Protein AF-0000000083589206 (afdb_homodimer)

pLDDT: mean 96.32, std 4.51, range [66.06, 98.94]

Radius of gyration: 29.89 Å; Cα contacts (8 Å, |Δi|>4): 1921; chains: 2; bounding box: 47×94×65 Å

Structure (mmCIF, N/CA/C/O backbone):
data_AF-0000000083589206-model_v1
#
loop_
_entity.id
_entity.type
_entity.pdbx_description
1 polymer Carboxypeptidase
#
loop_
_atom_site.group_PDB
_atom_site.id
_atom_site.type_symbol
_atom_site.label_atom_id
_atom_site.label_alt_id
_atom_site.label_comp_id
_atom_site.label_asym_id
_atom_site.label_entity_id
_atom_site.label_seq_id
_atom_site.pdbx_PDB_ins_code
_atom_site.Cartn_x
_atom_site.Cartn_y
_atom_site.Cartn_z
_atom_site.occupancy
_atom_site.B_iso_or_equiv
_atom_site.auth_seq_id
_atom_site.auth_comp_id
_atom_site.auth_asym_id
_atom_site.auth_atom_id
_atom_site.pdbx_PDB_model_num
ATOM 1 N N . MET A 1 1 ? 1.501 33.094 30.766 1 85.12 1 MET A N 1
ATOM 2 C CA . MET A 1 1 ? 2.125 31.797 30.547 1 85.12 1 MET A CA 1
ATOM 3 C C . MET A 1 1 ? 1.795 30.844 31.688 1 85.12 1 MET A C 1
ATOM 5 O O . MET A 1 1 ? 1.247 29.75 31.469 1 85.12 1 MET A O 1
ATOM 9 N N . GLU A 1 2 ? 1.9 31.25 32.875 1 86.69 2 GLU A N 1
ATOM 10 C CA . GLU A 1 2 ? 1.728 30.359 34.031 1 86.69 2 GLU A CA 1
ATOM 11 C C . GLU A 1 2 ? 0.267 29.953 34.188 1 86.69 2 GLU A C 1
ATOM 13 O O . GLU A 1 2 ? -0.025 28.828 34.594 1 86.69 2 GLU A O 1
ATOM 18 N N . ALA A 1 3 ? -0.567 30.75 33.812 1 90.38 3 ALA A N 1
ATOM 19 C CA . ALA A 1 3 ? -1.992 30.453 33.938 1 90.38 3 ALA A CA 1
ATOM 20 C C . ALA A 1 3 ? -2.414 29.375 32.969 1 90.38 3 ALA A C 1
ATOM 22 O O . ALA A 1 3 ? -3.436 28.703 33.156 1 90.38 3 ALA A O 1
ATOM 23 N N . ASP A 1 4 ? -1.66 29.219 31.938 1 96.19 4 ASP A N 1
ATOM 24 C CA . ASP A 1 4 ? -1.999 28.25 30.906 1 96.19 4 ASP A CA 1
ATOM 25 C C . ASP A 1 4 ? -1.308 26.922 31.156 1 96.19 4 ASP A C 1
ATOM 27 O O . ASP A 1 4 ? -1.547 25.953 30.422 1 96.19 4 ASP A O 1
ATOM 31 N N . LYS A 1 5 ? -0.459 26.859 32.125 1 97.69 5 LYS A N 1
ATOM 32 C CA . LYS A 1 5 ? 0.303 25.641 32.375 1 97.69 5 LYS A CA 1
ATOM 33 C C . LYS A 1 5 ? -0.615 24.5 32.781 1 97.69 5 LYS A C 1
ATOM 35 O O . LYS A 1 5 ? -1.537 24.688 33.562 1 97.69 5 LYS A O 1
ATOM 40 N N . ILE A 1 6 ? -0.414 23.391 32.156 1 97.62 6 ILE A N 1
ATOM 41 C CA . ILE A 1 6 ? -1.123 22.172 32.5 1 97.62 6 ILE A CA 1
ATOM 42 C C . ILE A 1 6 ? -0.307 21.359 33.5 1 97.62 6 ILE A C 1
ATOM 44 O O . ILE A 1 6 ? 0.814 20.938 33.219 1 97.62 6 ILE A O 1
ATOM 48 N N . ASP A 1 7 ? -0.81 21.188 34.719 1 94.5 7 ASP A N 1
ATOM 49 C CA . ASP A 1 7 ? -0.1 20.391 35.719 1 94.5 7 ASP A CA 1
ATOM 50 C C . ASP A 1 7 ? 0.032 18.938 35.25 1 94.5 7 ASP A C 1
ATOM 52 O O . ASP A 1 7 ? 1.065 18.297 35.469 1 94.5 7 ASP A O 1
ATOM 56 N N . GLY A 1 8 ? -1.056 18.422 34.656 1 96.12 8 GLY A N 1
ATOM 57 C CA . GLY A 1 8 ? -1.157 17.062 34.156 1 96.12 8 GLY A CA 1
ATOM 58 C C . GLY A 1 8 ? -2.494 16.781 33.469 1 96.12 8 GLY A C 1
ATOM 59 O O . GLY A 1 8 ? -3.545 17.125 34.031 1 96.12 8 GLY A O 1
ATOM 60 N N . LEU A 1 9 ? -2.369 16.188 32.344 1 98.12 9 LEU A N 1
ATOM 61 C CA . LEU A 1 9 ? -3.617 15.758 31.719 1 98.12 9 LEU A CA 1
ATOM 62 C C . LEU A 1 9 ? -4.18 14.523 32.406 1 98.12 9 LEU A C 1
ATOM 64 O O . LEU A 1 9 ? -3.424 13.633 32.812 1 98.12 9 LEU A O 1
ATOM 68 N N . PRO A 1 10 ? -5.5 14.5 32.594 1 98.12 10 PRO A N 1
ATOM 69 C CA . PRO A 1 10 ? -6.082 13.273 33.156 1 98.12 10 PRO A CA 1
ATOM 70 C C . PRO A 1 10 ? -5.672 12.023 32.406 1 98.12 10 PRO A C 1
ATOM 72 O O . PRO A 1 10 ? -5.773 11.984 31.172 1 98.12 10 PRO A O 1
ATOM 75 N N . GLY A 1 11 ? -5.145 11.055 33.156 1 98.19 11 GLY A N 1
ATOM 76 C CA . GLY A 1 11 ? -4.781 9.781 32.562 1 98.19 11 GLY A CA 1
ATOM 77 C C . GLY A 1 11 ? -3.398 9.789 31.922 1 98.19 11 GLY A C 1
ATOM 78 O O . GLY A 1 11 ? -2.982 8.805 31.312 1 98.19 11 GLY A O 1
ATOM 79 N N . GLN A 1 12 ? -2.637 10.875 31.953 1 97.38 12 GLN A N 1
ATOM 80 C CA . GLN A 1 12 ? -1.299 10.906 31.375 1 97.38 12 GLN A CA 1
ATOM 81 C C . GLN A 1 12 ? -0.35 9.977 32.125 1 97.38 12 GLN A C 1
ATOM 83 O O . GLN A 1 12 ? -0.508 9.758 33.312 1 97.38 12 GLN A O 1
ATOM 88 N N . PRO A 1 13 ? 0.578 9.398 31.438 1 96.31 13 PRO A N 1
ATOM 89 C CA . PRO A 1 13 ? 1.531 8.516 32.125 1 96.31 13 PRO A CA 1
ATOM 90 C C . PRO A 1 13 ? 2.436 9.273 33.094 1 96.31 13 PRO A C 1
ATOM 92 O O . PRO A 1 13 ? 2.564 10.5 33 1 96.31 13 PRO A O 1
ATOM 95 N N . ALA A 1 14 ? 3.105 8.516 34 1 94.69 14 ALA A N 1
ATOM 96 C CA . ALA A 1 14 ? 4.062 9.109 34.938 1 94.69 14 ALA A CA 1
ATOM 97 C C . ALA A 1 14 ? 5.371 9.445 34.219 1 94.69 14 ALA A C 1
ATOM 99 O O . ALA A 1 14 ? 5.66 8.922 33.156 1 94.69 14 ALA A O 1
ATOM 100 N N . GLY A 1 15 ? 6.035 10.445 34.688 1 93.19 15 GLY A N 1
ATOM 101 C CA . GLY A 1 15 ? 7.395 10.695 34.25 1 93.19 15 GLY A CA 1
ATOM 102 C C . GLY A 1 15 ? 7.469 11.656 33.062 1 93.19 15 GLY A C 1
ATOM 103 O O . GLY A 1 15 ? 8.43 11.625 32.281 1 93.19 15 GLY A O 1
ATOM 104 N N . VAL A 1 16 ? 6.383 12.414 32.844 1 94.94 16 VAL A N 1
ATOM 105 C CA . VAL A 1 16 ? 6.414 13.43 31.781 1 94.94 16 VAL A CA 1
ATOM 106 C C . VAL A 1 16 ? 7.465 14.484 32.125 1 94.94 16 VAL A C 1
ATOM 108 O O . VAL A 1 16 ? 7.434 15.086 33.188 1 94.94 16 VAL A O 1
ATOM 111 N N . LYS A 1 17 ? 8.508 14.742 31.281 1 92.94 17 LYS A N 1
ATOM 112 C CA . LYS A 1 17 ? 9.688 15.555 31.562 1 92.94 17 LYS A CA 1
ATOM 113 C C . LYS A 1 17 ? 9.633 16.891 30.812 1 92.94 17 LYS A C 1
ATOM 115 O O . LYS A 1 17 ? 10.672 17.484 30.531 1 92.94 17 LYS A O 1
ATOM 120 N N . PHE A 1 18 ? 8.445 17.281 30.359 1 97.69 18 PHE A N 1
ATOM 121 C CA . PHE A 1 18 ? 8.312 18.547 29.656 1 97.69 18 PHE A CA 1
ATOM 122 C C . PHE A 1 18 ? 7.109 19.328 30.172 1 97.69 18 PHE A C 1
ATOM 124 O O . PHE A 1 18 ? 6.176 18.734 30.734 1 97.69 18 PHE A O 1
ATOM 131 N N . ASP A 1 19 ? 7.172 20.609 29.969 1 97.5 19 ASP A N 1
ATOM 132 C CA . ASP A 1 19 ? 6.031 21.453 30.312 1 97.5 19 ASP A CA 1
ATOM 133 C C . ASP A 1 19 ? 5.027 21.516 29.156 1 97.5 19 ASP A C 1
ATOM 135 O O . ASP A 1 19 ? 5.398 21.375 28 1 97.5 19 ASP A O 1
ATOM 139 N N . GLN A 1 20 ? 3.812 21.641 29.531 1 98 20 GLN A N 1
ATOM 140 C CA . GLN A 1 20 ? 2.736 21.797 28.562 1 98 20 GLN A CA 1
ATOM 141 C C . GLN A 1 20 ? 1.784 22.922 28.969 1 98 20 GLN A C 1
ATOM 143 O O . GLN A 1 20 ? 1.621 23.188 30.156 1 98 20 GLN A O 1
ATOM 148 N N . TYR A 1 21 ? 1.26 23.547 28.031 1 98.56 21 TYR A N 1
ATOM 149 C CA . TYR A 1 21 ? 0.36 24.688 28.219 1 98.56 21 TYR A CA 1
ATOM 150 C C . TYR A 1 21 ? -0.846 24.578 27.297 1 98.56 21 TYR A C 1
ATOM 152 O O . TYR A 1 21 ? -0.751 24.031 26.203 1 98.56 21 TYR A O 1
ATOM 160 N N . ALA A 1 22 ? -1.948 25.094 27.734 1 98.62 22 ALA A N 1
ATOM 161 C CA . ALA A 1 22 ? -3.135 25.203 26.891 1 98.62 22 ALA A CA 1
ATOM 162 C C . ALA A 1 22 ? -4.023 26.359 27.344 1 98.62 22 ALA A C 1
ATOM 164 O O . ALA A 1 22 ? -4.027 26.719 28.516 1 98.62 22 ALA A O 1
ATOM 165 N N . GLY A 1 23 ? -4.699 26.859 26.422 1 97.81 23 GLY A N 1
ATOM 166 C CA . GLY A 1 23 ? -5.617 27.938 26.719 1 97.81 23 GLY A CA 1
ATOM 167 C C . GLY A 1 23 ? -6.035 28.719 25.484 1 97.81 23 GLY A C 1
ATOM 168 O O . GLY A 1 23 ? -6.148 28.141 24.391 1 97.81 23 GLY A O 1
ATOM 169 N N . TYR A 1 24 ? -6.398 29.953 25.688 1 98.19 24 TYR A N 1
ATOM 170 C CA . TYR A 1 24 ? -6.945 30.766 24.609 1 98.19 24 TYR A CA 1
ATOM 171 C C . TYR A 1 24 ? -6.09 32 24.359 1 98.19 24 TYR A C 1
ATOM 173 O O . TYR A 1 24 ? -5.539 32.562 25.312 1 98.19 24 TYR A O 1
ATOM 181 N N . VAL A 1 25 ? -5.984 32.375 23.172 1 98.5 25 VAL A N 1
ATOM 182 C CA . VAL A 1 25 ? -5.438 33.656 22.781 1 98.5 25 VAL A CA 1
ATOM 183 C C . VAL A 1 25 ? -6.48 34.438 22 1 98.5 25 VAL A C 1
ATOM 185 O O . VAL A 1 25 ? -6.98 33.969 20.969 1 98.5 25 VAL A O 1
ATOM 188 N N . THR A 1 26 ? -6.797 35.625 22.5 1 98.19 26 THR A N 1
ATOM 189 C CA . THR A 1 26 ? -7.766 36.5 21.828 1 98.19 26 THR A CA 1
ATOM 190 C C . THR A 1 26 ? -7.164 37.094 20.562 1 98.19 26 THR A C 1
ATOM 192 O O . THR A 1 26 ? -6.07 37.688 20.609 1 98.19 26 THR A O 1
ATOM 195 N N . VAL A 1 27 ? -7.918 37 19.469 1 98.44 27 VAL A N 1
ATOM 196 C CA . VAL A 1 27 ? -7.395 37.5 18.203 1 98.44 27 VAL A CA 1
ATOM 197 C C . VAL A 1 27 ? -8.234 38.688 17.734 1 98.44 27 VAL A C 1
ATOM 199 O O . VAL A 1 27 ? -7.805 39.469 16.875 1 98.44 27 VAL A O 1
ATOM 202 N N . ASP A 1 28 ? -9.414 38.812 18.266 1 98.19 28 ASP A N 1
ATOM 203 C CA . ASP A 1 28 ? -10.305 39.938 18.031 1 98.19 28 ASP A CA 1
ATOM 204 C C . ASP A 1 28 ? -11.102 40.281 19.297 1 98.19 28 ASP A C 1
ATOM 206 O O . ASP A 1 28 ? -12.195 39.75 19.5 1 98.19 28 ASP A O 1
ATOM 210 N N . PRO A 1 29 ? -10.57 41.188 20.047 1 97.5 29 PRO A N 1
ATOM 211 C CA . PRO A 1 29 ? -11.25 41.5 21.297 1 97.5 29 PRO A CA 1
ATOM 212 C C . PRO A 1 29 ? -12.664 42.062 21.078 1 97.5 29 PRO A C 1
ATOM 214 O O . PRO A 1 29 ? -13.562 41.812 21.875 1 97.5 29 PRO A O 1
ATOM 217 N N . GLY A 1 30 ? -12.867 42.844 20.094 1 97.69 30 GLY A N 1
ATOM 218 C CA . GLY A 1 30 ? -14.172 43.406 19.828 1 97.69 30 GLY A CA 1
ATOM 219 C C . GLY A 1 30 ? -15.25 42.375 19.609 1 97.69 30 GLY A C 1
ATOM 220 O O . GLY A 1 30 ? -16.391 42.562 20.031 1 97.69 30 GLY A O 1
ATOM 221 N N . HIS A 1 31 ? -14.867 41.312 19 1 97.31 31 HIS A N 1
ATOM 222 C CA . HIS A 1 31 ? -15.828 40.25 18.688 1 97.31 31 HIS A CA 1
ATOM 223 C C . HIS A 1 31 ? -15.711 39.094 19.672 1 97.31 31 HIS A C 1
ATOM 225 O O . HIS A 1 31 ? -16.5 38.125 19.625 1 97.31 31 HIS A O 1
ATOM 231 N N . GLY A 1 32 ? -14.781 39.188 20.594 1 97 32 GLY A N 1
ATOM 232 C CA . GLY A 1 32 ? -14.531 38.094 21.531 1 97 32 GLY A CA 1
ATOM 233 C C . GLY A 1 32 ? -14.07 36.844 20.844 1 97 32 GLY A C 1
ATOM 234 O O . GLY A 1 32 ? -14.477 35.719 21.219 1 97 32 GLY A O 1
ATOM 235 N N . ARG A 1 33 ? -13.383 36.938 19.688 1 97.62 33 ARG A N 1
ATOM 236 C CA . ARG A 1 33 ? -12.844 35.781 18.984 1 97.62 33 ARG A CA 1
ATOM 237 C C . ARG A 1 33 ? -11.523 35.344 19.578 1 97.62 33 ARG A C 1
ATOM 239 O O . ARG A 1 33 ? -10.602 36.125 19.734 1 97.62 33 ARG A O 1
ATOM 246 N N . ALA A 1 34 ? -11.469 34.062 20.016 1 98.19 34 ALA A N 1
ATOM 247 C CA . ALA A 1 34 ? -10.305 33.5 20.688 1 98.19 34 ALA A CA 1
ATOM 248 C C . ALA A 1 34 ? -9.992 32.094 20.172 1 98.19 34 ALA A C 1
ATOM 250 O O . ALA A 1 34 ? -10.898 31.281 19.969 1 98.19 34 ALA A O 1
ATOM 251 N N . LEU A 1 35 ? -8.758 31.891 19.891 1 98.69 35 LEU A N 1
ATOM 252 C CA . LEU A 1 35 ? -8.32 30.578 19.391 1 98.69 35 LEU A CA 1
ATOM 253 C C . LEU A 1 35 ? -7.684 29.766 20.5 1 98.69 35 LEU A C 1
ATOM 255 O O . LEU A 1 35 ? -6.945 30.297 21.328 1 98.69 35 LEU A O 1
ATOM 259 N N . PHE A 1 36 ? -8.062 28.5 20.547 1 98.69 36 PHE A N 1
ATOM 260 C CA . PHE A 1 36 ? -7.508 27.547 21.5 1 98.69 36 PHE A CA 1
ATOM 261 C C . PHE A 1 36 ? -6.203 26.953 20.984 1 98.69 36 PHE A C 1
ATOM 263 O O . PHE A 1 36 ? -6.066 26.688 19.797 1 98.69 36 PHE A O 1
ATOM 270 N N . TYR A 1 37 ? -5.223 26.781 21.875 1 98.81 37 TYR A N 1
ATOM 271 C CA . TYR A 1 37 ? -3.963 26.156 21.5 1 98.81 37 TYR A CA 1
ATOM 272 C C . TYR A 1 37 ? -3.521 25.156 22.562 1 98.81 37 TYR A C 1
ATOM 274 O O . TYR A 1 37 ? -3.947 25.234 23.719 1 98.81 37 TYR A O 1
ATOM 282 N N . TYR A 1 38 ? -2.867 24.141 22.156 1 98.81 38 TYR A N 1
ATOM 283 C CA . TYR A 1 38 ? -2.074 23.25 22.984 1 98.81 38 TYR A CA 1
ATOM 284 C C . TYR A 1 38 ? -0.591 23.359 22.656 1 98.81 38 TYR A C 1
ATOM 286 O O . TYR A 1 38 ? -0.213 23.406 21.484 1 98.81 38 TYR A O 1
ATOM 294 N N . PHE A 1 39 ? 0.222 23.562 23.656 1 98.81 39 PHE A N 1
ATOM 295 C CA . PHE A 1 39 ? 1.657 23.766 23.484 1 98.81 39 PHE A CA 1
ATOM 296 C C . PHE A 1 39 ? 2.441 22.75 24.312 1 98.81 39 PHE A C 1
ATOM 298 O O . PHE A 1 39 ? 2.244 22.641 25.516 1 98.81 39 PHE A O 1
ATOM 305 N N . ALA A 1 40 ? 3.279 21.969 23.609 1 98.75 40 ALA A N 1
ATOM 306 C CA . ALA A 1 40 ? 4.168 21.016 24.266 1 98.75 40 ALA A CA 1
ATOM 307 C C . ALA A 1 40 ? 5.629 21.406 24.062 1 98.75 40 ALA A C 1
ATOM 309 O O . ALA A 1 40 ? 6.109 21.469 22.922 1 98.75 40 ALA A O 1
ATOM 310 N N . GLU A 1 41 ? 6.34 21.625 25.141 1 98.56 41 GLU A N 1
ATOM 311 C CA . GLU A 1 41 ? 7.773 21.906 25.062 1 98.56 41 GLU A CA 1
ATOM 312 C C . GLU A 1 41 ? 8.562 20.625 24.797 1 98.56 41 GLU A C 1
ATOM 314 O O . GLU A 1 41 ? 8.062 19.516 25 1 98.56 41 GLU A O 1
ATOM 319 N N . ALA A 1 42 ? 9.766 20.812 24.281 1 98.62 42 ALA A N 1
ATOM 320 C CA . ALA A 1 42 ? 10.68 19.672 24.156 1 98.62 42 ALA A CA 1
ATOM 321 C C . ALA A 1 42 ? 11.102 19.156 25.531 1 98.62 42 ALA A C 1
ATOM 323 O O . ALA A 1 42 ? 11.297 19.938 26.453 1 98.62 42 ALA A O 1
ATOM 324 N N . PRO A 1 43 ? 11.273 17.844 25.641 1 98 43 PRO A N 1
ATOM 325 C CA . PRO A 1 43 ? 11.68 17.281 26.938 1 98 43 PRO A CA 1
ATOM 326 C C . PRO A 1 43 ? 13.141 17.578 27.266 1 98 43 PRO A C 1
ATOM 328 O O . PRO A 1 43 ? 13.516 17.625 28.438 1 98 43 PRO A O 1
ATOM 331 N N . VAL A 1 44 ? 13.93 17.75 26.25 1 97.38 44 VAL A N 1
ATOM 332 C CA . VAL A 1 44 ? 15.352 17.984 26.453 1 97.38 44 VAL A CA 1
ATOM 333 C C . VAL A 1 44 ? 15.742 19.359 25.891 1 97.38 44 VAL A C 1
ATOM 335 O O . VAL A 1 44 ? 15.609 19.609 24.703 1 97.38 44 VAL A O 1
ATOM 338 N N . GLU A 1 45 ? 16.172 20.266 26.672 1 97.12 45 GLU A N 1
ATOM 339 C CA . GLU A 1 45 ? 16.688 21.594 26.344 1 97.12 45 GLU A CA 1
ATOM 340 C C . GLU A 1 45 ? 15.695 22.375 25.484 1 97.12 45 GLU A C 1
ATOM 342 O O . GLU A 1 45 ? 16.047 22.875 24.406 1 97.12 45 GLU A O 1
ATOM 347 N N . PRO A 1 46 ? 14.477 22.531 26.016 1 97.25 46 PRO A N 1
ATOM 348 C CA . PRO A 1 46 ? 13.461 23.25 25.234 1 97.25 46 PRO A CA 1
ATOM 349 C C . PRO A 1 46 ? 13.898 24.672 24.859 1 97.25 46 PRO A C 1
ATOM 351 O O . PRO A 1 46 ? 13.453 25.219 23.844 1 97.25 46 PRO A O 1
ATOM 354 N N . SER A 1 47 ? 14.828 25.266 25.578 1 97 47 SER A N 1
ATOM 355 C CA . SER A 1 47 ? 15.242 26.641 25.359 1 97 47 SER A CA 1
ATOM 356 C C . SER A 1 47 ? 16.109 26.766 24.109 1 97 47 SER A C 1
ATOM 358 O O . SER A 1 47 ? 16.344 27.875 23.609 1 97 47 SER A O 1
ATOM 360 N N . THR A 1 48 ? 16.594 25.672 23.625 1 96.44 48 THR A N 1
ATOM 361 C CA . THR A 1 48 ? 17.469 25.734 22.453 1 96.44 48 THR A CA 1
ATOM 362 C C . THR A 1 48 ? 16.781 25.125 21.234 1 96.44 48 THR A C 1
ATOM 364 O O . THR A 1 48 ? 17.328 25.156 20.125 1 96.44 48 THR A O 1
ATOM 367 N N . LYS A 1 49 ? 15.617 24.578 21.469 1 98.25 49 LYS A N 1
ATOM 368 C CA . LYS A 1 49 ? 14.906 23.922 20.375 1 98.25 49 LYS A CA 1
ATOM 369 C C . LYS A 1 49 ? 14.031 24.922 19.609 1 98.25 49 LYS A C 1
ATOM 371 O O . LYS A 1 49 ? 13.547 25.891 20.188 1 98.25 49 LYS A O 1
ATOM 376 N N . PRO A 1 50 ? 13.867 24.641 18.328 1 98.69 50 PRO A N 1
ATOM 377 C CA . PRO A 1 50 ? 13 25.547 17.547 1 98.69 50 PRO A CA 1
ATOM 378 C C . PRO A 1 50 ? 11.539 25.484 18 1 98.69 50 PRO A C 1
ATOM 380 O O . PRO A 1 50 ? 11.164 24.609 18.766 1 98.69 50 PRO A O 1
ATOM 383 N N . LEU A 1 51 ? 10.805 26.531 17.594 1 98.88 51 LEU A N 1
ATOM 384 C CA . LEU A 1 51 ? 9.359 26.609 17.766 1 98.88 51 LEU A CA 1
ATOM 385 C C . LEU A 1 51 ? 8.633 26.25 16.484 1 98.88 51 LEU A C 1
ATOM 387 O O . LEU A 1 51 ? 9.008 26.688 15.398 1 98.88 51 LEU A O 1
ATOM 391 N N . VAL A 1 52 ? 7.633 25.391 16.562 1 98.94 52 VAL A N 1
ATOM 392 C CA . VAL A 1 52 ? 6.902 24.922 15.391 1 98.94 52 VAL A CA 1
ATOM 393 C C . VAL A 1 52 ? 5.402 25.094 15.617 1 98.94 52 VAL A C 1
ATOM 395 O O . VAL A 1 52 ? 4.891 24.812 16.703 1 98.94 52 VAL A O 1
ATOM 398 N N . LEU A 1 53 ? 4.715 25.594 14.641 1 98.94 53 LEU A N 1
ATOM 399 C CA . LEU A 1 53 ? 3.256 25.625 14.609 1 98.94 53 LEU A CA 1
ATOM 400 C C . LEU A 1 53 ? 2.717 24.516 13.711 1 98.94 53 LEU A C 1
ATOM 402 O O . LEU A 1 53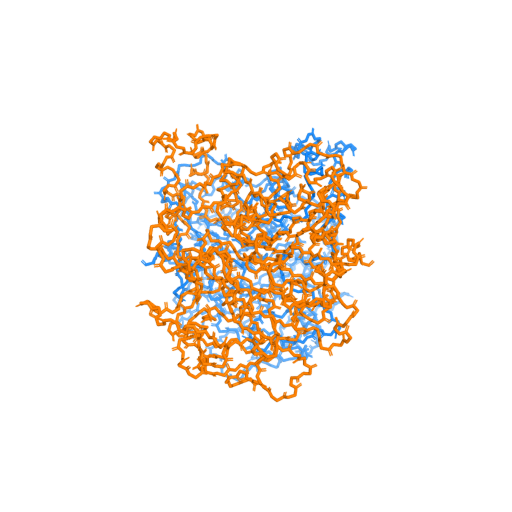 ? 3.166 24.344 12.578 1 98.94 53 LEU A O 1
ATOM 406 N N . TRP A 1 54 ? 1.817 23.75 14.234 1 98.94 54 TRP A N 1
ATOM 407 C CA . TRP A 1 54 ? 1.148 22.703 13.461 1 98.94 54 TRP A CA 1
ATOM 408 C C . TRP A 1 54 ? -0.298 23.094 13.172 1 98.94 54 TRP A C 1
ATOM 410 O O . TRP A 1 54 ? -1.044 23.453 14.078 1 98.94 54 TRP A O 1
ATOM 420 N N . LEU A 1 55 ? -0.704 22.922 11.875 1 98.81 55 LEU A N 1
ATOM 421 C CA . LEU A 1 55 ? -2.064 23.203 11.438 1 98.81 55 LEU A CA 1
ATOM 422 C C . LEU A 1 55 ? -2.635 22.031 10.633 1 98.81 55 LEU A C 1
ATOM 424 O O . LEU A 1 55 ? -2.119 21.703 9.562 1 98.81 55 LEU A O 1
ATOM 428 N N . ASN A 1 56 ? -3.686 21.453 11.133 1 98.12 56 ASN A N 1
ATOM 429 C CA . ASN A 1 56 ? -4.434 20.484 10.336 1 98.12 56 ASN A CA 1
ATOM 430 C C . ASN A 1 56 ? -5.328 21.172 9.312 1 98.12 56 ASN A C 1
ATOM 432 O O . ASN A 1 56 ? -5.676 22.344 9.469 1 98.12 56 ASN A O 1
ATOM 436 N N . GLY A 1 57 ? -5.617 20.391 8.305 1 96.38 57 GLY A N 1
ATOM 437 C CA . GLY A 1 57 ? -6.484 20.922 7.266 1 96.38 57 GLY A CA 1
ATOM 438 C C . GLY A 1 57 ? -7.957 20.734 7.566 1 96.38 57 GLY A C 1
ATOM 439 O O . GLY A 1 57 ? -8.414 21.031 8.672 1 96.38 57 GLY A O 1
ATOM 440 N N . GLY A 1 58 ? -8.609 20.281 6.766 1 92.31 58 GLY A N 1
ATOM 441 C CA . GLY A 1 58 ? -10.055 20.172 6.754 1 92.31 58 GLY A CA 1
ATOM 442 C C . GLY A 1 58 ? -10.688 20.75 5.496 1 92.31 58 GLY A C 1
ATOM 443 O O . GLY A 1 58 ? -10.625 20.125 4.43 1 92.31 58 GLY A O 1
ATOM 444 N N . PRO A 1 59 ? -11.016 21.875 5.383 1 94.44 59 PRO A N 1
ATOM 445 C CA . PRO A 1 59 ? -10.844 22.891 6.422 1 94.44 59 PRO A CA 1
ATOM 446 C C . PRO A 1 59 ? -11.727 22.641 7.641 1 94.44 59 PRO A C 1
ATOM 448 O O . PRO A 1 59 ? -12.742 21.953 7.543 1 94.44 59 PRO A O 1
ATOM 451 N N . GLY A 1 60 ? -11.195 23.141 8.719 1 95.06 60 GLY A N 1
ATOM 452 C CA . GLY A 1 60 ? -12.016 23.172 9.922 1 95.06 60 GLY A CA 1
ATOM 453 C C . GLY A 1 60 ? -11.773 21.969 10.828 1 95.06 60 GLY A C 1
ATOM 454 O O . GLY A 1 60 ? -12.664 21.547 11.562 1 95.06 60 GLY A O 1
ATOM 455 N N . CYS A 1 61 ? -10.547 21.359 10.68 1 97.88 61 CYS A N 1
ATOM 456 C CA . CYS A 1 61 ? -10.258 20.219 11.547 1 97.88 61 CYS A CA 1
ATOM 457 C C . CYS A 1 61 ? -9.258 20.594 12.633 1 97.88 61 CYS A C 1
ATOM 459 O O . CYS A 1 61 ? -8.422 21.469 12.438 1 97.88 61 CYS A O 1
ATOM 461 N N . SER A 1 62 ? -9.312 19.906 13.711 1 98.38 62 SER A N 1
ATOM 462 C CA . SER A 1 62 ? -8.625 20.219 14.953 1 98.38 62 SER A CA 1
ATOM 463 C C . SER A 1 62 ? -7.152 19.828 14.891 1 98.38 62 SER A C 1
ATOM 465 O O . SER A 1 62 ? -6.828 18.656 14.664 1 98.38 62 SER A O 1
ATOM 467 N N . SER A 1 63 ? -6.273 20.75 15.156 1 98.69 63 SER A N 1
ATOM 468 C CA . SER A 1 63 ? -4.852 20.438 15.258 1 98.69 63 SER A CA 1
ATOM 469 C C . SER A 1 63 ? -4.531 19.766 16.594 1 98.69 63 SER A C 1
ATOM 471 O O . SER A 1 63 ? -3.541 19.047 16.703 1 98.69 63 SER A O 1
ATOM 473 N N . PHE A 1 64 ? -5.348 20.031 17.609 1 98.69 64 PHE A N 1
ATOM 474 C CA . PHE A 1 64 ? -5.102 19.391 18.891 1 98.69 64 PHE A CA 1
ATOM 475 C C . PHE A 1 64 ? -5.535 17.938 18.859 1 98.69 64 PHE A C 1
ATOM 477 O O . PHE A 1 64 ? -4.742 17.031 19.172 1 98.69 64 PHE A O 1
ATOM 484 N N . GLY A 1 65 ? -6.754 17.688 18.5 1 98.44 65 GLY A N 1
ATOM 485 C CA . GLY A 1 65 ? -7.234 16.312 18.453 1 98.44 65 GLY A CA 1
ATOM 486 C C . GLY A 1 65 ? -6.535 15.477 17.391 1 98.44 65 GLY A C 1
ATOM 487 O O . GLY A 1 65 ? -5.988 14.414 17.703 1 98.44 65 GLY A O 1
ATOM 488 N N . ASP A 1 66 ? -6.512 15.945 16.156 1 97.94 66 ASP A N 1
ATOM 489 C CA . ASP A 1 66 ? -5.922 15.195 15.055 1 97.94 66 ASP A CA 1
ATOM 490 C C . ASP A 1 66 ? -4.398 15.273 15.086 1 97.94 66 ASP A C 1
ATOM 492 O O . ASP A 1 66 ? -3.713 14.25 15.078 1 97.94 66 ASP A O 1
ATOM 496 N N . GLY A 1 67 ? -3.877 16.438 15.203 1 98.44 67 GLY A N 1
ATOM 497 C CA . GLY A 1 67 ? -2.436 16.625 15.18 1 98.44 67 GLY A CA 1
ATOM 498 C C . GLY A 1 67 ? -1.751 16.141 16.438 1 98.44 67 GLY A C 1
ATOM 499 O O . GLY A 1 67 ? -0.923 15.219 16.375 1 98.44 67 GLY A O 1
ATOM 500 N N . ALA A 1 68 ? -2.162 16.594 17.609 1 98.75 68 ALA A N 1
ATOM 501 C CA . ALA A 1 68 ? -1.468 16.312 18.859 1 98.75 68 ALA A CA 1
ATOM 502 C C . ALA A 1 68 ? -1.81 14.914 19.359 1 98.75 68 ALA A C 1
ATOM 504 O O . ALA A 1 68 ? -0.928 14.18 19.812 1 98.75 68 ALA A O 1
ATOM 505 N N . MET A 1 69 ? -3.055 14.555 19.266 1 98.56 69 MET A N 1
ATOM 506 C CA . MET A 1 69 ? -3.453 13.32 19.953 1 98.56 69 MET A CA 1
ATOM 507 C C . MET A 1 69 ? -3.436 12.141 18.984 1 98.56 69 MET A C 1
ATOM 509 O O . MET A 1 69 ? -3.354 10.984 19.406 1 98.56 69 MET A O 1
ATOM 513 N N . MET A 1 70 ? -3.475 12.422 17.703 1 98.06 70 MET A N 1
ATOM 514 C CA . MET A 1 70 ? -3.549 11.312 16.75 1 98.06 70 MET A CA 1
ATOM 515 C C . MET A 1 70 ? -2.27 11.211 15.93 1 98.06 70 MET A C 1
ATOM 517 O O . MET A 1 70 ? -1.85 10.109 15.555 1 98.06 70 MET A O 1
ATOM 521 N N . GLU A 1 71 ? -1.569 12.258 15.648 1 98.38 71 GLU A N 1
ATOM 522 C CA . GLU A 1 71 ? -0.502 12.242 14.656 1 98.38 71 GLU A CA 1
ATOM 523 C C . GLU A 1 71 ? 0.868 12.391 15.312 1 98.38 71 GLU A C 1
ATOM 525 O O . GLU A 1 71 ? 1.649 11.438 15.344 1 98.38 71 GLU A O 1
ATOM 530 N N . LEU A 1 72 ? 1.227 13.531 15.828 1 98.81 72 LEU A N 1
ATOM 531 C CA . LEU A 1 72 ? 2.65 13.766 16.047 1 98.81 72 LEU A CA 1
ATOM 532 C C . LEU A 1 72 ? 2.902 14.273 17.469 1 98.81 72 LEU A C 1
ATOM 534 O O . LEU A 1 72 ? 4.047 14.531 17.844 1 98.81 72 LEU A O 1
ATOM 538 N N . GLY A 1 73 ? 1.885 14.422 18.312 1 98.62 73 GLY A N 1
ATOM 539 C CA . GLY A 1 73 ? 2.043 14.977 19.641 1 98.62 73 GLY A CA 1
ATOM 540 C C . GLY A 1 73 ? 2.615 13.984 20.641 1 98.62 73 GLY A C 1
ATOM 541 O O . GLY A 1 73 ? 2.959 12.859 20.266 1 98.62 73 GLY A O 1
ATOM 542 N N . PRO A 1 74 ? 2.752 14.391 21.875 1 98.38 74 PRO A N 1
ATOM 543 C CA . PRO A 1 74 ? 3.479 13.602 22.875 1 98.38 74 PRO A CA 1
ATOM 544 C C . PRO A 1 74 ? 2.676 12.406 23.391 1 98.38 74 PRO A C 1
ATOM 546 O O . PRO A 1 74 ? 3.254 11.445 23.906 1 98.38 74 PRO A O 1
ATOM 549 N N . PHE A 1 75 ? 1.301 12.492 23.234 1 98.12 75 PHE A N 1
ATOM 550 C CA . PHE A 1 75 ? 0.472 11.445 23.812 1 98.12 75 PHE A CA 1
ATOM 551 C C . PHE A 1 75 ? -0.49 10.875 22.781 1 98.12 75 PHE A C 1
ATOM 553 O O . PHE A 1 75 ? -0.841 11.555 21.812 1 98.12 75 PHE A O 1
ATOM 560 N N . ARG A 1 76 ? -0.874 9.648 23.031 1 97.75 76 ARG A N 1
ATOM 561 C CA . ARG A 1 76 ? -1.971 8.977 22.344 1 97.75 76 ARG A CA 1
ATOM 562 C C . ARG A 1 76 ? -3.076 8.594 23.328 1 97.75 76 ARG A C 1
ATOM 564 O O . ARG A 1 76 ? -2.811 8.344 24.516 1 97.75 76 ARG A O 1
ATOM 571 N N . VAL A 1 77 ? -4.23 8.539 22.812 1 97.88 77 VAL A N 1
ATOM 572 C CA . VAL A 1 77 ? -5.355 8.156 23.672 1 97.88 77 VAL A CA 1
ATOM 573 C C . VAL A 1 77 ? -5.562 6.648 23.609 1 97.88 77 VAL A C 1
ATOM 575 O O . VAL A 1 77 ? -5.594 6.059 22.531 1 97.88 77 VAL A O 1
ATOM 578 N N . ARG A 1 78 ? -5.68 6.02 24.75 1 96.56 78 ARG A N 1
ATOM 579 C CA . ARG A 1 78 ? -5.926 4.582 24.812 1 96.56 78 ARG A CA 1
ATOM 580 C C . ARG A 1 78 ? -7.355 4.254 24.391 1 96.56 78 ARG A C 1
ATOM 582 O O . ARG A 1 78 ? -8.219 5.133 24.391 1 96.56 78 ARG A O 1
ATOM 589 N N . SER A 1 79 ? -7.598 2.961 24.125 1 95.81 79 SER A N 1
ATOM 590 C CA . SER A 1 79 ? -8.883 2.492 23.609 1 95.81 79 SER A CA 1
ATOM 591 C C . SER A 1 79 ? -9.992 2.693 24.656 1 95.81 79 SER A C 1
ATOM 593 O O . SER A 1 79 ? -11.172 2.656 24.312 1 95.81 79 SER A O 1
ATOM 595 N N . ASP A 1 80 ? -9.664 2.947 25.953 1 96.5 80 ASP A N 1
ATOM 596 C CA . ASP A 1 80 ? -10.672 3.186 26.984 1 96.5 80 ASP A CA 1
ATOM 597 C C . ASP A 1 80 ? -11.242 4.598 26.875 1 96.5 80 ASP A C 1
ATOM 599 O O . ASP A 1 80 ? -12.242 4.922 27.516 1 96.5 80 ASP A O 1
ATOM 603 N N . GLY A 1 81 ? -10.57 5.48 26 1 97.38 81 GLY A N 1
ATOM 604 C CA . GLY A 1 81 ? -11.047 6.84 25.812 1 97.38 81 GLY A CA 1
ATOM 605 C C . GLY A 1 81 ? -10.852 7.727 27.016 1 97.38 81 GLY A C 1
ATOM 606 O O . GLY A 1 81 ? -11.484 8.781 27.141 1 97.38 81 GLY A O 1
ATOM 607 N N . LYS A 1 82 ? -9.961 7.312 27.984 1 98.12 82 LYS A N 1
ATOM 608 C CA . LYS A 1 82 ? -9.859 8.031 29.25 1 98.12 82 LYS A CA 1
ATOM 609 C C . LYS A 1 82 ? -8.398 8.219 29.656 1 98.12 82 LYS A C 1
ATOM 611 O O . LYS A 1 82 ? -8.078 9.117 30.438 1 98.12 82 LYS A O 1
ATOM 616 N N . THR A 1 83 ? -7.547 7.352 29.188 1 98.06 83 THR A N 1
ATOM 617 C CA . THR A 1 83 ? -6.145 7.402 29.578 1 98.06 83 THR A CA 1
ATOM 618 C C . THR A 1 83 ? -5.242 7.609 28.375 1 98.06 83 THR A C 1
ATOM 620 O O . THR A 1 83 ? -5.684 7.453 27.234 1 98.06 83 THR A O 1
ATOM 623 N N . LEU A 1 84 ? -4.027 8.039 28.656 1 98.31 84 LEU A N 1
ATOM 624 C CA . LEU A 1 84 ? -3.055 8.375 27.625 1 98.31 84 LEU A CA 1
ATOM 625 C C . LEU A 1 84 ? -1.814 7.496 27.734 1 98.31 84 LEU A C 1
ATOM 627 O O . LEU A 1 84 ? -1.543 6.934 28.797 1 98.31 84 LEU A O 1
ATOM 631 N N . TYR A 1 85 ? -1.109 7.32 26.734 1 96.38 85 TYR A N 1
ATOM 632 C CA . TYR A 1 85 ? 0.231 6.746 26.734 1 96.38 85 TYR A CA 1
ATOM 633 C C . TYR A 1 85 ? 1.186 7.582 25.891 1 96.38 85 TYR A C 1
ATOM 635 O O . TYR A 1 85 ? 0.752 8.344 25.016 1 96.38 85 TYR A O 1
ATOM 643 N N . GLN A 1 86 ? 2.426 7.457 26.125 1 96.56 86 GLN A N 1
ATOM 644 C CA . GLN A 1 86 ? 3.439 8.289 25.484 1 96.56 86 GLN A CA 1
ATOM 645 C C . GLN A 1 86 ? 3.662 7.859 24.031 1 96.56 86 GLN A C 1
ATOM 647 O O . GLN A 1 86 ? 3.689 6.664 23.734 1 96.56 86 GLN A O 1
ATOM 652 N N . ASN A 1 87 ? 3.762 8.758 23.172 1 97.06 87 ASN A N 1
ATOM 653 C CA . ASN A 1 87 ? 4.23 8.57 21.797 1 97.06 87 ASN A CA 1
ATOM 654 C C . ASN A 1 87 ? 5.75 8.641 21.719 1 97.06 87 ASN A C 1
ATOM 656 O O . ASN A 1 87 ? 6.332 9.727 21.812 1 97.06 87 ASN A O 1
ATOM 660 N N . PRO A 1 88 ? 6.398 7.57 21.531 1 96.12 88 PRO A N 1
ATOM 661 C CA . PRO A 1 88 ? 7.863 7.613 21.516 1 96.12 88 PRO A CA 1
ATOM 662 C C . PRO A 1 88 ? 8.422 8.383 20.328 1 96.12 88 PRO A C 1
ATOM 664 O O . PRO A 1 88 ? 9.586 8.789 20.344 1 96.12 88 PRO A O 1
ATOM 667 N N . HIS A 1 89 ? 7.605 8.617 19.359 1 97.75 89 HIS A N 1
ATOM 668 C CA . HIS A 1 89 ? 8.07 9.305 18.141 1 97.75 89 HIS A CA 1
ATOM 669 C C . HIS A 1 89 ? 7.43 10.68 18.016 1 97.75 89 HIS A C 1
ATOM 671 O O . HIS A 1 89 ? 7.164 11.141 16.906 1 97.75 89 HIS A O 1
ATOM 677 N N . ALA A 1 90 ? 7.141 11.289 19.109 1 98.5 90 ALA A N 1
ATOM 678 C CA . ALA A 1 90 ? 6.551 12.625 19.125 1 98.5 90 ALA A CA 1
ATOM 679 C C . ALA A 1 90 ? 7.504 13.656 18.531 1 98.5 90 ALA A C 1
ATOM 681 O O . ALA A 1 90 ? 8.719 13.586 18.75 1 98.5 90 ALA A O 1
ATOM 682 N N . TRP A 1 91 ? 6.98 14.602 17.812 1 98.88 91 TRP A N 1
ATOM 683 C CA . TRP A 1 91 ? 7.809 15.625 17.172 1 98.88 91 TRP A CA 1
ATOM 684 C C . TRP A 1 91 ? 8.383 16.578 18.219 1 98.88 91 TRP A C 1
ATOM 686 O O . TRP A 1 91 ? 9.422 17.203 18 1 98.88 91 TRP A O 1
ATOM 696 N N . ASN A 1 92 ? 7.75 16.672 19.453 1 98.75 92 ASN A N 1
ATOM 697 C CA . ASN A 1 92 ? 8.297 17.578 20.453 1 98.75 92 ASN A CA 1
ATOM 698 C C . ASN A 1 92 ? 9.602 17.047 21.031 1 98.75 92 ASN A C 1
ATOM 700 O O . ASN A 1 92 ? 10.289 17.75 21.781 1 98.75 92 ASN A O 1
ATOM 704 N N . ASN A 1 93 ? 9.977 15.836 20.625 1 98.38 93 ASN A N 1
ATOM 705 C CA . ASN A 1 93 ? 11.305 15.344 20.969 1 98.38 93 ASN A CA 1
ATOM 706 C C . ASN A 1 93 ? 12.398 16.25 20.391 1 98.38 93 ASN A C 1
ATOM 708 O O . ASN A 1 93 ? 13.508 16.281 20.922 1 98.38 93 ASN A O 1
ATOM 712 N N . VAL A 1 94 ? 12.07 17.047 19.312 1 98.62 94 VAL A N 1
ATOM 713 C CA . VAL A 1 94 ? 13.141 17.781 18.656 1 98.62 94 VAL A CA 1
ATOM 714 C C . VAL A 1 94 ? 12.719 19.234 18.469 1 98.62 94 VAL A C 1
ATOM 716 O O . VAL A 1 94 ? 13.453 20.031 17.875 1 98.62 94 VAL A O 1
ATOM 719 N N . ALA A 1 95 ? 11.555 19.609 18.953 1 98.81 95 ALA A N 1
ATOM 720 C CA . ALA A 1 95 ? 11.047 20.969 18.781 1 98.81 95 ALA A CA 1
ATOM 721 C C . ALA A 1 95 ? 10.023 21.297 19.875 1 98.81 95 ALA A C 1
ATOM 723 O O . ALA A 1 95 ? 9.562 20.406 20.594 1 98.81 95 ALA A O 1
ATOM 724 N N . ASN A 1 96 ? 9.828 22.562 20.188 1 98.88 96 ASN A N 1
ATOM 725 C CA . ASN A 1 96 ? 8.641 23.047 20.891 1 98.88 96 ASN A CA 1
ATOM 726 C C . ASN A 1 96 ? 7.465 23.234 19.938 1 98.88 96 ASN A C 1
ATOM 728 O O . ASN A 1 96 ? 7.586 23.922 18.922 1 98.88 96 ASN A O 1
ATOM 732 N N . ILE A 1 97 ? 6.289 22.672 20.234 1 98.88 97 ILE A N 1
ATOM 733 C CA . ILE A 1 97 ? 5.273 22.609 19.188 1 98.88 97 ILE A CA 1
ATOM 734 C C . ILE A 1 97 ? 3.971 23.219 19.703 1 98.88 97 ILE A C 1
ATOM 736 O O . ILE A 1 97 ? 3.471 22.844 20.75 1 98.88 97 ILE A O 1
ATOM 740 N N . ILE A 1 98 ? 3.42 24.094 18.938 1 98.94 98 ILE A N 1
ATOM 741 C CA . ILE A 1 98 ? 2.094 24.656 19.156 1 98.94 98 ILE A CA 1
ATOM 742 C C . ILE A 1 98 ? 1.088 23.984 18.219 1 98.94 98 ILE A C 1
ATOM 744 O O . ILE A 1 98 ? 1.3 23.922 17.016 1 98.94 98 ILE A O 1
ATOM 748 N N . PHE A 1 99 ? 0.052 23.469 18.781 1 98.94 99 PHE A N 1
ATOM 749 C CA . PHE A 1 99 ? -1.104 23 18.031 1 98.94 99 PHE A CA 1
ATOM 750 C C . PHE A 1 99 ? -2.252 24 18.125 1 98.94 99 PHE A C 1
ATOM 752 O O . PHE A 1 99 ? -2.797 24.234 19.203 1 98.94 99 PHE A O 1
ATOM 759 N N . LEU A 1 100 ? -2.613 24.547 17 1 98.88 100 LEU A N 1
ATOM 760 C CA . LEU A 1 100 ? -3.592 25.625 17 1 98.88 100 LEU A CA 1
ATOM 761 C C . LEU A 1 100 ? -4.91 25.156 16.391 1 98.88 100 LEU A C 1
ATOM 763 O O . LEU A 1 100 ? -4.93 24.625 15.281 1 98.88 100 LEU A O 1
ATOM 767 N N . GLU A 1 101 ? -5.957 25.297 17.125 1 98.25 101 GLU A N 1
ATOM 768 C CA . GLU A 1 101 ? -7.277 25.062 16.547 1 98.25 101 GLU A CA 1
ATOM 769 C C . GLU A 1 101 ? -7.805 26.312 15.844 1 98.25 101 GLU A C 1
ATOM 771 O O . GLU A 1 101 ? -8.328 27.219 16.484 1 98.25 101 GLU A O 1
ATOM 776 N N . SER A 1 102 ? -7.719 26.312 14.617 1 97.06 102 SER A N 1
ATOM 777 C CA . SER A 1 102 ? -8.109 27.438 13.789 1 97.06 102 SER A CA 1
ATOM 778 C C . SER A 1 102 ? -8.961 26.984 12.602 1 97.06 102 SER A C 1
ATOM 780 O O . SER A 1 102 ? -8.812 25.859 12.125 1 97.06 102 SER A O 1
ATOM 782 N N . PRO A 1 103 ? -9.906 27.891 12.156 1 95.94 103 PRO A N 1
ATOM 783 C CA . PRO A 1 103 ? -10.328 29.188 12.68 1 95.94 103 PRO A CA 1
ATOM 784 C C . PRO A 1 103 ? -11.289 29.062 13.859 1 95.94 103 PRO A C 1
ATOM 786 O O . PRO A 1 103 ? -11.406 28 14.453 1 95.94 103 PRO A O 1
ATOM 789 N N . ALA A 1 104 ? -11.836 30.188 14.312 1 96.75 104 ALA A N 1
ATOM 790 C CA . ALA A 1 104 ? -12.891 30.125 15.32 1 96.75 104 ALA A CA 1
ATOM 791 C C . ALA A 1 104 ? -13.992 29.156 14.898 1 96.75 104 ALA A C 1
ATOM 793 O O . ALA A 1 104 ? -14.391 29.125 13.727 1 96.75 104 ALA A O 1
ATOM 794 N N . GLY A 1 105 ? -14.438 28.312 15.836 1 95.56 105 GLY A N 1
ATOM 795 C CA . GLY A 1 105 ? -15.438 27.297 15.555 1 95.56 105 GLY A CA 1
ATOM 796 C C . GLY A 1 105 ? -14.859 25.891 15.445 1 95.56 105 GLY A C 1
ATOM 797 O O . GLY A 1 105 ? -15.602 24.906 15.461 1 95.56 105 GLY A O 1
ATOM 798 N N . VAL A 1 106 ? -13.578 25.797 15.359 1 97.19 106 VAL A N 1
ATOM 799 C CA . VAL A 1 106 ? -12.898 24.5 15.281 1 97.19 106 VAL A CA 1
ATOM 800 C C . VAL A 1 106 ? -12.438 24.078 16.672 1 97.19 106 VAL A C 1
ATOM 802 O O . VAL A 1 106 ? -11.797 24.859 17.391 1 97.19 106 VAL A O 1
ATOM 805 N N . GLY A 1 107 ? -12.75 22.797 17.016 1 97.62 107 GLY A N 1
ATOM 806 C CA . GLY A 1 107 ? -12.398 22.312 18.344 1 97.62 107 GLY A CA 1
ATOM 807 C C . GLY A 1 107 ? -12.961 23.188 19.453 1 97.62 107 GLY A C 1
ATOM 808 O O . GLY A 1 107 ? -14.164 23.438 19.5 1 97.62 107 GLY A O 1
ATOM 809 N N . PHE A 1 108 ? -12.016 23.75 20.281 1 98.31 108 PHE A N 1
ATOM 810 C CA . PHE A 1 108 ? -12.43 24.547 21.438 1 98.31 108 PHE A CA 1
ATOM 811 C C . PHE A 1 108 ? -12.422 26.031 21.109 1 98.31 108 PHE A C 1
ATOM 813 O O . PHE A 1 108 ? -12.852 26.859 21.906 1 98.31 108 PHE A O 1
ATOM 820 N N . SER A 1 109 ? -11.922 26.438 19.938 1 97.94 109 SER A N 1
ATOM 821 C CA . SER A 1 109 ? -11.875 27.828 19.547 1 97.94 109 SER A CA 1
ATOM 822 C C . SER A 1 109 ? -13.281 28.391 19.328 1 97.94 109 SER A C 1
ATOM 824 O O . SER A 1 109 ? -14.195 27.656 18.938 1 97.94 109 SER A O 1
ATOM 826 N N . TYR A 1 110 ? -13.414 29.766 19.547 1 97 110 TYR A N 1
ATOM 827 C CA . TYR A 1 110 ? -14.773 30.297 19.484 1 97 110 TYR A CA 1
ATOM 828 C C . TYR A 1 110 ? -14.766 31.781 19.141 1 97 110 TYR A C 1
ATOM 830 O O . TYR A 1 110 ? -13.711 32.406 19.125 1 97 110 TYR A O 1
ATOM 838 N N . SER A 1 111 ? -15.898 32.281 18.828 1 96.62 111 SER A N 1
ATOM 839 C CA . SER A 1 111 ? -16.234 33.688 18.781 1 96.62 111 SER A CA 1
ATOM 840 C C . SER A 1 111 ? -17.516 34 19.547 1 96.62 111 SER A C 1
ATOM 842 O O . SER A 1 111 ? -18.453 33.188 19.516 1 96.62 111 SER A O 1
ATOM 844 N N . ASN A 1 112 ? -17.5 35.156 20.234 1 96 112 ASN A N 1
ATOM 845 C CA . ASN A 1 112 ? -18.703 35.594 20.906 1 96 112 ASN A CA 1
ATOM 846 C C . ASN A 1 112 ? -19.656 36.312 19.953 1 96 112 ASN A C 1
ATOM 848 O O . ASN A 1 112 ? -20.766 36.688 20.344 1 96 112 ASN A O 1
ATOM 852 N N . THR A 1 113 ? -19.188 36.438 18.766 1 96.31 113 THR A N 1
ATOM 853 C CA . THR A 1 113 ? -19.984 37.031 17.703 1 96.31 113 THR A CA 1
ATOM 854 C C . THR A 1 113 ? -20.328 36 16.625 1 96.31 113 THR A C 1
ATOM 856 O O . THR A 1 113 ? -19.484 35.656 15.797 1 96.31 113 THR A O 1
ATOM 859 N N . THR A 1 114 ? -21.578 35.688 16.531 1 93.31 114 THR A N 1
ATOM 860 C CA . THR A 1 114 ? -22.047 34.562 15.711 1 93.31 114 THR A CA 1
ATOM 861 C C . THR A 1 114 ? -21.766 34.812 14.234 1 93.31 114 THR A C 1
ATOM 863 O O . THR A 1 114 ? -21.484 33.906 13.484 1 93.31 114 THR A O 1
ATOM 866 N N . SER A 1 115 ? -21.797 36.031 13.828 1 94.31 115 SER A N 1
ATOM 867 C CA . SER A 1 115 ? -21.641 36.375 12.422 1 94.31 115 SER A CA 1
ATOM 868 C C . SER A 1 115 ? -20.219 36.094 11.953 1 94.31 115 SER A C 1
ATOM 870 O O . SER A 1 115 ? -19.953 36 10.75 1 94.31 115 SER A O 1
ATOM 872 N N . ASP A 1 116 ? -19.25 35.906 12.914 1 95 116 ASP A N 1
ATOM 873 C CA . ASP A 1 116 ? -17.875 35.594 12.555 1 95 116 ASP A CA 1
ATOM 874 C C . ASP A 1 116 ? -17.797 34.281 11.805 1 95 116 ASP A C 1
ATOM 876 O O . ASP A 1 116 ? -16.953 34.094 10.914 1 95 116 ASP A O 1
ATOM 880 N N . TYR A 1 117 ? -18.672 33.375 12.188 1 94.25 117 TYR A N 1
ATOM 881 C CA . TYR A 1 117 ? -18.609 32.062 11.602 1 94.25 117 TYR A CA 1
ATOM 882 C C . TYR A 1 117 ? -18.984 32.062 10.133 1 94.25 117 TYR A C 1
ATOM 884 O O . TYR A 1 117 ? -18.484 31.281 9.336 1 94.25 117 TYR A O 1
ATOM 892 N N . ASN A 1 118 ? -19.797 33 9.711 1 93.31 118 ASN A N 1
ATOM 893 C CA . ASN A 1 118 ? -20.203 33.125 8.32 1 93.31 118 ASN A CA 1
ATOM 894 C C . ASN A 1 118 ? -19.094 33.719 7.465 1 93.31 118 ASN A C 1
ATOM 896 O O . ASN A 1 118 ? -19.188 33.75 6.234 1 93.31 118 ASN A O 1
ATOM 900 N N . LEU A 1 119 ? -18.047 34.156 8.133 1 92.94 119 LEU A N 1
ATOM 901 C CA . LEU A 1 119 ? -16.922 34.781 7.426 1 92.94 119 LEU A CA 1
ATOM 902 C C . LEU A 1 119 ? -15.711 33.875 7.441 1 92.94 119 LEU A C 1
ATOM 904 O O . LEU A 1 119 ? -14.617 34.281 7.031 1 92.94 119 LEU A O 1
ATOM 908 N N . SER A 1 120 ? -15.969 32.656 7.926 1 95.56 120 SER A N 1
ATOM 909 C CA . SER A 1 120 ? -14.859 31.703 7.977 1 95.56 120 SER A CA 1
ATOM 910 C C . SER A 1 120 ? -14.328 31.391 6.582 1 95.56 120 SER A C 1
ATOM 912 O O . SER A 1 120 ? -15.109 31.109 5.668 1 95.56 120 SER A O 1
ATOM 914 N N . GLY A 1 121 ? -13.062 31.438 6.363 1 97.06 121 GLY A N 1
ATOM 915 C CA . GLY A 1 121 ? -12.344 31.203 5.117 1 97.06 121 GLY A CA 1
ATOM 916 C C . GLY A 1 121 ? -10.844 31.344 5.258 1 97.06 121 GLY A C 1
ATOM 917 O O . GLY A 1 121 ? -10.328 31.5 6.367 1 97.06 121 GLY A O 1
ATOM 918 N N . ASP A 1 122 ? -10.18 31.234 4.168 1 97.88 122 ASP A N 1
ATOM 919 C CA . ASP A 1 122 ? -8.719 31.234 4.168 1 97.88 122 ASP A CA 1
ATOM 920 C C . ASP A 1 122 ? -8.172 32.562 4.652 1 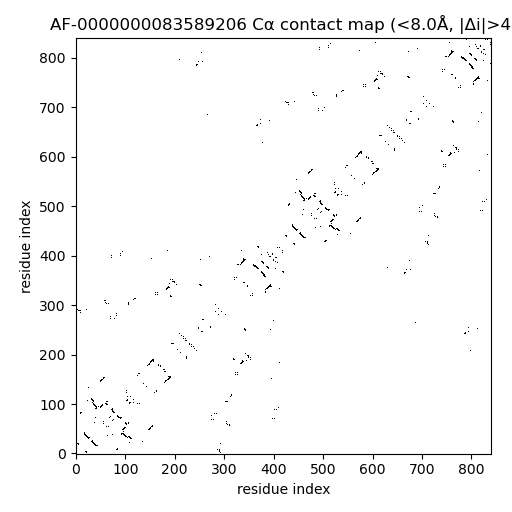97.88 122 ASP A C 1
ATOM 922 O O . ASP A 1 122 ? -7.242 32.625 5.461 1 97.88 122 ASP A O 1
ATOM 926 N N . LYS A 1 123 ? -8.703 33.656 4.148 1 96.81 123 LYS A N 1
ATOM 927 C CA . LYS A 1 123 ? -8.211 34.969 4.508 1 96.81 123 LYS A CA 1
ATOM 928 C C . LYS A 1 123 ? -8.352 35.219 6.004 1 96.81 123 LYS A C 1
ATOM 930 O O . LYS A 1 123 ? -7.395 35.656 6.66 1 96.81 123 LYS A O 1
ATOM 935 N N . ARG A 1 124 ? -9.562 34.969 6.516 1 95.94 124 ARG A N 1
ATOM 936 C CA . ARG A 1 124 ? -9.797 35.156 7.945 1 95.94 124 ARG A CA 1
ATOM 937 C C . ARG A 1 124 ? -8.883 34.25 8.758 1 95.94 124 ARG A C 1
ATOM 939 O O . ARG A 1 124 ? -8.383 34.625 9.812 1 95.94 124 ARG A O 1
ATOM 946 N N . THR A 1 125 ? -8.734 33 8.336 1 98 125 THR A N 1
ATOM 947 C CA . THR A 1 125 ? -7.879 32.062 9.039 1 98 125 THR A CA 1
ATOM 948 C C . THR A 1 125 ? -6.438 32.562 9.086 1 98 125 THR A C 1
ATOM 950 O O . THR A 1 125 ? -5.785 32.5 10.125 1 98 125 THR A O 1
ATOM 953 N N . ALA A 1 126 ? -5.891 33.094 7.984 1 98.19 126 ALA A N 1
ATOM 954 C CA . ALA A 1 126 ? -4.535 33.656 7.938 1 98.19 126 ALA A CA 1
ATOM 955 C C . ALA A 1 126 ? -4.387 34.844 8.875 1 98.19 126 ALA A C 1
ATOM 957 O O . ALA A 1 126 ? -3.404 34.938 9.617 1 98.19 126 ALA A O 1
ATOM 958 N N . GLU A 1 127 ? -5.355 35.719 8.875 1 97.88 127 GLU A N 1
ATOM 959 C CA . GLU A 1 127 ? -5.328 36.906 9.727 1 97.88 127 GLU A CA 1
ATOM 960 C C . GLU A 1 127 ? -5.375 36.531 11.203 1 97.88 127 GLU A C 1
ATOM 962 O O . GLU A 1 127 ? -4.594 37.062 12.008 1 97.88 127 GLU A O 1
ATOM 967 N N . ASP A 1 128 ? -6.277 35.656 11.492 1 98.31 128 ASP A N 1
ATOM 968 C CA . ASP A 1 128 ? -6.434 35.25 12.891 1 98.31 128 ASP A CA 1
ATOM 969 C C . ASP A 1 128 ? -5.207 34.469 13.375 1 98.31 128 ASP A C 1
ATOM 971 O O . ASP A 1 128 ? -4.785 34.625 14.516 1 98.31 128 ASP A O 1
ATOM 975 N N . SER A 1 129 ? -4.664 33.625 12.523 1 98.75 129 SER A N 1
ATOM 976 C CA . SER A 1 129 ? -3.48 32.844 12.906 1 98.75 129 SER A CA 1
ATOM 977 C C . SER A 1 129 ? -2.281 33.781 13.133 1 98.75 129 SER A C 1
ATOM 979 O O . SER A 1 129 ? -1.475 33.531 14.031 1 98.75 129 SER A O 1
ATOM 981 N N . TYR A 1 130 ? -2.123 34.781 12.266 1 98.62 130 TYR A N 1
ATOM 982 C CA . TYR A 1 130 ? -1.059 35.75 12.469 1 98.62 130 TYR A CA 1
ATOM 983 C C . TYR A 1 130 ? -1.245 36.5 13.781 1 98.62 130 TYR A C 1
ATOM 985 O O . TYR A 1 130 ? -0.299 36.656 14.555 1 98.62 130 TYR A O 1
ATOM 993 N N . ALA A 1 131 ? -2.471 36.969 14.055 1 98.38 131 ALA A N 1
ATOM 994 C CA . ALA A 1 131 ? -2.768 37.656 15.312 1 98.38 131 ALA A CA 1
ATOM 995 C C . ALA A 1 131 ? -2.482 36.75 16.516 1 98.38 131 ALA A C 1
ATOM 997 O O . ALA A 1 131 ? -1.961 37.219 17.531 1 98.38 131 ALA A O 1
ATOM 998 N N . PHE A 1 132 ? -2.869 35.531 16.359 1 98.75 132 PHE A N 1
ATOM 999 C CA . PHE A 1 132 ? -2.588 34.562 17.422 1 98.75 132 PHE A CA 1
ATOM 1000 C C . PHE A 1 132 ? -1.095 34.531 17.719 1 98.75 132 PHE A C 1
ATOM 1002 O O . PHE A 1 132 ? -0.689 34.562 18.875 1 98.75 132 PHE A O 1
ATOM 1009 N N . LEU A 1 133 ? -0.262 34.344 16.641 1 98.75 133 LEU A N 1
ATOM 1010 C CA . LEU A 1 133 ? 1.178 34.219 16.828 1 98.75 133 LEU A CA 1
ATOM 1011 C C . LEU A 1 133 ? 1.754 35.438 17.531 1 98.75 133 LEU A C 1
ATOM 1013 O O . LEU A 1 133 ? 2.551 35.312 18.469 1 98.75 133 LEU A O 1
ATOM 1017 N N . ILE A 1 134 ? 1.345 36.656 17.141 1 97.69 134 ILE A N 1
ATOM 1018 C CA . ILE A 1 134 ? 1.845 37.906 17.734 1 97.69 134 ILE A CA 1
ATOM 1019 C C . ILE A 1 134 ? 1.454 37.969 19.203 1 97.69 134 ILE A C 1
ATOM 1021 O O . ILE A 1 134 ? 2.301 38.219 20.062 1 97.69 134 ILE A O 1
ATOM 1025 N N . ASN A 1 135 ? 0.212 37.688 19.469 1 97.94 135 ASN A N 1
ATOM 1026 C CA . ASN A 1 135 ? -0.281 37.781 20.844 1 97.94 135 ASN A CA 1
ATOM 1027 C C . ASN A 1 135 ? 0.308 36.656 21.719 1 97.94 135 ASN A C 1
ATOM 1029 O O . ASN A 1 135 ? 0.569 36.875 22.906 1 97.94 135 ASN A O 1
ATOM 1033 N N . TRP A 1 136 ? 0.443 35.469 21.125 1 98.31 136 TRP A N 1
ATOM 1034 C CA . TRP A 1 136 ? 1.029 34.375 21.875 1 98.31 136 TRP A CA 1
ATOM 1035 C C . TRP A 1 136 ? 2.479 34.656 22.234 1 98.31 136 TRP A C 1
ATOM 1037 O O . TRP A 1 136 ? 2.91 34.406 23.359 1 98.31 136 TRP A O 1
ATOM 1047 N N . LEU A 1 137 ? 3.26 35.25 21.328 1 97.44 137 LEU A N 1
ATOM 1048 C CA . LEU A 1 137 ? 4.66 35.562 21.562 1 97.44 137 LEU A CA 1
ATOM 1049 C C . LEU A 1 137 ? 4.793 36.656 22.625 1 97.44 137 LEU A C 1
ATOM 1051 O O . LEU A 1 137 ? 5.809 36.75 23.312 1 97.44 137 LEU A O 1
ATOM 1055 N N . GLU A 1 138 ? 3.795 37.5 22.703 1 95.38 138 GLU A N 1
ATOM 1056 C CA . GLU A 1 138 ? 3.795 38.469 23.781 1 95.38 138 GLU A CA 1
ATOM 1057 C C . GLU A 1 138 ? 3.654 37.812 25.141 1 95.38 138 GLU A C 1
ATOM 1059 O O . GLU A 1 138 ? 4.246 38.25 26.125 1 95.38 138 GLU A O 1
ATOM 1064 N N . ARG A 1 139 ? 2.902 36.781 25.125 1 95.75 139 ARG A N 1
ATOM 1065 C CA . ARG A 1 139 ? 2.66 36.062 26.359 1 95.75 139 ARG A CA 1
ATOM 1066 C C . ARG A 1 139 ? 3.812 35.125 26.672 1 95.75 139 ARG A C 1
ATOM 1068 O O . ARG A 1 139 ? 4.066 34.812 27.844 1 95.75 139 ARG A O 1
ATOM 1075 N N . PHE A 1 140 ? 4.453 34.625 25.656 1 96.69 140 PHE A N 1
ATOM 1076 C CA . PHE A 1 140 ? 5.609 33.75 25.766 1 96.69 140 PHE A CA 1
ATOM 1077 C C . PHE A 1 140 ? 6.848 34.375 25.156 1 96.69 140 PHE A C 1
ATOM 1079 O O . PHE A 1 140 ? 7.395 33.906 24.172 1 96.69 140 PHE A O 1
ATOM 1086 N N . PRO A 1 141 ? 7.391 35.406 25.766 1 95.44 141 PRO A N 1
ATOM 1087 C CA . PRO A 1 141 ? 8.406 36.25 25.141 1 95.44 141 PRO A CA 1
ATOM 1088 C 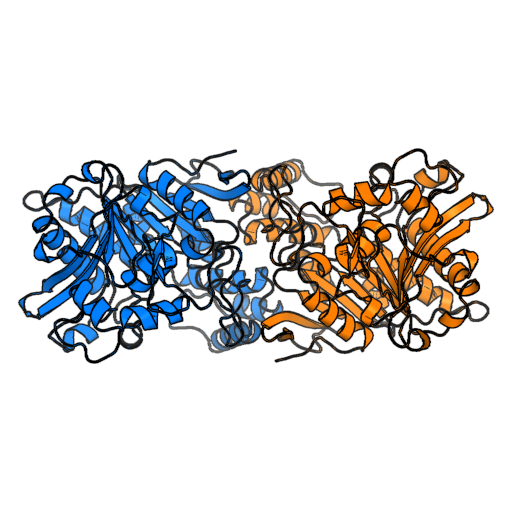C . PRO A 1 141 ? 9.734 35.5 24.922 1 95.44 141 PRO A C 1
ATOM 1090 O O . PRO A 1 141 ? 10.523 35.906 24.062 1 95.44 141 PRO A O 1
ATOM 1093 N N . GLN A 1 142 ? 10.039 34.438 25.688 1 95.44 142 GLN A N 1
ATOM 1094 C CA . GLN A 1 142 ? 11.281 33.688 25.531 1 95.44 142 GLN A CA 1
ATOM 1095 C C . GLN A 1 142 ? 11.359 33.031 24.156 1 95.44 142 GLN A C 1
ATOM 1097 O O . GLN A 1 142 ? 12.43 32.594 23.734 1 95.44 142 GLN A O 1
ATOM 1102 N N . TYR A 1 143 ? 10.266 33 23.406 1 97.12 143 TYR A N 1
ATOM 1103 C CA . TYR A 1 143 ? 10.242 32.344 22.109 1 97.12 143 TYR A CA 1
ATOM 1104 C C . TYR A 1 143 ? 10.32 33.375 20.969 1 97.12 143 TYR A C 1
ATOM 1106 O O . TYR A 1 143 ? 10.352 33 19.797 1 97.12 143 TYR A O 1
ATOM 1114 N N . LYS A 1 144 ? 10.383 34.656 21.203 1 95.56 144 LYS A N 1
ATOM 1115 C CA . LYS A 1 144 ? 10.297 35.719 20.203 1 95.56 144 LYS A CA 1
ATOM 1116 C C . LYS A 1 144 ? 11.445 35.625 19.203 1 95.56 144 LYS A C 1
ATOM 1118 O O . LYS A 1 144 ? 11.266 35.906 18.016 1 95.56 144 LYS A O 1
ATOM 1123 N N . THR A 1 145 ? 12.617 35.156 19.609 1 94.56 145 THR A N 1
ATOM 1124 C CA . THR A 1 145 ? 13.773 35.156 18.719 1 94.56 145 THR A CA 1
ATOM 1125 C C . THR A 1 145 ? 14.086 33.75 18.266 1 94.56 145 THR A C 1
ATOM 1127 O O . THR A 1 145 ? 15.109 33.5 17.609 1 94.56 145 THR A O 1
ATOM 1130 N N . ARG A 1 146 ? 13.25 32.812 18.656 1 97.44 146 ARG A N 1
ATOM 1131 C CA . ARG A 1 146 ? 13.5 31.422 18.328 1 97.44 146 ARG A CA 1
ATOM 1132 C C . ARG A 1 146 ? 13.266 31.172 16.828 1 97.44 146 ARG A C 1
ATOM 1134 O O . ARG A 1 146 ? 12.398 31.797 16.219 1 97.44 146 ARG A O 1
ATOM 1141 N N . ASP A 1 147 ? 14.141 30.25 16.203 1 98.31 147 ASP A N 1
ATOM 1142 C CA . ASP A 1 147 ? 13.781 29.766 14.883 1 98.31 147 ASP A CA 1
ATOM 1143 C C . ASP A 1 147 ? 12.352 29.234 14.859 1 98.31 147 ASP A C 1
ATOM 1145 O O . ASP A 1 147 ? 11.977 28.422 15.711 1 98.31 147 ASP A O 1
ATOM 1149 N N . PHE A 1 148 ? 11.562 29.719 13.922 1 98.81 148 PHE A N 1
ATOM 1150 C CA . PHE A 1 148 ? 10.141 29.391 13.867 1 98.81 148 PHE A CA 1
ATOM 1151 C C . PHE A 1 148 ? 9.812 28.656 12.562 1 98.81 148 PHE A C 1
ATOM 1153 O O . PHE A 1 148 ? 10.312 29.031 11.5 1 98.81 148 PHE A O 1
ATOM 1160 N N . TYR A 1 149 ? 9.07 27.594 12.602 1 98.94 149 TYR A N 1
ATOM 1161 C CA . TYR A 1 149 ? 8.602 26.812 11.461 1 98.94 149 TYR A CA 1
ATOM 1162 C C . TYR A 1 149 ? 7.086 26.641 11.5 1 98.94 149 TYR A C 1
ATOM 1164 O O . TYR A 1 149 ? 6.484 26.641 12.57 1 98.94 149 TYR A O 1
ATOM 1172 N N . ILE A 1 150 ? 6.465 26.562 10.375 1 98.94 150 ILE A N 1
ATOM 1173 C CA . ILE A 1 150 ? 5.055 26.219 10.273 1 98.94 150 ILE A CA 1
ATOM 1174 C C . ILE A 1 150 ? 4.91 24.906 9.5 1 98.94 150 ILE A C 1
ATOM 1176 O O . ILE A 1 150 ? 5.445 24.75 8.398 1 98.94 150 ILE A O 1
ATOM 1180 N N . THR A 1 151 ? 4.254 23.984 10.086 1 98.88 151 THR A N 1
ATOM 1181 C CA . THR A 1 151 ? 3.967 22.703 9.445 1 98.88 151 THR A CA 1
ATOM 1182 C C . THR A 1 151 ? 2.469 22.406 9.469 1 98.88 151 THR A C 1
ATOM 1184 O O . THR A 1 151 ? 1.725 23.016 10.242 1 98.88 151 THR A O 1
ATOM 1187 N N . GLY A 1 152 ? 2.035 21.625 8.609 1 98.75 152 GLY A N 1
ATOM 1188 C CA . GLY A 1 152 ? 0.632 21.266 8.508 1 98.75 152 GLY A CA 1
ATOM 1189 C C . GLY A 1 152 ? 0.382 20.125 7.523 1 98.75 152 GLY A C 1
ATOM 1190 O O . GLY A 1 152 ? 1.324 19.5 7.047 1 98.75 152 GLY A O 1
ATOM 1191 N N . GLU A 1 153 ? -0.842 19.875 7.312 1 98.38 153 GLU A N 1
ATOM 1192 C CA . GLU A 1 153 ? -1.213 18.734 6.484 1 98.38 153 GLU A CA 1
ATOM 1193 C C . GLU A 1 153 ? -2.539 18.984 5.77 1 98.38 153 GLU A C 1
ATOM 1195 O O . GLU A 1 153 ? -3.42 19.656 6.301 1 98.38 153 GLU A O 1
ATOM 1200 N N . SER A 1 154 ? -2.723 18.391 4.539 1 98.38 154 SER A N 1
ATOM 1201 C CA . SER A 1 154 ? -3.998 18.406 3.83 1 98.38 154 SER A CA 1
ATOM 1202 C C . SER A 1 154 ? -4.367 19.812 3.375 1 98.38 154 SER A C 1
ATOM 1204 O O . SER A 1 154 ? -3.568 20.484 2.723 1 98.38 154 SER A O 1
ATOM 1206 N N . TYR A 1 155 ? -5.508 20.312 3.764 1 98.25 155 TYR A N 1
ATOM 1207 C CA . TYR A 1 155 ? -5.945 21.656 3.375 1 98.25 155 TYR A CA 1
ATOM 1208 C C . TYR A 1 155 ? -5.047 22.719 3.988 1 98.25 155 TYR A C 1
ATOM 1210 O O . TYR A 1 155 ? -5.074 23.875 3.568 1 98.25 155 TYR A O 1
ATOM 1218 N N . ALA A 1 156 ? -4.211 22.312 4.957 1 98.5 156 ALA A N 1
ATOM 1219 C CA . ALA A 1 156 ? -3.201 23.25 5.441 1 98.5 156 ALA A CA 1
ATOM 1220 C C . ALA A 1 156 ? -2.273 23.688 4.309 1 98.5 156 ALA A C 1
ATOM 1222 O O . ALA A 1 156 ? -1.521 24.656 4.453 1 98.5 156 ALA A O 1
ATOM 1223 N N . GLY A 1 157 ? -2.389 23.016 3.205 1 98.69 157 GLY A N 1
ATOM 1224 C CA . GLY A 1 157 ? -1.778 23.516 1.986 1 98.69 157 GLY A CA 1
ATOM 1225 C C . GLY A 1 157 ? -2.238 24.922 1.622 1 98.69 157 GLY A C 1
ATOM 1226 O O . GLY A 1 157 ? -1.565 25.625 0.864 1 98.69 157 GLY A O 1
ATOM 1227 N N . HIS A 1 158 ? -3.371 25.297 2.072 1 98.56 158 HIS A N 1
ATOM 1228 C CA . HIS A 1 158 ? -3.84 26.688 1.961 1 98.56 158 HIS A CA 1
ATOM 1229 C C . HIS A 1 158 ? -3.381 27.516 3.152 1 98.56 158 HIS A C 1
ATOM 1231 O O . HIS A 1 158 ? -2.783 28.578 2.977 1 98.56 158 HIS A O 1
ATOM 1237 N N . TYR A 1 159 ? -3.545 27.016 4.359 1 98.62 159 TYR A N 1
ATOM 1238 C CA . TYR A 1 159 ? -3.307 27.734 5.605 1 98.62 159 TYR A CA 1
ATOM 1239 C C . TYR A 1 159 ? -1.845 28.156 5.727 1 98.62 159 TYR A C 1
ATOM 1241 O O . TYR A 1 159 ? -1.538 29.312 5.977 1 98.62 159 TYR A O 1
ATOM 1249 N N . VAL A 1 160 ? -0.974 27.172 5.539 1 98.88 160 VAL A N 1
ATOM 1250 C CA . VAL A 1 160 ? 0.431 27.312 5.906 1 98.88 160 VAL A CA 1
ATOM 1251 C C . VAL A 1 160 ? 1.108 28.312 4.973 1 98.88 160 VAL A C 1
ATOM 1253 O O . VAL A 1 160 ? 1.728 29.281 5.43 1 98.88 160 VAL A O 1
ATOM 1256 N N . PRO A 1 161 ? 0.98 28.188 3.654 1 98.88 161 PRO A N 1
ATOM 1257 C CA . PRO A 1 161 ? 1.621 29.172 2.779 1 98.88 161 PRO A CA 1
ATOM 1258 C C . PRO A 1 161 ? 1.051 30.578 2.957 1 98.88 161 PRO A C 1
ATOM 1260 O O . PRO A 1 161 ? 1.797 31.562 2.918 1 98.88 161 PRO A O 1
ATOM 1263 N N . GLN A 1 162 ? -0.222 30.672 3.145 1 98.81 162 GLN A N 1
ATOM 1264 C CA . GLN A 1 162 ? -0.838 32 3.293 1 98.81 162 GLN A CA 1
ATOM 1265 C C . GLN A 1 162 ? -0.378 32.688 4.582 1 98.81 162 GLN A C 1
ATOM 1267 O O . GLN A 1 162 ? -0.139 33.875 4.598 1 98.81 162 GLN A O 1
ATOM 1272 N N . LEU A 1 163 ? -0.305 31.906 5.656 1 98.88 163 LEU A N 1
ATOM 1273 C CA . LEU A 1 163 ? 0.218 32.438 6.906 1 98.88 163 LEU A CA 1
ATOM 1274 C C . LEU A 1 163 ? 1.683 32.844 6.754 1 98.88 163 LEU A C 1
ATOM 1276 O O . LEU A 1 163 ? 2.1 33.906 7.242 1 98.88 163 LEU A O 1
ATOM 1280 N N . ALA A 1 164 ? 2.477 31.984 6.121 1 98.94 164 ALA A N 1
ATOM 1281 C CA . ALA A 1 164 ? 3.889 32.281 5.887 1 98.94 164 ALA A CA 1
ATOM 1282 C C . ALA A 1 164 ? 4.055 33.562 5.098 1 98.94 164 ALA A C 1
ATOM 1284 O O . ALA A 1 164 ? 4.895 34.406 5.434 1 98.94 164 ALA A O 1
ATOM 1285 N N . GLN A 1 165 ? 3.295 33.719 4.027 1 98.69 165 GLN A N 1
ATOM 1286 C CA . GLN A 1 165 ? 3.322 34.938 3.221 1 98.69 165 GLN A CA 1
ATOM 1287 C C . GLN A 1 165 ? 3.014 36.156 4.07 1 98.69 165 GLN A C 1
ATOM 1289 O O . GLN A 1 165 ? 3.701 37.188 3.967 1 98.69 165 GLN A O 1
ATOM 1294 N N . LYS A 1 166 ? 1.984 36.094 4.895 1 98.25 166 LYS A N 1
ATOM 1295 C CA . LYS A 1 166 ? 1.587 37.219 5.762 1 98.25 166 LYS A CA 1
ATOM 1296 C C . LYS A 1 166 ? 2.703 37.562 6.742 1 98.25 166 LYS A C 1
ATOM 1298 O O . LYS A 1 166 ? 2.982 38.75 6.969 1 98.25 166 LYS A O 1
ATOM 1303 N N . ILE A 1 167 ? 3.318 36.531 7.344 1 98.44 167 ILE A N 1
ATOM 1304 C CA . ILE A 1 167 ? 4.41 36.75 8.289 1 98.44 167 ILE A CA 1
ATOM 1305 C C . ILE A 1 167 ? 5.551 37.5 7.594 1 98.44 167 ILE A C 1
ATOM 1307 O O . ILE A 1 167 ? 6.055 38.5 8.109 1 98.44 167 ILE A O 1
ATOM 1311 N N . LEU A 1 168 ? 5.984 37.031 6.453 1 97.94 168 LEU A N 1
ATOM 1312 C CA . LEU A 1 168 ? 7.105 37.625 5.734 1 97.94 168 LEU A CA 1
ATOM 1313 C C . LEU A 1 168 ? 6.793 39.062 5.344 1 97.94 168 LEU A C 1
ATOM 1315 O O . LEU A 1 168 ? 7.672 39.938 5.387 1 97.94 168 LEU A O 1
ATOM 1319 N N . GLN A 1 169 ? 5.566 39.375 4.941 1 96.81 169 GLN A N 1
ATOM 1320 C CA . GLN A 1 169 ? 5.148 40.719 4.594 1 96.81 169 GLN A CA 1
ATOM 1321 C C . GLN A 1 169 ? 5.188 41.656 5.812 1 96.81 169 GLN A C 1
ATOM 1323 O O . GLN A 1 169 ? 5.652 42.781 5.723 1 96.81 169 GLN A O 1
ATOM 1328 N N . ASN A 1 170 ? 4.703 41.156 6.883 1 96.69 170 ASN A N 1
ATOM 1329 C CA . ASN A 1 170 ? 4.656 41.969 8.102 1 96.69 170 ASN A CA 1
ATOM 1330 C C . ASN A 1 170 ? 6.043 42.125 8.711 1 96.69 170 ASN A C 1
ATOM 1332 O O . ASN A 1 170 ? 6.305 43.125 9.398 1 96.69 170 ASN A O 1
ATOM 1336 N N . ASN A 1 171 ? 6.879 41.156 8.492 1 95.69 171 ASN A N 1
ATOM 1337 C CA . ASN A 1 171 ? 8.242 41.25 9 1 95.69 171 ASN A CA 1
ATOM 1338 C C . ASN A 1 171 ? 9 42.406 8.383 1 95.69 171 ASN A C 1
ATOM 1340 O O . ASN A 1 171 ? 10.039 42.812 8.898 1 95.69 171 ASN A O 1
ATOM 1344 N N . LYS A 1 172 ? 8.547 43 7.309 1 92.81 172 LYS A N 1
ATOM 1345 C CA . LYS A 1 172 ? 9.164 44.156 6.676 1 92.81 172 LYS A CA 1
ATOM 1346 C C . LYS A 1 172 ? 8.93 45.438 7.5 1 92.81 172 LYS A C 1
ATOM 1348 O O . LYS A 1 172 ? 9.656 46.406 7.348 1 92.81 172 LYS A O 1
ATOM 1353 N N . ILE A 1 173 ? 7.91 45.25 8.297 1 88.69 173 ILE A N 1
ATOM 1354 C CA . ILE A 1 173 ? 7.621 46.344 9.227 1 88.69 173 ILE A CA 1
ATOM 1355 C C . ILE A 1 173 ? 8.336 46.094 10.555 1 88.69 173 ILE A C 1
ATOM 1357 O O . ILE A 1 173 ? 7.895 45.281 11.352 1 88.69 173 ILE A O 1
ATOM 1361 N N . THR A 1 174 ? 9.391 46.875 10.875 1 82.19 174 THR A N 1
ATOM 1362 C CA . THR A 1 174 ? 10.336 46.469 11.906 1 82.19 174 THR A CA 1
ATOM 1363 C C . THR A 1 174 ? 9.969 47.094 13.25 1 82.19 174 THR A C 1
ATOM 1365 O O . THR A 1 174 ? 10.594 46.812 14.273 1 82.19 174 THR A O 1
ATOM 1368 N N . ASN A 1 175 ? 8.961 47.844 13.328 1 84.88 175 ASN A N 1
ATOM 1369 C CA . ASN A 1 175 ? 8.586 48.438 14.602 1 84.88 175 ASN A CA 1
ATOM 1370 C C . ASN A 1 175 ? 7.562 47.594 15.344 1 84.88 175 ASN A C 1
ATOM 1372 O O . ASN A 1 175 ? 6.898 48.062 16.266 1 84.88 175 ASN A O 1
ATOM 1376 N N . GLN A 1 176 ? 7.434 46.375 14.898 1 84.19 176 GLN A N 1
ATOM 1377 C CA . GLN A 1 176 ? 6.578 45.375 15.547 1 84.19 176 GLN A CA 1
ATOM 1378 C C . GLN A 1 176 ? 7.316 44.031 15.727 1 84.19 176 GLN A C 1
ATOM 1380 O O . GLN A 1 176 ? 8.477 43.906 15.344 1 84.19 176 GLN A O 1
ATOM 1385 N N . THR A 1 177 ? 6.727 43.156 16.453 1 88.81 177 THR A N 1
ATOM 1386 C CA . THR A 1 177 ? 7.316 41.844 16.656 1 88.81 177 THR A CA 1
ATOM 1387 C C . THR A 1 177 ? 7.625 41.188 15.328 1 88.81 177 THR A C 1
ATOM 1389 O O . THR A 1 177 ? 6.746 41.062 14.469 1 88.81 177 THR A O 1
ATOM 1392 N N . VAL A 1 178 ? 8.883 40.875 15.102 1 93.75 178 VAL A N 1
ATOM 1393 C CA . VAL A 1 178 ? 9.328 40.125 13.922 1 93.75 178 VAL A CA 1
ATOM 1394 C C . VAL A 1 178 ? 9.375 38.625 14.227 1 93.75 178 VAL A C 1
ATOM 1396 O O . VAL A 1 178 ? 9.953 38.219 15.234 1 93.75 178 VAL A O 1
ATOM 1399 N N . ILE A 1 179 ? 8.672 37.875 13.445 1 97.19 179 ILE A N 1
ATOM 1400 C CA . ILE A 1 179 ? 8.68 36.406 13.594 1 97.19 179 ILE A CA 1
ATOM 1401 C C . ILE A 1 179 ? 9.812 35.812 12.758 1 97.19 179 ILE A C 1
ATOM 1403 O O . ILE A 1 179 ? 9.883 36.062 11.547 1 97.19 179 ILE A O 1
ATOM 1407 N N . ASN A 1 180 ? 10.711 35.062 13.367 1 97.31 180 ASN A N 1
ATOM 1408 C CA . ASN A 1 180 ? 11.891 34.469 12.727 1 97.31 180 ASN A CA 1
ATOM 1409 C C . ASN A 1 180 ? 11.547 33.219 11.953 1 97.31 180 ASN A C 1
ATOM 1411 O O . ASN A 1 180 ? 12.078 32.125 12.242 1 97.31 180 ASN A O 1
ATOM 1415 N N . LEU A 1 181 ? 10.695 33.375 10.922 1 98.56 181 LEU A N 1
ATOM 1416 C CA . LEU A 1 181 ? 10.242 32.25 10.109 1 98.56 181 LEU A CA 1
ATOM 1417 C C . LEU A 1 181 ? 11.398 31.656 9.297 1 98.56 181 LEU A C 1
ATOM 1419 O O . LEU A 1 181 ? 12.016 32.375 8.5 1 98.56 181 LEU A O 1
ATOM 1423 N N . ARG A 1 182 ? 11.641 30.312 9.5 1 98.69 182 ARG A N 1
ATOM 1424 C CA . ARG A 1 182 ? 12.773 29.672 8.852 1 98.69 182 ARG A CA 1
ATOM 1425 C C . ARG A 1 182 ? 12.312 28.688 7.781 1 98.69 182 ARG A C 1
ATOM 1427 O O . ARG A 1 182 ? 13.078 28.328 6.883 1 98.69 182 ARG A O 1
ATOM 1434 N N . GLY A 1 183 ? 11.086 28.234 7.863 1 98.81 183 GLY A N 1
ATOM 1435 C CA . GLY A 1 183 ? 10.648 27.266 6.863 1 98.81 183 GLY A CA 1
ATOM 1436 C C . GLY A 1 183 ? 9.219 26.812 7.066 1 98.81 183 GLY A C 1
ATOM 1437 O O . GLY A 1 183 ? 8.625 27.047 8.117 1 98.81 183 GLY A O 1
ATOM 1438 N N . ILE A 1 184 ? 8.625 26.188 6.027 1 98.94 184 ILE A N 1
ATOM 1439 C CA . ILE A 1 184 ? 7.309 25.562 6.07 1 98.94 184 ILE A CA 1
ATOM 1440 C C . ILE A 1 184 ? 7.391 24.141 5.496 1 98.94 184 ILE A C 1
ATOM 1442 O O . ILE A 1 184 ? 8.18 23.891 4.582 1 98.94 184 ILE A O 1
ATOM 1446 N N . ALA A 1 185 ? 6.641 23.203 6.016 1 98.94 185 ALA A N 1
ATOM 1447 C CA . ALA A 1 185 ? 6.512 21.828 5.516 1 98.94 185 ALA A CA 1
ATOM 1448 C C . ALA A 1 185 ? 5.062 21.359 5.586 1 98.94 185 ALA A C 1
ATOM 1450 O O . ALA A 1 185 ? 4.445 21.375 6.652 1 98.94 185 ALA A O 1
ATOM 1451 N N . ILE A 1 186 ? 4.531 20.922 4.477 1 98.88 186 ILE A N 1
ATOM 1452 C CA . ILE A 1 186 ? 3.113 20.578 4.434 1 98.88 186 ILE A CA 1
ATOM 1453 C C . ILE A 1 186 ? 2.943 19.156 3.932 1 98.88 186 ILE A C 1
ATOM 1455 O O . ILE A 1 186 ? 3.434 18.797 2.854 1 98.88 186 ILE A O 1
ATOM 1459 N N . GLY A 1 187 ? 2.256 18.359 4.691 1 98.75 187 GLY A N 1
ATOM 1460 C CA . GLY A 1 187 ? 2.002 16.969 4.352 1 98.75 187 GLY A CA 1
ATOM 1461 C C . GLY A 1 187 ? 0.749 16.781 3.52 1 98.75 187 GLY A C 1
ATOM 1462 O O . GLY A 1 187 ? -0.295 17.359 3.814 1 98.75 187 GLY A O 1
ATOM 1463 N N . ASN A 1 188 ? 0.941 15.906 2.479 1 98.69 188 ASN A N 1
ATOM 1464 C CA . ASN A 1 188 ? -0.193 15.68 1.589 1 98.69 188 ASN A CA 1
ATOM 1465 C C . ASN A 1 188 ? -0.96 16.969 1.32 1 98.69 188 ASN A C 1
ATOM 1467 O O . ASN A 1 188 ? -2.174 17.031 1.523 1 98.69 188 ASN A O 1
ATOM 1471 N N . ALA A 1 189 ? -0.293 17.891 0.799 1 98.75 189 ALA A N 1
ATOM 1472 C CA . ALA A 1 189 ? -0.709 19.281 0.719 1 98.75 189 ALA A CA 1
ATOM 1473 C C . ALA A 1 189 ? -1.715 19.5 -0.409 1 98.75 189 ALA A C 1
ATOM 1475 O O . ALA A 1 189 ? -1.404 19.25 -1.578 1 98.75 189 ALA A O 1
ATOM 1476 N N . TRP A 1 190 ? -2.861 19.875 -0.056 1 98.56 190 TRP A N 1
ATOM 1477 C CA . TRP A 1 190 ? -3.805 20.328 -1.071 1 98.56 190 TRP A CA 1
ATOM 1478 C C . TRP A 1 190 ? -3.506 21.766 -1.484 1 98.56 190 TRP A C 1
ATOM 1480 O O . TRP A 1 190 ? -3.816 22.703 -0.749 1 98.56 190 TRP A O 1
ATOM 1490 N N . ILE A 1 191 ? -2.939 21.984 -2.707 1 98.5 191 ILE A N 1
ATOM 1491 C CA . ILE A 1 191 ? -2.438 23.328 -3.004 1 98.5 191 ILE A CA 1
ATOM 1492 C C . ILE A 1 191 ? -2.986 23.797 -4.348 1 98.5 191 ILE A C 1
ATOM 1494 O O . ILE A 1 191 ? -2.834 24.953 -4.715 1 98.5 191 ILE A O 1
ATOM 1498 N N . ASP A 1 192 ? -3.688 22.875 -5.078 1 97.94 192 ASP A N 1
ATOM 1499 C CA . ASP A 1 192 ? -4.227 23.219 -6.391 1 97.94 192 ASP A CA 1
ATOM 1500 C C . ASP A 1 192 ? -5.379 22.297 -6.773 1 97.94 192 ASP A C 1
ATOM 1502 O O . ASP A 1 192 ? -5.203 21.078 -6.859 1 97.94 192 ASP A O 1
ATOM 1506 N N . ASP A 1 193 ? -6.496 22.875 -7.102 1 96.12 193 ASP A N 1
ATOM 1507 C CA . ASP A 1 193 ? -7.688 22.078 -7.387 1 96.12 193 ASP A CA 1
ATOM 1508 C C . ASP A 1 193 ? -7.512 21.266 -8.664 1 96.12 193 ASP A C 1
ATOM 1510 O O . ASP A 1 193 ? -7.809 20.078 -8.688 1 96.12 193 ASP A O 1
ATOM 1514 N N . GLU A 1 194 ? -7.086 21.906 -9.703 1 96.38 194 GLU A N 1
ATOM 1515 C CA . GLU A 1 194 ? -7.02 21.266 -11.016 1 96.38 194 GLU A CA 1
ATOM 1516 C C . GLU A 1 194 ? -6.113 20.047 -10.984 1 96.38 194 GLU A C 1
ATOM 1518 O O . GLU A 1 194 ? -6.559 18.922 -11.266 1 96.38 194 GLU A O 1
ATOM 1523 N N . THR A 1 195 ? -4.859 20.234 -10.602 1 97.31 195 THR A N 1
ATOM 1524 C CA . THR A 1 195 ? -3.91 19.125 -10.562 1 97.31 195 THR A CA 1
ATOM 1525 C C . THR A 1 195 ? -4.242 18.172 -9.422 1 97.31 195 THR A C 1
ATOM 1527 O O . THR A 1 195 ? -3.99 16.969 -9.523 1 97.31 195 THR A O 1
ATOM 1530 N N . GLY A 1 196 ? -4.797 18.688 -8.328 1 97.56 196 GLY A N 1
ATOM 1531 C CA . GLY A 1 196 ? -5.199 17.875 -7.203 1 97.56 196 GLY A CA 1
ATOM 1532 C C . GLY A 1 196 ? -6.234 16.828 -7.566 1 97.56 196 GLY A C 1
ATOM 1533 O O . GLY A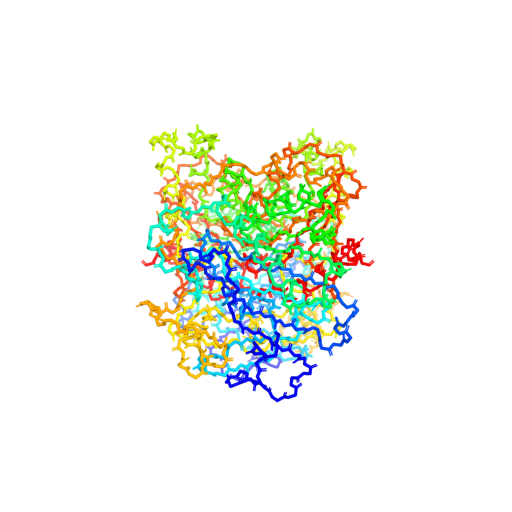 1 196 ? -6.055 15.641 -7.273 1 97.56 196 GLY A O 1
ATOM 1534 N N . TYR A 1 197 ? -7.312 17.297 -8.227 1 97.06 197 TYR A N 1
ATOM 1535 C CA . TYR A 1 197 ? -8.383 16.375 -8.602 1 97.06 197 TYR A CA 1
ATOM 1536 C C . TYR A 1 197 ? -7.926 15.414 -9.688 1 97.06 197 TYR A C 1
ATOM 1538 O O . TYR A 1 197 ? -8.258 14.227 -9.656 1 97.06 197 TYR A O 1
ATOM 1546 N N . LYS A 1 198 ? -7.215 15.938 -10.672 1 97.12 198 LYS A N 1
ATOM 1547 C CA . LYS A 1 198 ? -6.672 15.039 -11.688 1 97.12 198 LYS A CA 1
ATOM 1548 C C . LYS A 1 198 ? -5.828 13.938 -11.055 1 97.12 198 LYS A C 1
ATOM 1550 O O . LYS A 1 198 ? -5.969 12.766 -11.398 1 97.12 198 LYS A O 1
ATOM 1555 N N . GLY A 1 199 ? -4.922 14.375 -10.141 1 97.88 199 GLY A N 1
ATOM 1556 C CA . GLY A 1 199 ? -4.062 13.414 -9.453 1 97.88 199 GLY A CA 1
ATOM 1557 C C . GLY A 1 199 ? -4.836 12.414 -8.625 1 97.88 199 GLY A C 1
ATOM 1558 O O . GLY A 1 199 ? -4.465 11.234 -8.555 1 97.88 199 GLY A O 1
ATOM 1559 N N . LEU A 1 200 ? -5.871 12.875 -7.977 1 98.19 200 LEU A N 1
ATOM 1560 C CA . LEU A 1 200 ? -6.699 12.016 -7.137 1 98.19 200 LEU A CA 1
ATOM 1561 C C . LEU A 1 200 ? -7.305 10.883 -7.953 1 98.19 200 LEU A C 1
ATOM 1563 O O . LEU A 1 200 ? -7.184 9.711 -7.586 1 98.19 200 LEU A O 1
ATOM 1567 N N . TYR A 1 201 ? -7.914 11.164 -9.039 1 98.19 201 TYR A N 1
ATOM 1568 C CA . TYR A 1 201 ? -8.617 10.148 -9.82 1 98.19 201 TYR A CA 1
ATOM 1569 C C . TYR A 1 201 ? -7.625 9.266 -10.57 1 98.19 201 TYR A C 1
ATOM 1571 O O . TYR A 1 201 ? -7.871 8.07 -10.758 1 98.19 201 TYR A O 1
ATOM 1579 N N . ASP A 1 202 ? -6.449 9.812 -11.023 1 97.75 202 ASP A N 1
ATOM 1580 C CA . ASP A 1 202 ? -5.391 8.977 -11.57 1 97.75 202 ASP A CA 1
ATOM 1581 C C . ASP A 1 202 ? -4.891 7.977 -10.531 1 97.75 202 ASP A C 1
ATOM 1583 O O . ASP A 1 202 ? -4.633 6.812 -10.852 1 97.75 202 ASP A O 1
ATOM 1587 N N . PHE A 1 203 ? -4.727 8.477 -9.344 1 98.56 203 PHE A N 1
ATOM 1588 C CA . PHE A 1 203 ? -4.281 7.625 -8.25 1 98.56 203 PHE A CA 1
ATOM 1589 C C . PHE A 1 203 ? -5.25 6.465 -8.039 1 98.56 203 PHE A C 1
ATOM 1591 O O . PHE A 1 203 ? -4.828 5.316 -7.887 1 98.56 203 PHE A O 1
ATOM 1598 N N . LEU A 1 204 ? -6.543 6.746 -7.996 1 98.62 204 LEU A N 1
ATOM 1599 C CA . LEU A 1 204 ? -7.535 5.691 -7.812 1 98.62 204 LEU A CA 1
ATOM 1600 C C . LEU A 1 204 ? -7.387 4.609 -8.883 1 98.62 204 LEU A C 1
ATOM 1602 O O . LEU A 1 204 ? -7.441 3.418 -8.57 1 98.62 204 LEU A O 1
ATOM 1606 N N . TRP A 1 205 ? -7.172 5.023 -10.07 1 98.5 205 TRP A N 1
ATOM 1607 C CA . TRP A 1 205 ? -7.051 4.074 -11.18 1 98.5 205 TRP A CA 1
ATOM 1608 C C . TRP A 1 205 ? -5.754 3.283 -11.078 1 98.5 205 TRP A C 1
ATOM 1610 O O . TRP A 1 205 ? -5.758 2.057 -11.188 1 98.5 205 TRP A O 1
ATOM 1620 N N . THR A 1 206 ? -4.633 3.959 -10.789 1 97.75 206 THR A N 1
ATOM 1621 C CA . THR A 1 206 ? -3.322 3.312 -10.805 1 97.75 206 THR A CA 1
ATOM 1622 C C . THR A 1 206 ? -3.158 2.396 -9.594 1 97.75 206 THR A C 1
ATOM 1624 O O . THR A 1 206 ? -2.275 1.536 -9.578 1 97.75 206 THR A O 1
ATOM 1627 N N . HIS A 1 207 ? -3.971 2.564 -8.602 1 98.44 207 HIS A N 1
ATOM 1628 C CA . HIS A 1 207 ? -3.92 1.707 -7.418 1 98.44 207 HIS A CA 1
ATOM 1629 C C . HIS A 1 207 ? -5.051 0.683 -7.434 1 98.44 207 HIS A C 1
ATOM 1631 O O . HIS A 1 207 ? -5.418 0.146 -6.387 1 98.44 207 HIS A O 1
ATOM 1637 N N . ALA A 1 208 ? -5.66 0.504 -8.57 1 98.44 208 ALA A N 1
ATOM 1638 C CA . ALA A 1 208 ? -6.605 -0.567 -8.859 1 98.44 208 ALA A CA 1
ATOM 1639 C C . ALA A 1 208 ? -7.922 -0.354 -8.109 1 98.44 208 ALA A C 1
ATOM 1641 O O . ALA A 1 208 ? -8.625 -1.314 -7.797 1 98.44 208 ALA A O 1
ATOM 1642 N N . LEU A 1 209 ? -8.281 0.906 -7.801 1 98.75 209 LEU A N 1
ATOM 1643 C CA . LEU A 1 209 ? -9.508 1.167 -7.051 1 98.75 209 LEU A CA 1
ATOM 1644 C C . LEU A 1 209 ? -10.664 1.481 -7.992 1 98.75 209 LEU A C 1
ATOM 1646 O O . LEU A 1 209 ? -11.828 1.467 -7.582 1 98.75 209 LEU A O 1
ATOM 1650 N N . THR A 1 210 ? -10.367 1.762 -9.25 1 98.31 210 THR A N 1
ATOM 1651 C CA . THR A 1 210 ? -11.406 2.055 -10.234 1 98.31 210 THR A CA 1
ATOM 1652 C C . THR A 1 210 ? -11.078 1.391 -11.57 1 98.31 210 THR A C 1
ATOM 1654 O O . THR A 1 210 ? -10 0.822 -11.742 1 98.31 210 THR A O 1
ATOM 1657 N N . SER A 1 211 ? -12.023 1.346 -12.484 1 98.12 211 SER A N 1
ATOM 1658 C CA . SER A 1 211 ? -11.891 0.586 -13.719 1 98.12 211 SER A CA 1
ATOM 1659 C C . SER A 1 211 ? -11.203 1.413 -14.805 1 98.12 211 SER A C 1
ATOM 1661 O O . SER A 1 211 ? -11.078 2.633 -14.68 1 98.12 211 SER A O 1
ATOM 1663 N N . ASP A 1 212 ? -10.75 0.725 -15.836 1 97.94 212 ASP A N 1
ATOM 1664 C CA . ASP A 1 212 ? -10.219 1.382 -17.031 1 97.94 212 ASP A CA 1
ATOM 1665 C C . ASP A 1 212 ? -11.281 2.248 -17.688 1 97.94 212 ASP A C 1
ATOM 1667 O O . ASP A 1 212 ? -10.992 3.352 -18.156 1 97.94 212 ASP A O 1
ATOM 1671 N N . GLU A 1 213 ? -12.523 1.755 -17.734 1 97.5 213 GLU A N 1
ATOM 1672 C CA . GLU A 1 213 ? -13.625 2.449 -18.391 1 97.5 213 GLU A CA 1
ATOM 1673 C C . GLU A 1 213 ? -13.93 3.781 -17.703 1 97.5 213 GLU A C 1
ATOM 1675 O O . GLU A 1 213 ? -14.125 4.797 -18.375 1 97.5 213 GLU A O 1
ATOM 1680 N N . ILE A 1 214 ? -13.984 3.748 -16.391 1 98.19 214 ILE A N 1
ATOM 1681 C CA . ILE A 1 214 ? -14.266 4.957 -15.625 1 98.19 214 ILE A CA 1
ATOM 1682 C C . ILE A 1 214 ? -13.125 5.953 -15.797 1 98.19 214 ILE A C 1
ATOM 1684 O O . ILE A 1 214 ? -13.352 7.148 -16 1 98.19 214 ILE A O 1
ATOM 1688 N N . HIS A 1 215 ? -11.883 5.465 -15.688 1 98.06 215 HIS A N 1
ATOM 1689 C CA . HIS A 1 215 ? -10.719 6.32 -15.875 1 98.06 215 HIS A CA 1
ATOM 1690 C C . HIS A 1 215 ? -10.742 6.996 -17.234 1 98.06 215 HIS A C 1
ATOM 1692 O O . HIS A 1 215 ? -10.461 8.195 -17.344 1 98.06 215 HIS A O 1
ATOM 1698 N N . GLU A 1 216 ? -11.023 6.234 -18.281 1 97.56 216 GLU A N 1
ATOM 1699 C CA . GLU A 1 216 ? -11.117 6.781 -19.641 1 97.56 216 GLU A CA 1
ATOM 1700 C C . GLU A 1 216 ? -12.234 7.824 -19.719 1 97.56 216 GLU A C 1
ATOM 1702 O O . GLU A 1 216 ? -12.062 8.867 -20.359 1 97.56 216 GLU A O 1
ATOM 1707 N N . GLY A 1 217 ? -13.375 7.5 -19.156 1 97.81 217 GLY A N 1
ATOM 1708 C CA . GLY A 1 217 ? -14.469 8.453 -19.109 1 97.81 217 GLY A CA 1
ATOM 1709 C C . GLY A 1 217 ? -14.086 9.773 -18.453 1 97.81 217 GLY A C 1
ATOM 1710 O O . GLY A 1 217 ? -14.43 10.844 -18.953 1 97.81 217 GLY A O 1
ATOM 1711 N N . ILE A 1 218 ? -13.383 9.734 -17.359 1 97.88 218 ILE A N 1
ATOM 1712 C CA . ILE A 1 218 ? -12.922 10.938 -16.672 1 97.88 218 ILE A CA 1
ATOM 1713 C C . ILE A 1 218 ? -11.938 11.703 -17.562 1 97.88 218 ILE A C 1
ATOM 1715 O O . ILE A 1 218 ? -12.055 12.914 -17.719 1 97.88 218 ILE A O 1
ATOM 1719 N N . SER A 1 219 ? -10.984 10.984 -18.156 1 96.19 219 SER A N 1
ATOM 1720 C CA . SER A 1 219 ? -9.953 11.594 -19 1 96.19 219 SER A CA 1
ATOM 1721 C C . SER A 1 219 ? -10.57 12.32 -20.188 1 96.19 219 SER A C 1
ATOM 1723 O O . SER A 1 219 ? -10.078 13.367 -20.609 1 96.19 219 SER A O 1
ATOM 1725 N N . LEU A 1 220 ? -11.609 11.82 -20.734 1 96.44 220 LEU A N 1
ATOM 1726 C CA . LEU A 1 220 ? -12.219 12.359 -21.938 1 96.44 220 LEU A CA 1
ATOM 1727 C C . LEU A 1 220 ? -13.172 13.508 -21.609 1 96.44 220 LEU A C 1
ATOM 1729 O O . LEU A 1 220 ? -13.398 14.391 -22.438 1 96.44 220 LEU A O 1
ATOM 1733 N N . ASN A 1 221 ? -13.703 13.477 -20.391 1 96.25 221 ASN A N 1
ATOM 1734 C CA . ASN A 1 221 ? -14.828 14.367 -20.156 1 96.25 221 ASN A CA 1
ATOM 1735 C C . ASN A 1 221 ? -14.508 15.391 -19.062 1 96.25 221 ASN A C 1
ATOM 1737 O O . ASN A 1 221 ? -15.258 16.359 -18.875 1 96.25 221 ASN A O 1
ATOM 1741 N N . CYS A 1 222 ? -13.383 15.195 -18.344 1 94.69 222 CYS A N 1
ATOM 1742 C CA . CYS A 1 222 ? -13.109 16.062 -17.203 1 94.69 222 CYS A CA 1
ATOM 1743 C C . CYS A 1 222 ? -11.789 16.797 -17.391 1 94.69 222 CYS A C 1
ATOM 1745 O O . CYS A 1 222 ? -10.781 16.203 -17.766 1 94.69 222 CYS A O 1
ATOM 1747 N N . ASN A 1 223 ? -11.617 18.109 -17.25 1 87.12 223 ASN A N 1
ATOM 1748 C CA . ASN A 1 223 ? -10.398 18.906 -17.328 1 87.12 223 ASN A CA 1
ATOM 1749 C C . ASN A 1 223 ? -10.078 19.578 -15.992 1 87.12 223 ASN A C 1
ATOM 1751 O O . ASN A 1 223 ? -8.953 20.031 -15.773 1 87.12 223 ASN A O 1
ATOM 1755 N N . PHE A 1 224 ? -10.945 19.672 -15.078 1 85.56 224 PHE A N 1
ATOM 1756 C CA . PHE A 1 224 ? -10.867 20.141 -13.703 1 85.56 224 PHE A CA 1
ATOM 1757 C C . PHE A 1 224 ? -10.414 21.594 -13.648 1 85.56 224 PHE A C 1
ATOM 1759 O O . PHE A 1 224 ? -9.992 22.078 -12.594 1 85.56 224 PHE A O 1
ATOM 1766 N N . SER A 1 225 ? -10.188 22.344 -14.781 1 82.06 225 SER A N 1
ATOM 1767 C CA . SER A 1 225 ? -9.773 23.75 -14.836 1 82.06 225 SER A CA 1
ATOM 1768 C C . SER A 1 225 ? -10.773 24.641 -14.102 1 82.06 225 SER A C 1
ATOM 1770 O O . SER A 1 225 ? -10.406 25.703 -13.609 1 82.06 225 SER A O 1
ATOM 1772 N N . SER A 1 226 ? -11.992 24.281 -14.133 1 73.31 226 SER A N 1
ATOM 1773 C CA . SER A 1 226 ? -13.016 24.953 -13.344 1 73.31 226 SER A CA 1
ATOM 1774 C C . SER A 1 226 ? -13.969 23.953 -12.703 1 73.31 226 SER A C 1
ATOM 1776 O O . SER A 1 226 ? -14.742 23.281 -13.398 1 73.31 226 SER A O 1
ATOM 1778 N N . VAL A 1 227 ? -13.766 23.812 -11.523 1 66.06 227 VAL A N 1
ATOM 1779 C CA . VAL A 1 227 ? -14.555 22.812 -10.805 1 66.06 227 VAL A CA 1
ATOM 1780 C C . VAL A 1 227 ? -16.016 23.234 -10.773 1 66.06 227 VAL A C 1
ATOM 1782 O O . VAL A 1 227 ? -16.906 22.391 -10.641 1 66.06 227 VAL A O 1
ATOM 1785 N N . THR A 1 228 ? -16.234 24.469 -10.992 1 67.94 228 THR A N 1
ATOM 1786 C CA . THR A 1 228 ? -17.609 24.969 -10.961 1 67.94 228 THR A CA 1
ATOM 1787 C C . THR A 1 228 ? -18.297 24.703 -12.289 1 67.94 228 THR A C 1
ATOM 1789 O O . THR A 1 228 ? -19.531 24.844 -12.391 1 67.94 228 THR A O 1
ATOM 1792 N N . SER A 1 229 ? -17.562 24.219 -13.133 1 75.56 229 SER A N 1
ATOM 1793 C CA . SER A 1 229 ? -18.188 24.094 -14.453 1 75.56 229 SER A CA 1
ATOM 1794 C C . SER A 1 229 ? -17.953 22.719 -15.055 1 75.56 229 SER A C 1
ATOM 1796 O O . SER A 1 229 ? -17.719 22.594 -16.25 1 75.56 229 SER A O 1
ATOM 1798 N N . LEU A 1 230 ? -18.125 21.812 -14.195 1 84.88 230 LEU A N 1
ATOM 1799 C CA . LEU A 1 230 ? -17.969 20.469 -14.727 1 84.88 230 LEU A CA 1
ATOM 1800 C C . LEU A 1 230 ? -19.188 20.062 -15.562 1 84.88 230 LEU A C 1
ATOM 1802 O O . LEU A 1 230 ? -20.312 20.391 -15.211 1 84.88 230 LEU A O 1
ATOM 1806 N N . SER A 1 231 ? -18.984 19.391 -16.656 1 91.94 231 SER A N 1
ATOM 1807 C CA . SER A 1 231 ? -20.062 18.859 -17.484 1 91.94 231 SER A CA 1
ATOM 1808 C C . SER A 1 231 ? -20.828 17.75 -16.766 1 91.94 231 SER A C 1
ATOM 1810 O O . SER A 1 231 ? -20.328 17.172 -15.812 1 91.94 231 SER A O 1
ATOM 1812 N N . GLU A 1 232 ? -22 17.547 -17.203 1 94.25 232 GLU A N 1
ATOM 1813 C CA . GLU A 1 232 ? -22.812 16.453 -16.656 1 94.25 232 GLU A CA 1
ATOM 1814 C C . GLU A 1 232 ? -22.109 15.109 -16.828 1 94.25 232 GLU A C 1
ATOM 1816 O O . GLU A 1 232 ? -22.172 14.258 -15.938 1 94.25 232 GLU A O 1
ATOM 1821 N N . ALA A 1 233 ? -21.531 14.945 -17.969 1 96.06 233 ALA A N 1
ATOM 1822 C CA . ALA A 1 233 ? -20.797 13.711 -18.234 1 96.06 233 ALA A CA 1
ATOM 1823 C C . ALA A 1 233 ? -19.641 13.539 -17.234 1 96.06 233 ALA A C 1
ATOM 1825 O O . ALA A 1 233 ? -19.422 12.445 -16.719 1 96.06 233 ALA A O 1
ATOM 1826 N N . CYS A 1 234 ? -18.938 14.586 -17.047 1 96.25 234 CYS A N 1
ATOM 1827 C CA . CYS A 1 234 ? -17.844 14.547 -16.094 1 96.25 234 CYS A CA 1
ATOM 1828 C C . CYS A 1 234 ? -18.344 14.18 -14.695 1 96.25 234 CYS A C 1
ATOM 1830 O O . CYS A 1 234 ? -17.812 13.273 -14.055 1 96.25 234 CYS A O 1
ATOM 1832 N N . ILE A 1 235 ? -19.328 14.836 -14.234 1 95.88 235 ILE A N 1
ATOM 1833 C CA . ILE A 1 235 ? -19.906 14.602 -12.906 1 95.88 235 ILE A CA 1
ATOM 1834 C C . ILE A 1 235 ? -20.328 13.141 -12.781 1 95.88 235 ILE A C 1
ATOM 1836 O O . ILE A 1 235 ? -20.109 12.516 -11.734 1 95.88 235 ILE A O 1
ATOM 1840 N N . SER A 1 236 ? -20.891 12.617 -13.812 1 97.31 236 SER A N 1
ATOM 1841 C CA . SER A 1 236 ? -21.344 11.227 -13.812 1 97.31 236 SER A CA 1
ATOM 1842 C C . SER A 1 236 ? -20.172 10.273 -13.625 1 97.31 236 SER A C 1
ATOM 1844 O O . SER A 1 236 ? -20.25 9.336 -12.82 1 97.31 236 SER A O 1
ATOM 1846 N N . TYR A 1 237 ? -19.062 10.438 -14.344 1 97.56 237 TYR A N 1
ATOM 1847 C CA . TYR A 1 237 ? -17.906 9.555 -14.234 1 97.56 237 TYR A CA 1
ATOM 1848 C C . TYR A 1 237 ? -17.234 9.703 -12.883 1 97.56 237 TYR A C 1
ATOM 1850 O O . TYR A 1 237 ? -16.734 8.727 -12.32 1 97.56 237 TYR A O 1
ATOM 1858 N N . LEU A 1 238 ? -17.172 10.938 -12.391 1 97.19 238 LEU A N 1
ATOM 1859 C CA . LEU A 1 238 ? -16.609 11.141 -11.062 1 97.19 238 LEU A CA 1
ATOM 1860 C C . LEU A 1 238 ? -17.406 10.398 -10.008 1 97.19 238 LEU A C 1
ATOM 1862 O O . LEU A 1 238 ? -16.844 9.781 -9.102 1 97.19 238 LEU A O 1
ATOM 1866 N N . SER A 1 239 ? -18.703 10.445 -10.125 1 97.25 239 SER A N 1
ATOM 1867 C CA . SER A 1 239 ? -19.562 9.719 -9.203 1 97.25 239 SER A CA 1
ATOM 1868 C C . SER A 1 239 ? -19.359 8.211 -9.32 1 97.25 239 SER A C 1
ATOM 1870 O O . SER A 1 239 ? -19.359 7.5 -8.312 1 97.25 239 SER A O 1
ATOM 1872 N N . GLN A 1 240 ? -19.25 7.707 -10.508 1 97.69 240 GLN A N 1
ATOM 1873 C CA . GLN A 1 240 ? -18.984 6.289 -10.734 1 97.69 240 GLN A CA 1
ATOM 1874 C C . GLN A 1 240 ? -17.672 5.863 -10.102 1 97.69 240 GLN A C 1
ATOM 1876 O O . GLN A 1 240 ? -17.562 4.762 -9.562 1 97.69 240 GLN A O 1
ATOM 1881 N N . ALA A 1 241 ? -16.688 6.711 -10.227 1 97.88 241 ALA A N 1
ATOM 1882 C CA . ALA A 1 241 ? -15.375 6.41 -9.641 1 97.88 241 ALA A CA 1
ATOM 1883 C C . ALA A 1 241 ? -15.484 6.223 -8.125 1 97.88 241 ALA A C 1
ATOM 1885 O O . ALA A 1 241 ? -14.961 5.25 -7.578 1 97.88 241 ALA A O 1
ATOM 1886 N N . ILE A 1 242 ? -16.156 7.113 -7.48 1 96.06 242 ILE A N 1
ATOM 1887 C CA . ILE A 1 242 ? -16.297 7.066 -6.031 1 96.06 242 ILE A CA 1
ATOM 1888 C C . ILE A 1 242 ? -17.078 5.812 -5.629 1 96.06 242 ILE A C 1
ATOM 1890 O O . ILE A 1 242 ? -16.719 5.129 -4.668 1 96.06 242 ILE A O 1
ATOM 1894 N N . ARG A 1 243 ? -18.094 5.469 -6.352 1 96.12 243 ARG A N 1
ATOM 1895 C CA . ARG A 1 243 ? -18.875 4.273 -6.062 1 96.12 243 ARG A CA 1
ATOM 1896 C C . ARG A 1 243 ? -18.047 3.01 -6.262 1 96.12 243 ARG A C 1
ATOM 1898 O O . ARG A 1 243 ? -18.172 2.051 -5.496 1 96.12 243 ARG A O 1
ATOM 1905 N N . SER A 1 244 ? -17.203 3.027 -7.246 1 96.94 244 SER A N 1
ATOM 1906 C CA . SER A 1 244 ? -16.422 1.847 -7.602 1 96.94 244 SER A CA 1
ATOM 1907 C C . SER A 1 244 ? -15.383 1.539 -6.535 1 96.94 244 SER A C 1
ATOM 1909 O O . SER A 1 244 ? -14.945 0.393 -6.395 1 96.94 244 SER A O 1
ATOM 1911 N N . VAL A 1 245 ? -14.914 2.523 -5.828 1 97.88 245 VAL A N 1
ATOM 1912 C CA . VAL A 1 245 ? -13.906 2.346 -4.789 1 97.88 245 VAL A CA 1
ATOM 1913 C C . VAL A 1 245 ? -14.469 1.471 -3.668 1 97.88 245 VAL A C 1
ATOM 1915 O O . VAL A 1 245 ? -13.742 0.653 -3.092 1 97.88 245 VAL A O 1
ATOM 1918 N N . GLY A 1 246 ? -15.719 1.556 -3.4 1 97.62 246 GLY A N 1
ATOM 1919 C CA . GLY A 1 246 ? -16.328 0.805 -2.312 1 97.62 246 GLY A CA 1
ATOM 1920 C C . GLY A 1 246 ? -16.031 1.391 -0.945 1 97.62 246 GLY A C 1
ATOM 1921 O O . GLY A 1 246 ? -15.766 2.588 -0.821 1 97.62 246 GLY A O 1
ATOM 1922 N N . ILE A 1 247 ? -16.156 0.609 0.106 1 96.69 247 ILE A N 1
ATOM 1923 C CA . ILE A 1 247 ? -16.031 1.079 1.48 1 96.69 247 ILE A CA 1
ATOM 1924 C C . ILE A 1 247 ? -14.594 0.862 1.962 1 96.69 247 ILE A C 1
ATOM 1926 O O . ILE A 1 247 ? -14.281 -0.175 2.551 1 96.69 247 ILE A O 1
ATOM 1930 N N . ILE A 1 248 ? -13.797 1.805 1.709 1 97.31 248 ILE A N 1
ATOM 1931 C CA . ILE A 1 248 ? -12.43 1.779 2.223 1 97.31 248 ILE A CA 1
ATOM 1932 C C . ILE A 1 248 ? -12.133 3.082 2.961 1 97.31 248 ILE A C 1
ATOM 1934 O O . ILE A 1 248 ? -12.883 4.055 2.844 1 97.31 248 ILE A O 1
ATOM 1938 N N . TYR A 1 249 ? -11.18 3.07 3.779 1 96.25 249 TYR A N 1
ATOM 1939 C CA . TYR A 1 249 ? -10.688 4.281 4.434 1 96.25 249 TYR A CA 1
ATOM 1940 C C . TYR A 1 249 ? -9.789 5.082 3.502 1 96.25 249 TYR A C 1
ATOM 1942 O O . TYR A 1 249 ? -8.609 4.766 3.344 1 96.25 249 TYR A O 1
ATOM 1950 N N . ILE A 1 250 ? -10.273 6.145 2.922 1 97.31 250 ILE A N 1
ATOM 1951 C CA . ILE A 1 250 ? -9.633 6.848 1.813 1 97.31 250 ILE A CA 1
ATOM 1952 C C . ILE A 1 250 ? -8.32 7.469 2.283 1 97.31 250 ILE A C 1
ATOM 1954 O O . ILE A 1 250 ? -7.418 7.711 1.479 1 97.31 250 ILE A O 1
ATOM 1958 N N . TYR A 1 251 ? -8.164 7.711 3.598 1 97.56 251 TYR A N 1
ATOM 1959 C CA . TYR A 1 251 ? -6.984 8.375 4.141 1 97.56 251 TYR A CA 1
ATOM 1960 C C . TYR A 1 251 ? -5.816 7.406 4.262 1 97.56 251 TYR A C 1
ATOM 1962 O O . TYR A 1 251 ? -4.699 7.809 4.594 1 97.56 251 TYR A O 1
ATOM 1970 N N . ASN A 1 252 ? -6.008 6.176 4.023 1 98.25 252 ASN A N 1
ATOM 1971 C CA . ASN A 1 252 ? -5.066 5.082 3.811 1 98.25 252 ASN A CA 1
ATOM 1972 C C . ASN A 1 252 ? -5.73 3.893 3.125 1 98.25 252 ASN A C 1
ATOM 1974 O O . ASN A 1 252 ? -6.387 3.08 3.781 1 98.25 252 ASN A O 1
ATOM 1978 N N . ILE A 1 253 ? -5.504 3.672 1.918 1 98.5 253 ILE A N 1
ATOM 1979 C CA . ILE A 1 253 ? -6.352 2.828 1.082 1 98.5 253 ILE A CA 1
ATOM 1980 C C . ILE A 1 253 ? -6.113 1.358 1.424 1 98.5 253 ILE A C 1
ATOM 1982 O O . ILE A 1 253 ? -6.875 0.486 1.002 1 98.5 253 ILE A O 1
ATOM 1986 N N . TYR A 1 254 ? -5.113 1.038 2.234 1 97.69 254 TYR A N 1
ATOM 1987 C CA . TYR A 1 254 ? -4.824 -0.352 2.568 1 97.69 254 TYR A CA 1
ATOM 1988 C C . TYR A 1 254 ? -5.09 -0.625 4.043 1 97.69 254 TYR A C 1
ATOM 1990 O O . TYR A 1 254 ? -4.938 -1.756 4.512 1 97.69 254 TYR A O 1
ATOM 1998 N N . PHE A 1 255 ? -5.449 0.41 4.77 1 95.62 255 PHE A N 1
ATOM 1999 C CA . PHE A 1 255 ? -5.645 0.321 6.211 1 95.62 255 PHE A CA 1
ATOM 2000 C C . PHE A 1 255 ? -7.016 -0.259 6.535 1 95.62 255 PHE A C 1
ATOM 2002 O O . PHE A 1 255 ? -7.973 -0.063 5.781 1 95.62 255 PHE A O 1
ATOM 2009 N N . PRO A 1 256 ? -7.168 -1.029 7.629 1 94 256 PRO A N 1
ATOM 2010 C CA . PRO A 1 256 ? -8.477 -1.572 8.008 1 94 256 PRO A CA 1
ATOM 2011 C C . PRO A 1 256 ? -9.445 -0.497 8.492 1 94 256 PRO A C 1
ATOM 2013 O O . PRO A 1 256 ? -9.016 0.548 8.984 1 94 256 PRO A O 1
ATOM 2016 N N . LEU A 1 257 ? -10.742 -0.79 8.398 1 95.94 257 LEU A N 1
ATOM 2017 C CA . LEU A 1 257 ? -11.781 0.077 8.93 1 95.94 257 LEU A CA 1
ATOM 2018 C C . LEU A 1 257 ? -11.938 -0.114 10.438 1 95.94 257 LEU A C 1
ATOM 2020 O O . LEU A 1 257 ? -11.578 -1.167 10.969 1 95.94 257 LEU A O 1
ATOM 2024 N N . CYS A 1 258 ? -12.312 0.922 11.148 1 94.62 258 CYS A N 1
ATOM 2025 C CA . CYS A 1 258 ? -12.773 0.762 12.523 1 94.62 258 CYS A CA 1
ATOM 2026 C C . CYS A 1 258 ? -14.141 0.089 12.562 1 94.62 258 CYS A C 1
ATOM 2028 O O . CYS A 1 258 ? -15.117 0.618 12.023 1 94.62 258 CYS A O 1
ATOM 2030 N N . THR A 1 259 ? -14.195 -1.071 13.078 1 90.12 259 THR A N 1
ATOM 2031 C CA . THR A 1 259 ? -15.445 -1.796 13.227 1 90.12 259 THR A CA 1
ATOM 2032 C C . THR A 1 259 ? -15.695 -2.152 14.695 1 90.12 259 THR A C 1
ATOM 2034 O O . THR A 1 259 ? -14.828 -1.936 15.539 1 90.12 259 THR A O 1
ATOM 2037 N N . THR A 1 260 ? -16.859 -2.699 14.977 1 82.5 260 THR A N 1
ATOM 2038 C CA . THR A 1 260 ? -17.203 -3.1 16.344 1 82.5 260 THR A CA 1
ATOM 2039 C C . THR A 1 260 ? -16.312 -4.242 16.812 1 82.5 260 THR A C 1
ATOM 2041 O O . THR A 1 260 ? -16.109 -4.422 18.016 1 82.5 260 THR A O 1
ATOM 2044 N N . SER A 1 261 ? -15.758 -4.945 15.891 1 77.31 261 SER A N 1
ATOM 2045 C CA . SER A 1 261 ? -14.93 -6.102 16.219 1 77.31 261 SER A CA 1
ATOM 2046 C C . SER A 1 261 ? -13.445 -5.738 16.234 1 77.31 261 SER A C 1
ATOM 2048 O O . SER A 1 261 ? -12.602 -6.574 16.562 1 77.31 261 SER A O 1
ATOM 2050 N N . SER A 1 262 ? -13.258 -4.434 16.047 1 85.5 262 SER A N 1
ATOM 2051 C CA . SER A 1 262 ? -11.859 -4.008 16.031 1 85.5 262 SER A CA 1
ATOM 2052 C C . SER A 1 262 ? -11.25 -4.016 17.422 1 85.5 262 SER A C 1
ATOM 2054 O O . SER A 1 262 ? -11.914 -3.639 18.391 1 85.5 262 SER A O 1
ATOM 2056 N N . SER A 1 263 ? -10.023 -4.555 17.438 1 84.81 263 SER A N 1
ATOM 2057 C CA . SER A 1 263 ? -9.219 -4.484 18.656 1 84.81 263 SER A CA 1
ATOM 2058 C C . SER A 1 263 ? -7.941 -3.686 18.422 1 84.81 263 SER A C 1
ATOM 2060 O O . SER A 1 263 ? -7.434 -3.629 17.297 1 84.81 263 SER A O 1
ATOM 2062 N N . PRO A 1 264 ? -7.5 -3.025 19.531 1 87.19 264 PRO A N 1
ATOM 2063 C CA . PRO A 1 264 ? -6.219 -2.336 19.359 1 87.19 264 PRO A CA 1
ATOM 2064 C C . PRO A 1 264 ? -5.125 -3.252 18.812 1 87.19 264 PRO A C 1
ATOM 2066 O O . PRO A 1 264 ? -5.059 -4.426 19.188 1 87.19 264 PRO A O 1
ATOM 2069 N N . PRO A 1 265 ? -4.344 -2.688 17.984 1 83.88 265 PRO A N 1
ATOM 2070 C CA . PRO A 1 265 ? -3.254 -3.514 17.469 1 83.88 265 PRO A CA 1
ATOM 2071 C C . PRO A 1 265 ? -2.295 -3.984 18.562 1 83.88 265 PRO A C 1
ATOM 2073 O O . PRO A 1 265 ? -2.014 -3.24 19.5 1 83.88 265 PRO A O 1
ATOM 2076 N N . THR A 1 266 ? -1.814 -5.152 18.406 1 76.94 266 THR A N 1
ATOM 2077 C CA . THR A 1 266 ? -0.926 -5.738 19.406 1 76.94 266 THR A CA 1
ATOM 2078 C C . THR A 1 266 ? 0.524 -5.352 19.125 1 76.94 266 THR A C 1
ATOM 2080 O O . THR A 1 266 ? 1.378 -5.457 20.016 1 76.94 266 THR A O 1
ATOM 2083 N N . ASP A 1 267 ? 0.762 -4.867 17.922 1 71.38 267 ASP A N 1
ATOM 2084 C CA . ASP A 1 267 ? 2.141 -4.582 17.547 1 71.38 267 ASP A CA 1
ATOM 2085 C C . ASP A 1 267 ? 2.479 -3.109 17.766 1 71.38 267 ASP A C 1
ATOM 2087 O O . ASP A 1 267 ? 3.549 -2.646 17.359 1 71.38 267 ASP A O 1
ATOM 2091 N N . GLY A 1 268 ? 1.533 -2.344 18.359 1 77.88 268 GLY A N 1
ATOM 2092 C CA . GLY A 1 268 ? 1.802 -0.942 18.641 1 77.88 268 GLY A CA 1
ATOM 2093 C C . GLY A 1 268 ? 1.535 -0.04 17.453 1 77.88 268 GLY A C 1
ATOM 2094 O O . GLY A 1 268 ? 1.841 1.154 17.484 1 77.88 268 GLY A O 1
ATOM 2095 N N . GLY A 1 269 ? 1.004 -0.608 16.375 1 85.44 269 GLY A N 1
ATOM 2096 C CA . GLY A 1 269 ? 0.653 0.191 15.211 1 85.44 269 GLY A CA 1
ATOM 2097 C C . GLY A 1 269 ? -0.523 1.117 15.461 1 85.44 269 GLY A C 1
ATOM 2098 O O . GLY A 1 269 ? -1.107 1.113 16.547 1 85.44 269 GLY A O 1
ATOM 2099 N N . PHE A 1 270 ? -0.821 1.924 14.461 1 92.5 270 PHE A N 1
ATOM 2100 C CA . PHE A 1 270 ? -1.909 2.891 14.555 1 92.5 270 PHE A CA 1
ATOM 2101 C C . PHE A 1 270 ? -3.254 2.182 14.664 1 92.5 270 PHE A C 1
ATOM 2103 O O . PHE A 1 270 ? -3.518 1.227 13.93 1 92.5 270 PHE A O 1
ATOM 2110 N N . ASP A 1 271 ? -4.027 2.586 15.617 1 94.38 271 ASP A N 1
ATOM 2111 C CA . ASP A 1 271 ? -5.359 2.029 15.82 1 94.38 271 ASP A CA 1
ATOM 2112 C C . ASP A 1 271 ? -6.383 2.713 14.922 1 94.38 271 ASP A C 1
ATOM 2114 O O . ASP A 1 271 ? -6.57 3.93 14.992 1 94.38 271 ASP A O 1
ATOM 2118 N N . PRO A 1 272 ? -7.07 1.95 14.102 1 93.62 272 PRO A N 1
ATOM 2119 C CA . PRO A 1 272 ? -8.047 2.566 13.203 1 93.62 272 PRO A CA 1
ATOM 2120 C C . PRO A 1 272 ? -9.195 3.238 13.953 1 93.62 272 PRO A C 1
ATOM 2122 O O . PRO A 1 272 ? -9.922 4.051 13.383 1 93.62 272 PRO A O 1
ATOM 2125 N N . CYS A 1 273 ? -9.414 2.99 15.211 1 96.62 273 CYS A N 1
ATOM 2126 C CA . CYS A 1 273 ? -10.516 3.561 15.977 1 96.62 273 CYS A CA 1
ATOM 2127 C C . CYS A 1 273 ? -10.047 4.746 16.812 1 96.62 273 CYS A C 1
ATOM 2129 O O . CYS A 1 273 ? -10.789 5.266 17.641 1 96.62 273 CYS A O 1
ATOM 2131 N N . SER A 1 274 ? -8.852 5.227 16.609 1 96.88 274 SER A N 1
ATOM 2132 C CA . SER A 1 274 ? -8.227 6.27 17.406 1 96.88 274 SER A CA 1
ATOM 2133 C C . SER A 1 274 ? -9.102 7.516 17.469 1 96.88 274 SER A C 1
ATOM 2135 O O . SER A 1 274 ? -9.195 8.156 18.516 1 96.88 274 SER A O 1
ATOM 2137 N N . GLU A 1 275 ? -9.703 7.879 16.406 1 96.38 275 GLU A N 1
ATOM 2138 C CA . GLU A 1 275 ? -10.531 9.078 16.375 1 96.38 275 GLU A CA 1
ATOM 2139 C C . GLU A 1 275 ? -11.68 8.992 17.375 1 96.38 275 GLU A C 1
ATOM 2141 O O . GLU A 1 275 ? -12.055 9.992 17.984 1 96.38 275 GLU A O 1
ATOM 2146 N N . ASN A 1 276 ? -12.258 7.785 17.531 1 97.19 276 ASN A N 1
ATOM 2147 C CA . ASN A 1 276 ? -13.328 7.574 18.5 1 97.19 276 ASN A CA 1
ATOM 2148 C C . ASN A 1 276 ? -12.844 7.777 19.938 1 97.19 276 ASN A C 1
ATOM 2150 O O . ASN A 1 276 ? -13.547 8.352 20.766 1 97.19 276 ASN A O 1
ATOM 2154 N N . TYR A 1 277 ? -11.664 7.297 20.203 1 97.69 277 TYR A N 1
ATOM 2155 C CA . TYR A 1 277 ? -11.102 7.418 21.531 1 97.69 277 TYR A CA 1
ATOM 2156 C C . TYR A 1 277 ? -10.797 8.875 21.875 1 97.69 277 TYR A C 1
ATOM 2158 O O . TYR A 1 277 ? -11.031 9.32 23 1 97.69 277 TYR A O 1
ATOM 2166 N N . ILE A 1 278 ? -10.297 9.57 20.875 1 98.56 278 ILE A N 1
ATOM 2167 C CA . ILE A 1 278 ? -9.969 10.977 21.062 1 98.56 278 ILE A CA 1
ATOM 2168 C C . ILE A 1 278 ? -11.242 11.781 21.328 1 98.56 278 ILE A C 1
ATOM 2170 O O . ILE A 1 278 ? -11.266 12.641 22.203 1 98.56 278 ILE A O 1
ATOM 2174 N N . TYR A 1 279 ? -12.273 11.477 20.547 1 98.56 279 TYR A N 1
ATOM 2175 C CA . TYR A 1 279 ? -13.562 12.133 20.766 1 98.56 279 TYR A CA 1
ATOM 2176 C C . TYR A 1 279 ? -14.047 11.938 22.188 1 98.56 279 TYR A C 1
ATOM 2178 O O . TYR A 1 279 ? -14.477 12.898 22.844 1 98.56 279 TYR A O 1
ATOM 2186 N N . SER A 1 280 ? -13.977 10.727 22.672 1 98.62 280 SER A N 1
ATOM 2187 C CA . SER A 1 280 ? -14.391 10.438 24.031 1 98.62 280 SER A CA 1
ATOM 2188 C C . SER A 1 280 ? -13.547 11.195 25.047 1 98.62 280 SER A C 1
ATOM 2190 O O . SER A 1 280 ? -14.078 11.828 25.969 1 98.62 280 SER A O 1
ATOM 2192 N N . TYR A 1 281 ? -12.273 11.164 24.859 1 98.75 281 TYR A N 1
ATOM 2193 C CA . TYR A 1 281 ? -11.328 11.75 25.812 1 98.75 281 TYR A CA 1
ATOM 2194 C C . TYR A 1 281 ? -11.508 13.258 25.906 1 98.75 281 TYR A C 1
ATOM 2196 O O . TYR A 1 281 ? -11.562 13.82 27 1 98.75 281 TYR A O 1
ATOM 2204 N N . LEU A 1 282 ? -11.602 13.938 24.797 1 98.75 282 LEU A N 1
ATOM 2205 C CA . LEU A 1 282 ? -11.609 15.398 24.766 1 98.75 282 LEU A CA 1
ATOM 2206 C C . LEU A 1 282 ? -12.977 15.938 25.172 1 98.75 282 LEU A C 1
ATOM 2208 O O . LEU A 1 282 ? -13.133 17.141 25.406 1 98.75 282 LEU A O 1
ATOM 2212 N N . ASN A 1 283 ? -13.953 15.055 25.344 1 98.56 283 ASN A N 1
ATOM 2213 C CA . ASN A 1 283 ? -15.266 15.508 25.812 1 98.56 283 ASN A CA 1
ATOM 2214 C C . ASN A 1 283 ? -15.484 15.195 27.281 1 98.56 283 ASN A C 1
ATOM 2216 O O . ASN A 1 283 ? -16.562 15.43 27.812 1 98.56 283 ASN A O 1
ATOM 2220 N N . LEU A 1 284 ? -14.5 14.664 27.938 1 98.31 284 LEU A N 1
ATOM 2221 C CA . LEU A 1 284 ? -14.555 14.5 29.391 1 98.31 284 LEU A CA 1
ATOM 2222 C C . LEU A 1 284 ? -14.414 15.852 30.094 1 98.31 284 LEU A C 1
ATOM 2224 O O . LEU A 1 284 ? -13.484 16.609 29.812 1 98.31 284 LEU A O 1
ATOM 2228 N N . PRO A 1 285 ? -15.227 16.125 31.109 1 97.31 285 PRO A N 1
ATOM 2229 C CA . PRO A 1 285 ? -15.18 17.422 31.781 1 97.31 285 PRO A CA 1
ATOM 2230 C C . PRO A 1 285 ? -13.844 17.672 32.5 1 97.31 285 PRO A C 1
ATOM 2232 O O . PRO A 1 285 ? -13.328 18.781 32.469 1 97.31 285 PRO A O 1
ATOM 2235 N N . GLN A 1 286 ? -13.281 16.656 33.094 1 97.94 286 GLN A N 1
ATOM 2236 C CA . GLN A 1 286 ? -12.023 16.828 33.812 1 97.94 286 GLN A CA 1
ATOM 2237 C C . GLN A 1 286 ? -10.875 17.125 32.875 1 97.94 286 GLN A C 1
ATOM 2239 O O . GLN A 1 286 ? -9.914 17.797 33.25 1 97.94 286 GLN A O 1
ATOM 2244 N N . VAL A 1 287 ? -10.93 16.547 31.656 1 98.56 287 VAL A N 1
ATOM 2245 C CA . VAL A 1 287 ? -9.914 16.828 30.641 1 98.56 287 VAL A CA 1
ATOM 2246 C C . VAL A 1 287 ? -10.031 18.281 30.172 1 98.56 287 VAL A C 1
ATOM 2248 O O . VAL A 1 287 ? -9.023 18.984 30.109 1 98.56 287 VAL A O 1
ATOM 2251 N N . GLN A 1 288 ? -11.227 18.75 29.891 1 98.44 288 GLN A N 1
ATOM 2252 C CA . GLN A 1 288 ? -11.445 20.125 29.453 1 98.44 288 GLN A CA 1
ATOM 2253 C C . GLN A 1 288 ? -11.023 21.125 30.531 1 98.44 288 GLN A C 1
ATOM 2255 O O . GLN A 1 288 ? -10.461 22.172 30.234 1 98.44 288 GLN A O 1
ATOM 2260 N N . LYS A 1 289 ? -11.258 20.781 31.75 1 97.69 289 LYS A N 1
ATOM 2261 C CA . LYS A 1 289 ? -10.82 21.625 32.875 1 97.69 289 LYS A CA 1
ATOM 2262 C C . LYS A 1 289 ? -9.297 21.719 32.906 1 97.69 289 LYS A C 1
ATOM 2264 O O . LYS A 1 289 ? -8.734 22.812 33.062 1 97.69 289 LYS A O 1
ATOM 2269 N N . ALA A 1 290 ? -8.641 20.562 32.781 1 98 290 ALA A N 1
ATOM 2270 C CA . ALA A 1 290 ? -7.18 20.531 32.812 1 98 290 ALA A CA 1
ATOM 2271 C C . ALA A 1 290 ? -6.582 21.328 31.672 1 98 290 ALA A C 1
ATOM 2273 O O . ALA A 1 290 ? -5.512 21.922 31.812 1 98 290 ALA A O 1
ATOM 2274 N N . LEU A 1 291 ? -7.281 21.391 30.562 1 98.5 291 LEU A N 1
ATOM 2275 C CA . LEU A 1 291 ? -6.82 22.047 29.344 1 98.5 291 LEU A CA 1
ATOM 2276 C C . LEU A 1 291 ? -7.191 23.531 29.344 1 98.5 291 LEU A C 1
ATOM 2278 O O . LEU A 1 291 ? -6.816 24.281 28.438 1 98.5 291 LEU A O 1
ATOM 2282 N N . HIS A 1 292 ? -7.883 23.969 30.359 1 97.88 292 HIS A N 1
ATOM 2283 C CA . HIS A 1 292 ? -8.453 25.312 30.375 1 97.88 292 HIS A CA 1
ATOM 2284 C C . HIS A 1 292 ? -9.32 25.547 29.141 1 97.88 292 HIS A C 1
ATOM 2286 O O . HIS A 1 292 ? -9.289 26.625 28.547 1 97.88 292 HIS A O 1
ATOM 2292 N N . ALA A 1 293 ? -9.992 24.531 28.734 1 97.56 293 ALA A N 1
ATOM 2293 C CA . ALA A 1 293 ? -10.805 24.562 27.516 1 97.56 293 ALA A CA 1
ATOM 2294 C C . ALA A 1 293 ? -12.289 24.688 27.859 1 97.56 293 ALA A C 1
ATOM 2296 O O . ALA A 1 293 ? -12.703 24.375 28.969 1 97.56 293 ALA A O 1
ATOM 2297 N N . ASN A 1 294 ? -13.016 25.141 26.875 1 96.19 294 ASN A N 1
ATOM 2298 C CA . ASN A 1 294 ? -14.469 25.219 26.969 1 96.19 294 ASN A CA 1
ATOM 2299 C C . ASN A 1 294 ? -14.914 26.062 28.141 1 96.19 294 ASN A C 1
ATOM 2301 O O . ASN A 1 294 ? -15.844 25.703 28.875 1 96.19 294 ASN A O 1
ATOM 2305 N N . VAL A 1 295 ? -14.266 27.094 28.312 1 89.88 295 VAL A N 1
ATOM 2306 C CA . VAL A 1 295 ? -14.492 27.953 29.469 1 89.88 295 VAL A CA 1
ATOM 2307 C C . VAL A 1 295 ? -15.75 28.797 29.25 1 89.88 295 VAL A C 1
ATOM 2309 O O . VAL A 1 295 ? -16.328 29.328 30.203 1 89.88 295 VAL A O 1
ATOM 2312 N N . THR A 1 296 ? -16.172 28.906 28.047 1 88.56 296 THR A N 1
ATOM 2313 C CA . THR A 1 296 ? -17.344 29.734 27.75 1 88.56 296 THR A CA 1
ATOM 2314 C C . THR A 1 296 ? -18.594 28.859 27.609 1 88.56 296 THR A C 1
ATOM 2316 O O . THR A 1 296 ? -19.688 29.375 27.391 1 88.56 296 THR A O 1
ATOM 2319 N N . GLY A 1 297 ? -18.422 27.562 27.688 1 90.25 297 GLY A N 1
ATOM 2320 C CA . GLY A 1 297 ? -19.562 26.672 27.516 1 90.25 297 GLY A CA 1
ATOM 2321 C C . GLY A 1 297 ? -20 26.547 26.062 1 90.25 297 GLY A C 1
ATOM 2322 O O . GLY A 1 297 ? -21.109 26.969 25.703 1 90.25 297 GLY A O 1
ATOM 2323 N N . LEU A 1 298 ? -19.266 25.922 25.266 1 91.12 298 LEU A N 1
ATOM 2324 C CA . LEU A 1 298 ? -19.562 25.734 23.859 1 91.12 298 LEU A CA 1
ATOM 2325 C C . LEU A 1 298 ? -20.844 24.906 23.672 1 91.12 298 LEU A C 1
ATOM 2327 O O . LEU A 1 298 ? -21.094 23.984 24.438 1 91.12 298 LEU A O 1
ATOM 2331 N N . PRO A 1 299 ? -21.609 25.219 22.672 1 87 299 PRO A N 1
ATOM 2332 C CA . PRO A 1 299 ? -22.922 24.578 22.484 1 87 299 PRO A CA 1
ATOM 2333 C C . PRO A 1 299 ? -22.797 23.125 22.016 1 87 299 PRO A C 1
ATOM 2335 O O . PRO A 1 299 ? -23.719 22.344 22.203 1 87 299 PRO A O 1
ATOM 2338 N N . ASN A 1 300 ? -21.797 22.812 21.312 1 91.56 300 ASN A N 1
ATOM 2339 C CA . ASN A 1 300 ? -21.609 21.453 20.797 1 91.56 300 ASN A CA 1
ATOM 2340 C C . ASN A 1 300 ? -20.391 20.781 21.422 1 91.56 300 ASN A C 1
ATOM 2342 O O . ASN A 1 300 ? -19.438 21.469 21.828 1 91.56 300 ASN A O 1
ATOM 2346 N N . PRO A 1 301 ? -20.484 19.438 21.5 1 96.25 301 PRO A N 1
ATOM 2347 C CA . PRO A 1 301 ? -19.281 18.734 21.953 1 96.25 301 PRO A CA 1
ATOM 2348 C C . PRO A 1 301 ? -18.078 18.938 21.016 1 96.25 301 PRO A C 1
ATOM 2350 O O . PRO A 1 301 ? -18.266 19.312 19.859 1 96.25 301 PRO A O 1
ATOM 2353 N N . TRP A 1 302 ? -16.953 18.766 21.609 1 97.5 302 TRP A N 1
ATOM 2354 C CA . TRP A 1 302 ? -15.766 18.781 20.766 1 97.5 302 TRP A CA 1
ATOM 2355 C C . TRP A 1 302 ? -15.859 17.75 19.672 1 97.5 302 TRP A C 1
ATOM 2357 O O . TRP A 1 302 ? -16.344 16.625 19.891 1 97.5 302 TRP A O 1
ATOM 2367 N N . ASP A 1 303 ? -15.391 18.031 18.5 1 97.19 303 ASP A N 1
ATOM 2368 C CA . ASP A 1 303 ? -15.305 17.109 17.375 1 97.19 303 ASP A CA 1
ATOM 2369 C C . ASP A 1 303 ? -14.023 17.359 16.562 1 97.19 303 ASP A C 1
ATOM 2371 O O . ASP A 1 303 ? -13.445 18.438 16.625 1 97.19 303 ASP A O 1
ATOM 2375 N N . SER A 1 304 ? -13.586 16.266 15.93 1 96.88 304 SER A N 1
ATOM 2376 C CA . SER A 1 304 ? -12.344 16.312 15.156 1 96.88 304 SER A CA 1
ATOM 2377 C C . SER A 1 304 ? -12.406 17.359 14.062 1 96.88 304 SER A C 1
ATOM 2379 O O . SER A 1 304 ? -11.445 18.109 13.867 1 96.88 304 SER A O 1
ATOM 2381 N N . CYS A 1 305 ? -13.5 17.391 13.328 1 97.06 305 CYS A N 1
ATOM 2382 C CA . CYS A 1 305 ? -13.758 18.406 12.297 1 97.06 305 CYS A CA 1
ATOM 2383 C C . CYS A 1 305 ? -15.125 19.047 12.492 1 97.06 305 CYS A C 1
ATOM 2385 O O . CYS A 1 305 ? -16.094 18.359 12.828 1 97.06 305 CYS A O 1
ATOM 2387 N N . SER A 1 306 ? -15.156 20.328 12.312 1 95.94 306 SER A N 1
ATOM 2388 C CA . SER A 1 306 ? -16.422 21.047 12.406 1 95.94 306 SER A CA 1
ATOM 2389 C C . SER A 1 306 ? -17.188 21 11.094 1 95.94 306 SER A C 1
ATOM 2391 O O . SER A 1 306 ? -16.859 21.703 10.141 1 95.94 306 SER A O 1
ATOM 2393 N N . VAL A 1 307 ? -18.219 20.297 11.109 1 92.5 307 VAL A N 1
ATOM 2394 C CA . VAL A 1 307 ? -19.062 20.172 9.93 1 92.5 307 VAL A CA 1
ATOM 2395 C C . VAL A 1 307 ? -19.641 21.547 9.562 1 92.5 307 VAL A C 1
ATOM 2397 O O . VAL A 1 307 ? -19.719 21.891 8.383 1 92.5 307 VAL A O 1
ATOM 2400 N N . GLU A 1 308 ? -19.969 22.266 10.547 1 91.25 308 GLU A N 1
ATOM 2401 C CA . GLU A 1 308 ? -20.547 23.594 10.344 1 91.25 308 GLU A CA 1
ATOM 2402 C C . GLU A 1 308 ? -19.578 24.531 9.641 1 91.25 308 GLU A C 1
ATOM 2404 O O . GLU A 1 308 ? -19.922 25.188 8.664 1 91.25 308 GLU A O 1
ATOM 2409 N N . ILE A 1 309 ? -18.391 24.578 10.195 1 93.19 309 ILE A N 1
ATOM 2410 C CA . ILE A 1 309 ? -17.375 25.438 9.617 1 93.19 309 ILE A CA 1
ATOM 2411 C C . ILE A 1 309 ? -17.078 25 8.188 1 93.19 309 ILE A C 1
ATOM 2413 O O . ILE A 1 309 ? -16.922 25.844 7.293 1 93.19 309 ILE A O 1
ATOM 2417 N N . ASN A 1 310 ? -17 23.719 7.98 1 92.56 310 ASN A N 1
ATOM 2418 C CA . ASN A 1 310 ? -16.734 23.188 6.645 1 92.56 310 ASN A CA 1
ATOM 2419 C C . ASN A 1 310 ? -17.828 23.578 5.656 1 92.56 310 ASN A C 1
ATOM 2421 O O . ASN A 1 310 ? -17.531 23.969 4.523 1 92.56 310 ASN A O 1
ATOM 2425 N N . ASN A 1 311 ? -19.047 23.562 6.059 1 92.25 311 ASN A N 1
ATOM 2426 C CA . ASN A 1 311 ? -20.188 23.828 5.199 1 92.25 311 ASN A CA 1
ATOM 2427 C C . ASN A 1 311 ? -20.281 25.297 4.812 1 92.25 311 ASN A C 1
ATOM 2429 O O . ASN A 1 311 ? -20.781 25.641 3.736 1 92.25 311 ASN A O 1
ATOM 2433 N N . ILE A 1 312 ? -19.812 26.141 5.629 1 92.25 312 ILE A N 1
ATOM 2434 C CA . ILE A 1 312 ? -20.016 27.562 5.379 1 92.25 312 ILE A CA 1
ATOM 2435 C C . ILE A 1 312 ? -18.703 28.219 4.953 1 92.25 312 ILE A C 1
ATOM 2437 O O . ILE A 1 312 ? -18.547 29.438 5.055 1 92.25 312 ILE A O 1
ATOM 2441 N N . TRP A 1 313 ? -17.797 27.484 4.555 1 94.38 313 TRP A N 1
ATOM 2442 C CA . TRP A 1 313 ? -16.5 27.984 4.16 1 94.38 313 TRP A CA 1
ATOM 2443 C C . TRP A 1 313 ? -16.609 28.938 2.977 1 94.38 313 TRP A C 1
ATOM 2445 O O . TRP A 1 313 ? -17.109 28.562 1.913 1 94.38 313 TRP A O 1
ATOM 2455 N N . LYS A 1 314 ? -16.234 30.219 3.064 1 89.12 314 LYS A N 1
ATOM 2456 C CA . LYS A 1 314 ? -16.547 31.266 2.088 1 89.12 314 LYS A CA 1
ATOM 2457 C C . LYS A 1 314 ? -15.383 31.469 1.111 1 89.12 314 LYS A C 1
ATOM 2459 O O . LYS A 1 314 ? -15.602 31.766 -0.063 1 89.12 314 LYS A O 1
ATOM 2464 N N . ASP A 1 315 ? -14.211 31.594 1.525 1 90.88 315 ASP A N 1
ATOM 2465 C CA . ASP A 1 315 ? -13.086 31.875 0.644 1 90.88 315 ASP A CA 1
ATOM 2466 C C . ASP A 1 315 ? -12.062 30.734 0.676 1 90.88 315 ASP A C 1
ATOM 2468 O O . ASP A 1 315 ? -11.547 30.391 1.741 1 90.88 315 ASP A O 1
ATOM 2472 N N . SER A 1 316 ? -11.938 30.234 -0.459 1 92.81 316 SER A N 1
ATOM 2473 C CA . SER A 1 316 ? -10.953 29.203 -0.74 1 92.81 316 SER A CA 1
ATOM 2474 C C . SER A 1 316 ? -10.445 29.297 -2.174 1 92.81 316 SER A C 1
ATOM 2476 O O . SER A 1 316 ? -11.086 28.797 -3.102 1 92.81 316 SER A O 1
ATOM 2478 N N . PRO A 1 317 ? -9.289 30 -2.297 1 94.94 317 PRO A N 1
ATOM 2479 C CA . PRO A 1 317 ? -8.758 30.047 -3.662 1 94.94 317 PRO A CA 1
ATOM 2480 C C . PRO A 1 317 ? -8.555 28.656 -4.262 1 94.94 317 PRO A C 1
ATOM 2482 O O . PRO A 1 317 ? -8.164 27.719 -3.557 1 94.94 317 PRO A O 1
ATOM 2485 N N . THR A 1 318 ? -8.789 28.547 -5.551 1 95.12 318 THR A N 1
ATOM 2486 C CA . THR A 1 318 ? -8.68 27.25 -6.223 1 95.12 318 THR A CA 1
ATOM 2487 C C . THR A 1 318 ? -7.215 26.828 -6.332 1 95.12 318 THR A C 1
ATOM 2489 O O . THR A 1 318 ? -6.922 25.656 -6.609 1 95.12 318 THR A O 1
ATOM 2492 N N . THR A 1 319 ? -6.316 27.828 -6.188 1 97.31 319 THR A N 1
ATOM 2493 C CA . THR A 1 319 ? -4.898 27.5 -6.301 1 97.31 319 THR A CA 1
ATOM 2494 C C . THR A 1 319 ? -4.07 28.344 -5.34 1 97.31 319 THR A C 1
ATOM 2496 O O . THR A 1 319 ? -4.359 29.531 -5.137 1 97.31 319 THR A O 1
ATOM 2499 N N . ILE A 1 320 ? -3.133 27.734 -4.715 1 98.25 320 ILE A N 1
ATOM 2500 C CA . ILE A 1 320 ? -2.182 28.406 -3.838 1 98.25 320 ILE A CA 1
ATOM 2501 C C . ILE A 1 320 ? -0.801 28.422 -4.488 1 98.25 320 ILE A C 1
ATOM 2503 O O . ILE A 1 320 ? 0.18 28.844 -3.871 1 98.25 320 ILE A O 1
ATOM 2507 N N . LEU A 1 321 ? -0.67 27.969 -5.73 1 98.56 321 LEU A N 1
ATOM 2508 C CA . LEU A 1 321 ? 0.6 27.812 -6.43 1 98.56 321 LEU A CA 1
ATOM 2509 C C . LEU A 1 321 ? 1.342 29.141 -6.512 1 98.56 321 LEU A C 1
ATOM 2511 O O . LEU A 1 321 ? 2.551 29.203 -6.273 1 98.56 321 LEU A O 1
ATOM 2515 N N . PRO A 1 322 ? 0.645 30.281 -6.797 1 98.56 322 PRO A N 1
ATOM 2516 C CA . PRO A 1 322 ? 1.38 31.547 -6.859 1 98.56 322 PRO A CA 1
ATOM 2517 C C . PRO A 1 322 ? 2.012 31.938 -5.523 1 98.56 322 PRO A C 1
ATOM 2519 O O . PRO A 1 322 ? 3.121 32.469 -5.492 1 98.56 322 PRO A O 1
ATOM 2522 N N . VAL A 1 323 ? 1.313 31.672 -4.434 1 98.75 323 VAL A N 1
ATOM 2523 C CA . VAL A 1 323 ? 1.844 31.969 -3.107 1 98.75 323 VAL A CA 1
ATOM 2524 C C . VAL A 1 323 ? 3.072 31.109 -2.832 1 98.75 323 VAL A C 1
ATOM 2526 O O . VAL A 1 323 ? 4.09 31.609 -2.346 1 98.75 323 VAL A O 1
ATOM 2529 N N . ILE A 1 324 ? 3.008 29.828 -3.148 1 98.88 324 ILE A N 1
ATOM 2530 C CA . ILE A 1 324 ? 4.129 28.922 -2.93 1 98.88 324 ILE A CA 1
ATOM 2531 C C . ILE A 1 324 ? 5.312 29.344 -3.795 1 98.88 324 ILE A C 1
ATOM 2533 O O . ILE A 1 324 ? 6.461 29.312 -3.342 1 98.88 324 ILE A O 1
ATOM 2537 N N . GLN A 1 325 ? 5.043 29.719 -5.004 1 98.56 325 GLN A N 1
ATOM 2538 C CA . GLN A 1 325 ? 6.109 30.172 -5.883 1 98.56 325 GLN A CA 1
ATOM 2539 C C . GLN A 1 325 ? 6.836 31.375 -5.289 1 98.56 325 GLN A C 1
ATOM 2541 O O . GLN A 1 325 ? 8.062 31.484 -5.391 1 98.56 325 GLN A O 1
ATOM 2546 N N . GLU A 1 326 ? 6.074 32.312 -4.723 1 98.56 326 GLU A N 1
ATOM 2547 C CA . GLU A 1 326 ? 6.668 33.469 -4.031 1 98.56 326 GLU A CA 1
ATOM 2548 C C . GLU A 1 326 ? 7.551 33 -2.871 1 98.56 326 GLU A C 1
ATOM 2550 O O . GLU A 1 326 ? 8.656 33.5 -2.691 1 98.56 326 GLU A O 1
ATOM 2555 N N . LEU A 1 327 ? 7.082 32.031 -2.113 1 98.81 327 LEU A N 1
ATOM 2556 C CA . LEU A 1 327 ? 7.82 31.531 -0.962 1 98.81 327 LEU A CA 1
ATOM 2557 C C . LEU A 1 327 ? 9.086 30.812 -1.404 1 98.81 327 LEU A C 1
ATOM 2559 O O . LEU A 1 327 ? 10.109 30.859 -0.713 1 98.81 327 LEU A O 1
ATOM 2563 N N . MET A 1 328 ? 9.023 30.125 -2.572 1 98.44 328 MET A N 1
ATOM 2564 C CA . MET A 1 328 ? 10.172 29.422 -3.125 1 98.44 328 MET A CA 1
ATOM 2565 C C . MET A 1 328 ? 11.328 30.391 -3.395 1 98.44 328 MET A C 1
ATOM 2567 O O . MET A 1 328 ? 12.484 29.984 -3.43 1 98.44 328 MET A O 1
ATOM 2571 N N . LYS A 1 329 ? 11.023 31.641 -3.621 1 97.75 329 LYS A N 1
ATOM 2572 C CA . LYS A 1 329 ? 12.023 32.656 -3.951 1 97.75 329 LYS A CA 1
ATOM 2573 C C . LYS A 1 329 ? 12.461 33.406 -2.707 1 97.75 329 LYS A C 1
ATOM 2575 O O . LYS A 1 329 ? 13.312 34.312 -2.785 1 97.75 329 LYS A O 1
ATOM 2580 N N . SER A 1 330 ? 11.852 33.062 -1.633 1 96.62 330 SER A N 1
ATOM 2581 C CA . SER A 1 330 ? 12.219 33.719 -0.373 1 96.62 330 SER A CA 1
ATOM 2582 C C . SER A 1 330 ? 13.375 32.969 0.306 1 96.62 330 SER A C 1
ATOM 2584 O O . SER A 1 330 ? 13.961 32.062 -0.275 1 96.62 330 SER A O 1
ATOM 2586 N N . ASN A 1 331 ? 13.867 33.344 1.481 1 94.06 331 ASN A N 1
ATOM 2587 C CA . ASN A 1 331 ? 15.008 32.781 2.184 1 94.06 331 ASN A CA 1
ATOM 2588 C C . ASN A 1 331 ? 14.57 31.719 3.186 1 94.06 331 ASN A C 1
ATOM 2590 O O . ASN A 1 331 ? 15.328 31.344 4.082 1 94.06 331 ASN A O 1
ATOM 2594 N N . ILE A 1 332 ? 13.312 31.219 3.025 1 98.19 332 ILE A N 1
ATOM 2595 C CA . ILE A 1 332 ? 12.883 30.188 3.953 1 98.19 332 ILE A CA 1
ATOM 2596 C C . ILE A 1 332 ? 12.867 28.828 3.238 1 98.19 332 ILE A C 1
ATOM 2598 O O . ILE A 1 332 ? 12.781 28.781 2.01 1 98.19 332 ILE A O 1
ATOM 2602 N N . SER A 1 333 ? 12.961 27.75 4.016 1 98.62 333 SER A N 1
ATOM 2603 C CA . SER A 1 333 ? 12.852 26.406 3.484 1 98.62 333 SER A CA 1
ATOM 2604 C C . SER A 1 333 ? 11.398 26.031 3.199 1 98.62 333 SER A C 1
ATOM 2606 O O . SER A 1 333 ? 10.516 26.281 4.027 1 98.62 333 SER A O 1
ATOM 2608 N N . VAL A 1 334 ? 11.094 25.5 2.012 1 98.88 334 VAL A N 1
ATOM 2609 C CA . VAL A 1 334 ? 9.75 25.078 1.636 1 98.88 334 VAL A CA 1
ATOM 2610 C C . VAL A 1 334 ? 9.742 23.594 1.321 1 98.88 334 VAL A C 1
ATOM 2612 O O . VAL A 1 334 ? 10.406 23.141 0.384 1 98.88 334 VAL A O 1
ATOM 2615 N N . TRP A 1 335 ? 8.977 22.781 2.098 1 98.94 335 TRP A N 1
ATOM 2616 C CA . TRP A 1 335 ? 8.859 21.344 1.888 1 98.94 335 TRP A CA 1
ATOM 2617 C C . TRP A 1 335 ? 7.41 20.938 1.646 1 98.94 335 TRP A C 1
ATOM 2619 O O . TRP A 1 335 ? 6.5 21.469 2.287 1 98.94 335 TRP A O 1
ATOM 2629 N N . ILE A 1 336 ? 7.246 20.094 0.728 1 98.94 336 ILE A N 1
ATOM 2630 C CA . ILE A 1 336 ? 6.023 19.312 0.607 1 98.94 336 ILE A CA 1
ATOM 2631 C C . ILE A 1 336 ? 6.332 17.844 0.824 1 98.94 336 ILE A C 1
ATOM 2633 O O . ILE A 1 336 ? 7.297 17.312 0.263 1 98.94 336 ILE A O 1
ATOM 2637 N N . PHE A 1 337 ? 5.641 17.188 1.703 1 98.94 337 PHE A N 1
ATOM 2638 C CA . PHE A 1 337 ? 5.832 15.75 1.872 1 98.94 337 PHE A CA 1
ATOM 2639 C C . PHE A 1 337 ? 4.512 15.008 1.701 1 98.94 337 PHE A C 1
ATOM 2641 O O . PHE A 1 337 ? 3.439 15.609 1.76 1 98.94 337 PHE A O 1
ATOM 2648 N N . SER A 1 338 ? 4.57 13.766 1.349 1 98.88 338 SER A N 1
ATOM 2649 C CA . SER A 1 338 ? 3.363 13.023 1.009 1 98.88 338 SER A CA 1
ATOM 2650 C C . SER A 1 338 ? 3.496 11.547 1.392 1 98.88 338 SER A C 1
ATOM 2652 O O . SER A 1 338 ? 4.488 10.898 1.052 1 98.88 338 SER A O 1
ATOM 2654 N N . GLY A 1 339 ? 2.488 11.086 2.195 1 98.88 339 GLY A N 1
ATOM 2655 C CA . GLY A 1 339 ? 2.336 9.641 2.266 1 98.88 339 GLY A CA 1
ATOM 2656 C C . GLY A 1 339 ? 1.901 9.023 0.95 1 98.88 339 GLY A C 1
ATOM 2657 O O . GLY A 1 339 ? 1.059 9.586 0.244 1 98.88 339 GLY A O 1
ATOM 2658 N N . ASP A 1 340 ? 2.383 7.863 0.632 1 98.81 340 ASP A N 1
ATOM 2659 C CA . ASP A 1 340 ? 2.25 7.383 -0.739 1 98.81 340 ASP A CA 1
ATOM 2660 C C . ASP A 1 340 ? 1.046 6.453 -0.88 1 98.81 340 ASP A C 1
ATOM 2662 O O . ASP A 1 340 ? 0.751 5.973 -1.976 1 98.81 340 ASP A O 1
ATOM 2666 N N . VAL A 1 341 ? 0.276 6.227 0.207 1 98.75 341 VAL A N 1
ATOM 2667 C CA . VAL A 1 341 ? -0.924 5.41 0.07 1 98.75 341 VAL A CA 1
ATOM 2668 C C . VAL A 1 341 ? -2.145 6.199 0.536 1 98.75 341 VAL A C 1
ATOM 2670 O O . VAL A 1 341 ? -3.154 5.617 0.939 1 98.75 341 VAL A O 1
ATOM 2673 N N . ASP A 1 342 ? -2.027 7.512 0.572 1 98.75 342 ASP A N 1
ATOM 2674 C CA . ASP A 1 342 ? -3.135 8.438 0.79 1 98.75 342 ASP A CA 1
ATOM 2675 C C . ASP A 1 342 ? -4.004 8.555 -0.459 1 98.75 342 ASP A C 1
ATOM 2677 O O . ASP A 1 342 ? -3.535 9.008 -1.508 1 98.75 342 ASP A O 1
ATOM 2681 N N . GLY A 1 343 ? -5.277 8.273 -0.323 1 98.5 343 GLY A N 1
ATOM 2682 C CA . GLY A 1 343 ? -6.172 8.383 -1.466 1 98.5 343 GLY A CA 1
ATOM 2683 C C . GLY A 1 343 ? -6.934 9.695 -1.506 1 98.5 343 GLY A C 1
ATOM 2684 O O . GLY A 1 343 ? -7.656 9.969 -2.465 1 98.5 343 GLY A O 1
ATOM 2685 N N . ARG A 1 344 ? -6.801 10.508 -0.519 1 98.25 344 ARG A N 1
ATOM 2686 C CA . ARG A 1 344 ? -7.523 11.773 -0.442 1 98.25 344 ARG A CA 1
ATOM 2687 C C . ARG A 1 344 ? -6.742 12.891 -1.12 1 98.25 344 ARG A C 1
ATOM 2689 O O . ARG A 1 344 ? -7.293 13.641 -1.929 1 98.25 344 ARG A O 1
ATOM 2696 N N . VAL A 1 345 ? -5.523 13.102 -0.732 1 98.69 345 VAL A N 1
ATOM 2697 C CA . VAL A 1 345 ? -4.543 13.953 -1.392 1 98.69 345 VAL A CA 1
ATOM 2698 C C . VAL A 1 345 ? -3.295 13.141 -1.731 1 98.69 345 VAL A C 1
ATOM 2700 O O . VAL A 1 345 ? -2.268 13.258 -1.06 1 98.69 345 VAL A O 1
ATOM 2703 N N . PRO A 1 346 ? -3.4 12.398 -2.787 1 98.75 346 PRO A N 1
ATOM 2704 C CA . PRO A 1 346 ? -2.371 11.398 -3.066 1 98.75 346 PRO A CA 1
ATOM 2705 C C . PRO A 1 346 ? -1.052 12.023 -3.521 1 98.75 346 PRO A C 1
ATOM 2707 O O . PRO A 1 346 ? -1.009 13.203 -3.863 1 98.75 346 PRO A O 1
ATOM 2710 N N . VAL A 1 347 ? -0.042 11.227 -3.445 1 98.69 347 VAL A N 1
ATOM 2711 C CA . VAL A 1 347 ? 1.294 11.633 -3.875 1 98.69 347 VAL A CA 1
ATOM 2712 C C . VAL A 1 347 ? 1.249 12.102 -5.328 1 98.69 347 VAL A C 1
ATOM 2714 O O . VAL A 1 347 ? 1.979 13.023 -5.711 1 98.69 347 VAL A O 1
ATOM 2717 N N . THR A 1 348 ? 0.346 11.555 -6.16 1 98.44 348 THR A N 1
ATOM 2718 C CA . THR A 1 348 ? 0.193 11.945 -7.555 1 98.44 348 THR A CA 1
ATOM 2719 C C . THR A 1 348 ? -0.3 13.391 -7.66 1 98.44 348 THR A C 1
ATOM 2721 O O . THR A 1 348 ? 0.129 14.133 -8.547 1 98.44 348 THR A O 1
ATOM 2724 N N . SER A 1 349 ? -1.216 13.789 -6.789 1 98.38 349 SER A N 1
ATOM 2725 C CA . SER A 1 349 ? -1.673 15.172 -6.75 1 98.38 349 SER A CA 1
ATOM 2726 C C . SER A 1 349 ? -0.525 16.125 -6.434 1 98.38 349 SER A C 1
ATOM 2728 O O . SER A 1 349 ? -0.375 17.156 -7.082 1 98.38 349 SER A O 1
ATOM 2730 N N . SER A 1 350 ? 0.257 15.781 -5.434 1 98.56 350 SER A N 1
ATOM 2731 C CA . SER A 1 350 ? 1.406 16.594 -5.059 1 98.56 350 SER A CA 1
ATOM 2732 C C . SER A 1 350 ? 2.391 16.734 -6.219 1 98.56 350 SER A C 1
ATOM 2734 O O . SER A 1 350 ? 2.854 17.828 -6.52 1 98.56 350 SER A O 1
ATOM 2736 N N . ARG A 1 351 ? 2.658 15.633 -6.863 1 98.44 351 ARG A N 1
ATOM 2737 C CA . ARG A 1 351 ? 3.613 15.633 -7.965 1 98.44 351 ARG A CA 1
ATOM 2738 C C . ARG A 1 351 ? 3.119 16.5 -9.117 1 98.44 351 ARG A C 1
ATOM 2740 O O . ARG A 1 351 ? 3.893 17.266 -9.703 1 98.44 351 ARG A O 1
ATOM 2747 N N . TYR A 1 352 ? 1.824 16.312 -9.445 1 98.06 352 TYR A N 1
ATOM 2748 C CA . TYR A 1 352 ? 1.266 17.109 -10.531 1 98.06 352 TYR A CA 1
ATOM 2749 C C . TYR A 1 352 ? 1.338 18.594 -10.211 1 98.06 352 TYR A C 1
ATOM 2751 O O . TYR A 1 352 ? 1.684 19.406 -11.078 1 98.06 352 TYR A O 1
ATOM 2759 N N . SER A 1 353 ? 1.04 18.969 -8.984 1 98.44 353 SER A N 1
ATOM 2760 C CA . SER A 1 353 ? 1.085 20.359 -8.57 1 98.44 353 SER A CA 1
ATOM 2761 C C . SER A 1 353 ? 2.508 20.906 -8.625 1 98.44 353 SER A C 1
ATOM 2763 O O . SER A 1 353 ? 2.74 22 -9.156 1 98.44 353 SER A O 1
ATOM 2765 N N . ILE A 1 354 ? 3.438 20.203 -8.086 1 98.56 354 ILE A N 1
ATOM 2766 C CA . ILE A 1 354 ? 4.828 20.625 -8.008 1 98.56 354 ILE A CA 1
ATOM 2767 C C . ILE A 1 354 ? 5.398 20.797 -9.414 1 98.56 354 ILE A C 1
ATOM 2769 O O . ILE A 1 354 ? 6.176 21.719 -9.672 1 98.56 354 ILE A O 1
ATOM 2773 N N . SER A 1 355 ? 4.98 19.906 -10.305 1 97.81 355 SER A N 1
ATOM 2774 C CA . SER A 1 355 ? 5.5 19.922 -11.672 1 97.81 355 SER A CA 1
ATOM 2775 C C . SER A 1 355 ? 5.152 21.234 -12.375 1 97.81 355 SER A C 1
ATOM 2777 O O . SER A 1 355 ? 5.836 21.641 -13.32 1 97.81 355 SER A O 1
ATOM 2779 N N . THR A 1 356 ? 4.105 21.891 -11.961 1 97.62 356 THR A N 1
ATOM 2780 C CA . THR A 1 356 ? 3.672 23.125 -12.617 1 97.62 356 THR A CA 1
ATOM 2781 C C . THR A 1 356 ? 4.68 24.234 -12.391 1 97.62 356 THR A C 1
ATOM 2783 O O . THR A 1 356 ? 4.707 25.219 -13.141 1 97.62 356 THR A O 1
ATOM 2786 N N . PHE A 1 357 ? 5.465 24.125 -11.336 1 98.12 357 PHE A N 1
ATOM 2787 C CA . PHE A 1 357 ? 6.449 25.156 -11.047 1 98.12 357 PHE A CA 1
ATOM 2788 C C . PHE A 1 357 ? 7.574 25.141 -12.078 1 98.12 357 PHE A C 1
ATOM 2790 O O . PHE A 1 357 ? 8.305 26.125 -12.219 1 98.12 357 PHE A O 1
ATOM 2797 N N . ASN A 1 358 ? 7.746 24.031 -12.805 1 97.38 358 ASN A N 1
ATOM 2798 C CA . ASN A 1 358 ? 8.812 23.859 -13.789 1 97.38 358 ASN A CA 1
ATOM 2799 C C . ASN A 1 358 ? 10.164 24.266 -13.211 1 97.38 358 ASN A C 1
ATOM 2801 O O . ASN A 1 358 ? 10.945 24.953 -13.867 1 97.38 358 ASN A O 1
ATOM 2805 N N . ALA A 1 359 ? 10.328 23.953 -11.953 1 97.94 359 ALA A N 1
ATOM 2806 C CA . ALA A 1 359 ? 11.578 24.297 -11.273 1 97.94 359 ALA A CA 1
ATOM 2807 C C . ALA A 1 359 ? 12.68 23.297 -11.625 1 97.94 359 ALA A C 1
ATOM 2809 O O . ALA A 1 359 ? 12.414 22.109 -11.828 1 97.94 359 ALA A O 1
ATOM 2810 N N . SER A 1 360 ? 13.906 23.75 -11.664 1 97.75 360 SER A N 1
ATOM 2811 C CA . SER A 1 360 ? 15.039 22.875 -11.961 1 97.75 360 SER A CA 1
ATOM 2812 C C . SER A 1 360 ? 15.359 21.969 -10.781 1 97.75 360 SER A C 1
ATOM 2814 O O . SER A 1 360 ? 15.258 22.375 -9.625 1 97.75 360 SER A O 1
ATOM 2816 N N . VAL A 1 361 ? 15.797 20.766 -11.094 1 98.19 361 VAL A N 1
ATOM 2817 C CA . VAL A 1 361 ? 16.188 19.812 -10.07 1 98.19 361 VAL A CA 1
ATOM 2818 C C . VAL A 1 361 ? 17.578 20.156 -9.531 1 98.19 361 VAL A C 1
ATOM 2820 O O . VAL A 1 361 ? 18.516 20.328 -10.305 1 98.19 361 VAL A O 1
ATOM 2823 N N . LYS A 1 362 ? 17.688 20.344 -8.297 1 98.12 362 LYS A N 1
ATOM 2824 C CA . LYS A 1 362 ? 18.969 20.578 -7.633 1 98.12 362 LYS A CA 1
ATOM 2825 C C . LYS A 1 362 ? 19.578 19.281 -7.113 1 98.12 362 LYS A C 1
ATOM 2827 O O . LYS A 1 362 ? 20.75 19 -7.336 1 98.12 362 LYS A O 1
ATOM 2832 N N . THR A 1 363 ? 18.859 18.516 -6.332 1 98.31 363 THR A N 1
ATOM 2833 C CA . THR A 1 363 ? 19.219 17.188 -5.879 1 98.31 363 THR A CA 1
ATOM 2834 C C . THR A 1 363 ? 18.266 16.141 -6.48 1 98.31 363 THR A C 1
ATOM 2836 O O . THR A 1 363 ? 17.062 16.156 -6.219 1 98.31 363 THR A O 1
ATOM 2839 N N . PRO A 1 364 ? 18.812 15.258 -7.316 1 97.94 364 PRO A N 1
ATOM 2840 C CA . PRO A 1 364 ? 17.938 14.281 -7.977 1 97.94 364 PRO A CA 1
ATOM 2841 C C . PRO A 1 364 ? 17.266 13.336 -6.984 1 97.94 364 PRO A C 1
ATOM 2843 O O . PRO A 1 364 ? 17.781 13.109 -5.887 1 97.94 364 PRO A O 1
ATOM 2846 N N . TRP A 1 365 ? 16.203 12.82 -7.441 1 98.44 365 TRP A N 1
ATOM 2847 C CA . TRP A 1 365 ? 15.383 11.859 -6.723 1 98.44 365 TRP A CA 1
ATOM 2848 C C . TRP A 1 365 ? 16.234 10.719 -6.168 1 98.44 365 TRP A C 1
ATOM 2850 O O . TRP A 1 365 ? 17.062 10.148 -6.883 1 98.44 365 TRP A O 1
ATOM 2860 N N . TYR A 1 366 ? 16.078 10.391 -4.855 1 98.25 366 TYR A N 1
ATOM 2861 C CA . TYR A 1 366 ? 16.797 9.273 -4.25 1 98.25 366 TYR A CA 1
ATOM 2862 C C . TYR A 1 366 ? 16.016 8.68 -3.086 1 98.25 366 TYR A C 1
ATOM 2864 O O . TYR A 1 366 ? 15.18 9.359 -2.479 1 98.25 366 TYR A O 1
ATOM 2872 N N . PRO A 1 367 ? 16.234 7.402 -2.771 1 98.56 367 PRO A N 1
ATOM 2873 C CA . PRO A 1 367 ? 15.633 6.812 -1.569 1 98.56 367 PRO A CA 1
ATOM 2874 C C . PRO A 1 367 ? 16.328 7.258 -0.286 1 98.56 367 PRO A C 1
ATOM 2876 O O . PRO A 1 367 ? 17.562 7.281 -0.224 1 98.56 367 PRO A O 1
ATOM 2879 N N . TRP A 1 368 ? 15.586 7.695 0.655 1 98.75 368 TRP A N 1
ATOM 2880 C CA . TRP A 1 368 ? 16.172 7.949 1.97 1 98.75 368 TRP A CA 1
ATOM 2881 C C . TRP A 1 368 ? 15.859 6.805 2.932 1 98.75 368 TRP A C 1
ATOM 2883 O O . TRP A 1 368 ? 14.93 6.031 2.709 1 98.75 368 TRP A O 1
ATOM 2893 N N . TYR A 1 369 ? 16.703 6.594 3.957 1 97.69 369 TYR A N 1
ATOM 2894 C CA . TYR A 1 369 ? 16.672 5.387 4.773 1 97.69 369 TYR A CA 1
ATOM 2895 C C . TYR A 1 369 ? 16.547 5.73 6.254 1 97.69 369 TYR A C 1
ATOM 2897 O O . TYR A 1 369 ? 17.047 6.762 6.699 1 97.69 369 TYR A O 1
ATOM 2905 N N . THR A 1 370 ? 15.867 5.012 6.918 1 95.56 370 THR A N 1
ATOM 2906 C CA . THR A 1 370 ? 15.758 5 8.375 1 95.56 370 THR A CA 1
ATOM 2907 C C . THR A 1 370 ? 15.492 3.586 8.883 1 95.56 370 THR A C 1
ATOM 2909 O O . THR A 1 370 ? 14.766 2.818 8.25 1 95.56 370 THR A O 1
ATOM 2912 N N . GLN A 1 371 ? 16.188 3.172 9.953 1 90.56 371 GLN A N 1
ATOM 2913 C CA . GLN A 1 371 ? 16.031 1.849 10.547 1 90.56 371 GLN A CA 1
ATOM 2914 C C . GLN A 1 371 ? 16.234 0.75 9.508 1 90.56 371 GLN A C 1
ATOM 2916 O O . GLN A 1 371 ? 15.438 -0.187 9.422 1 90.56 371 GLN A O 1
ATOM 2921 N N . GLU A 1 372 ? 17.109 0.949 8.562 1 90.75 372 GLU A N 1
ATOM 2922 C CA . GLU A 1 372 ? 17.609 -0.016 7.594 1 90.75 372 GLU A CA 1
ATOM 2923 C C . GLU A 1 372 ? 16.578 -0.296 6.5 1 90.75 372 GLU A C 1
ATOM 2925 O O . GLU A 1 372 ? 16.688 -1.297 5.789 1 90.75 372 GLU A O 1
ATOM 2930 N N . GLU A 1 373 ? 15.664 0.528 6.406 1 95.62 373 GLU A N 1
ATOM 2931 C CA . GLU A 1 373 ? 14.656 0.408 5.355 1 95.62 373 GLU A CA 1
ATOM 2932 C C . GLU A 1 373 ? 14.492 1.721 4.598 1 95.62 373 GLU A C 1
ATOM 2934 O O . GLU A 1 373 ? 14.82 2.789 5.113 1 95.62 373 GLU A O 1
ATOM 2939 N N . VAL A 1 374 ? 14.023 1.63 3.396 1 98 374 VAL A N 1
ATOM 2940 C CA . VAL A 1 374 ? 13.648 2.838 2.672 1 98 374 VAL A CA 1
ATOM 2941 C C . VAL A 1 374 ? 12.492 3.531 3.389 1 98 374 VAL A C 1
ATOM 2943 O O . VAL A 1 374 ? 11.414 2.951 3.549 1 98 374 VAL A O 1
ATOM 2946 N N . GLY A 1 375 ? 12.719 4.695 3.898 1 98.5 375 GLY A N 1
ATOM 2947 C CA . GLY A 1 375 ? 11.672 5.484 4.523 1 98.5 375 GLY A CA 1
ATOM 2948 C C . GLY A 1 375 ? 10.758 6.164 3.521 1 98.5 375 GLY A C 1
ATOM 2949 O O . GLY A 1 375 ? 9.594 6.441 3.824 1 98.5 375 GLY A O 1
ATOM 2950 N N . GLY A 1 376 ? 11.258 6.43 2.385 1 98.75 376 GLY A N 1
ATOM 2951 C CA . GLY A 1 376 ? 10.625 7.105 1.264 1 98.75 376 GLY A CA 1
ATOM 2952 C C . GLY A 1 376 ? 11.617 7.652 0.256 1 98.75 376 GLY A C 1
ATOM 2953 O O . GLY A 1 376 ? 12.664 7.043 0.01 1 98.75 376 GLY A O 1
ATOM 2954 N N . TYR A 1 377 ? 11.234 8.703 -0.371 1 98.88 377 TYR A N 1
ATOM 2955 C CA . TYR A 1 377 ? 12.078 9.289 -1.404 1 98.88 377 TYR A CA 1
ATOM 2956 C C . TYR A 1 377 ? 12.102 10.805 -1.294 1 98.88 377 TYR A C 1
ATOM 2958 O O . TYR A 1 377 ? 11.195 11.406 -0.708 1 98.88 377 TYR A O 1
ATOM 2966 N N . ALA A 1 378 ? 13.148 11.398 -1.824 1 98.81 378 ALA A N 1
ATOM 2967 C CA . ALA A 1 378 ? 13.305 12.844 -1.75 1 98.81 378 ALA A CA 1
ATOM 2968 C C . ALA A 1 378 ? 13.844 13.406 -3.064 1 98.81 378 ALA A C 1
ATOM 2970 O O . ALA A 1 378 ? 14.609 12.742 -3.766 1 98.81 378 ALA A O 1
ATOM 2971 N N . VAL A 1 379 ? 13.414 14.516 -3.438 1 98.75 379 VAL A N 1
ATOM 2972 C CA . VAL A 1 379 ? 13.938 15.32 -4.539 1 98.75 379 VAL A CA 1
ATOM 2973 C C . VAL A 1 379 ? 13.938 16.797 -4.152 1 98.75 379 VAL A C 1
ATOM 2975 O O . VAL A 1 379 ? 13.031 17.266 -3.467 1 98.75 379 VAL A O 1
ATOM 2978 N N . GLU A 1 380 ? 14.977 17.5 -4.457 1 98.69 380 GLU A N 1
ATOM 2979 C CA . GLU A 1 380 ? 15.062 18.938 -4.215 1 98.69 380 GLU A CA 1
ATOM 2980 C C . GLU A 1 380 ? 15.078 19.719 -5.523 1 98.69 380 GLU A C 1
ATOM 2982 O O . GLU A 1 380 ? 15.922 19.484 -6.387 1 98.69 380 GLU A O 1
ATOM 2987 N N . TYR A 1 381 ? 14.117 20.531 -5.66 1 98.38 381 TYR A N 1
ATOM 2988 C CA . TYR A 1 381 ? 14.07 21.516 -6.734 1 98.38 381 TYR A CA 1
ATOM 2989 C C . TYR A 1 381 ? 14.594 22.859 -6.266 1 98.38 381 TYR A C 1
ATOM 2991 O O . TYR A 1 381 ? 14.844 23.047 -5.074 1 98.38 381 TYR A O 1
ATOM 2999 N N . GLN A 1 382 ? 14.844 23.75 -7.227 1 98.19 382 GLN A N 1
ATOM 3000 C CA . GLN A 1 382 ? 15.148 25.125 -6.828 1 98.19 382 GLN A CA 1
ATOM 3001 C C . GLN A 1 382 ? 14.016 25.719 -6.004 1 98.19 382 GLN A C 1
ATOM 3003 O O . GLN A 1 382 ? 12.914 25.922 -6.516 1 98.19 382 GLN A O 1
ATOM 3008 N N . GLY A 1 383 ? 14.219 25.891 -4.691 1 98.06 383 GLY A N 1
ATOM 3009 C CA . GLY A 1 383 ? 13.289 26.594 -3.822 1 98.06 383 GLY A CA 1
ATOM 3010 C C . GLY A 1 383 ? 12.305 25.672 -3.123 1 98.06 383 GLY A C 1
ATOM 3011 O O . GLY A 1 383 ? 11.516 26.125 -2.291 1 98.06 383 GLY A O 1
ATOM 3012 N N . LEU A 1 384 ? 12.305 24.344 -3.469 1 98.69 384 LEU A N 1
ATOM 3013 C CA . LEU A 1 384 ? 11.305 23.438 -2.896 1 98.69 384 LEU A CA 1
ATOM 3014 C C . LEU A 1 384 ? 11.844 22.016 -2.811 1 98.69 384 LEU A C 1
ATOM 3016 O O . LEU A 1 384 ? 12.484 21.531 -3.746 1 98.69 384 LEU A O 1
ATOM 3020 N N . ALA A 1 385 ? 11.641 21.391 -1.705 1 98.88 385 ALA A N 1
ATOM 3021 C CA . ALA A 1 385 ? 11.938 19.969 -1.571 1 98.88 385 ALA A CA 1
ATOM 3022 C C . ALA A 1 385 ? 10.648 19.156 -1.512 1 98.88 385 ALA A C 1
ATOM 3024 O O . ALA A 1 385 ? 9.664 19.578 -0.895 1 98.88 385 ALA A O 1
ATOM 3025 N N . PHE A 1 386 ? 10.625 18.062 -2.186 1 98.88 386 PHE A N 1
ATOM 3026 C CA . PHE A 1 386 ? 9.531 17.094 -2.137 1 98.88 386 PHE A CA 1
ATOM 3027 C C . PHE A 1 386 ? 10 15.781 -1.528 1 98.88 386 PHE A C 1
ATOM 3029 O O . PHE A 1 386 ? 10.984 15.195 -1.979 1 98.88 386 PHE A O 1
ATOM 3036 N N . VAL A 1 387 ? 9.336 15.32 -0.469 1 98.94 387 VAL A N 1
ATOM 3037 C CA . VAL A 1 387 ? 9.719 14.109 0.253 1 98.94 387 VAL A CA 1
ATOM 3038 C C . VAL A 1 387 ? 8.516 13.188 0.402 1 98.94 387 VAL A C 1
ATOM 3040 O O . VAL A 1 387 ? 7.441 13.625 0.829 1 98.94 387 VAL A O 1
ATOM 3043 N N . THR A 1 388 ? 8.641 11.961 -0.004 1 98.94 388 THR A N 1
ATOM 3044 C CA . THR A 1 388 ? 7.566 11 0.199 1 98.94 388 THR A CA 1
ATOM 3045 C C . THR A 1 388 ? 7.863 10.102 1.397 1 98.94 388 THR A C 1
ATOM 3047 O O . THR A 1 388 ? 9.016 9.977 1.816 1 98.94 388 THR A O 1
ATOM 3050 N N . VAL A 1 389 ? 6.879 9.641 1.991 1 98.88 389 VAL A N 1
ATOM 3051 C CA . VAL A 1 389 ? 6.992 8.664 3.07 1 98.88 389 VAL A CA 1
ATOM 3052 C C . VAL A 1 389 ? 6.32 7.355 2.656 1 98.88 389 VAL A C 1
ATOM 3054 O O . VAL A 1 389 ? 5.125 7.332 2.359 1 98.88 389 VAL A O 1
ATOM 3057 N N . ARG A 1 390 ? 7.078 6.281 2.631 1 98.62 390 ARG A N 1
ATOM 3058 C CA . ARG A 1 390 ? 6.645 4.977 2.145 1 98.62 390 ARG A CA 1
ATOM 3059 C C . ARG A 1 390 ? 5.66 4.332 3.113 1 98.62 390 ARG A C 1
ATOM 3061 O O . ARG A 1 390 ? 5.895 4.305 4.324 1 98.62 390 ARG A O 1
ATOM 3068 N N . ASP A 1 391 ? 4.52 3.822 2.512 1 98.06 391 ASP A N 1
ATOM 3069 C CA . ASP A 1 391 ? 3.482 3.082 3.229 1 98.06 391 ASP A CA 1
ATOM 3070 C C . ASP A 1 391 ? 2.781 3.973 4.254 1 98.06 391 ASP A C 1
ATOM 3072 O O . ASP A 1 391 ? 2.432 3.518 5.344 1 98.06 391 ASP A O 1
ATOM 3076 N N . ALA A 1 392 ? 2.66 5.234 3.953 1 98.62 392 ALA A N 1
ATOM 3077 C CA . ALA A 1 392 ? 1.969 6.168 4.836 1 98.62 392 ALA A CA 1
ATOM 3078 C C . ALA A 1 392 ? 0.714 6.727 4.168 1 98.62 392 ALA A C 1
ATOM 3080 O O . ALA A 1 392 ? 0.735 7.078 2.986 1 98.62 392 ALA A O 1
ATOM 3081 N N . GLY A 1 393 ? -0.385 6.762 4.895 1 98.38 393 GLY A N 1
ATOM 3082 C CA . GLY A 1 393 ? -1.602 7.414 4.441 1 98.38 393 GLY A CA 1
ATOM 3083 C C . GLY A 1 393 ? -1.583 8.914 4.645 1 98.38 393 GLY A C 1
ATOM 3084 O O . GLY A 1 393 ? -0.521 9.539 4.605 1 98.38 393 GLY A O 1
ATOM 3085 N N . HIS A 1 394 ? -2.74 9.484 4.754 1 98.31 394 HIS A N 1
ATOM 3086 C CA . HIS A 1 394 ? -2.971 10.922 4.836 1 98.31 394 HIS A CA 1
ATOM 3087 C C . HIS A 1 394 ? -2.314 11.516 6.078 1 98.31 394 HIS A C 1
ATOM 3089 O O . HIS A 1 394 ? -1.727 12.594 6.02 1 98.31 394 HIS A O 1
ATOM 3095 N N . PHE A 1 395 ? -2.473 10.805 7.207 1 98.38 395 PHE A N 1
ATOM 3096 C CA . PHE A 1 395 ? -1.885 11.219 8.477 1 98.38 395 PHE A CA 1
ATOM 3097 C C . PHE A 1 395 ? -0.53 10.555 8.688 1 98.38 395 PHE A C 1
ATOM 3099 O O . PHE A 1 395 ? -0.393 9.672 9.531 1 98.38 395 PHE A O 1
ATOM 3106 N N . VAL A 1 396 ? 0.48 11.07 8.016 1 98.75 396 VAL A N 1
ATOM 3107 C CA . VAL A 1 396 ? 1.784 10.445 7.848 1 98.75 396 VAL A CA 1
ATOM 3108 C C . VAL A 1 396 ? 2.355 10.07 9.219 1 98.75 396 VAL A C 1
ATOM 3110 O O . VAL A 1 396 ? 2.758 8.922 9.43 1 98.75 396 VAL A O 1
ATOM 3113 N N . PRO A 1 397 ? 2.312 10.977 10.25 1 98.62 397 PRO A N 1
ATOM 3114 C CA . PRO A 1 397 ? 2.943 10.625 11.523 1 98.62 397 PRO A CA 1
ATOM 3115 C C . PRO A 1 397 ? 2.193 9.516 12.266 1 98.62 397 PRO A C 1
ATOM 3117 O O . PRO A 1 397 ? 2.744 8.898 13.18 1 98.62 397 PRO A O 1
ATOM 3120 N N . SER A 1 398 ? 0.879 9.336 11.922 1 97.88 398 SER A N 1
ATOM 3121 C CA . SER A 1 398 ? 0.122 8.258 12.547 1 97.88 398 SER A CA 1
ATOM 3122 C C . SER A 1 398 ? 0.531 6.895 11.984 1 97.88 398 SER A C 1
ATOM 3124 O O . SER A 1 398 ? 0.762 5.949 12.742 1 97.88 398 SER A O 1
ATOM 3126 N N . TYR A 1 399 ? 0.737 6.816 10.703 1 97.44 399 TYR A N 1
ATOM 3127 C CA . TYR A 1 399 ? 0.94 5.539 10.039 1 97.44 399 TYR A CA 1
ATOM 3128 C C . TYR A 1 399 ? 2.41 5.137 10.062 1 97.44 399 TYR A C 1
ATOM 3130 O O . TYR A 1 399 ? 2.734 3.945 10.055 1 97.44 399 TYR A O 1
ATOM 3138 N N . GLN A 1 400 ? 3.271 6.16 9.984 1 97.75 400 GLN A N 1
ATOM 3139 C CA . GLN A 1 400 ? 4.715 5.934 9.992 1 97.75 400 GLN A CA 1
ATOM 3140 C C . GLN A 1 400 ? 5.422 6.918 10.922 1 97.75 400 GLN A C 1
ATOM 3142 O O . GLN A 1 400 ? 6.164 7.789 10.461 1 97.75 400 GLN A O 1
ATOM 3147 N N . PRO A 1 401 ? 5.254 6.703 12.242 1 97.94 401 PRO A N 1
ATOM 3148 C CA . PRO A 1 401 ? 5.727 7.699 13.211 1 97.94 401 PRO A CA 1
ATOM 3149 C C . PRO A 1 401 ? 7.242 7.883 13.172 1 97.94 401 PRO A C 1
ATOM 3151 O O . PRO A 1 401 ? 7.734 9.016 13.188 1 97.94 401 PRO A O 1
ATOM 3154 N N . ALA A 1 402 ? 8.016 6.754 13.117 1 97.56 402 ALA A N 1
ATOM 3155 C CA . ALA A 1 402 ? 9.477 6.855 13.102 1 97.56 402 ALA A CA 1
ATOM 3156 C C . ALA A 1 402 ? 9.969 7.551 11.836 1 97.56 402 ALA A C 1
ATOM 3158 O O . ALA A 1 402 ? 10.859 8.398 11.891 1 97.56 402 ALA A O 1
ATOM 3159 N N . ARG A 1 403 ? 9.445 7.188 10.711 1 98.38 403 ARG A N 1
ATOM 3160 C CA . ARG A 1 403 ? 9.812 7.805 9.438 1 98.38 403 ARG A CA 1
ATOM 3161 C C . ARG A 1 403 ? 9.453 9.289 9.43 1 98.38 403 ARG A C 1
ATOM 3163 O O . ARG A 1 403 ? 10.227 10.117 8.938 1 98.38 403 ARG A O 1
ATOM 3170 N N . ALA A 1 404 ? 8.266 9.586 9.953 1 98.75 404 ALA A N 1
ATOM 3171 C CA . ALA A 1 404 ? 7.809 10.977 10.008 1 98.75 404 ALA A CA 1
ATOM 3172 C C . ALA A 1 404 ? 8.742 11.828 10.859 1 98.75 404 ALA A C 1
ATOM 3174 O O . ALA A 1 404 ? 9.055 12.961 10.508 1 98.75 404 ALA A O 1
ATOM 3175 N N . LEU A 1 405 ? 9.188 11.281 11.977 1 98.81 405 LEU A N 1
ATOM 3176 C CA . LEU A 1 405 ? 10.102 12.016 12.844 1 98.81 405 LEU A CA 1
ATOM 3177 C C . LEU A 1 405 ? 11.445 12.234 12.156 1 98.81 405 LEU A C 1
ATOM 3179 O O . LEU A 1 405 ? 12.062 13.297 12.312 1 98.81 405 LEU A O 1
ATOM 3183 N N . THR A 1 406 ? 11.922 11.227 11.406 1 98.69 406 THR A N 1
ATOM 3184 C CA . THR A 1 406 ? 13.164 11.367 10.648 1 98.69 406 THR A CA 1
ATOM 3185 C C . THR A 1 406 ? 13.039 12.484 9.617 1 98.69 406 THR A C 1
ATOM 3187 O O . THR A 1 406 ? 13.938 13.32 9.484 1 98.69 406 THR A O 1
ATOM 3190 N N . LEU A 1 407 ? 11.961 12.477 8.867 1 98.81 407 LEU A N 1
ATOM 3191 C CA . LEU A 1 407 ? 11.672 13.516 7.883 1 98.81 407 LEU A CA 1
ATOM 3192 C C . LEU A 1 407 ? 11.641 14.891 8.547 1 98.81 407 LEU A C 1
ATOM 3194 O O . LEU A 1 407 ? 12.312 15.82 8.086 1 98.81 407 LEU A O 1
ATOM 3198 N N . PHE A 1 408 ? 10.93 15.031 9.648 1 98.88 408 PHE A N 1
ATOM 3199 C CA . PHE A 1 408 ? 10.758 16.297 10.336 1 98.88 408 PHE A CA 1
ATOM 3200 C C . PHE A 1 408 ? 12.094 16.797 10.891 1 98.88 408 PHE A C 1
ATOM 3202 O O . PHE A 1 408 ? 12.422 17.984 10.773 1 98.88 408 PHE A O 1
ATOM 3209 N N . SER A 1 409 ? 12.82 15.867 11.531 1 98.81 409 SER A N 1
ATOM 3210 C CA . SER A 1 409 ? 14.125 16.219 12.07 1 98.81 409 SER A CA 1
ATOM 3211 C C . SER A 1 409 ? 15.055 16.75 10.984 1 98.81 409 SER A C 1
ATOM 3213 O O . SER A 1 409 ? 15.789 17.719 11.203 1 98.81 409 SER A O 1
ATOM 3215 N N . SER A 1 410 ? 15.023 16.109 9.844 1 98.75 410 SER A N 1
ATOM 3216 C CA . SER A 1 410 ? 15.828 16.562 8.711 1 98.75 410 SER A CA 1
ATOM 3217 C C . SER A 1 410 ? 15.406 17.969 8.273 1 98.75 410 SER A C 1
ATOM 3219 O O . SER A 1 410 ? 16.25 18.812 8.008 1 98.75 410 SER A O 1
ATOM 3221 N N . PHE A 1 411 ? 14.148 18.219 8.25 1 98.81 411 PHE A N 1
ATOM 3222 C CA . PHE A 1 411 ? 13.594 19.5 7.844 1 98.81 411 PHE A CA 1
ATOM 3223 C C . PHE A 1 411 ? 14.094 20.625 8.758 1 98.81 411 PHE A C 1
ATOM 3225 O O . PHE A 1 411 ? 14.594 21.641 8.281 1 98.81 411 PHE A O 1
ATOM 3232 N N . ILE A 1 412 ? 13.938 20.438 10.086 1 98.31 412 ILE A N 1
ATOM 3233 C CA . ILE A 1 412 ? 14.273 21.484 11.031 1 98.31 412 ILE A CA 1
ATOM 3234 C C . ILE A 1 412 ? 15.789 21.703 11.055 1 98.31 412 ILE A C 1
ATOM 3236 O O . ILE A 1 412 ? 16.266 22.781 11.383 1 98.31 412 ILE A O 1
ATOM 3240 N N . LYS A 1 413 ? 16.578 20.656 10.656 1 97.5 413 LYS A N 1
ATOM 3241 C CA . LYS A 1 413 ? 18.031 20.766 10.594 1 97.5 413 LYS A CA 1
ATOM 3242 C C . LYS A 1 413 ? 18.484 21.391 9.273 1 97.5 413 LYS A C 1
ATOM 3244 O O . LYS A 1 413 ? 19.656 21.719 9.109 1 97.5 413 LYS A O 1
ATOM 3249 N N . GLY A 1 414 ? 17.547 21.516 8.375 1 96.75 414 GLY A N 1
ATOM 3250 C CA . GLY A 1 414 ? 17.875 22.109 7.082 1 96.75 414 GLY A CA 1
ATOM 3251 C C . GLY A 1 414 ? 18.625 21.172 6.168 1 96.75 414 GLY A C 1
ATOM 3252 O O . GLY A 1 414 ? 19.438 21.594 5.355 1 96.75 414 GLY A O 1
ATOM 3253 N N . LYS A 1 415 ? 18.406 19.859 6.395 1 97.12 415 LYS A N 1
ATOM 3254 C CA . LYS A 1 415 ? 19.016 18.812 5.582 1 97.12 415 LYS A CA 1
ATOM 3255 C C . LYS A 1 415 ? 17.969 17.844 5.043 1 97.12 415 LYS A C 1
ATOM 3257 O O . LYS A 1 415 ? 17.016 17.516 5.742 1 97.12 415 LYS A O 1
ATOM 3262 N N . LEU A 1 416 ? 18.172 17.422 3.752 1 98.25 416 LEU A N 1
ATOM 3263 C CA . LEU A 1 416 ? 17.297 16.391 3.223 1 98.25 416 LEU A CA 1
ATOM 3264 C C . LEU A 1 416 ? 17.422 15.102 4.027 1 98.25 416 LEU A C 1
ATOM 3266 O O . LEU A 1 416 ? 18.438 14.891 4.703 1 98.25 416 LEU A O 1
ATOM 3270 N N . PRO A 1 417 ? 16.438 14.266 3.979 1 98.5 417 PRO A N 1
ATOM 3271 C CA . PRO A 1 417 ? 16.5 13.023 4.758 1 98.5 417 PRO A CA 1
ATOM 3272 C C . PRO A 1 417 ? 17.703 12.156 4.391 1 98.5 417 PRO A C 1
ATOM 3274 O O . PRO A 1 417 ? 18.219 12.258 3.273 1 98.5 417 PRO A O 1
ATOM 3277 N N . PRO A 1 418 ? 18.109 11.305 5.262 1 97.81 418 PRO A N 1
ATOM 3278 C CA . PRO A 1 418 ? 19.391 10.602 5.109 1 97.81 418 PRO A CA 1
ATOM 3279 C C . PRO A 1 418 ? 19.375 9.57 3.982 1 97.81 418 PRO A C 1
ATOM 3281 O O . PRO A 1 418 ? 18.375 8.883 3.793 1 97.81 418 PRO A O 1
ATOM 3284 N N . ARG A 1 419 ? 20.469 9.508 3.258 1 95.38 419 ARG A N 1
ATOM 3285 C CA . ARG A 1 419 ? 20.719 8.461 2.268 1 95.38 419 ARG A CA 1
ATOM 3286 C C . ARG A 1 419 ? 21.234 7.191 2.93 1 95.38 419 ARG A C 1
ATOM 3288 O O . ARG A 1 419 ? 21.5 7.176 4.133 1 95.38 419 ARG A O 1
ATOM 3295 N N . ASN A 1 420 ? 21.266 6.043 2.18 1 84.5 420 ASN A N 1
ATOM 3296 C CA . ASN A 1 420 ? 21.781 4.785 2.721 1 84.5 420 ASN A CA 1
ATOM 3297 C C . ASN A 1 420 ? 23.234 4.91 3.15 1 84.5 420 ASN A C 1
ATOM 3299 O O . ASN A 1 420 ? 24.016 5.621 2.518 1 84.5 420 ASN A O 1
ATOM 3303 N N . MET B 1 1 ? 0.278 -45.156 -6.094 1 84.75 1 MET B N 1
ATOM 3304 C CA . MET B 1 1 ? -0.298 -44.156 -5.172 1 84.75 1 MET B CA 1
ATOM 3305 C C . MET B 1 1 ? 0.17 -44.438 -3.744 1 84.75 1 MET B C 1
ATOM 3307 O O . MET B 1 1 ? 0.737 -43.531 -3.102 1 84.75 1 MET B O 1
ATOM 3311 N N . GLU B 1 2 ? 0.118 -45.625 -3.285 1 86.56 2 GLU B N 1
ATOM 3312 C CA . GLU B 1 2 ? 0.424 -45.938 -1.889 1 86.56 2 GLU B CA 1
ATOM 3313 C C . GLU B 1 2 ? 1.909 -45.75 -1.596 1 86.56 2 GLU B C 1
ATOM 3315 O O . GLU B 1 2 ? 2.283 -45.344 -0.493 1 86.56 2 GLU B O 1
ATOM 3320 N N . ALA B 1 3 ? 2.689 -45.938 -2.523 1 90.62 3 ALA B N 1
ATOM 3321 C CA . ALA B 1 3 ? 4.129 -45.781 -2.34 1 90.62 3 ALA B CA 1
ATOM 3322 C C . ALA B 1 3 ? 4.516 -44.312 -2.164 1 90.62 3 ALA B C 1
ATOM 3324 O O . ALA B 1 3 ? 5.578 -44 -1.622 1 90.62 3 ALA B O 1
ATOM 3325 N N . ASP B 1 4 ? 3.686 -43.469 -2.631 1 96.12 4 ASP B N 1
ATOM 3326 C CA . ASP B 1 4 ? 3.975 -42.031 -2.576 1 96.12 4 ASP B CA 1
ATOM 3327 C C . ASP B 1 4 ? 3.361 -41.406 -1.332 1 96.12 4 ASP B C 1
ATOM 3329 O O . ASP B 1 4 ? 3.58 -40.219 -1.063 1 96.12 4 ASP B O 1
ATOM 3333 N N . LYS B 1 5 ? 2.607 -42.125 -0.611 1 97.69 5 LYS B N 1
ATOM 3334 C CA . LYS B 1 5 ? 1.922 -41.594 0.551 1 97.69 5 LYS B CA 1
ATOM 3335 C C . LYS B 1 5 ? 2.92 -41.125 1.613 1 97.69 5 LYS B C 1
ATOM 3337 O O . LYS B 1 5 ? 3.9 -41.812 1.889 1 97.69 5 LYS B O 1
ATOM 3342 N N . ILE B 1 6 ? 2.705 -39.969 2.105 1 97.62 6 ILE B N 1
ATOM 3343 C CA . ILE B 1 6 ? 3.492 -39.406 3.201 1 97.62 6 ILE B CA 1
ATOM 3344 C C . ILE B 1 6 ? 2.803 -39.719 4.531 1 97.62 6 ILE B C 1
ATOM 3346 O O . ILE B 1 6 ? 1.682 -39.25 4.773 1 97.62 6 ILE B O 1
ATOM 3350 N N . ASP B 1 7 ? 3.41 -40.5 5.379 1 94.5 7 ASP B N 1
ATOM 3351 C CA . ASP B 1 7 ? 2.824 -40.812 6.684 1 94.5 7 ASP B CA 1
ATOM 3352 C C . ASP B 1 7 ? 2.719 -39.531 7.531 1 94.5 7 ASP B C 1
ATOM 3354 O O . ASP B 1 7 ? 1.736 -39.344 8.258 1 94.5 7 ASP B O 1
ATOM 3358 N N . GLY B 1 8 ? 3.766 -38.719 7.465 1 96.12 8 GLY B N 1
ATOM 3359 C CA . GLY B 1 8 ? 3.879 -37.438 8.172 1 96.12 8 GLY B CA 1
ATOM 3360 C C . GLY B 1 8 ? 5.164 -36.688 7.855 1 96.12 8 GLY B C 1
ATOM 3361 O O . GLY B 1 8 ? 6.242 -37.281 7.824 1 96.12 8 GLY B O 1
ATOM 3362 N N . LEU B 1 9 ? 4.973 -35.438 7.613 1 98.12 9 LEU B N 1
ATOM 3363 C CA . LEU B 1 9 ? 6.18 -34.656 7.438 1 98.12 9 LEU B CA 1
ATOM 3364 C C . LEU B 1 9 ? 6.848 -34.375 8.781 1 98.12 9 LEU B C 1
ATOM 3366 O O . LEU B 1 9 ? 6.164 -34.125 9.781 1 98.12 9 LEU B O 1
ATOM 3370 N N . PRO B 1 10 ? 8.172 -34.438 8.812 1 98.12 10 PRO B N 1
ATOM 3371 C CA . PRO B 1 10 ? 8.844 -34.062 10.055 1 98.12 10 PRO B CA 1
ATOM 3372 C C . PRO B 1 10 ? 8.422 -32.688 10.57 1 98.12 10 PRO B C 1
ATOM 3374 O O . PRO B 1 10 ? 8.414 -31.703 9.812 1 98.12 10 PRO B O 1
ATOM 3377 N N . GLY B 1 11 ? 7.992 -32.656 11.828 1 98.19 11 GLY B N 1
ATOM 3378 C CA . GLY B 1 11 ? 7.629 -31.406 12.461 1 98.19 11 GLY B CA 1
ATOM 3379 C C . GLY B 1 11 ? 6.199 -31 12.172 1 98.19 11 GLY B C 1
ATOM 3380 O O . GLY B 1 11 ? 5.766 -29.922 12.586 1 98.19 11 GLY B O 1
ATOM 3381 N N . GLN B 1 12 ? 5.406 -31.734 11.414 1 97.38 12 GLN B N 1
ATOM 3382 C CA . GLN B 1 12 ? 4.023 -31.375 11.133 1 97.38 12 GLN B CA 1
ATOM 3383 C C . GLN B 1 12 ? 3.178 -31.391 12.406 1 97.38 12 GLN B C 1
ATOM 3385 O O . GLN B 1 12 ? 3.443 -32.188 13.32 1 97.38 12 GLN B O 1
ATOM 3390 N N . PRO B 1 13 ? 2.23 -30.516 12.5 1 96.31 13 PRO B N 1
ATOM 3391 C CA . PRO B 1 13 ? 1.372 -30.531 13.688 1 96.31 13 PRO B CA 1
ATOM 3392 C C . PRO B 1 13 ? 0.525 -31.797 13.789 1 96.31 13 PRO B C 1
ATOM 3394 O O . PRO B 1 13 ? 0.335 -32.5 12.797 1 96.31 13 PRO B O 1
ATOM 3397 N N . ALA B 1 14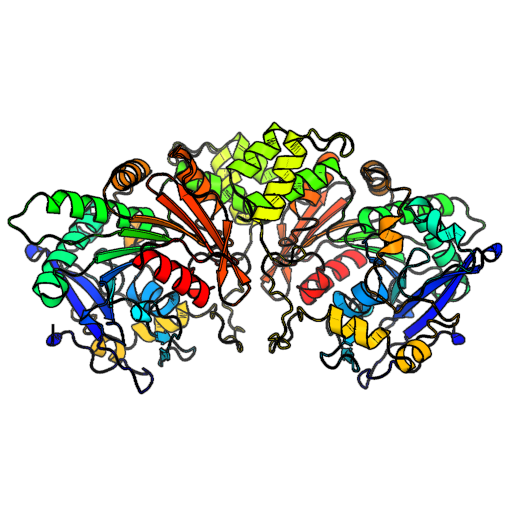 ? -0.032 -32.031 15 1 94.62 14 ALA B N 1
ATOM 3398 C CA . ALA B 1 14 ? -0.923 -33.188 15.219 1 94.62 14 ALA B CA 1
ATOM 3399 C C . ALA B 1 14 ? -2.305 -32.906 14.625 1 94.62 14 ALA B C 1
ATOM 3401 O O . ALA B 1 14 ? -2.666 -31.75 14.375 1 94.62 14 ALA B O 1
ATOM 3402 N N . GLY B 1 15 ? -2.963 -33.938 14.211 1 93.19 15 GLY B N 1
ATOM 3403 C CA . GLY B 1 15 ? -4.367 -33.812 13.852 1 93.19 15 GLY B CA 1
ATOM 3404 C C . GLY B 1 15 ? -4.586 -33.5 12.383 1 93.19 15 GLY B C 1
ATOM 3405 O O . GLY B 1 15 ? -5.602 -32.938 12 1 93.19 15 GLY B O 1
ATOM 3406 N N . VAL B 1 16 ? -3.562 -33.781 11.547 1 94.88 16 VAL B N 1
ATOM 3407 C CA . VAL B 1 16 ? -3.727 -33.594 10.109 1 94.88 16 VAL B CA 1
ATOM 3408 C C . VAL B 1 16 ? -4.793 -34.562 9.594 1 94.88 16 VAL B C 1
ATOM 3410 O O . VAL B 1 16 ? -4.695 -35.781 9.797 1 94.88 16 VAL B O 1
ATOM 3413 N N . LYS B 1 17 ? -5.914 -34.125 8.969 1 93.12 17 LYS B N 1
ATOM 3414 C CA . LYS B 1 17 ? -7.102 -34.906 8.625 1 93.12 17 LYS B CA 1
ATOM 3415 C C . LYS B 1 17 ? -7.168 -35.156 7.125 1 93.12 17 LYS B C 1
ATOM 3417 O O . LYS B 1 17 ? -8.25 -35.344 6.566 1 93.12 17 LYS B O 1
ATOM 3422 N N . PHE B 1 18 ? -6.039 -35.031 6.43 1 97.69 18 PHE B N 1
ATOM 3423 C CA . PHE B 1 18 ? -6.016 -35.312 4.996 1 97.69 18 PHE B CA 1
ATOM 3424 C C . PHE B 1 18 ? -4.805 -36.156 4.621 1 97.69 18 PHE B C 1
ATOM 3426 O O . PHE B 1 18 ? -3.805 -36.156 5.348 1 97.69 18 PHE B O 1
ATOM 3433 N N . ASP B 1 19 ? -4.93 -36.812 3.512 1 97.5 19 ASP B N 1
ATOM 3434 C CA . ASP B 1 19 ? -3.801 -37.562 2.982 1 97.5 19 ASP B CA 1
ATOM 3435 C C . ASP B 1 19 ? -2.898 -36.688 2.123 1 97.5 19 ASP B C 1
ATOM 3437 O O . ASP B 1 19 ? -3.363 -35.719 1.52 1 97.5 19 ASP B O 1
ATOM 3441 N N . GLN B 1 20 ? -1.662 -37 2.152 1 98 20 GLN B N 1
ATOM 3442 C CA . GLN B 1 20 ? -0.681 -36.312 1.32 1 98 20 GLN B CA 1
ATOM 3443 C C . GLN B 1 20 ? 0.255 -37.281 0.638 1 98 20 GLN B C 1
ATOM 3445 O O . GLN B 1 20 ? 0.509 -38.375 1.167 1 98 20 GLN B O 1
ATOM 3450 N N . TYR B 1 21 ? 0.669 -36.938 -0.496 1 98.56 21 TYR B N 1
ATOM 3451 C CA . TYR B 1 21 ? 1.534 -37.781 -1.322 1 98.56 21 TYR B CA 1
ATOM 3452 C C . TYR B 1 21 ? 2.662 -36.969 -1.936 1 98.56 21 TYR B C 1
ATOM 3454 O O . TYR B 1 21 ? 2.498 -35.75 -2.189 1 98.56 21 TYR B O 1
ATOM 3462 N N . ALA B 1 22 ? 3.775 -37.562 -2.139 1 98.62 22 ALA B N 1
ATOM 3463 C CA . ALA B 1 22 ? 4.883 -36.938 -2.859 1 98.62 22 ALA B CA 1
ATOM 3464 C C . ALA B 1 22 ? 5.758 -38 -3.535 1 98.62 22 ALA B C 1
ATOM 3466 O O . ALA B 1 22 ? 5.859 -39.125 -3.061 1 98.62 22 ALA B O 1
ATOM 3467 N N . GLY B 1 23 ? 6.328 -37.594 -4.559 1 97.81 23 GLY B N 1
ATOM 3468 C CA . GLY B 1 23 ? 7.223 -38.469 -5.293 1 97.81 23 GLY B CA 1
ATOM 3469 C C . GLY B 1 23 ? 7.5 -38 -6.707 1 97.81 23 GLY B C 1
ATOM 3470 O O . GLY B 1 23 ? 7.547 -36.781 -6.961 1 97.81 23 GLY B O 1
ATOM 3471 N N . TYR B 1 24 ? 7.828 -38.938 -7.555 1 98.19 24 TYR B N 1
ATOM 3472 C CA . TYR B 1 24 ? 8.25 -38.594 -8.914 1 98.19 24 TYR B CA 1
ATOM 3473 C C . TYR B 1 24 ? 7.324 -39.219 -9.945 1 98.19 24 TYR B C 1
ATOM 3475 O O . TYR B 1 24 ? 6.828 -40.344 -9.742 1 98.19 24 TYR B O 1
ATOM 3483 N N . VAL B 1 25 ? 7.098 -38.531 -10.977 1 98.5 25 VAL B N 1
ATOM 3484 C CA . VAL B 1 25 ? 6.469 -39.094 -12.172 1 98.5 25 VAL B CA 1
ATOM 3485 C C . VAL B 1 25 ? 7.41 -38.938 -13.367 1 98.5 25 VAL B C 1
ATOM 3487 O O . VAL B 1 25 ? 7.84 -37.812 -13.688 1 98.5 25 VAL B O 1
ATOM 3490 N N . THR B 1 26 ? 7.719 -40.062 -13.984 1 98.19 26 THR B N 1
ATOM 3491 C CA . THR B 1 26 ? 8.594 -40.062 -15.156 1 98.19 26 THR B CA 1
ATOM 3492 C C . THR B 1 26 ? 7.863 -39.5 -16.375 1 98.19 26 THR B C 1
ATOM 3494 O O . THR B 1 26 ? 6.758 -39.938 -16.703 1 98.19 26 THR B O 1
ATOM 3497 N N . VAL B 1 27 ? 8.523 -38.562 -17.047 1 98.44 27 VAL B N 1
ATOM 3498 C CA . VAL B 1 27 ? 7.875 -37.938 -18.188 1 98.44 27 VAL B CA 1
ATOM 3499 C C . VAL B 1 27 ? 8.625 -38.281 -19.469 1 98.44 27 VAL B C 1
ATOM 3501 O O . VAL B 1 27 ? 8.086 -38.125 -20.578 1 98.44 27 VAL B O 1
ATOM 3504 N N . ASP B 1 28 ? 9.844 -38.719 -19.344 1 98.19 28 ASP B N 1
ATOM 3505 C CA . ASP B 1 28 ? 10.656 -39.25 -20.438 1 98.19 28 ASP B CA 1
ATOM 3506 C C . ASP B 1 28 ? 11.547 -40.406 -19.969 1 98.19 28 ASP B C 1
ATOM 3508 O O . ASP B 1 28 ? 12.672 -40.188 -19.531 1 98.19 28 ASP B O 1
ATOM 3512 N N . PRO B 1 29 ? 11.031 -41.562 -20.125 1 97.5 29 PRO B N 1
ATOM 3513 C CA . PRO B 1 29 ? 11.805 -42.719 -19.656 1 97.5 29 PRO B CA 1
ATOM 3514 C C . PRO B 1 29 ? 13.164 -42.844 -20.328 1 97.5 29 PRO B C 1
ATOM 3516 O O . PRO B 1 29 ? 14.141 -43.25 -19.703 1 97.5 29 PRO B O 1
ATOM 3519 N N . GLY B 1 30 ? 13.258 -42.562 -21.562 1 97.69 30 GLY B N 1
ATOM 3520 C CA . GLY B 1 30 ? 14.508 -42.656 -22.297 1 97.69 30 GLY B CA 1
ATOM 3521 C C . GLY B 1 30 ? 15.609 -41.812 -21.719 1 97.69 30 GLY B C 1
ATOM 3522 O O . GLY B 1 30 ? 16.781 -42.188 -21.703 1 97.69 30 GLY B O 1
ATOM 3523 N N . HIS B 1 31 ? 15.219 -40.656 -21.25 1 97.31 31 HIS B N 1
ATOM 3524 C CA . HIS B 1 31 ? 16.188 -39.719 -20.719 1 97.31 31 HIS B CA 1
ATOM 3525 C C . HIS B 1 31 ? 16.203 -39.75 -19.188 1 97.31 31 HIS B C 1
ATOM 3527 O O . HIS B 1 31 ? 17.016 -39.062 -18.562 1 97.31 31 HIS B O 1
ATOM 3533 N N . GLY B 1 32 ? 15.352 -40.562 -18.609 1 96.88 32 GLY B N 1
ATOM 3534 C CA . GLY B 1 32 ? 15.227 -40.594 -17.156 1 96.88 32 GLY B CA 1
ATOM 3535 C C . GLY B 1 32 ? 14.758 -39.281 -16.578 1 96.88 32 GLY B C 1
ATOM 3536 O O . GLY B 1 32 ? 15.242 -38.844 -15.523 1 96.88 32 GLY B O 1
ATOM 3537 N N . ARG B 1 33 ? 13.984 -38.5 -17.328 1 97.56 33 ARG B N 1
ATOM 3538 C CA . ARG B 1 33 ? 13.438 -37.219 -16.844 1 97.56 33 ARG B CA 1
ATOM 3539 C C . ARG B 1 33 ? 12.188 -37.438 -16.016 1 97.56 33 ARG B C 1
ATOM 3541 O O . ARG B 1 33 ? 11.242 -38.125 -16.453 1 97.56 33 ARG B O 1
ATOM 3548 N N . ALA B 1 34 ? 12.227 -36.969 -14.734 1 98.19 34 ALA B N 1
ATOM 3549 C CA . ALA B 1 34 ? 11.148 -37.188 -13.781 1 98.19 34 ALA B CA 1
ATOM 3550 C C . ALA B 1 34 ? 10.844 -35.906 -13 1 98.19 34 ALA B C 1
ATOM 3552 O O . ALA B 1 34 ? 11.766 -35.188 -12.578 1 98.19 34 ALA B O 1
ATOM 3553 N N . LEU B 1 35 ? 9.602 -35.594 -12.914 1 98.69 35 LEU B N 1
ATOM 3554 C CA . LEU B 1 35 ? 9.18 -34.406 -12.195 1 98.69 35 LEU B CA 1
ATOM 3555 C C . LEU B 1 35 ? 8.672 -34.75 -10.797 1 98.69 35 LEU B C 1
ATOM 3557 O O . LEU B 1 35 ? 7.984 -35.75 -10.625 1 98.69 35 LEU B O 1
ATOM 3561 N N . PHE B 1 36 ? 9.109 -33.969 -9.836 1 98.69 36 PHE B N 1
ATOM 3562 C CA . PHE B 1 36 ? 8.68 -34.125 -8.453 1 98.69 36 PHE B CA 1
ATOM 3563 C C . PHE B 1 36 ? 7.359 -33.406 -8.211 1 98.69 36 PHE B C 1
ATOM 3565 O O . PHE B 1 36 ? 7.133 -32.312 -8.742 1 98.69 36 PHE B O 1
ATOM 3572 N N . TYR B 1 37 ? 6.461 -34.031 -7.434 1 98.81 37 TYR B N 1
ATOM 3573 C CA . TYR B 1 37 ? 5.203 -33.375 -7.07 1 98.81 37 TYR B CA 1
ATOM 3574 C C . TYR B 1 37 ? 4.895 -33.594 -5.594 1 98.81 37 TYR B C 1
ATOM 3576 O O . TYR B 1 37 ? 5.41 -34.5 -4.965 1 98.81 37 TYR B O 1
ATOM 3584 N N . TYR B 1 38 ? 4.254 -32.656 -5.02 1 98.81 38 TYR B N 1
ATOM 3585 C CA . TYR B 1 38 ? 3.57 -32.75 -3.734 1 98.81 38 TYR B CA 1
ATOM 3586 C C . TYR B 1 38 ? 2.062 -32.625 -3.906 1 98.81 38 TYR B C 1
ATOM 3588 O O . TYR B 1 38 ? 1.584 -31.766 -4.641 1 98.81 38 TYR B O 1
ATOM 3596 N N . PHE B 1 39 ? 1.325 -33.562 -3.352 1 98.81 39 PHE B N 1
ATOM 3597 C CA . PHE B 1 39 ? -0.126 -33.625 -3.486 1 98.81 39 PHE B CA 1
ATOM 3598 C C . PHE B 1 39 ? -0.796 -33.625 -2.119 1 98.81 39 PHE B C 1
ATOM 3600 O O . PHE B 1 39 ? -0.494 -34.5 -1.284 1 98.81 39 PHE B O 1
ATOM 3607 N N . ALA B 1 40 ? -1.66 -32.625 -1.906 1 98.69 40 ALA B N 1
ATOM 3608 C CA . ALA B 1 40 ? -2.445 -32.562 -0.677 1 98.69 40 ALA B CA 1
ATOM 3609 C C . ALA B 1 40 ? -3.936 -32.719 -0.97 1 98.69 40 ALA B C 1
ATOM 3611 O O . ALA B 1 40 ? -4.516 -31.906 -1.698 1 98.69 40 ALA B O 1
ATOM 3612 N N . GLU B 1 41 ? -4.559 -33.719 -0.395 1 98.56 41 GLU B N 1
ATOM 3613 C CA . GLU B 1 41 ? -6 -33.875 -0.527 1 98.56 41 GLU B CA 1
ATOM 3614 C C . GLU B 1 41 ? -6.758 -32.906 0.349 1 98.56 41 GLU B C 1
ATOM 3616 O O . GLU B 1 41 ? -6.191 -32.344 1.289 1 98.56 41 GLU B O 1
ATOM 3621 N N . ALA B 1 42 ? -8.008 -32.656 -0.011 1 98.62 42 ALA B N 1
ATOM 3622 C CA . ALA B 1 42 ? -8.883 -31.875 0.862 1 98.62 42 ALA B CA 1
ATOM 3623 C C . ALA B 1 42 ? -9.164 -32.625 2.162 1 98.62 42 ALA B C 1
ATOM 3625 O O . ALA B 1 42 ? -9.305 -33.844 2.164 1 98.62 42 ALA B O 1
ATOM 3626 N N . PRO B 1 43 ? -9.266 -31.875 3.266 1 98 43 PRO B N 1
ATOM 3627 C CA . PRO B 1 43 ? -9.547 -32.531 4.543 1 98 43 PRO B CA 1
ATOM 3628 C C . PRO B 1 43 ? -10.984 -33.031 4.652 1 98 43 PRO B C 1
ATOM 3630 O O . PRO B 1 43 ? -11.258 -34 5.387 1 98 43 PRO B O 1
ATOM 3633 N N . VAL B 1 44 ? -11.852 -32.375 3.953 1 97.38 44 VAL B N 1
ATOM 3634 C CA . VAL B 1 44 ? -13.266 -32.75 4.027 1 97.38 44 VAL B CA 1
ATOM 3635 C C . VAL B 1 44 ? -13.75 -33.219 2.652 1 97.38 44 VAL B C 1
ATOM 3637 O O . VAL B 1 44 ? -13.727 -32.438 1.691 1 97.38 44 VAL B O 1
ATOM 3640 N N . GLU B 1 45 ? -14.148 -34.406 2.477 1 97.06 45 GLU B N 1
ATOM 3641 C CA . GLU B 1 45 ? -14.758 -35 1.293 1 97.06 45 GLU B CA 1
ATOM 3642 C C . GLU B 1 45 ? -13.875 -34.812 0.064 1 97.06 45 GLU B C 1
ATOM 3644 O O . GLU B 1 45 ? -14.328 -34.312 -0.964 1 97.06 45 GLU B O 1
ATOM 3649 N N . PRO B 1 46 ? -12.625 -35.281 0.169 1 97.31 46 PRO B N 1
ATOM 3650 C CA . PRO B 1 46 ? -11.711 -35.125 -0.962 1 97.31 46 PRO B CA 1
ATOM 3651 C C . PRO B 1 46 ? -12.242 -35.75 -2.25 1 97.31 46 PRO B C 1
ATOM 3653 O O . PRO B 1 46 ? -11.898 -35.281 -3.346 1 97.31 46 PRO B O 1
ATOM 3656 N N . SER B 1 47 ? -13.133 -36.688 -2.172 1 97 47 SER B N 1
ATOM 3657 C CA . SER B 1 47 ? -13.617 -37.438 -3.338 1 97 47 SER B CA 1
ATOM 3658 C C . SER B 1 47 ? -14.594 -36.562 -4.148 1 97 47 SER B C 1
ATOM 3660 O O . SER B 1 47 ? -14.898 -36.906 -5.301 1 97 47 SER B O 1
ATOM 3662 N N . THR B 1 48 ? -15.062 -35.531 -3.586 1 96.44 48 THR B N 1
ATOM 3663 C CA . THR B 1 48 ? -16.031 -34.688 -4.301 1 96.44 48 THR B CA 1
ATOM 3664 C C . THR B 1 48 ? -15.422 -33.344 -4.664 1 96.44 48 THR B C 1
ATOM 3666 O O . THR B 1 48 ? -16.062 -32.531 -5.336 1 96.44 48 THR B O 1
ATOM 3669 N N . LYS B 1 49 ? -14.242 -33.125 -4.191 1 98.25 49 LYS B N 1
ATOM 3670 C CA . LYS B 1 49 ? -13.594 -31.828 -4.441 1 98.25 49 LYS B CA 1
ATOM 3671 C C . LYS B 1 49 ? -12.828 -31.844 -5.762 1 98.25 49 LYS B C 1
ATOM 3673 O O . LYS B 1 49 ? -12.336 -32.906 -6.188 1 98.25 49 LYS B O 1
ATOM 3678 N N . PRO B 1 50 ? -12.75 -30.688 -6.375 1 98.69 50 PRO B N 1
ATOM 3679 C CA . PRO B 1 50 ? -12 -30.625 -7.629 1 98.69 50 PRO B CA 1
ATOM 3680 C C . PRO B 1 50 ? -10.5 -30.875 -7.43 1 98.69 50 PRO B C 1
ATOM 3682 O O . PRO B 1 50 ? -10.023 -30.891 -6.293 1 98.69 50 PRO B O 1
ATOM 3685 N N . LEU B 1 51 ? -9.852 -31.188 -8.555 1 98.88 51 LEU B N 1
ATOM 3686 C CA . LEU B 1 51 ? -8.398 -31.328 -8.625 1 98.88 51 LEU B CA 1
ATOM 3687 C C . LEU B 1 51 ? -7.77 -30.078 -9.219 1 98.88 51 LEU B C 1
ATOM 3689 O O . LEU B 1 51 ? -8.258 -29.531 -10.211 1 98.88 51 LEU B O 1
ATOM 3693 N N . VAL B 1 52 ? -6.73 -29.562 -8.594 1 98.94 52 VAL B N 1
ATOM 3694 C CA . VAL B 1 52 ? -6.086 -28.328 -9.039 1 98.94 52 VAL B CA 1
ATOM 3695 C C . VAL B 1 52 ? -4.578 -28.547 -9.156 1 98.94 52 VAL B C 1
ATOM 3697 O O . VAL B 1 52 ? -3.967 -29.188 -8.297 1 98.94 52 VAL B O 1
ATOM 3700 N N . LEU B 1 53 ? -3.996 -28.094 -10.234 1 98.94 53 LEU B N 1
ATOM 3701 C CA . LEU B 1 53 ? -2.549 -28.031 -10.398 1 98.94 53 LEU B CA 1
ATOM 3702 C C . LEU B 1 53 ? -2.043 -26.609 -10.156 1 98.94 53 LEU B C 1
ATOM 3704 O O . LEU B 1 53 ? -2.578 -25.656 -10.711 1 98.94 53 LEU B O 1
ATOM 3708 N N . TRP B 1 54 ? -1.077 -26.484 -9.305 1 98.94 54 TRP B N 1
ATOM 3709 C CA . TRP B 1 54 ? -0.435 -25.203 -9.055 1 98.94 54 TRP B CA 1
ATOM 3710 C C . TRP B 1 54 ? 0.964 -25.156 -9.664 1 98.94 54 TRP B C 1
ATOM 3712 O O . TRP B 1 54 ? 1.771 -26.062 -9.438 1 98.94 54 TRP B O 1
ATOM 3722 N N . LEU B 1 55 ? 1.266 -24.047 -10.383 1 98.81 55 LEU B N 1
ATOM 3723 C CA . LEU B 1 55 ? 2.572 -23.828 -10.992 1 98.81 55 LEU B CA 1
ATOM 3724 C C . LEU B 1 55 ? 3.115 -22.453 -10.648 1 98.81 55 LEU B C 1
ATOM 3726 O O . LEU B 1 55 ? 2.52 -21.438 -11.016 1 98.81 55 LEU B O 1
ATOM 3730 N N . ASN B 1 56 ? 4.227 -22.422 -9.984 1 98.19 56 ASN B N 1
ATOM 3731 C CA . ASN B 1 56 ? 4.938 -21.156 -9.797 1 98.19 56 ASN B CA 1
ATOM 3732 C C . ASN B 1 56 ? 5.715 -20.766 -11.055 1 98.19 56 ASN B C 1
ATOM 3734 O O . ASN B 1 56 ? 6.039 -21.609 -11.883 1 98.19 56 ASN B O 1
ATOM 3738 N N . GLY B 1 57 ? 5.945 -19.469 -11.109 1 96.31 57 GLY B N 1
ATOM 3739 C CA . GLY B 1 57 ? 6.699 -18.984 -12.25 1 96.31 57 GLY B CA 1
ATOM 3740 C C . GLY B 1 57 ? 8.203 -19.031 -12.047 1 96.31 57 GLY B C 1
ATOM 3741 O O . GLY B 1 57 ? 8.734 -20.062 -11.625 1 96.31 57 GLY B O 1
ATOM 3742 N N . GLY B 1 58 ? 8.797 -18.094 -12.25 1 92.25 58 GLY B N 1
ATOM 3743 C CA . GLY B 1 58 ? 10.242 -17.969 -12.297 1 92.25 58 GLY B CA 1
ATOM 3744 C C . GLY B 1 58 ? 10.742 -17.328 -13.578 1 92.25 58 GLY B C 1
ATOM 3745 O O . GLY B 1 58 ? 10.609 -16.109 -13.773 1 92.25 58 GLY B O 1
ATOM 3746 N N . PRO B 1 59 ? 11.023 -17.969 -14.562 1 94.44 59 PRO B N 1
ATOM 3747 C CA . PRO B 1 59 ? 10.906 -19.422 -14.672 1 94.44 59 PRO B CA 1
ATOM 3748 C C . PRO B 1 59 ? 11.898 -20.156 -13.781 1 94.44 59 PRO B C 1
ATOM 3750 O O . PRO B 1 59 ? 12.93 -19.609 -13.406 1 94.44 59 PRO B O 1
ATOM 3753 N N . GLY B 1 60 ? 11.438 -21.344 -13.445 1 95.06 60 GLY B N 1
ATOM 3754 C CA . GLY B 1 60 ? 12.352 -22.25 -12.773 1 95.06 60 GLY B CA 1
ATOM 3755 C C . GLY B 1 60 ? 12.227 -22.203 -11.266 1 95.06 60 GLY B C 1
ATOM 3756 O O . GLY B 1 60 ? 13.195 -22.484 -10.555 1 95.06 60 GLY B O 1
ATOM 3757 N N . CYS B 1 61 ? 11.023 -21.734 -10.789 1 97.88 61 CYS B N 1
ATOM 3758 C CA . CYS B 1 61 ? 10.859 -21.688 -9.336 1 97.88 61 CYS B CA 1
ATOM 3759 C C . CYS B 1 61 ? 9.938 -22.797 -8.852 1 97.88 61 CYS B C 1
ATOM 3761 O O . CYS B 1 61 ? 9.055 -23.25 -9.586 1 97.88 61 CYS B O 1
ATOM 3763 N N . SER B 1 62 ? 10.109 -23.172 -7.633 1 98.38 62 SER B N 1
ATOM 3764 C CA . SER B 1 62 ? 9.516 -24.375 -7.035 1 98.38 62 SER B CA 1
ATOM 3765 C C . SER B 1 62 ? 8.062 -24.125 -6.645 1 98.38 62 SER B C 1
ATOM 3767 O O . SER B 1 62 ? 7.766 -23.219 -5.859 1 98.38 62 SER B O 1
ATOM 3769 N N . SER B 1 63 ? 7.176 -24.969 -7.125 1 98.69 63 SER B N 1
ATOM 3770 C CA . SER B 1 63 ? 5.781 -24.906 -6.699 1 98.69 63 SER B CA 1
ATOM 3771 C C . SER B 1 63 ? 5.605 -25.516 -5.309 1 98.69 63 SER B C 1
ATOM 3773 O O . SER B 1 63 ? 4.656 -25.172 -4.598 1 98.69 63 SER B O 1
ATOM 3775 N N . PHE B 1 64 ? 6.492 -26.438 -4.938 1 98.69 64 PHE B N 1
ATOM 3776 C CA . PHE B 1 64 ? 6.387 -27.031 -3.609 1 98.69 64 PHE B CA 1
ATOM 3777 C C . PHE B 1 64 ? 6.871 -26.062 -2.541 1 98.69 64 PHE B C 1
ATOM 3779 O O . PHE B 1 64 ? 6.145 -25.75 -1.593 1 98.69 64 PHE B O 1
ATOM 3786 N N . GLY B 1 65 ? 8.062 -25.578 -2.695 1 98.44 65 GLY B N 1
ATOM 3787 C CA . GLY B 1 65 ? 8.594 -24.641 -1.708 1 98.44 65 GLY B CA 1
ATOM 3788 C C . GLY B 1 65 ? 7.84 -23.328 -1.671 1 98.44 65 GLY B C 1
ATOM 3789 O O . GLY B 1 65 ? 7.363 -22.906 -0.615 1 98.44 65 GLY B O 1
ATOM 3790 N N . ASP B 1 66 ? 7.707 -22.672 -2.818 1 98 66 ASP B N 1
ATOM 3791 C CA . ASP B 1 66 ? 7.055 -21.359 -2.889 1 98 66 ASP B CA 1
ATOM 3792 C C . ASP B 1 66 ? 5.539 -21.5 -2.797 1 98 66 ASP B C 1
ATOM 3794 O O . ASP B 1 66 ? 4.902 -20.859 -1.958 1 98 66 ASP B O 1
ATOM 3798 N N . GLY B 1 67 ? 4.977 -22.359 -3.559 1 98.5 67 GLY B N 1
ATOM 3799 C CA . GLY B 1 67 ? 3.533 -22.516 -3.592 1 98.5 67 GLY B CA 1
ATOM 3800 C C . GLY B 1 67 ? 2.98 -23.203 -2.354 1 98.5 67 GLY B C 1
ATOM 3801 O O . GLY B 1 67 ? 2.193 -22.609 -1.613 1 98.5 67 GLY B O 1
ATOM 3802 N N . ALA B 1 68 ? 3.471 -24.375 -2.012 1 98.81 68 ALA B N 1
ATOM 3803 C CA . ALA B 1 68 ? 2.9 -25.188 -0.939 1 98.81 68 ALA B CA 1
ATOM 3804 C C . ALA B 1 68 ? 3.342 -24.672 0.429 1 98.81 68 ALA B C 1
ATOM 3806 O O . ALA B 1 68 ? 2.535 -24.594 1.356 1 98.81 68 ALA B O 1
ATOM 3807 N N . MET B 1 69 ? 4.586 -24.312 0.535 1 98.56 69 MET B N 1
ATOM 3808 C CA . MET B 1 69 ? 5.094 -24.031 1.875 1 98.56 69 MET B CA 1
ATOM 3809 C C . MET B 1 69 ? 5.039 -22.547 2.178 1 98.56 69 MET B C 1
ATOM 3811 O O . MET B 1 69 ? 5.055 -22.141 3.342 1 98.56 69 MET B O 1
ATOM 3815 N N . MET B 1 70 ? 4.953 -21.734 1.141 1 98.12 70 MET B N 1
ATOM 3816 C CA . MET B 1 70 ? 4.996 -20.297 1.387 1 98.12 70 MET B CA 1
ATOM 3817 C C . MET B 1 70 ? 3.658 -19.641 1.048 1 98.12 70 MET B C 1
ATOM 3819 O O . MET B 1 70 ? 3.258 -18.672 1.687 1 98.12 70 MET B O 1
ATOM 3823 N N . GLU B 1 71 ? 2.893 -20.125 0.134 1 98.38 71 GLU B N 1
ATOM 3824 C CA . GLU B 1 71 ? 1.742 -19.406 -0.396 1 98.38 71 GLU B CA 1
ATOM 3825 C C . GLU B 1 71 ? 0.432 -20.062 0.027 1 98.38 71 GLU B C 1
ATOM 3827 O O . GLU B 1 71 ? -0.296 -19.516 0.865 1 98.38 71 GLU B O 1
ATOM 3832 N N . LEU B 1 72 ? 0.066 -21.188 -0.498 1 98.81 72 LEU B N 1
ATOM 3833 C CA . LEU B 1 72 ? -1.34 -21.562 -0.412 1 98.81 72 LEU B CA 1
ATOM 3834 C C . LEU B 1 72 ? -1.488 -22.984 0.114 1 98.81 72 LEU B C 1
ATOM 3836 O O . LEU B 1 72 ? -2.605 -23.5 0.255 1 98.81 72 LEU B O 1
ATOM 3840 N N . GLY B 1 73 ? -0.41 -23.688 0.437 1 98.69 73 GLY B N 1
ATOM 3841 C CA . GLY B 1 73 ? -0.474 -25.078 0.871 1 98.69 73 GLY B CA 1
ATOM 3842 C C . GLY B 1 73 ? -0.917 -25.234 2.312 1 98.69 73 GLY B C 1
ATOM 3843 O O . GLY B 1 73 ? -1.241 -24.25 2.979 1 98.69 73 GLY B O 1
ATOM 3844 N N . PRO B 1 74 ? -0.963 -26.438 2.801 1 98.44 74 PRO B N 1
ATOM 3845 C CA . PRO B 1 74 ? -1.568 -26.75 4.102 1 98.44 74 PRO B CA 1
ATOM 3846 C C . PRO B 1 74 ? -0.675 -26.344 5.273 1 98.44 74 PRO B C 1
ATOM 3848 O O . PRO B 1 74 ? -1.164 -26.141 6.391 1 98.44 74 PRO B O 1
ATOM 3851 N N . PHE B 1 75 ? 0.676 -26.219 4.996 1 98.19 75 PHE B N 1
ATOM 3852 C CA . PHE B 1 75 ? 1.596 -25.984 6.102 1 98.19 75 PHE B CA 1
ATOM 3853 C C . PHE B 1 75 ? 2.49 -24.781 5.801 1 98.19 75 PHE B C 1
ATOM 3855 O O . PHE B 1 75 ? 2.729 -24.453 4.637 1 98.19 75 PHE B O 1
ATOM 3862 N N . ARG B 1 76 ? 2.943 -24.188 6.871 1 97.81 76 ARG B N 1
ATOM 3863 C CA . ARG B 1 76 ? 4.004 -23.172 6.859 1 97.81 76 ARG B CA 1
ATOM 3864 C C . ARG B 1 76 ? 5.203 -23.641 7.68 1 97.81 76 ARG B C 1
ATOM 3866 O O . ARG B 1 76 ? 5.051 -24.391 8.648 1 97.81 76 ARG B O 1
ATOM 3873 N N . VAL B 1 77 ? 6.316 -23.172 7.301 1 98 77 VAL B N 1
ATOM 3874 C CA . VAL B 1 77 ? 7.527 -23.531 8.031 1 98 77 VAL B CA 1
ATOM 3875 C C . VAL B 1 77 ? 7.785 -22.516 9.141 1 98 77 VAL B C 1
ATOM 3877 O O . VAL B 1 77 ? 7.746 -21.312 8.906 1 98 77 VAL B O 1
ATOM 3880 N N . ARG B 1 78 ? 8.023 -23 10.336 1 96.62 78 ARG B N 1
ATOM 3881 C CA . ARG B 1 78 ? 8.328 -22.125 11.461 1 96.62 78 ARG B CA 1
ATOM 3882 C C . ARG B 1 78 ? 9.734 -21.531 11.328 1 96.62 78 ARG B C 1
ATOM 3884 O O . ARG B 1 78 ? 10.562 -22.047 10.57 1 96.62 78 ARG B O 1
ATOM 3891 N N . SER B 1 79 ? 10 -20.484 12.125 1 95.94 79 SER B N 1
ATOM 3892 C CA . SER B 1 79 ? 11.258 -19.75 12.062 1 95.94 79 SER B CA 1
ATOM 3893 C C . SER B 1 79 ? 12.438 -20.641 12.461 1 95.94 79 SER B C 1
ATOM 3895 O O . SER B 1 79 ? 13.594 -20.312 12.18 1 95.94 79 SER B O 1
ATOM 3897 N N . ASP B 1 80 ? 12.211 -21.812 13.125 1 96.56 80 ASP B N 1
ATOM 3898 C CA . ASP B 1 80 ? 13.297 -22.719 13.5 1 96.56 80 ASP B CA 1
ATOM 3899 C C . ASP B 1 80 ? 13.789 -23.5 12.297 1 96.56 80 ASP B C 1
ATOM 3901 O O . ASP B 1 80 ? 14.828 -24.172 12.367 1 96.56 80 ASP B O 1
ATOM 3905 N N . GLY B 1 81 ? 13.016 -23.422 11.125 1 97.44 81 GLY B N 1
ATOM 3906 C CA . GLY B 1 81 ? 13.414 -24.125 9.914 1 97.44 81 GLY B CA 1
ATOM 3907 C C . GLY B 1 81 ? 13.289 -25.625 10.016 1 97.44 81 GLY B C 1
ATOM 3908 O O . GLY B 1 81 ? 13.883 -26.359 9.219 1 97.44 81 GLY B O 1
ATOM 3909 N N . LYS B 1 82 ? 12.508 -26.141 11.023 1 98.12 82 LYS B N 1
ATOM 3910 C CA . LYS B 1 82 ? 12.484 -27.578 11.289 1 98.12 82 LYS B CA 1
ATOM 3911 C C . LYS B 1 82 ? 11.062 -28.078 11.516 1 98.12 82 LYS B C 1
ATOM 3913 O O . LYS B 1 82 ? 10.773 -29.266 11.367 1 98.12 82 LYS B O 1
ATOM 3918 N N . THR B 1 83 ? 10.211 -27.172 11.953 1 98.06 83 THR B N 1
ATOM 3919 C CA . THR B 1 83 ? 8.844 -27.578 12.281 1 98.06 83 THR B CA 1
ATOM 3920 C C . THR B 1 83 ? 7.836 -26.812 11.438 1 98.06 83 THR B C 1
ATOM 3922 O O . THR B 1 83 ? 8.188 -25.812 10.797 1 98.06 83 THR B O 1
ATOM 3925 N N . LEU B 1 84 ? 6.633 -27.344 11.391 1 98.31 84 LEU B N 1
ATOM 3926 C CA . LEU B 1 84 ? 5.562 -26.797 10.57 1 98.31 84 LEU B CA 1
ATOM 3927 C C . LEU B 1 84 ? 4.371 -26.375 11.422 1 98.31 84 LEU B C 1
ATOM 3929 O O . LEU B 1 84 ? 4.219 -26.859 12.555 1 98.31 84 LEU B O 1
ATOM 3933 N N . TYR B 1 85 ? 3.59 -25.531 10.977 1 96.44 85 TYR B N 1
ATOM 3934 C CA . TYR B 1 85 ? 2.279 -25.219 11.539 1 96.44 85 TYR B CA 1
ATOM 3935 C C . TYR B 1 85 ? 1.222 -25.141 10.445 1 96.44 85 TYR B C 1
ATOM 3937 O O . TYR B 1 85 ? 1.548 -24.938 9.266 1 96.44 85 TYR B O 1
ATOM 3945 N N . GLN B 1 86 ? 0.013 -25.297 10.805 1 96.62 86 GLN B N 1
ATOM 3946 C CA . GLN B 1 86 ? -1.087 -25.359 9.844 1 96.62 86 GLN B CA 1
ATOM 3947 C C . GLN B 1 86 ? -1.415 -23.984 9.281 1 96.62 86 GLN B C 1
ATOM 3949 O O . GLN B 1 86 ? -1.42 -23 10.008 1 96.62 86 GLN B O 1
ATOM 3954 N N . ASN B 1 87 ? -1.623 -23.906 8.031 1 97.12 87 ASN B N 1
ATOM 3955 C CA . ASN B 1 87 ? -2.199 -22.75 7.359 1 97.12 87 ASN B CA 1
ATOM 3956 C C . ASN B 1 87 ? -3.725 -22.797 7.379 1 97.12 87 ASN B C 1
ATOM 3958 O O . ASN B 1 87 ? -4.336 -23.578 6.652 1 97.12 87 ASN B O 1
ATOM 3962 N N . PRO B 1 88 ? -4.34 -21.984 8.148 1 96.25 88 PRO B N 1
ATOM 3963 C CA . PRO B 1 88 ? -5.801 -22.062 8.234 1 96.25 88 PRO B CA 1
ATOM 3964 C C . PRO B 1 88 ? -6.492 -21.656 6.938 1 96.25 88 PRO B C 1
ATOM 3966 O O . PRO B 1 88 ? -7.664 -21.984 6.73 1 96.25 88 PRO B O 1
ATOM 3969 N N . HIS B 1 89 ? -5.766 -21.031 6.07 1 97.81 89 HIS B N 1
ATOM 3970 C CA . HIS B 1 89 ? -6.359 -20.547 4.824 1 97.81 89 HIS B CA 1
ATOM 3971 C C . HIS B 1 89 ? -5.793 -21.297 3.623 1 97.81 89 HIS B C 1
ATOM 3973 O O . HIS B 1 89 ? -5.648 -20.734 2.541 1 97.81 89 HIS B O 1
ATOM 3979 N N . ALA B 1 90 ? -5.434 -22.516 3.82 1 98.56 90 ALA B N 1
ATOM 3980 C CA . ALA B 1 90 ? -4.902 -23.359 2.75 1 98.56 90 ALA B CA 1
ATOM 3981 C C . ALA B 1 90 ? -5.949 -23.594 1.665 1 98.56 90 ALA B C 1
ATOM 3983 O O . ALA B 1 90 ? -7.133 -23.766 1.963 1 98.56 90 ALA B O 1
ATOM 3984 N N . TRP B 1 91 ? -5.527 -23.625 0.43 1 98.88 91 TRP B N 1
ATOM 3985 C CA . TRP B 1 91 ? -6.445 -23.812 -0.685 1 98.88 91 TRP B CA 1
ATOM 3986 C C . TRP B 1 91 ? -6.969 -25.25 -0.71 1 98.88 91 TRP B C 1
ATOM 3988 O O . TRP B 1 91 ? -8.055 -25.516 -1.232 1 98.88 91 TRP B O 1
ATOM 3998 N N . ASN B 1 92 ? -6.242 -26.234 -0.057 1 98.75 92 ASN B N 1
ATOM 3999 C CA . ASN B 1 92 ? -6.734 -27.609 -0.06 1 98.75 92 ASN B CA 1
ATOM 4000 C C . ASN B 1 92 ? -7.965 -27.766 0.831 1 98.75 92 ASN B C 1
ATOM 4002 O O . ASN B 1 92 ? -8.609 -28.812 0.822 1 98.75 92 ASN B O 1
ATOM 4006 N N . ASN B 1 93 ? -8.312 -26.688 1.524 1 98.38 93 ASN B N 1
ATOM 4007 C CA . ASN B 1 93 ? -9.586 -26.703 2.234 1 98.38 93 ASN B CA 1
ATOM 4008 C C . ASN B 1 93 ? -10.766 -26.875 1.275 1 98.38 93 ASN B C 1
ATOM 4010 O O . ASN B 1 93 ? -11.828 -27.344 1.673 1 98.38 93 ASN B O 1
ATOM 4014 N N . VAL B 1 94 ? -10.57 -26.531 -0.043 1 98.62 94 VAL B N 1
ATOM 4015 C CA . VAL B 1 94 ? -11.727 -26.547 -0.937 1 98.62 94 VAL B CA 1
ATOM 4016 C C . VAL B 1 94 ? -11.383 -27.297 -2.219 1 98.62 94 VAL B C 1
ATOM 4018 O O . VAL B 1 94 ? -12.195 -27.375 -3.139 1 98.62 94 VAL B O 1
ATOM 4021 N N . ALA B 1 95 ? -10.195 -27.859 -2.303 1 98.81 95 ALA B N 1
ATOM 4022 C CA . ALA B 1 95 ? -9.758 -28.594 -3.492 1 98.81 95 ALA B CA 1
ATOM 4023 C C . ALA B 1 95 ? -8.664 -29.594 -3.152 1 98.81 95 ALA B C 1
ATOM 4025 O O . ALA B 1 95 ? -8.109 -29.562 -2.051 1 98.81 95 ALA B O 1
ATOM 4026 N N . ASN B 1 96 ? -8.492 -30.625 -3.945 1 98.88 96 ASN B N 1
ATOM 4027 C CA . ASN B 1 96 ? -7.273 -31.422 -3.969 1 98.88 96 ASN B CA 1
ATOM 4028 C C . ASN B 1 96 ? -6.188 -30.781 -4.82 1 98.88 96 ASN B C 1
ATOM 4030 O O . ASN B 1 96 ? -6.422 -30.438 -5.984 1 98.88 96 ASN B O 1
ATOM 4034 N N . ILE B 1 97 ? -4.969 -30.609 -4.297 1 98.88 97 ILE B N 1
ATOM 4035 C CA . ILE B 1 97 ? -4.047 -29.719 -5 1 98.88 97 ILE B CA 1
ATOM 4036 C C . ILE B 1 97 ? -2.732 -30.453 -5.266 1 98.88 97 ILE B C 1
ATOM 4038 O O . ILE B 1 97 ? -2.127 -31 -4.348 1 98.88 97 ILE B O 1
ATOM 4042 N N . ILE B 1 98 ? -2.281 -30.391 -6.465 1 98.94 98 ILE B N 1
ATOM 4043 C CA . ILE B 1 98 ? -0.967 -30.859 -6.883 1 98.94 98 ILE B CA 1
ATOM 4044 C C . ILE B 1 98 ? -0.017 -29.688 -7.035 1 98.94 98 ILE B C 1
ATOM 4046 O O . ILE B 1 98 ? -0.329 -28.719 -7.734 1 98.94 98 ILE B O 1
ATOM 4050 N N . PHE B 1 99 ? 1.078 -29.75 -6.371 1 98.94 99 PHE B N 1
ATOM 4051 C CA . PHE B 1 99 ? 2.184 -28.812 -6.582 1 98.94 99 PHE B CA 1
ATOM 4052 C C . PHE B 1 99 ? 3.293 -29.484 -7.395 1 98.94 99 PHE B C 1
ATOM 4054 O O . PHE B 1 99 ? 3.914 -30.438 -6.945 1 98.94 99 PHE B O 1
ATOM 4061 N N . LEU B 1 100 ? 3.539 -28.938 -8.555 1 98.88 100 LEU B N 1
ATOM 4062 C CA . LEU B 1 100 ? 4.469 -29.594 -9.469 1 98.88 100 LEU B CA 1
ATOM 4063 C C . LEU B 1 100 ? 5.746 -28.766 -9.617 1 98.88 100 LEU B C 1
ATOM 4065 O O . LEU B 1 100 ? 5.695 -27.578 -9.922 1 98.88 100 LEU B O 1
ATOM 4069 N N . GLU B 1 101 ? 6.844 -29.391 -9.344 1 98.25 101 GLU B N 1
ATOM 4070 C CA . GLU B 1 101 ? 8.117 -28.734 -9.641 1 98.25 101 GLU B CA 1
ATOM 4071 C C . GLU B 1 101 ? 8.531 -28.969 -11.086 1 98.25 101 GLU B C 1
ATOM 4073 O O . GLU B 1 101 ? 9.078 -30.031 -11.422 1 98.25 101 GLU B O 1
ATOM 4078 N N . SER B 1 102 ? 8.328 -28.031 -11.859 1 97.06 102 SER B N 1
ATOM 4079 C CA . SER B 1 102 ? 8.609 -28.094 -13.289 1 97.06 102 SER B CA 1
ATOM 4080 C C . SER B 1 102 ? 9.367 -26.859 -13.766 1 97.06 102 SER B C 1
ATOM 4082 O O . SER B 1 102 ? 9.227 -25.781 -13.188 1 97.06 102 SER B O 1
ATOM 4084 N N . PRO B 1 103 ? 10.242 -27.062 -14.828 1 95.88 103 PRO B N 1
ATOM 4085 C CA . PRO B 1 103 ? 10.656 -28.281 -15.539 1 95.88 103 PRO B CA 1
ATOM 4086 C C . PRO B 1 103 ? 11.711 -29.062 -14.773 1 95.88 103 PRO B C 1
ATOM 4088 O O . PRO B 1 103 ? 11.922 -28.844 -13.586 1 95.88 103 PRO B O 1
ATOM 4091 N N . ALA B 1 104 ? 12.258 -30.109 -15.398 1 96.69 104 ALA B N 1
ATOM 4092 C CA . ALA B 1 104 ? 13.398 -30.797 -14.805 1 96.69 104 ALA B CA 1
ATOM 4093 C C . ALA B 1 104 ? 14.5 -29.812 -14.422 1 96.69 104 ALA B C 1
ATOM 4095 O O . ALA B 1 104 ? 14.789 -28.875 -15.172 1 96.69 104 ALA B O 1
ATOM 4096 N N . GLY B 1 105 ? 15.055 -29.984 -13.219 1 95.5 105 GLY B N 1
ATOM 4097 C CA . GLY B 1 105 ? 16.062 -29.078 -12.703 1 95.5 105 GLY B CA 1
ATOM 4098 C C . GLY B 1 105 ? 15.539 -28.125 -11.648 1 95.5 105 GLY B C 1
ATOM 4099 O O . GLY B 1 105 ? 16.312 -27.469 -10.945 1 95.5 105 GLY B O 1
ATOM 4100 N N . VAL B 1 106 ? 14.258 -28.031 -11.508 1 97.19 106 VAL B N 1
ATOM 4101 C CA . VAL B 1 106 ? 13.625 -27.188 -10.508 1 97.19 106 VAL B CA 1
ATOM 4102 C C . VAL B 1 106 ? 13.305 -28 -9.258 1 97.19 106 VAL B C 1
ATOM 4104 O O . VAL B 1 106 ? 12.695 -29.062 -9.352 1 97.19 106 VAL B O 1
ATOM 4107 N N . GLY B 1 107 ? 13.703 -27.438 -8.086 1 97.56 107 GLY B N 1
ATOM 4108 C CA . GLY B 1 107 ? 13.492 -28.172 -6.848 1 97.56 107 GLY B CA 1
ATOM 4109 C C . GLY B 1 107 ? 14.109 -29.547 -6.855 1 97.56 107 GLY B C 1
ATOM 4110 O O . GLY B 1 107 ? 15.305 -29.703 -7.125 1 97.56 107 GLY B O 1
ATOM 4111 N N . PHE B 1 108 ? 13.211 -30.594 -6.684 1 98.25 108 PHE B N 1
ATOM 4112 C CA . PHE B 1 108 ? 13.695 -31.969 -6.605 1 98.25 108 PHE B CA 1
ATOM 4113 C C . PHE B 1 108 ? 13.594 -32.656 -7.961 1 98.25 108 PHE B C 1
ATOM 4115 O O . PHE B 1 108 ? 14.055 -33.781 -8.125 1 98.25 108 PHE B O 1
ATOM 4122 N N . SER B 1 109 ? 12.977 -32.031 -8.961 1 97.94 109 SER B N 1
ATOM 4123 C CA . SER B 1 109 ? 12.844 -32.625 -10.281 1 97.94 109 SER B CA 1
ATOM 4124 C C . SER B 1 109 ? 14.203 -32.75 -10.969 1 97.94 109 SER B C 1
ATOM 4126 O O . SER B 1 109 ? 15.102 -31.969 -10.734 1 97.94 109 SER B O 1
ATOM 4128 N N . TYR B 1 110 ? 14.297 -33.781 -11.898 1 96.94 110 TYR B N 1
ATOM 4129 C CA . TYR B 1 110 ? 15.625 -34.031 -12.469 1 96.94 110 TYR B CA 1
ATOM 4130 C C . TYR B 1 110 ? 15.523 -34.719 -13.82 1 96.94 110 TYR B C 1
ATOM 4132 O O . TYR B 1 110 ? 14.438 -35.156 -14.227 1 96.94 110 TYR B O 1
ATOM 4140 N N . SER B 1 111 ? 16.609 -34.75 -14.5 1 96.62 111 SER B N 1
ATOM 4141 C CA . SER B 1 111 ? 16.875 -35.594 -15.656 1 96.62 111 SER B CA 1
ATOM 4142 C C . SER B 1 111 ? 18.203 -36.312 -15.516 1 96.62 111 SER B C 1
ATOM 4144 O O . SER B 1 111 ? 19.172 -35.75 -15.008 1 96.62 111 SER B O 1
ATOM 4146 N N . ASN B 1 112 ? 18.203 -37.594 -15.969 1 95.88 112 ASN B N 1
ATOM 4147 C CA . ASN B 1 112 ? 19.453 -38.344 -15.984 1 95.88 112 ASN B CA 1
ATOM 4148 C C . ASN B 1 112 ? 20.281 -38 -17.219 1 95.88 112 ASN B C 1
ATOM 4150 O O . ASN B 1 112 ? 21.391 -38.531 -17.375 1 95.88 112 ASN B O 1
ATOM 4154 N N . THR B 1 113 ? 19.703 -37.219 -18.031 1 96.25 113 THR B N 1
ATOM 4155 C CA . THR B 1 113 ? 20.375 -36.75 -19.234 1 96.25 113 THR B CA 1
ATOM 4156 C C . THR B 1 113 ? 20.656 -35.25 -19.156 1 96.25 113 THR B C 1
ATOM 4158 O O . THR B 1 113 ? 19.766 -34.438 -19.344 1 96.25 113 THR B O 1
ATOM 4161 N N . THR B 1 114 ? 21.906 -34.938 -19.094 1 93.31 114 THR B N 1
ATOM 4162 C CA . THR B 1 114 ? 22.359 -33.562 -18.797 1 93.31 114 THR B CA 1
ATOM 4163 C C . THR B 1 114 ? 21.922 -32.594 -19.906 1 93.31 114 THR B C 1
ATOM 4165 O O . THR B 1 114 ? 21.609 -31.438 -19.641 1 93.31 114 THR B O 1
ATOM 4168 N N . SER B 1 115 ? 21.875 -33.062 -21.094 1 94.25 115 SER B N 1
ATOM 4169 C CA . SER B 1 115 ? 21.578 -32.188 -22.234 1 94.25 115 SER B CA 1
ATOM 4170 C C . SER B 1 115 ? 20.125 -31.719 -22.188 1 94.25 115 SER B C 1
ATOM 4172 O O . SER B 1 115 ? 19.766 -30.75 -22.859 1 94.25 115 SER B O 1
ATOM 4174 N N . ASP B 1 116 ? 19.266 -32.375 -21.359 1 94.94 116 ASP B N 1
ATOM 4175 C CA . ASP B 1 116 ? 17.875 -31.969 -21.219 1 94.94 116 ASP B CA 1
ATOM 4176 C C . ASP B 1 116 ? 17.781 -30.547 -20.672 1 94.94 116 ASP B C 1
ATOM 4178 O O . ASP B 1 116 ? 16.875 -29.781 -21.031 1 94.94 116 ASP B O 1
ATOM 4182 N N . TYR B 1 117 ? 18.719 -30.234 -19.812 1 94.25 117 TYR B N 1
ATOM 4183 C CA . TYR B 1 117 ? 18.672 -28.938 -19.141 1 94.25 117 TYR B CA 1
ATOM 4184 C C . TYR B 1 117 ? 18.922 -27.812 -20.141 1 94.25 117 TYR B C 1
ATOM 4186 O O . TYR B 1 117 ? 18.391 -26.703 -19.984 1 94.25 117 TYR B O 1
ATOM 4194 N N . ASN B 1 118 ? 19.641 -28.047 -21.188 1 93.31 118 ASN B N 1
ATOM 4195 C CA . ASN B 1 118 ? 19.922 -27.047 -22.203 1 93.31 118 ASN B CA 1
ATOM 4196 C C . ASN B 1 118 ? 18.719 -26.797 -23.109 1 93.31 118 ASN B C 1
ATOM 4198 O O . ASN B 1 118 ? 18.703 -25.859 -23.891 1 93.31 118 ASN B O 1
ATOM 4202 N N . LEU B 1 119 ? 17.703 -27.641 -22.938 1 93.06 119 LEU B N 1
ATOM 4203 C CA . LEU B 1 119 ? 16.5 -27.531 -23.75 1 93.06 119 LEU B CA 1
ATOM 4204 C C . LEU B 1 119 ? 15.336 -27 -22.922 1 93.06 119 LEU B C 1
ATOM 4206 O O . LEU B 1 119 ? 14.203 -26.969 -23.391 1 93.06 119 LEU B O 1
ATOM 4210 N N . SER B 1 120 ? 15.703 -26.578 -21.703 1 95.62 120 SER B N 1
ATOM 4211 C CA . SER B 1 120 ? 14.648 -26.047 -20.828 1 95.62 120 SER B CA 1
ATOM 4212 C C . SER B 1 120 ? 14.016 -24.797 -21.422 1 95.62 120 SER B C 1
ATOM 4214 O O . SER B 1 120 ? 14.727 -23.891 -21.875 1 95.62 120 SER B O 1
ATOM 4216 N N . GLY B 1 121 ? 12.734 -24.703 -21.484 1 97 121 GLY B N 1
ATOM 4217 C CA . GLY B 1 121 ? 11.922 -23.625 -22.031 1 97 121 GLY B CA 1
ATOM 4218 C C . GLY B 1 121 ? 10.43 -23.875 -21.922 1 97 121 GLY B C 1
ATOM 4219 O O . GLY B 1 121 ? 10.008 -24.859 -21.297 1 97 121 GLY B O 1
ATOM 4220 N N . ASP B 1 122 ? 9.688 -23.016 -22.469 1 97.88 122 ASP B N 1
ATOM 4221 C CA . ASP B 1 122 ? 8.234 -23.078 -22.344 1 97.88 122 ASP B CA 1
ATOM 4222 C C . ASP B 1 122 ? 7.676 -24.328 -23.016 1 97.88 122 ASP B C 1
ATOM 4224 O O . ASP B 1 122 ? 6.816 -25 -22.453 1 97.88 122 ASP B O 1
ATOM 4228 N N . LYS B 1 123 ? 8.109 -24.594 -24.219 1 96.81 123 LYS B N 1
ATOM 4229 C CA . LYS B 1 123 ? 7.602 -25.734 -24.969 1 96.81 123 LYS B CA 1
ATOM 4230 C C . LYS B 1 123 ? 7.859 -27.031 -24.234 1 96.81 123 LYS B C 1
ATOM 4232 O O . LYS B 1 123 ? 6.945 -27.844 -24.062 1 96.81 123 LYS B O 1
ATOM 4237 N N . ARG B 1 124 ? 9.109 -27.219 -23.812 1 95.88 124 ARG B N 1
ATOM 4238 C CA . ARG B 1 124 ? 9.461 -28.422 -23.062 1 95.88 124 ARG B CA 1
ATOM 4239 C C . ARG B 1 124 ? 8.656 -28.516 -21.766 1 95.88 124 ARG B C 1
ATOM 4241 O O . ARG B 1 124 ? 8.227 -29.594 -21.375 1 95.88 124 ARG B O 1
ATOM 4248 N N . THR B 1 125 ? 8.531 -27.406 -21.078 1 98 125 THR B N 1
ATOM 4249 C CA . THR B 1 125 ? 7.773 -27.375 -19.828 1 98 125 THR B CA 1
ATOM 4250 C C . THR B 1 125 ? 6.324 -27.797 -20.062 1 98 125 THR B C 1
ATOM 4252 O O . THR B 1 125 ? 5.766 -28.578 -19.297 1 98 125 THR B O 1
ATOM 4255 N N . ALA B 1 126 ? 5.672 -27.312 -21.125 1 98.25 126 ALA B N 1
ATOM 4256 C CA . ALA B 1 126 ? 4.297 -27.672 -21.453 1 98.25 126 ALA B CA 1
ATOM 4257 C C . ALA B 1 126 ? 4.184 -29.172 -21.766 1 98.25 126 ALA B C 1
ATOM 4259 O O . ALA B 1 126 ? 3.266 -29.844 -21.297 1 98.25 126 ALA B O 1
ATOM 4260 N N . GLU B 1 127 ? 5.109 -29.688 -22.531 1 97.88 127 GLU B N 1
ATOM 4261 C CA . GLU B 1 127 ? 5.109 -31.094 -22.922 1 97.88 127 GLU B CA 1
ATOM 4262 C C . GLU B 1 127 ? 5.297 -32 -21.703 1 97.88 127 GLU B C 1
ATOM 4264 O O . GLU B 1 127 ? 4.566 -32.969 -21.531 1 97.88 127 GLU B O 1
ATOM 4269 N N . ASP B 1 128 ? 6.258 -31.625 -20.906 1 98.31 128 ASP B N 1
ATOM 4270 C CA . ASP B 1 128 ? 6.551 -32.438 -19.734 1 98.31 128 ASP B CA 1
ATOM 4271 C C . ASP B 1 128 ? 5.402 -32.344 -18.719 1 98.31 128 ASP B C 1
ATOM 4273 O O . ASP B 1 128 ? 5.074 -33.344 -18.078 1 98.31 128 ASP B O 1
ATOM 4277 N N . SER B 1 129 ? 4.824 -31.188 -18.547 1 98.75 129 SER B N 1
ATOM 4278 C CA . SER B 1 129 ? 3.709 -31.047 -17.625 1 98.75 129 SER B CA 1
ATOM 4279 C C . SER B 1 129 ? 2.498 -31.844 -18.094 1 98.75 129 SER B C 1
ATOM 4281 O O . SER B 1 129 ? 1.782 -32.438 -17.266 1 98.75 129 SER B O 1
ATOM 4283 N N . TYR B 1 130 ? 2.229 -31.828 -19.391 1 98.62 130 TYR B N 1
ATOM 4284 C CA . TYR B 1 130 ? 1.146 -32.656 -19.922 1 98.62 130 TYR B CA 1
ATOM 4285 C C . TYR B 1 130 ? 1.415 -34.125 -19.688 1 98.62 130 TYR B C 1
ATOM 4287 O O . TYR B 1 130 ? 0.533 -34.844 -19.234 1 98.62 130 TYR B O 1
ATOM 4295 N N . ALA B 1 131 ? 2.637 -34.594 -19.969 1 98.38 131 ALA B N 1
ATOM 4296 C CA . ALA B 1 131 ? 3.012 -35.969 -19.734 1 98.38 131 ALA B CA 1
ATOM 4297 C C . ALA B 1 131 ? 2.867 -36.344 -18.266 1 98.38 131 ALA B C 1
ATOM 4299 O O . ALA B 1 131 ? 2.416 -37.438 -17.938 1 98.38 131 ALA B O 1
ATOM 4300 N N . PHE B 1 132 ? 3.285 -35.438 -17.453 1 98.75 132 PHE B N 1
ATOM 4301 C CA . PHE B 1 132 ? 3.135 -35.656 -16.031 1 98.75 132 PHE B CA 1
ATOM 4302 C C . PHE B 1 132 ? 1.678 -35.906 -15.664 1 98.75 132 PHE B C 1
ATOM 4304 O O . PHE B 1 132 ? 1.371 -36.844 -14.938 1 98.75 132 PHE B O 1
ATOM 4311 N N . LEU B 1 133 ? 0.772 -35 -16.141 1 98.75 133 LEU B N 1
ATOM 4312 C CA . LEU B 1 133 ? -0.64 -35.125 -15.789 1 98.75 133 LEU B CA 1
ATOM 4313 C C . LEU B 1 133 ? -1.204 -36.469 -16.25 1 98.75 133 LEU B C 1
ATOM 4315 O O . LEU B 1 133 ? -1.909 -37.125 -15.492 1 98.75 133 LEU B O 1
ATOM 4319 N N . ILE B 1 134 ? -0.891 -36.906 -17.453 1 97.69 134 ILE B N 1
ATOM 4320 C CA . ILE B 1 134 ? -1.388 -38.188 -18 1 97.69 134 ILE B CA 1
ATOM 4321 C C . ILE B 1 134 ? -0.875 -39.344 -17.156 1 97.69 134 ILE B C 1
ATOM 4323 O O . ILE B 1 134 ? -1.652 -40.188 -16.734 1 97.69 134 ILE B O 1
ATOM 4327 N N . ASN B 1 135 ? 0.396 -39.312 -16.875 1 98 135 ASN B N 1
ATOM 4328 C CA . ASN B 1 135 ? 1.002 -40.406 -16.125 1 98 135 ASN B CA 1
ATOM 4329 C C . ASN B 1 135 ? 0.536 -40.406 -14.672 1 98 135 ASN B C 1
ATOM 4331 O O . ASN B 1 135 ? 0.369 -41.469 -14.062 1 98 135 ASN B O 1
ATOM 4335 N N . TRP B 1 136 ? 0.406 -39.188 -14.125 1 98.31 136 TRP B N 1
ATOM 4336 C CA . TRP B 1 136 ? -0.067 -39.094 -12.75 1 98.31 136 TRP B CA 1
ATOM 4337 C C . TRP B 1 136 ? -1.489 -39.625 -12.617 1 98.31 136 TRP B C 1
ATOM 4339 O O . TRP B 1 136 ? -1.811 -40.312 -11.656 1 98.31 136 TRP B O 1
ATOM 4349 N N . LEU B 1 137 ? -2.377 -39.312 -13.562 1 97.44 137 LEU B N 1
ATOM 4350 C CA . LEU B 1 137 ? -3.764 -39.75 -13.547 1 97.44 137 LEU B CA 1
ATOM 4351 C C . LEU B 1 137 ? -3.848 -41.281 -13.703 1 97.44 137 LEU B C 1
ATOM 4353 O O . LEU B 1 137 ? -4.801 -41.906 -13.242 1 97.44 137 LEU B O 1
ATOM 4357 N N . GLU B 1 138 ? -2.875 -41.844 -14.367 1 95.38 138 GLU B N 1
ATOM 4358 C CA . GLU B 1 138 ? -2.82 -43.312 -14.445 1 95.38 138 GLU B CA 1
ATOM 4359 C C . GLU B 1 138 ? -2.537 -43.906 -13.07 1 95.38 138 GLU B C 1
ATOM 4361 O O . GLU B 1 138 ? -3.059 -44.969 -12.742 1 95.38 138 GLU B O 1
ATOM 4366 N N . ARG B 1 139 ? -1.751 -43.219 -12.375 1 95.81 139 ARG B N 1
ATOM 4367 C CA . ARG B 1 139 ? -1.375 -43.688 -11.055 1 95.81 139 ARG B CA 1
ATOM 4368 C C . ARG B 1 139 ? -2.457 -43.375 -10.023 1 95.81 139 ARG B C 1
ATOM 4370 O O . ARG B 1 139 ? -2.6 -44.094 -9.023 1 95.81 139 ARG B O 1
ATOM 4377 N N . PHE B 1 140 ? -3.172 -42.281 -10.234 1 96.69 140 PHE B N 1
ATOM 4378 C CA . PHE B 1 140 ? -4.277 -41.875 -9.383 1 96.69 140 PHE B CA 1
ATOM 4379 C C . PHE B 1 140 ? -5.59 -41.875 -10.164 1 96.69 140 PHE B C 1
ATOM 4381 O O . PHE B 1 140 ? -6.199 -40.812 -10.359 1 96.69 140 PHE B O 1
ATOM 4388 N N . PRO B 1 141 ? -6.121 -43 -10.508 1 95.44 141 PRO B N 1
ATOM 4389 C CA . PRO B 1 141 ? -7.223 -43.094 -11.469 1 95.44 141 PRO B CA 1
ATOM 4390 C C . PRO B 1 141 ? -8.523 -42.531 -10.93 1 95.44 141 PRO B C 1
ATOM 4392 O O . PRO B 1 141 ? -9.406 -42.156 -11.703 1 95.44 141 PRO B O 1
ATOM 4395 N N . GLN B 1 142 ? -8.727 -42.438 -9.609 1 95.38 142 GLN B N 1
ATOM 4396 C CA . GLN B 1 142 ? -9.945 -41.875 -9.023 1 95.38 142 GLN B CA 1
ATOM 4397 C C . GLN B 1 142 ? -10.117 -40.406 -9.383 1 95.38 142 GLN B C 1
ATOM 4399 O O . GLN B 1 142 ? -11.195 -39.844 -9.203 1 95.38 142 GLN B O 1
ATOM 4404 N N . TYR B 1 143 ? -9.086 -39.781 -9.922 1 97.19 143 TYR B N 1
ATOM 4405 C CA . TYR B 1 143 ? -9.148 -38.344 -10.242 1 97.19 143 TYR B CA 1
ATOM 4406 C C . TYR B 1 143 ? -9.359 -38.125 -11.734 1 97.19 143 TYR B C 1
ATOM 4408 O O . TYR B 1 143 ? -9.477 -37 -12.195 1 97.19 143 TYR B O 1
ATOM 4416 N N . LYS B 1 144 ? -9.461 -39.125 -12.57 1 95.56 144 LYS B N 1
ATOM 4417 C CA . LYS B 1 144 ? -9.516 -39.031 -14.023 1 95.56 144 LYS B CA 1
ATOM 4418 C C . LYS B 1 144 ? -10.734 -38.25 -14.484 1 95.56 144 LYS B C 1
ATOM 4420 O O . LYS B 1 144 ? -10.672 -37.531 -15.484 1 95.56 144 LYS B O 1
ATOM 4425 N N . THR B 1 145 ? -11.836 -38.344 -13.781 1 94.62 145 THR B N 1
ATOM 4426 C CA . THR B 1 145 ? -13.062 -37.688 -14.234 1 94.62 145 THR B CA 1
ATOM 4427 C C . THR B 1 145 ? -13.359 -36.438 -13.406 1 94.62 145 THR B C 1
ATOM 4429 O O . THR B 1 145 ? -14.422 -35.844 -13.547 1 94.62 145 THR B O 1
ATOM 4432 N N . ARG B 1 146 ? -12.461 -36.125 -12.523 1 97.44 146 ARG B N 1
ATOM 4433 C CA . ARG B 1 146 ? -12.672 -34.969 -11.641 1 97.44 146 ARG B CA 1
ATOM 4434 C C . ARG B 1 146 ? -12.555 -33.656 -12.398 1 97.44 146 ARG B C 1
ATOM 4436 O O . ARG B 1 146 ? -11.766 -33.562 -13.344 1 97.44 146 ARG B O 1
ATOM 4443 N N . ASP B 1 147 ? -13.445 -32.625 -12.008 1 98.31 147 ASP B N 1
ATOM 4444 C CA . ASP B 1 147 ? -13.18 -31.281 -12.5 1 98.31 147 ASP B CA 1
ATOM 4445 C C . ASP B 1 147 ? -11.734 -30.875 -12.227 1 98.31 147 ASP B C 1
ATOM 4447 O O . ASP B 1 147 ? -11.25 -31.016 -11.102 1 98.31 147 ASP B O 1
ATOM 4451 N N . PHE B 1 148 ? -11.047 -30.438 -13.273 1 98.81 148 PHE B N 1
ATOM 4452 C CA . PHE B 1 148 ? -9.625 -30.125 -13.172 1 98.81 148 PHE B CA 1
ATOM 4453 C C . PHE B 1 148 ? -9.383 -28.641 -13.461 1 98.81 148 PHE B C 1
ATOM 4455 O O . PHE B 1 148 ? -9.984 -28.078 -14.375 1 98.81 148 PHE B O 1
ATOM 4462 N N . TYR B 1 149 ? -8.594 -27.969 -12.672 1 98.94 149 TYR B N 1
ATOM 4463 C CA . TYR B 1 149 ? -8.195 -26.562 -12.844 1 98.94 149 TYR B CA 1
ATOM 4464 C C . TYR B 1 149 ? -6.676 -26.422 -12.812 1 98.94 149 TYR B C 1
ATOM 4466 O O . TYR B 1 149 ? -5.984 -27.234 -12.188 1 98.94 149 TYR B O 1
ATOM 4474 N N . ILE B 1 150 ? -6.152 -25.484 -13.516 1 98.94 150 ILE B N 1
ATOM 4475 C CA . ILE B 1 150 ? -4.742 -25.125 -13.43 1 98.94 150 ILE B CA 1
ATOM 4476 C C . ILE B 1 150 ? -4.605 -23.688 -12.922 1 98.94 150 ILE B C 1
ATOM 4478 O O . ILE B 1 150 ? -5.23 -22.781 -13.461 1 98.94 150 ILE B O 1
ATOM 4482 N N . THR B 1 151 ? -3.863 -23.531 -11.898 1 98.88 151 THR B N 1
ATOM 4483 C CA . THR B 1 151 ? -3.58 -22.219 -11.344 1 98.88 151 THR B CA 1
ATOM 4484 C C . THR B 1 151 ? -2.076 -21.984 -11.234 1 98.88 151 THR B C 1
ATOM 4486 O O . THR B 1 151 ? -1.293 -22.938 -11.281 1 98.88 151 THR B O 1
ATOM 4489 N N . GLY B 1 152 ? -1.68 -20.812 -11.219 1 98.75 152 GLY B N 1
ATOM 4490 C CA . GLY B 1 152 ? -0.276 -20.438 -11.125 1 98.75 152 GLY B CA 1
ATOM 4491 C C . GLY B 1 152 ? -0.063 -18.953 -10.891 1 98.75 152 GLY B C 1
ATOM 4492 O O . GLY B 1 152 ? -1.016 -18.219 -10.617 1 98.75 152 GLY B O 1
ATOM 4493 N N . GLU B 1 153 ? 1.146 -18.578 -10.922 1 98.38 153 GLU B N 1
ATOM 4494 C CA . GLU B 1 153 ? 1.49 -17.203 -10.602 1 98.38 153 GLU B CA 1
ATOM 4495 C C . GLU B 1 153 ? 2.742 -16.75 -11.352 1 98.38 153 GLU B C 1
ATOM 4497 O O . GLU B 1 153 ? 3.635 -17.562 -11.617 1 98.38 153 GLU B O 1
ATOM 4502 N N . SER B 1 154 ? 2.846 -15.43 -11.695 1 98.38 154 SER B N 1
ATOM 4503 C CA . SER B 1 154 ? 4.055 -14.836 -12.258 1 98.38 154 SER B CA 1
ATOM 4504 C C . SER B 1 154 ? 4.32 -15.367 -13.664 1 98.38 154 SER B C 1
ATOM 4506 O O . SER B 1 154 ? 3.439 -15.32 -14.523 1 98.38 154 SER B O 1
ATOM 4508 N N . TYR B 1 155 ? 5.461 -15.938 -13.906 1 98.25 155 TYR B N 1
ATOM 4509 C CA . TYR B 1 155 ? 5.805 -16.469 -15.219 1 98.25 155 TYR B CA 1
ATOM 4510 C C . TYR B 1 155 ? 4.922 -17.656 -15.57 1 98.25 155 TYR B C 1
ATOM 4512 O O . TYR B 1 155 ? 4.867 -18.078 -16.734 1 98.25 155 TYR B O 1
ATOM 4520 N N . ALA B 1 156 ? 4.199 -18.188 -14.578 1 98.56 156 ALA B N 1
ATOM 4521 C CA . ALA B 1 156 ? 3.193 -19.203 -14.906 1 98.56 156 ALA B CA 1
ATOM 4522 C C . ALA B 1 156 ? 2.158 -18.641 -15.883 1 98.56 156 ALA B C 1
ATOM 4524 O O . ALA B 1 156 ? 1.386 -19.391 -16.469 1 98.56 156 ALA B O 1
ATOM 4525 N N . GLY B 1 157 ? 2.199 -17.359 -16.078 1 98.69 157 GLY B N 1
ATOM 4526 C CA . GLY B 1 157 ? 1.467 -16.766 -17.188 1 98.69 157 GLY B CA 1
ATOM 4527 C C . GLY B 1 157 ? 1.841 -17.344 -18.531 1 98.69 157 GLY B C 1
ATOM 4528 O O . GLY B 1 157 ? 1.081 -17.234 -19.5 1 98.69 157 GLY B O 1
ATOM 4529 N N . HIS B 1 158 ? 3.004 -17.891 -18.641 1 98.56 158 HIS B N 1
ATOM 4530 C CA . HIS B 1 158 ? 3.408 -18.656 -19.812 1 98.56 158 HIS B CA 1
ATOM 4531 C C . HIS B 1 158 ? 3.023 -20.125 -19.656 1 98.56 158 HIS B C 1
ATOM 4533 O O . HIS B 1 158 ? 2.396 -20.703 -20.562 1 98.56 158 HIS B O 1
ATOM 4539 N N . TYR B 1 159 ? 3.285 -20.734 -18.516 1 98.62 159 TYR B N 1
ATOM 4540 C CA . TYR B 1 159 ? 3.127 -22.156 -18.281 1 98.62 159 TYR B CA 1
ATOM 4541 C C . TYR B 1 159 ? 1.666 -22.578 -18.391 1 98.62 159 TYR B C 1
ATOM 4543 O O . TYR B 1 159 ? 1.337 -23.516 -19.125 1 98.62 159 TYR B O 1
ATOM 4551 N N . VAL B 1 160 ? 0.822 -21.859 -17.688 1 98.88 160 VAL B N 1
ATOM 4552 C CA . VAL B 1 160 ? -0.55 -22.281 -17.453 1 98.88 160 VAL B CA 1
ATOM 4553 C C . VAL B 1 160 ? -1.346 -22.234 -18.75 1 98.88 160 VAL B C 1
ATOM 4555 O O . VAL B 1 160 ? -1.963 -23.219 -19.156 1 98.88 160 VAL B O 1
ATOM 4558 N N . PRO B 1 161 ? -1.325 -21.125 -19.5 1 98.88 161 PRO B N 1
ATOM 4559 C CA . PRO B 1 161 ? -2.082 -21.109 -20.75 1 98.88 161 PRO B CA 1
ATOM 4560 C C . PRO B 1 161 ? -1.561 -22.109 -21.766 1 98.88 161 PRO B C 1
ATOM 4562 O O . PRO B 1 161 ? -2.348 -22.734 -22.484 1 98.88 161 PRO B O 1
ATOM 4565 N N . GLN B 1 162 ? -0.277 -22.266 -21.844 1 98.81 162 GLN B N 1
ATOM 4566 C CA . GLN B 1 162 ? 0.29 -23.188 -22.812 1 98.81 162 GLN B CA 1
ATOM 4567 C C . GLN B 1 162 ? -0.079 -24.641 -22.484 1 98.81 162 GLN B C 1
ATOM 4569 O O . GLN B 1 162 ? -0.364 -25.438 -23.391 1 98.81 162 GLN B O 1
ATOM 4574 N N . LEU B 1 163 ? -0.028 -24.969 -21.203 1 98.88 163 LEU B N 1
ATOM 4575 C CA . LEU B 1 163 ? -0.463 -26.297 -20.781 1 98.88 163 LEU B CA 1
ATOM 4576 C C . LEU B 1 163 ? -1.95 -26.5 -21.062 1 98.88 163 LEU B C 1
ATOM 4578 O O . LEU B 1 163 ? -2.365 -27.562 -21.531 1 98.88 163 LEU B O 1
ATOM 4582 N N . ALA B 1 164 ? -2.762 -25.5 -20.734 1 98.94 164 ALA B N 1
ATOM 4583 C CA . ALA B 1 164 ? -4.199 -25.562 -20.984 1 98.94 164 ALA B CA 1
ATOM 4584 C C . ALA B 1 164 ? -4.484 -25.781 -22.469 1 98.94 164 ALA B C 1
ATOM 4586 O O . ALA B 1 164 ? -5.324 -26.609 -22.828 1 98.94 164 ALA B O 1
ATOM 4587 N N . GLN B 1 165 ? -3.824 -25.016 -23.312 1 98.69 165 GLN B N 1
ATOM 4588 C CA . GLN B 1 165 ? -3.971 -25.172 -24.75 1 98.69 165 GLN B CA 1
ATOM 4589 C C . GLN B 1 165 ? -3.643 -26.594 -25.188 1 98.69 165 GLN B C 1
ATOM 4591 O O . GLN B 1 165 ? -4.375 -27.188 -25.984 1 98.69 165 GLN B O 1
ATOM 4596 N N . LYS B 1 166 ? -2.547 -27.156 -24.719 1 98.25 166 LYS B N 1
ATOM 4597 C CA . LYS B 1 166 ? -2.125 -28.516 -25.062 1 98.25 166 LYS B CA 1
ATOM 4598 C C . LYS B 1 166 ? -3.168 -29.531 -24.625 1 98.25 166 LYS B C 1
ATOM 4600 O O . LYS B 1 166 ? -3.475 -30.469 -25.359 1 98.25 166 LYS B O 1
ATOM 4605 N N . ILE B 1 167 ? -3.686 -29.375 -23.406 1 98.44 167 ILE B N 1
ATOM 4606 C CA . ILE B 1 167 ? -4.699 -30.297 -22.875 1 98.44 167 ILE B CA 1
ATOM 4607 C C . ILE B 1 167 ? -5.926 -30.266 -23.797 1 98.44 167 ILE B C 1
ATOM 4609 O O . ILE B 1 167 ? -6.422 -31.328 -24.188 1 98.44 167 ILE B O 1
ATOM 4613 N N . LEU B 1 168 ? -6.434 -29.125 -24.109 1 97.94 168 LEU B N 1
ATOM 4614 C CA . LEU B 1 168 ? -7.637 -28.984 -24.922 1 97.94 168 LEU B CA 1
ATOM 4615 C C . LEU B 1 168 ? -7.422 -29.594 -26.312 1 97.94 168 LEU B C 1
ATOM 4617 O O . LEU B 1 168 ? -8.328 -30.203 -26.875 1 97.94 168 LEU B O 1
ATOM 4621 N N . GLN B 1 169 ? -6.242 -29.422 -26.891 1 96.75 169 GLN B N 1
ATOM 4622 C CA . GLN B 1 169 ? -5.914 -30 -28.188 1 96.75 169 GLN B CA 1
ATOM 4623 C C . GLN B 1 169 ? -5.883 -31.516 -28.125 1 96.75 169 GLN B C 1
ATOM 4625 O O . GLN B 1 169 ? -6.402 -32.188 -29.016 1 96.75 169 GLN B O 1
ATOM 4630 N N . ASN B 1 170 ? -5.301 -32 -27.125 1 96.75 170 ASN B N 1
ATOM 4631 C CA . ASN B 1 170 ? -5.18 -33.469 -26.984 1 96.75 170 ASN B CA 1
ATOM 4632 C C . ASN B 1 170 ? -6.516 -34.094 -26.609 1 96.75 170 ASN B C 1
ATOM 4634 O O . ASN B 1 170 ? -6.758 -35.281 -26.906 1 96.75 170 ASN B O 1
ATOM 4638 N N . ASN B 1 171 ? -7.324 -33.344 -25.922 1 95.69 171 ASN B N 1
ATOM 4639 C CA . ASN B 1 171 ? -8.641 -33.844 -25.547 1 95.69 171 ASN B CA 1
ATOM 4640 C C . ASN B 1 171 ? -9.5 -34.125 -26.766 1 95.69 171 ASN B C 1
ATOM 4642 O O . ASN B 1 171 ? -10.508 -34.844 -26.672 1 95.69 171 ASN B O 1
ATOM 4646 N N . LYS B 1 172 ? -9.164 -33.688 -27.938 1 92.88 172 LYS B N 1
ATOM 4647 C CA . LYS B 1 172 ? -9.883 -33.938 -29.188 1 92.88 172 LYS B CA 1
ATOM 4648 C C . LYS B 1 172 ? -9.633 -35.375 -29.656 1 92.88 172 LYS B C 1
ATOM 4650 O O . LYS B 1 172 ? -10.398 -35.906 -30.453 1 92.88 172 LYS B O 1
ATOM 4655 N N . ILE B 1 173 ? -8.547 -35.844 -29.125 1 88.88 173 ILE B N 1
ATOM 4656 C CA . ILE B 1 173 ? -8.227 -37.25 -29.406 1 88.88 173 ILE B CA 1
ATOM 4657 C C . ILE B 1 173 ? -8.812 -38.125 -28.312 1 88.88 173 ILE B C 1
ATOM 4659 O O . ILE B 1 173 ? -8.266 -38.219 -27.203 1 88.88 173 ILE B O 1
ATOM 4663 N N . THR B 1 174 ? -9.875 -38.906 -28.594 1 82.12 174 THR B N 1
ATOM 4664 C CA . THR B 1 174 ? -10.711 -39.5 -27.562 1 82.12 174 THR B CA 1
ATOM 4665 C C . THR B 1 174 ? -10.258 -40.906 -27.234 1 82.12 174 THR B C 1
ATOM 4667 O O . THR B 1 174 ? -10.773 -41.531 -26.297 1 82.12 174 THR B O 1
ATOM 4670 N N . ASN B 1 175 ? -9.273 -41.406 -27.844 1 85.25 175 ASN B N 1
ATOM 4671 C CA . ASN B 1 175 ? -8.82 -42.75 -27.531 1 85.25 175 ASN B CA 1
ATOM 4672 C C . ASN B 1 175 ? -7.703 -42.75 -26.5 1 85.25 175 ASN B C 1
ATOM 4674 O O . ASN B 1 175 ? -6.988 -43.719 -26.344 1 85.25 175 ASN B O 1
ATOM 4678 N N . GLN B 1 176 ? -7.559 -41.594 -25.828 1 84.44 176 GLN B N 1
ATOM 4679 C CA . GLN B 1 176 ? -6.613 -41.438 -24.734 1 84.44 176 GLN B CA 1
ATOM 4680 C C . GLN B 1 176 ? -7.27 -40.781 -23.531 1 84.44 176 GLN B C 1
ATOM 4682 O O . GLN B 1 176 ? -8.453 -40.438 -23.578 1 84.44 176 GLN B O 1
ATOM 4687 N N . THR B 1 177 ? -6.578 -40.75 -22.469 1 88.88 177 THR B N 1
ATOM 4688 C CA . THR B 1 177 ? -7.094 -40.094 -21.266 1 88.88 177 THR B CA 1
ATOM 4689 C C . THR B 1 177 ? -7.484 -38.656 -21.562 1 88.88 177 THR B C 1
ATOM 4691 O O . THR B 1 177 ? -6.68 -37.875 -22.094 1 88.88 177 THR B O 1
ATOM 4694 N N . VAL B 1 178 ? -8.742 -38.312 -21.328 1 93.81 178 VAL B N 1
ATOM 4695 C CA . VAL B 1 178 ? -9.25 -36.969 -21.484 1 93.81 178 VAL B CA 1
ATOM 4696 C C . VAL B 1 178 ? -9.211 -36.25 -20.125 1 93.81 178 VAL B C 1
ATOM 4698 O O . VAL B 1 178 ? -9.672 -36.781 -19.125 1 93.81 178 VAL B O 1
ATOM 4701 N N . ILE B 1 179 ? -8.555 -35.125 -20.094 1 97.19 179 ILE B N 1
ATOM 4702 C CA . ILE B 1 179 ? -8.492 -34.344 -18.891 1 97.19 179 ILE B CA 1
ATOM 4703 C C . ILE B 1 179 ? -9.664 -33.344 -18.859 1 97.19 179 ILE B C 1
ATOM 4705 O O . ILE B 1 179 ? -9.844 -32.562 -19.781 1 97.19 179 ILE B O 1
ATOM 4709 N N . ASN B 1 180 ? -10.469 -33.375 -17.797 1 97.31 180 ASN B N 1
ATOM 4710 C CA . ASN B 1 180 ? -11.672 -32.562 -17.672 1 97.31 180 ASN B CA 1
ATOM 4711 C C . ASN B 1 180 ? -11.344 -31.125 -17.219 1 97.31 180 ASN B C 1
ATOM 4713 O O . ASN B 1 180 ? -11.805 -30.688 -16.156 1 97.31 180 ASN B O 1
ATOM 4717 N N . LEU B 1 181 ? -10.594 -30.406 -18.062 1 98.56 181 LEU B N 1
ATOM 4718 C CA . LEU B 1 181 ? -10.164 -29.047 -17.734 1 98.56 181 LEU B CA 1
ATOM 4719 C C . LEU B 1 181 ? -11.359 -28.094 -17.703 1 98.56 181 LEU B C 1
ATOM 4721 O O . LEU B 1 181 ? -12.07 -27.953 -18.703 1 98.56 181 LEU B O 1
ATOM 4725 N N . ARG B 1 182 ? -11.531 -27.406 -16.516 1 98.69 182 ARG B N 1
ATOM 4726 C CA . ARG B 1 182 ? -12.688 -26.547 -16.328 1 98.69 182 ARG B CA 1
ATOM 4727 C C . ARG B 1 182 ? -12.281 -25.078 -16.281 1 98.69 182 ARG B C 1
ATOM 4729 O O . ARG B 1 182 ? -13.102 -24.188 -16.516 1 98.69 182 ARG B O 1
ATOM 4736 N N . GLY B 1 183 ? -11.031 -24.797 -16 1 98.81 183 GLY B N 1
ATOM 4737 C CA . GLY B 1 183 ? -10.641 -23.406 -15.93 1 98.81 183 GLY B CA 1
ATOM 4738 C C . GLY B 1 183 ? -9.18 -23.203 -15.562 1 98.81 183 GLY B C 1
ATOM 4739 O O . GLY B 1 183 ? -8.508 -24.141 -15.125 1 98.81 183 GLY B O 1
ATOM 4740 N N . ILE B 1 184 ? -8.648 -21.984 -15.789 1 98.94 184 ILE B N 1
ATOM 4741 C CA . ILE B 1 184 ? -7.312 -21.562 -15.391 1 98.94 184 ILE B CA 1
ATOM 4742 C C . ILE B 1 184 ? -7.383 -20.219 -14.656 1 98.94 184 ILE B C 1
ATOM 4744 O O . ILE B 1 184 ? -8.234 -19.391 -14.969 1 98.94 184 ILE B O 1
ATOM 4748 N N . ALA B 1 185 ? -6.551 -20 -13.664 1 98.94 185 ALA B N 1
ATOM 4749 C CA . ALA B 1 185 ? -6.406 -18.734 -12.938 1 98.94 185 ALA B CA 1
ATOM 4750 C C . ALA B 1 185 ? -4.938 -18.422 -12.656 1 98.94 185 ALA B C 1
ATOM 4752 O O . ALA B 1 185 ? -4.234 -19.234 -12.047 1 98.94 185 ALA B O 1
ATOM 4753 N N . ILE B 1 186 ? -4.488 -17.266 -13.07 1 98.88 186 ILE B N 1
ATOM 4754 C CA . ILE B 1 186 ? -3.066 -16.969 -12.945 1 98.88 186 ILE B CA 1
ATOM 4755 C C . ILE B 1 186 ? -2.881 -15.656 -12.18 1 98.88 186 ILE B C 1
ATOM 4757 O O . ILE B 1 186 ? -3.445 -14.625 -12.555 1 98.88 186 ILE B O 1
ATOM 4761 N N . GLY B 1 187 ? -2.102 -15.711 -11.148 1 98.75 187 GLY B N 1
ATOM 4762 C CA . GLY B 1 187 ? -1.821 -14.555 -10.32 1 98.75 187 GLY B CA 1
ATOM 4763 C C . GLY B 1 187 ? -0.639 -13.742 -10.805 1 98.75 187 GLY B C 1
ATOM 4764 O O . GLY B 1 187 ? 0.401 -14.297 -11.164 1 98.75 187 GLY B O 1
ATOM 4765 N N . ASN B 1 188 ? -0.89 -12.391 -10.766 1 98.69 188 ASN B N 1
ATOM 4766 C CA . ASN B 1 188 ? 0.169 -11.516 -11.258 1 98.69 188 ASN B CA 1
ATOM 4767 C C . ASN B 1 188 ? 0.865 -12.102 -12.484 1 98.69 188 ASN B C 1
ATOM 4769 O O . ASN B 1 188 ? 2.09 -12.242 -12.5 1 98.69 188 ASN B O 1
ATOM 4773 N N . ALA B 1 189 ? 0.125 -12.32 -13.469 1 98.75 189 ALA B N 1
ATOM 4774 C CA . ALA B 1 189 ? 0.477 -13.141 -14.625 1 98.75 189 ALA B CA 1
ATOM 4775 C C . ALA B 1 189 ? 1.37 -12.367 -15.594 1 98.75 189 ALA B C 1
ATOM 4777 O O . ALA B 1 189 ? 0.968 -11.328 -16.125 1 98.75 189 ALA B O 1
ATOM 4778 N N . TRP B 1 190 ? 2.531 -12.828 -15.766 1 98.56 190 TRP B N 1
ATOM 4779 C CA . TRP B 1 190 ? 3.363 -12.297 -16.844 1 98.56 190 TRP B CA 1
ATOM 4780 C C . TRP B 1 190 ? 2.971 -12.906 -18.188 1 98.56 190 TRP B C 1
ATOM 4782 O O . TRP B 1 190 ? 3.314 -14.055 -18.469 1 98.56 190 TRP B O 1
ATOM 4792 N N . ILE B 1 191 ? 2.289 -12.125 -19.062 1 98.5 191 ILE B N 1
ATOM 4793 C CA . ILE B 1 191 ? 1.707 -12.766 -20.234 1 98.5 191 ILE B CA 1
ATOM 4794 C C . ILE B 1 191 ? 2.115 -12.008 -21.5 1 98.5 191 ILE B C 1
ATOM 4796 O O . ILE B 1 191 ? 1.884 -12.469 -22.609 1 98.5 191 ILE B O 1
ATOM 4800 N N . ASP B 1 192 ? 2.787 -10.828 -21.312 1 97.94 192 ASP B N 1
ATOM 4801 C CA . ASP B 1 192 ? 3.193 -10.016 -22.469 1 97.94 192 ASP B CA 1
ATOM 4802 C C . ASP B 1 192 ? 4.344 -9.086 -22.094 1 97.94 192 ASP B C 1
ATOM 4804 O O . ASP B 1 192 ? 4.211 -8.25 -21.203 1 97.94 192 ASP B O 1
ATOM 4808 N N . ASP B 1 193 ? 5.41 -9.164 -22.844 1 96.12 193 ASP B N 1
ATOM 4809 C CA . ASP B 1 193 ? 6.602 -8.391 -22.516 1 96.12 193 ASP B CA 1
ATOM 4810 C C . ASP B 1 193 ? 6.348 -6.895 -22.688 1 96.12 193 ASP B C 1
ATOM 4812 O O . ASP B 1 193 ? 6.691 -6.098 -21.797 1 96.12 193 ASP B O 1
ATOM 4816 N N . GLU B 1 194 ? 5.793 -6.52 -23.797 1 96.38 194 GLU B N 1
ATOM 4817 C CA . GLU B 1 194 ? 5.637 -5.109 -24.125 1 96.38 194 GLU B CA 1
ATOM 4818 C C . GLU B 1 194 ? 4.793 -4.383 -23.078 1 96.38 194 GLU B C 1
ATOM 4820 O O . GLU B 1 194 ? 5.258 -3.438 -22.453 1 96.38 194 GLU B O 1
ATOM 4825 N N . THR B 1 195 ? 3.57 -4.859 -22.859 1 97.25 195 THR B N 1
ATOM 4826 C CA . THR B 1 195 ? 2.676 -4.223 -21.906 1 97.25 195 THR B CA 1
ATOM 4827 C C . THR B 1 195 ? 3.145 -4.477 -20.484 1 97.25 195 THR B C 1
ATOM 4829 O O . THR B 1 195 ? 2.938 -3.643 -19.594 1 97.25 195 THR B O 1
ATOM 4832 N N . GLY B 1 196 ? 3.773 -5.625 -20.234 1 97.56 196 GLY B N 1
ATOM 4833 C CA . GLY B 1 196 ? 4.309 -5.953 -18.922 1 97.56 196 GLY B CA 1
ATOM 4834 C C . GLY B 1 196 ? 5.348 -4.961 -18.438 1 97.56 196 GLY B C 1
ATOM 4835 O O . GLY B 1 196 ? 5.246 -4.434 -17.328 1 97.56 196 GLY B O 1
ATOM 4836 N N . TYR B 1 197 ? 6.348 -4.711 -19.328 1 97.06 197 TYR B N 1
ATOM 4837 C CA . TYR B 1 197 ? 7.422 -3.799 -18.953 1 97.06 197 TYR B CA 1
ATOM 4838 C C . TYR B 1 197 ? 6.914 -2.365 -18.859 1 97.06 197 TYR B C 1
ATOM 4840 O O . TYR B 1 197 ? 7.297 -1.618 -17.953 1 97.06 197 TYR B O 1
ATOM 4848 N N . LYS B 1 198 ? 6.094 -1.968 -19.812 1 97.12 198 LYS B N 1
ATOM 4849 C CA . LYS B 1 198 ? 5.508 -0.635 -19.719 1 97.12 198 LYS B CA 1
ATOM 4850 C C . LYS B 1 198 ? 4.766 -0.454 -18.406 1 97.12 198 LYS B C 1
ATOM 4852 O O . LYS B 1 198 ? 4.926 0.567 -17.734 1 97.12 198 LYS B O 1
ATOM 4857 N N . GLY B 1 199 ? 3.924 -1.47 -18.078 1 97.88 199 GLY B N 1
ATOM 4858 C CA . GLY B 1 199 ? 3.17 -1.419 -16.828 1 97.88 199 GLY B CA 1
ATOM 4859 C C . GLY B 1 199 ? 4.055 -1.391 -15.602 1 97.88 199 GLY B C 1
ATOM 4860 O O . GLY B 1 199 ? 3.738 -0.71 -14.617 1 97.88 199 GLY B O 1
ATOM 4861 N N . LEU B 1 200 ? 5.125 -2.148 -15.641 1 98.19 200 LEU B N 1
ATOM 4862 C CA . LEU B 1 200 ? 6.055 -2.215 -14.523 1 98.19 200 LEU B CA 1
ATOM 4863 C C . LEU B 1 200 ? 6.637 -0.838 -14.219 1 98.19 200 LEU B C 1
ATOM 4865 O O . LEU B 1 200 ? 6.598 -0.381 -13.07 1 98.19 200 LEU B O 1
ATOM 4869 N N . TYR B 1 201 ? 7.133 -0.155 -15.18 1 98.19 201 TYR B N 1
ATOM 4870 C CA . TYR B 1 201 ? 7.805 1.118 -14.945 1 98.19 201 TYR B CA 1
ATOM 4871 C C . TYR B 1 201 ? 6.797 2.223 -14.656 1 98.19 201 TYR B C 1
ATOM 4873 O O . TYR B 1 201 ? 7.074 3.139 -13.875 1 98.19 201 TYR B O 1
ATOM 4881 N N . ASP B 1 202 ? 5.562 2.18 -15.266 1 97.75 202 ASP B N 1
ATOM 4882 C CA . ASP B 1 202 ? 4.496 3.094 -14.875 1 97.75 202 ASP B CA 1
ATOM 4883 C C . ASP B 1 202 ? 4.129 2.906 -13.398 1 97.75 202 ASP B C 1
ATOM 4885 O O . ASP B 1 202 ? 3.895 3.883 -12.688 1 97.75 202 ASP B O 1
ATOM 4889 N N . PHE B 1 203 ? 4.047 1.671 -13.023 1 98.56 203 PHE B N 1
ATOM 4890 C CA . PHE B 1 203 ? 3.738 1.352 -11.633 1 98.56 203 PHE B CA 1
ATOM 4891 C C . PHE B 1 203 ? 4.766 1.97 -10.695 1 98.56 203 PHE B C 1
ATOM 4893 O O . PHE B 1 203 ? 4.406 2.566 -9.68 1 98.56 203 PHE B O 1
ATOM 4900 N N . LEU B 1 204 ? 6.055 1.813 -10.992 1 98.62 204 LEU B N 1
ATOM 4901 C CA . LEU B 1 204 ? 7.098 2.385 -10.148 1 98.62 204 LEU B CA 1
ATOM 4902 C C . LEU B 1 204 ? 6.898 3.887 -9.977 1 98.62 204 LEU B C 1
ATOM 4904 O O . LEU B 1 204 ? 7.035 4.414 -8.875 1 98.62 204 LEU B O 1
ATOM 4908 N N . TRP B 1 205 ? 6.555 4.535 -11.031 1 98.5 205 TRP B N 1
ATOM 4909 C CA . TRP B 1 205 ? 6.379 5.984 -10.992 1 98.5 205 TRP B CA 1
ATOM 4910 C C . TRP B 1 205 ? 5.125 6.355 -10.211 1 98.5 205 TRP B C 1
ATOM 4912 O O . TRP B 1 205 ? 5.168 7.227 -9.336 1 98.5 205 TRP B O 1
ATOM 4922 N N . THR B 1 206 ? 4.012 5.656 -10.453 1 97.75 206 THR B N 1
ATOM 4923 C CA . THR B 1 206 ? 2.734 6.023 -9.852 1 97.75 206 THR B CA 1
ATOM 4924 C C . THR B 1 206 ? 2.713 5.668 -8.367 1 97.75 206 THR B C 1
ATOM 4926 O O . THR B 1 206 ? 1.875 6.172 -7.617 1 97.75 206 THR B O 1
ATOM 4929 N N . HIS B 1 207 ? 3.6 4.824 -7.93 1 98.5 207 HIS B N 1
ATOM 4930 C CA . HIS B 1 207 ? 3.689 4.461 -6.523 1 98.5 207 HIS B CA 1
ATOM 4931 C C . HIS B 1 207 ? 4.855 5.168 -5.84 1 98.5 207 HIS B C 1
ATOM 4933 O O . HIS B 1 207 ? 5.332 4.723 -4.797 1 98.5 207 HIS B O 1
ATOM 4939 N N . ALA B 1 208 ? 5.375 6.18 -6.473 1 98.38 208 ALA B N 1
ATOM 4940 C CA . ALA B 1 208 ? 6.34 7.125 -5.914 1 98.38 208 ALA B CA 1
ATOM 4941 C C . ALA B 1 208 ? 7.703 6.469 -5.719 1 98.38 208 ALA B C 1
ATOM 4943 O O . ALA B 1 208 ? 8.469 6.871 -4.844 1 98.38 208 ALA B O 1
ATOM 4944 N N . LEU B 1 209 ? 8.039 5.441 -6.527 1 98.75 209 LEU B N 1
ATOM 4945 C CA . LEU B 1 209 ? 9.305 4.746 -6.359 1 98.75 209 LEU B CA 1
ATOM 4946 C C . LEU B 1 209 ? 10.367 5.316 -7.297 1 98.75 209 LEU B C 1
ATOM 4948 O O . LEU B 1 209 ? 11.562 5.051 -7.129 1 98.75 209 LEU B O 1
ATOM 4952 N N . THR B 1 210 ? 9.953 6.102 -8.281 1 98.31 210 THR B N 1
ATOM 4953 C CA . THR B 1 210 ? 10.883 6.719 -9.211 1 98.31 210 THR B CA 1
ATOM 4954 C C . THR B 1 210 ? 10.469 8.156 -9.516 1 98.31 210 THR B C 1
ATOM 4956 O O . THR B 1 210 ? 9.406 8.602 -9.094 1 98.31 210 THR B O 1
ATOM 4959 N N . SER B 1 211 ? 11.328 8.922 -10.133 1 98.19 211 SER B N 1
ATOM 4960 C CA . SER B 1 211 ? 11.117 10.352 -10.32 1 98.19 211 SER B CA 1
ATOM 4961 C C . SER B 1 211 ? 10.312 10.633 -11.586 1 98.19 211 SER B C 1
ATOM 4963 O O . SER B 1 211 ? 10.148 9.758 -12.43 1 98.19 211 SER B O 1
ATOM 4965 N N . ASP B 1 212 ? 9.781 11.836 -11.656 1 98 212 ASP B N 1
ATOM 4966 C CA . ASP B 1 212 ? 9.133 12.312 -12.875 1 98 212 ASP B CA 1
ATOM 4967 C C . ASP B 1 212 ? 10.102 12.32 -14.055 1 98 212 ASP B C 1
ATOM 4969 O O . ASP B 1 212 ? 9.727 11.961 -15.172 1 98 212 ASP B O 1
ATOM 4973 N N . GLU B 1 213 ? 11.352 12.727 -13.805 1 97.5 213 GLU B N 1
ATOM 4974 C CA . GLU B 1 213 ? 12.367 12.836 -14.852 1 97.5 213 GLU B CA 1
ATOM 4975 C C . GLU B 1 213 ? 12.672 11.477 -15.469 1 97.5 213 GLU B C 1
ATOM 4977 O O . GLU B 1 213 ? 12.773 11.352 -16.688 1 97.5 213 GLU B O 1
ATOM 4982 N N . ILE B 1 214 ? 12.852 10.477 -14.609 1 98.19 214 ILE B N 1
ATOM 4983 C CA . ILE B 1 214 ? 13.148 9.133 -15.078 1 98.19 214 ILE B CA 1
ATOM 4984 C C . ILE B 1 214 ? 11.953 8.586 -15.859 1 98.19 214 ILE B C 1
ATOM 4986 O O . ILE B 1 214 ? 12.125 7.992 -16.938 1 98.19 214 ILE B O 1
ATOM 4990 N N . HIS B 1 215 ? 10.758 8.758 -15.32 1 98.06 215 HIS B N 1
ATOM 4991 C CA . HIS B 1 215 ? 9.547 8.305 -15.992 1 98.06 215 HIS B CA 1
ATOM 4992 C C . HIS B 1 215 ? 9.422 8.93 -17.375 1 98.06 215 HIS B C 1
ATOM 4994 O O . HIS B 1 215 ? 9.094 8.242 -18.344 1 98.06 215 HIS B O 1
ATOM 5000 N N . GLU B 1 216 ? 9.641 10.242 -17.469 1 97.56 216 GLU B N 1
ATOM 5001 C CA . GLU B 1 216 ? 9.609 10.938 -18.766 1 97.56 216 GLU B CA 1
ATOM 5002 C C . GLU B 1 216 ? 10.664 10.383 -19.719 1 97.56 216 GLU B C 1
ATOM 5004 O O . GLU B 1 216 ? 10.398 10.211 -20.906 1 97.56 216 GLU B O 1
ATOM 5009 N N . GLY B 1 217 ? 11.859 10.195 -19.203 1 97.81 217 GLY B N 1
ATOM 5010 C CA . GLY B 1 217 ? 12.922 9.594 -20 1 97.81 217 GLY B CA 1
ATOM 5011 C C . GLY B 1 217 ? 12.547 8.242 -20.562 1 97.81 217 GLY B C 1
ATOM 5012 O O . GLY B 1 217 ? 12.805 7.965 -21.734 1 97.81 217 GLY B O 1
ATOM 5013 N N . ILE B 1 218 ? 11.938 7.391 -19.797 1 97.81 218 ILE B N 1
ATOM 5014 C CA . ILE B 1 218 ? 11.492 6.074 -20.25 1 97.81 218 ILE B CA 1
ATOM 5015 C C . ILE B 1 218 ? 10.406 6.234 -21.312 1 97.81 218 ILE B C 1
ATOM 5017 O O . ILE B 1 218 ? 10.461 5.594 -22.359 1 97.81 218 ILE B O 1
ATOM 5021 N N . SER B 1 219 ? 9.43 7.117 -21.047 1 96.12 219 SER B N 1
ATOM 5022 C CA . SER B 1 219 ? 8.32 7.34 -21.969 1 96.12 219 SER B CA 1
ATOM 5023 C C . SER B 1 219 ? 8.805 7.812 -23.328 1 96.12 219 SER B C 1
ATOM 5025 O O . SER B 1 219 ? 8.234 7.449 -24.359 1 96.12 219 SER B O 1
ATOM 5027 N N . LEU B 1 220 ? 9.812 8.602 -23.375 1 96.38 220 LEU B N 1
ATOM 5028 C CA . LEU B 1 220 ? 10.297 9.211 -24.609 1 96.38 220 LEU B CA 1
ATOM 5029 C C . LEU B 1 220 ? 11.227 8.266 -25.359 1 96.38 220 LEU B C 1
ATOM 5031 O O . LEU B 1 220 ? 11.344 8.344 -26.578 1 96.38 220 LEU B O 1
ATOM 5035 N N . ASN B 1 221 ? 11.875 7.375 -24.609 1 96.25 221 ASN B N 1
ATOM 5036 C CA . ASN B 1 221 ? 12.984 6.668 -25.234 1 96.25 221 ASN B CA 1
ATOM 5037 C C . ASN B 1 221 ? 12.727 5.164 -25.312 1 96.25 221 ASN B C 1
ATOM 5039 O O . ASN B 1 221 ? 13.445 4.438 -26 1 96.25 221 ASN B O 1
ATOM 5043 N N . CYS B 1 222 ? 11.789 4.672 -24.625 1 94.56 222 CYS B N 1
ATOM 5044 C CA . CYS B 1 222 ? 11.586 3.227 -24.547 1 94.56 222 CYS B CA 1
ATOM 5045 C C . CYS B 1 222 ? 10.258 2.828 -25.188 1 94.56 222 CYS B C 1
ATOM 5047 O O . CYS B 1 222 ? 9.227 3.441 -24.906 1 94.56 222 CYS B O 1
ATOM 5049 N N . ASN B 1 223 ? 10.414 1.963 -26.156 1 88.38 223 ASN B N 1
ATOM 5050 C CA . ASN B 1 223 ? 9.289 1.258 -26.766 1 88.38 223 ASN B CA 1
ATOM 5051 C C . ASN B 1 223 ? 9.391 -0.249 -26.547 1 88.38 223 ASN B C 1
ATOM 5053 O O . ASN B 1 223 ? 10.32 -0.893 -27.031 1 88.38 223 ASN B O 1
ATOM 5057 N N . PHE B 1 224 ? 8.891 -0.845 -25.75 1 85.94 224 PHE B N 1
ATOM 5058 C CA . PHE B 1 224 ? 8.984 -2.213 -25.266 1 85.94 224 PHE B CA 1
ATOM 5059 C C . PHE B 1 224 ? 8.5 -3.203 -26.312 1 85.94 224 PHE B C 1
ATOM 5061 O O . PHE B 1 224 ? 8.188 -4.352 -26 1 85.94 224 PHE B O 1
ATOM 5068 N N . SER B 1 225 ? 8.305 -2.807 -27.578 1 82.06 225 SER B N 1
ATOM 5069 C CA . SER B 1 225 ? 7.844 -3.686 -28.641 1 82.06 225 SER B CA 1
ATOM 5070 C C . SER B 1 225 ? 8.891 -4.75 -28.969 1 82.06 225 SER B C 1
ATOM 5072 O O . SER B 1 225 ? 8.547 -5.832 -29.453 1 82.06 225 SER B O 1
ATOM 5074 N N . SER B 1 226 ? 10.125 -4.406 -28.844 1 73.62 226 SER B N 1
ATOM 5075 C CA . SER B 1 226 ? 11.203 -5.383 -28.969 1 73.62 226 SER B CA 1
ATOM 5076 C C . SER B 1 226 ? 12.242 -5.195 -27.859 1 73.62 226 SER B C 1
ATOM 5078 O O . SER B 1 226 ? 12.977 -4.207 -27.859 1 73.62 226 SER B O 1
ATOM 5080 N N . VAL B 1 227 ? 12.188 -6.012 -26.984 1 66.38 227 VAL B N 1
ATOM 5081 C CA . VAL B 1 227 ? 13.07 -5.898 -25.828 1 66.38 227 VAL B CA 1
ATOM 5082 C C . VAL B 1 227 ? 14.516 -6.152 -26.25 1 66.38 227 VAL B C 1
ATOM 5084 O O . VAL B 1 227 ? 15.453 -5.688 -25.609 1 66.38 227 VAL B O 1
ATOM 5087 N N . THR B 1 228 ? 14.656 -6.762 -27.344 1 67.69 228 THR B N 1
ATOM 5088 C CA . THR B 1 228 ? 16 -7.066 -27.812 1 67.69 228 THR B CA 1
ATOM 5089 C C . THR B 1 228 ? 16.609 -5.863 -28.531 1 67.69 228 THR B C 1
ATOM 5091 O O . THR B 1 228 ? 17.812 -5.832 -28.781 1 67.69 228 THR B O 1
ATOM 5094 N N . SER B 1 229 ? 15.828 -4.914 -28.641 1 75.38 229 SER B N 1
ATOM 5095 C CA . SER B 1 229 ? 16.359 -3.809 -29.438 1 75.38 229 SER B CA 1
ATOM 5096 C C . SER B 1 229 ? 16.141 -2.473 -28.734 1 75.38 229 SER B C 1
ATOM 5098 O O . SER B 1 229 ? 15.812 -1.473 -29.375 1 75.38 229 SER B O 1
ATOM 5100 N N . LEU B 1 230 ? 16.438 -2.555 -27.5 1 85 230 LEU B N 1
ATOM 5101 C CA . LEU B 1 230 ? 16.297 -1.292 -26.797 1 85 230 LEU B CA 1
ATOM 5102 C C . LEU B 1 230 ? 17.438 -0.348 -27.109 1 85 230 LEU B C 1
ATOM 5104 O O . LEU B 1 230 ? 18.594 -0.782 -27.234 1 85 230 LEU B O 1
ATOM 5108 N N . SER B 1 231 ? 17.188 0.922 -27.25 1 91.81 231 SER B N 1
ATOM 5109 C CA . SER B 1 231 ? 18.219 1.935 -27.469 1 91.81 231 SER B CA 1
ATOM 5110 C C . SER B 1 231 ? 19.078 2.123 -26.234 1 91.81 231 SER B C 1
ATOM 5112 O O . SER B 1 231 ? 18.688 1.735 -25.125 1 91.81 231 SER B O 1
ATOM 5114 N N . GLU B 1 232 ? 20.219 2.639 -26.438 1 94.12 232 GLU B N 1
ATOM 5115 C CA . GLU B 1 232 ? 21.109 2.939 -25.312 1 94.12 232 GLU B CA 1
ATOM 5116 C C . GLU B 1 232 ? 20.453 3.9 -24.328 1 94.12 232 GLU B C 1
ATOM 5118 O O . GLU B 1 232 ? 20.625 3.764 -23.109 1 94.12 232 GLU B O 1
ATOM 5123 N N . ALA B 1 233 ? 19.781 4.863 -24.875 1 96 233 ALA B N 1
ATOM 5124 C CA . ALA B 1 233 ? 19.078 5.82 -24.016 1 96 233 ALA B CA 1
ATOM 5125 C C . ALA B 1 233 ? 18.031 5.121 -23.172 1 96 233 ALA B C 1
ATOM 5127 O O . ALA B 1 233 ? 17.891 5.402 -21.969 1 96 233 ALA B O 1
ATOM 5128 N N . CYS B 1 234 ? 17.297 4.285 -23.797 1 96.25 234 CYS B N 1
ATOM 5129 C CA . CYS B 1 234 ? 16.281 3.527 -23.062 1 96.25 234 CYS B CA 1
ATOM 5130 C C . CYS B 1 234 ? 16.922 2.705 -21.953 1 96.25 234 CYS B C 1
ATOM 5132 O O . CYS B 1 234 ? 16.484 2.764 -20.797 1 96.25 234 CYS B O 1
ATOM 5134 N N . ILE B 1 235 ? 17.922 1.964 -22.25 1 95.81 235 ILE B N 1
ATOM 5135 C CA . ILE B 1 235 ? 18.609 1.114 -21.281 1 95.81 235 ILE B CA 1
ATOM 5136 C C . ILE B 1 235 ? 19.094 1.96 -20.109 1 95.81 235 ILE B C 1
ATOM 5138 O O . ILE B 1 235 ? 19 1.544 -18.953 1 95.81 235 ILE B O 1
ATOM 5142 N N . SER B 1 236 ? 19.609 3.115 -20.406 1 97.25 236 SER B N 1
ATOM 5143 C CA . SER B 1 236 ? 20.109 4.016 -19.375 1 97.25 236 SER B CA 1
ATOM 5144 C C . SER B 1 236 ? 19 4.434 -18.406 1 97.25 236 SER B C 1
ATOM 5146 O O . SER B 1 236 ? 19.172 4.41 -17.188 1 97.25 236 SER B O 1
ATOM 5148 N N . TYR B 1 237 ? 17.812 4.832 -18.906 1 97.56 237 TYR B N 1
ATOM 5149 C CA . TYR B 1 237 ? 16.719 5.27 -18.062 1 97.56 237 TYR B CA 1
ATOM 5150 C C . TYR B 1 237 ? 16.141 4.102 -17.266 1 97.56 237 TYR B C 1
ATOM 5152 O O . TYR B 1 237 ? 15.727 4.273 -16.125 1 97.56 237 TYR B O 1
ATOM 5160 N N . LEU B 1 238 ? 16.078 2.943 -17.906 1 97.12 238 LEU B N 1
ATOM 5161 C CA . LEU B 1 238 ? 15.617 1.767 -17.188 1 97.12 238 LEU B CA 1
ATOM 5162 C C . LEU B 1 238 ? 16.531 1.457 -16 1 97.12 238 LEU B C 1
ATOM 5164 O O . LEU B 1 238 ? 16.062 1.125 -14.914 1 97.12 238 LEU B O 1
ATOM 5168 N N . SER B 1 239 ? 17.812 1.574 -16.219 1 97.25 239 SER B N 1
ATOM 5169 C CA . SER B 1 239 ? 18.781 1.361 -15.156 1 97.25 239 SER B CA 1
ATOM 5170 C C . SER B 1 239 ? 18.625 2.4 -14.047 1 97.25 239 SER B C 1
ATOM 5172 O O . SER B 1 239 ? 18.75 2.074 -12.867 1 97.25 239 SER B O 1
ATOM 5174 N N . GLN B 1 240 ? 18.422 3.631 -14.406 1 97.75 240 GLN B N 1
ATOM 5175 C CA . GLN B 1 240 ? 18.203 4.695 -13.43 1 97.75 240 GLN B CA 1
ATOM 5176 C C . GLN B 1 240 ? 16.969 4.43 -12.594 1 97.75 240 GLN B C 1
ATOM 5178 O O . GLN B 1 240 ? 16.938 4.711 -11.391 1 97.75 240 GLN B O 1
ATOM 5183 N N . ALA B 1 241 ? 15.938 3.947 -13.242 1 97.88 241 ALA B N 1
ATOM 5184 C CA . ALA B 1 241 ? 14.695 3.635 -12.531 1 97.88 241 ALA B CA 1
ATOM 5185 C C . ALA B 1 241 ? 14.938 2.596 -11.438 1 97.88 241 ALA B C 1
ATOM 5187 O O . ALA B 1 241 ? 14.508 2.773 -10.297 1 97.88 241 ALA B O 1
ATOM 5188 N N . ILE B 1 242 ? 15.625 1.556 -11.773 1 96 242 ILE B N 1
ATOM 5189 C CA . ILE B 1 242 ? 15.898 0.474 -10.828 1 96 242 ILE B CA 1
ATOM 5190 C C . ILE B 1 242 ? 16.75 0.994 -9.68 1 96 242 ILE B C 1
ATOM 5192 O O . ILE B 1 242 ? 16.5 0.673 -8.516 1 96 242 ILE B O 1
ATOM 5196 N N . ARG B 1 243 ? 17.719 1.803 -9.953 1 96.06 243 ARG B N 1
ATOM 5197 C CA . ARG B 1 243 ? 18.578 2.373 -8.922 1 96.06 243 ARG B CA 1
ATOM 5198 C C . ARG B 1 243 ? 17.781 3.301 -8.008 1 96.06 243 ARG B C 1
ATOM 5200 O O . ARG B 1 243 ? 18.016 3.332 -6.793 1 96.06 243 ARG B O 1
ATOM 5207 N N . SER B 1 244 ? 16.859 4.016 -8.578 1 96.94 244 SER B N 1
ATOM 5208 C CA . SER B 1 244 ? 16.094 5.012 -7.824 1 96.94 244 SER B CA 1
ATOM 5209 C C . SER B 1 244 ? 15.156 4.344 -6.824 1 96.94 244 SER B C 1
ATOM 5211 O O . SER B 1 244 ? 14.789 4.953 -5.816 1 96.94 244 SER B O 1
ATOM 5213 N N . VAL B 1 245 ? 14.719 3.154 -7.078 1 97.88 245 VAL B N 1
ATOM 5214 C CA . VAL B 1 245 ? 13.812 2.426 -6.195 1 97.88 245 VAL B CA 1
ATOM 5215 C C . VAL B 1 245 ? 14.5 2.15 -4.863 1 97.88 245 VAL B C 1
ATOM 5217 O O . VAL B 1 245 ? 13.859 2.195 -3.807 1 97.88 245 VAL B O 1
ATOM 5220 N N . GLY B 1 246 ? 15.766 1.946 -4.859 1 97.62 246 GLY B N 1
ATOM 5221 C CA . GLY B 1 246 ? 16.5 1.615 -3.645 1 97.62 246 GLY B CA 1
ATOM 5222 C C . GLY B 1 246 ? 16.297 0.177 -3.205 1 97.62 246 GLY B C 1
ATOM 5223 O O . GLY B 1 246 ? 16 -0.694 -4.027 1 97.62 246 GLY B O 1
ATOM 5224 N N . ILE B 1 247 ? 16.547 -0.135 -1.95 1 96.62 247 ILE B N 1
ATOM 5225 C CA . ILE B 1 247 ? 16.516 -1.498 -1.431 1 96.62 247 ILE B CA 1
ATOM 5226 C C . ILE B 1 247 ? 15.148 -1.797 -0.837 1 96.62 247 ILE B C 1
ATOM 5228 O O . ILE B 1 247 ? 14.922 -1.603 0.36 1 96.62 247 ILE B O 1
ATOM 5232 N N . ILE B 1 248 ? 14.297 -2.238 -1.653 1 97.31 248 ILE B N 1
ATOM 5233 C CA . ILE B 1 248 ? 12.984 -2.682 -1.189 1 97.31 248 ILE B CA 1
ATOM 5234 C C . ILE B 1 248 ? 12.703 -4.09 -1.705 1 97.31 248 ILE B C 1
ATOM 5236 O O . ILE B 1 248 ? 13.406 -4.586 -2.588 1 97.31 248 ILE B O 1
ATOM 5240 N N . TYR B 1 249 ? 11.82 -4.754 -1.092 1 96.31 249 TYR B N 1
ATOM 5241 C CA . TYR B 1 249 ? 11.352 -6.047 -1.577 1 96.31 249 TYR B CA 1
ATOM 5242 C C . TYR B 1 249 ? 10.336 -5.871 -2.707 1 96.31 249 TYR B C 1
ATOM 5244 O O . TYR B 1 249 ? 9.164 -5.59 -2.459 1 96.31 249 TYR B O 1
ATOM 5252 N N . ILE B 1 250 ? 10.719 -6.086 -3.939 1 97.38 250 ILE B N 1
ATOM 5253 C CA . ILE B 1 250 ? 9.961 -5.699 -5.125 1 97.38 250 ILE B CA 1
ATOM 5254 C C . ILE B 1 250 ? 8.672 -6.508 -5.199 1 97.38 250 ILE B C 1
ATOM 5256 O O . ILE B 1 250 ? 7.695 -6.074 -5.816 1 97.38 250 ILE B O 1
ATOM 5260 N N . TYR B 1 251 ? 8.609 -7.68 -4.535 1 97.69 251 TYR B N 1
ATOM 5261 C CA . TYR B 1 251 ? 7.453 -8.57 -4.609 1 97.69 251 TYR B CA 1
ATOM 5262 C C . TYR B 1 251 ? 6.34 -8.086 -3.686 1 97.69 251 TYR B C 1
ATOM 5264 O O . TYR B 1 251 ? 5.234 -8.641 -3.697 1 97.69 251 TYR B O 1
ATOM 5272 N N . ASN B 1 252 ? 6.562 -7.121 -2.9 1 98.31 252 ASN B N 1
ATOM 5273 C CA . ASN B 1 252 ? 5.652 -6.289 -2.119 1 98.31 252 ASN B CA 1
ATOM 5274 C C . ASN B 1 252 ? 6.309 -4.98 -1.694 1 98.31 252 ASN B C 1
ATOM 5276 O O . ASN B 1 252 ? 7.066 -4.945 -0.722 1 98.31 252 ASN B O 1
ATOM 5280 N N . ILE B 1 253 ? 5.98 -3.924 -2.26 1 98.56 253 ILE B N 1
ATOM 5281 C CA . ILE B 1 253 ? 6.785 -2.709 -2.209 1 98.56 253 ILE B CA 1
ATOM 5282 C C . ILE B 1 253 ? 6.637 -2.049 -0.839 1 98.56 253 ILE B C 1
ATOM 5284 O O . ILE B 1 253 ? 7.398 -1.139 -0.497 1 98.56 253 ILE B O 1
ATOM 5288 N N . TYR B 1 254 ? 5.723 -2.512 0.001 1 97.75 254 TYR B N 1
ATOM 5289 C CA . TYR B 1 254 ? 5.516 -1.896 1.308 1 97.75 254 TYR B CA 1
ATOM 5290 C C . TYR B 1 254 ? 5.918 -2.848 2.428 1 97.75 254 TYR B C 1
ATOM 5292 O O . TYR B 1 254 ? 5.848 -2.492 3.607 1 97.75 254 TYR B O 1
ATOM 5300 N N . PHE B 1 255 ? 6.301 -4.055 2.061 1 95.88 255 PHE B N 1
ATOM 5301 C CA . PHE B 1 255 ? 6.625 -5.105 3.02 1 95.88 255 PHE B CA 1
ATOM 5302 C C . PHE B 1 255 ? 8.039 -4.934 3.557 1 95.88 255 PHE B C 1
ATOM 5304 O O . PHE B 1 255 ? 8.922 -4.445 2.848 1 95.88 255 PHE B O 1
ATOM 5311 N N . PRO B 1 256 ? 8.32 -5.266 4.824 1 94.19 256 PRO B N 1
ATOM 5312 C CA . PRO B 1 256 ? 9.672 -5.156 5.367 1 94.19 256 PRO B CA 1
ATOM 5313 C C . PRO B 1 256 ? 10.633 -6.176 4.762 1 94.19 256 PRO B C 1
ATOM 5315 O O . PRO B 1 256 ? 10.203 -7.234 4.301 1 94.19 256 PRO B O 1
ATOM 5318 N N . LEU B 1 257 ? 11.922 -5.859 4.824 1 96 257 LEU B N 1
ATOM 5319 C CA . LEU B 1 257 ? 12.977 -6.777 4.398 1 96 257 LEU B CA 1
ATOM 5320 C C . LEU B 1 257 ? 13.266 -7.812 5.484 1 96 257 LEU B C 1
ATOM 5322 O O . LEU B 1 257 ? 13.008 -7.566 6.664 1 96 257 LEU B O 1
ATOM 5326 N N . CYS B 1 258 ? 13.656 -9.008 5.098 1 94.75 258 CYS B N 1
ATOM 5327 C CA . CYS B 1 258 ? 14.242 -9.945 6.047 1 94.75 258 CYS B CA 1
ATOM 5328 C C . CYS B 1 258 ? 15.633 -9.492 6.469 1 94.75 258 CYS B C 1
ATOM 5330 O O . CYS B 1 258 ? 16.531 -9.375 5.637 1 94.75 258 CYS B O 1
ATOM 5332 N N . THR B 1 259 ? 15.781 -9.156 7.688 1 90.25 259 THR B N 1
ATOM 5333 C CA . THR B 1 259 ? 17.078 -8.766 8.234 1 90.25 259 THR B CA 1
ATOM 5334 C C . THR B 1 259 ? 17.469 -9.672 9.406 1 90.25 259 THR B C 1
ATOM 5336 O O . THR B 1 259 ? 16.672 -10.5 9.844 1 90.25 259 THR B O 1
ATOM 5339 N N . THR B 1 260 ? 18.688 -9.508 9.883 1 82.81 260 THR B N 1
ATOM 5340 C CA . THR B 1 260 ? 19.156 -10.297 11.016 1 82.81 260 THR B CA 1
ATOM 5341 C C . THR B 1 260 ? 18.359 -9.977 12.273 1 82.81 260 THR B C 1
ATOM 5343 O O . THR B 1 260 ? 18.266 -10.805 13.18 1 82.81 260 THR B O 1
ATOM 5346 N N . SER B 1 261 ? 17.766 -8.844 12.289 1 78 261 SER B N 1
ATOM 5347 C CA . SER B 1 261 ? 17.016 -8.398 13.469 1 78 261 SER B CA 1
ATOM 5348 C C . SER B 1 261 ? 15.539 -8.703 13.328 1 78 261 SER B C 1
ATOM 5350 O O . SER B 1 261 ? 14.758 -8.461 14.258 1 78 261 SER B O 1
ATOM 5352 N N . SER B 1 262 ? 15.281 -9.391 12.219 1 85.88 262 SER B N 1
ATOM 5353 C CA . SER B 1 262 ? 13.867 -9.68 11.992 1 85.88 262 SER B CA 1
ATOM 5354 C C . SER B 1 262 ? 13.375 -10.781 12.93 1 85.88 262 SER B C 1
ATOM 5356 O O . SER B 1 262 ? 14.094 -11.75 13.188 1 85.88 262 SER B O 1
ATOM 5358 N N . SER B 1 263 ? 12.172 -10.5 13.484 1 84.69 263 SER B N 1
ATOM 5359 C CA . SER B 1 263 ? 11.461 -11.516 14.258 1 84.69 263 SER B CA 1
ATOM 5360 C C . SER B 1 263 ? 10.141 -11.891 13.602 1 84.69 263 SER B C 1
ATOM 5362 O O . SER B 1 263 ? 9.539 -11.078 12.891 1 84.69 263 SER B O 1
ATOM 5364 N N . PRO B 1 264 ? 9.766 -13.18 13.812 1 87.75 264 PRO B N 1
ATOM 5365 C CA . PRO B 1 264 ? 8.445 -13.531 13.289 1 87.75 264 PRO B CA 1
ATOM 5366 C C . PRO B 1 264 ? 7.352 -12.578 13.758 1 87.75 264 PRO B C 1
ATOM 5368 O O . PRO B 1 264 ? 7.367 -12.125 14.906 1 87.75 264 PRO B O 1
ATOM 5371 N N . PRO B 1 265 ? 6.477 -12.312 12.852 1 84.5 265 PRO B N 1
ATOM 5372 C CA . PRO B 1 265 ? 5.383 -11.422 13.258 1 84.5 265 PRO B CA 1
ATOM 5373 C C . PRO B 1 265 ? 4.543 -12.016 14.391 1 84.5 265 PRO B C 1
ATOM 5375 O O . PRO B 1 265 ? 4.309 -13.227 14.422 1 84.5 265 PRO B O 1
ATOM 5378 N N . THR B 1 266 ? 4.102 -11.195 15.258 1 77 266 THR B N 1
ATOM 5379 C CA . THR B 1 266 ? 3.332 -11.641 16.406 1 77 266 THR B CA 1
ATOM 5380 C C . THR B 1 266 ? 1.849 -11.742 16.078 1 77 266 THR B C 1
ATOM 5382 O O . THR B 1 266 ? 1.085 -12.398 16.781 1 77 266 THR B O 1
ATOM 5385 N N . ASP B 1 267 ? 1.468 -11.133 14.961 1 72.06 267 ASP B N 1
ATOM 5386 C CA . ASP B 1 267 ? 0.05 -11.086 14.617 1 72.06 267 ASP B CA 1
ATOM 5387 C C . ASP B 1 267 ? -0.317 -12.203 13.641 1 72.06 267 ASP B C 1
ATOM 5389 O O . ASP B 1 267 ? -1.438 -12.242 13.125 1 72.06 267 ASP B O 1
ATOM 5393 N N . GLY B 1 268 ? 0.648 -13.102 13.344 1 78.12 268 GLY B N 1
ATOM 5394 C CA . GLY B 1 268 ? 0.359 -14.211 12.445 1 78.12 268 GLY B CA 1
ATOM 5395 C C . GLY B 1 268 ? 0.479 -13.836 10.984 1 78.12 268 GLY B C 1
ATOM 5396 O O . GLY B 1 268 ? 0.126 -14.625 10.102 1 78.12 268 GLY B O 1
ATOM 5397 N N . GLY B 1 269 ? 0.925 -12.625 10.703 1 86.31 269 GLY B N 1
ATOM 5398 C CA . GLY B 1 269 ? 1.134 -12.203 9.328 1 86.31 269 GLY B CA 1
ATOM 5399 C C . GLY B 1 269 ? 2.281 -12.93 8.648 1 86.31 269 GLY B C 1
ATOM 5400 O O . GLY B 1 269 ? 2.961 -13.75 9.273 1 86.31 269 GLY B O 1
ATOM 5401 N N . PHE B 1 270 ? 2.465 -12.633 7.379 1 93.12 270 PHE B N 1
ATOM 5402 C CA . PHE B 1 270 ? 3.51 -13.273 6.586 1 93.12 270 PHE B CA 1
ATOM 5403 C C . PHE B 1 270 ? 4.891 -12.867 7.082 1 93.12 270 PHE B C 1
ATOM 5405 O O . PHE B 1 270 ? 5.148 -11.688 7.328 1 93.12 270 PHE B O 1
ATOM 5412 N N . ASP B 1 271 ? 5.711 -13.828 7.309 1 95 271 ASP B N 1
ATOM 5413 C CA . ASP B 1 271 ? 7.082 -13.594 7.762 1 95 271 ASP B CA 1
ATOM 5414 C C . ASP B 1 271 ? 8 -13.289 6.586 1 95 271 ASP B C 1
ATOM 5416 O O . ASP B 1 271 ? 8.148 -14.102 5.676 1 95 271 ASP B O 1
ATOM 5420 N N . PRO B 1 272 ? 8.656 -12.141 6.609 1 94.25 272 PRO B N 1
ATOM 5421 C CA . PRO B 1 272 ? 9.539 -11.797 5.488 1 94.25 272 PRO B CA 1
ATOM 5422 C C . PRO B 1 272 ? 10.719 -12.758 5.352 1 94.25 272 PRO B C 1
ATOM 5424 O O . PRO B 1 272 ? 11.367 -12.797 4.301 1 94.25 272 PRO B O 1
ATOM 5427 N N . CYS B 1 273 ? 11.039 -13.562 6.316 1 96.81 273 CYS B N 1
ATOM 5428 C CA . CYS B 1 273 ? 12.172 -14.477 6.273 1 96.81 273 CYS B CA 1
ATOM 5429 C C . CYS B 1 273 ? 11.727 -15.891 5.93 1 96.81 273 CYS B C 1
ATOM 5431 O O . CYS B 1 273 ? 12.516 -16.828 6.008 1 96.81 273 CYS B O 1
ATOM 5433 N N . SER B 1 274 ? 10.5 -16.094 5.516 1 97.06 274 SER B N 1
ATOM 5434 C CA . SER B 1 274 ? 9.906 -17.391 5.273 1 97.06 274 SER B CA 1
ATOM 5435 C C . SER B 1 274 ? 10.742 -18.203 4.285 1 97.06 274 SER B C 1
ATOM 5437 O O . SER B 1 274 ? 10.906 -19.422 4.449 1 97.06 274 SER B O 1
ATOM 5439 N N . GLU B 1 275 ? 11.234 -17.594 3.271 1 96.56 275 GLU B N 1
ATOM 5440 C CA . GLU B 1 275 ? 12.008 -18.297 2.258 1 96.56 275 GLU B CA 1
ATOM 5441 C C . GLU B 1 275 ? 13.234 -18.969 2.871 1 96.56 275 GLU B C 1
ATOM 5443 O O . GLU B 1 275 ? 13.633 -20.062 2.451 1 96.56 275 GLU B O 1
ATOM 5448 N N . ASN B 1 276 ? 13.875 -18.297 3.855 1 97.25 276 ASN B N 1
ATOM 5449 C CA . ASN B 1 276 ? 15.031 -18.859 4.539 1 97.25 276 ASN B CA 1
ATOM 5450 C C . ASN B 1 276 ? 14.656 -20.109 5.328 1 97.25 276 ASN B C 1
ATOM 5452 O O . ASN B 1 276 ? 15.414 -21.094 5.348 1 97.25 276 ASN B O 1
ATOM 5456 N N . TYR B 1 277 ? 13.531 -20.062 5.965 1 97.81 277 TYR B N 1
ATOM 5457 C CA . TYR B 1 277 ? 13.078 -21.203 6.762 1 97.81 277 TYR B CA 1
ATOM 5458 C C . TYR B 1 277 ? 12.742 -22.391 5.875 1 97.81 277 TYR B C 1
ATOM 5460 O O . TYR B 1 277 ? 13.055 -23.531 6.219 1 97.81 277 TYR B O 1
ATOM 5468 N N . ILE B 1 278 ? 12.133 -22.094 4.766 1 98.62 278 ILE B N 1
ATOM 5469 C CA . ILE B 1 278 ? 11.766 -23.141 3.82 1 98.62 278 ILE B CA 1
ATOM 5470 C C . ILE B 1 278 ? 13.023 -23.797 3.262 1 98.62 278 ILE B C 1
ATOM 5472 O O . ILE B 1 278 ? 13.094 -25.031 3.152 1 98.62 278 ILE B O 1
ATOM 5476 N N . TYR B 1 279 ? 14 -22.969 2.918 1 98.56 279 TYR B N 1
ATOM 5477 C CA . TYR B 1 279 ? 15.273 -23.5 2.436 1 98.56 279 TYR B CA 1
ATOM 5478 C C . TYR B 1 279 ? 15.883 -24.453 3.445 1 98.56 279 TYR B C 1
ATOM 5480 O O . TYR B 1 279 ? 16.328 -25.547 3.08 1 98.56 279 TYR B O 1
ATOM 5488 N N . SER B 1 280 ? 15.906 -24.047 4.684 1 98.62 280 SER B N 1
ATOM 5489 C CA . SER B 1 280 ? 16.453 -24.906 5.738 1 98.62 280 SER B CA 1
ATOM 5490 C C . SER B 1 280 ? 15.664 -26.203 5.867 1 98.62 280 SER B C 1
ATOM 5492 O O . SER B 1 280 ? 16.25 -27.281 5.914 1 98.62 280 SER B O 1
ATOM 5494 N N . TYR B 1 281 ? 14.383 -26.078 5.871 1 98.75 281 TYR B N 1
ATOM 5495 C CA . TYR B 1 281 ? 13.508 -27.219 6.102 1 98.75 281 TYR B CA 1
ATOM 5496 C C . TYR B 1 281 ? 13.633 -28.25 4.98 1 98.75 281 TYR B C 1
ATOM 5498 O O . TYR B 1 281 ? 13.758 -29.453 5.234 1 98.75 281 TYR B O 1
ATOM 5506 N N . LEU B 1 282 ? 13.594 -27.828 3.748 1 98.75 282 LEU B N 1
ATOM 5507 C CA . LEU B 1 282 ? 13.547 -28.734 2.607 1 98.75 282 LEU B CA 1
ATOM 5508 C C . LEU B 1 282 ? 14.914 -29.344 2.332 1 98.75 282 LEU B C 1
ATOM 5510 O O . LEU B 1 282 ? 15.039 -30.266 1.528 1 98.75 282 LEU B O 1
ATOM 5514 N N . ASN B 1 283 ? 15.938 -28.875 3.045 1 98.56 283 ASN B N 1
ATOM 5515 C CA . ASN B 1 283 ? 17.266 -29.453 2.871 1 98.56 283 ASN B CA 1
ATOM 5516 C C . ASN B 1 283 ? 17.625 -30.391 4.031 1 98.56 283 ASN B C 1
ATOM 5518 O O . ASN B 1 283 ? 18.734 -30.906 4.09 1 98.56 283 ASN B O 1
ATOM 5522 N N . LEU B 1 284 ? 16.719 -30.594 4.941 1 98.31 284 LEU B N 1
ATOM 5523 C CA . LEU B 1 284 ? 16.906 -31.609 5.977 1 98.31 284 LEU B CA 1
ATOM 5524 C C . LEU B 1 284 ? 16.766 -33 5.395 1 98.31 284 LEU B C 1
ATOM 5526 O O . LEU B 1 284 ? 15.789 -33.312 4.715 1 98.31 284 LEU B O 1
ATOM 5530 N N . PRO B 1 285 ? 17.656 -33.938 5.75 1 97.31 285 PRO B N 1
ATOM 5531 C CA . PRO B 1 285 ? 17.609 -35.281 5.188 1 97.31 285 PRO B CA 1
ATOM 5532 C C . PRO B 1 285 ? 16.328 -36.031 5.559 1 97.31 285 PRO B C 1
ATOM 5534 O O . PRO B 1 285 ? 15.766 -36.75 4.73 1 97.31 285 PRO B O 1
ATOM 5537 N N . GLN B 1 286 ? 15.867 -35.875 6.777 1 97.94 286 GLN B N 1
ATOM 5538 C CA . GLN B 1 286 ? 14.672 -36.594 7.215 1 97.94 286 GLN B CA 1
ATOM 5539 C C . GLN B 1 286 ? 13.43 -36.094 6.484 1 97.94 286 GLN B C 1
ATOM 5541 O O . GLN B 1 286 ? 12.477 -36.844 6.277 1 97.94 286 GLN B O 1
ATOM 5546 N N . VAL B 1 287 ? 13.414 -34.781 6.145 1 98.56 287 VAL B N 1
ATOM 5547 C CA . VAL B 1 287 ? 12.305 -34.219 5.379 1 98.56 287 VAL B CA 1
ATOM 5548 C C . VAL B 1 287 ? 12.312 -34.812 3.963 1 98.56 287 VAL B C 1
ATOM 5550 O O . VAL B 1 287 ? 11.281 -35.25 3.455 1 98.56 287 VAL B O 1
ATOM 5553 N N . GLN B 1 288 ? 13.453 -34.844 3.299 1 98.44 288 GLN B N 1
ATOM 5554 C CA . GLN B 1 288 ? 13.57 -35.375 1.945 1 98.44 288 GLN B CA 1
ATOM 5555 C C . GLN B 1 288 ? 13.203 -36.844 1.902 1 98.44 288 GLN B C 1
ATOM 5557 O O . GLN B 1 288 ? 12.578 -37.312 0.946 1 98.44 288 GLN B O 1
ATOM 5562 N N . LYS B 1 289 ? 13.562 -37.562 2.928 1 97.69 289 LYS B N 1
ATOM 5563 C CA . LYS B 1 289 ? 13.18 -38.969 3.014 1 97.69 289 LYS B CA 1
ATOM 5564 C C . LYS B 1 289 ? 11.664 -39.125 3.105 1 97.69 289 LYS B C 1
ATOM 5566 O O . LYS B 1 289 ? 11.078 -39.938 2.404 1 97.69 289 LYS B O 1
ATOM 5571 N N . ALA B 1 290 ? 11.055 -38.312 3.969 1 98 290 ALA B N 1
ATOM 5572 C CA . ALA B 1 290 ? 9.609 -38.375 4.148 1 98 290 ALA B CA 1
ATOM 5573 C C . ALA B 1 290 ? 8.883 -38.031 2.855 1 98 290 ALA B C 1
ATOM 5575 O O . ALA B 1 290 ? 7.801 -38.562 2.578 1 98 290 ALA B O 1
ATOM 5576 N N . LEU B 1 291 ? 9.477 -37.188 2.031 1 98.5 291 LEU B N 1
ATOM 5577 C CA . LEU B 1 291 ? 8.891 -36.688 0.795 1 98.5 291 LEU B CA 1
ATOM 5578 C C . LEU B 1 291 ? 9.195 -37.625 -0.37 1 98.5 291 LEU B C 1
ATOM 5580 O O . LEU B 1 291 ? 8.719 -37.406 -1.486 1 98.5 291 LEU B O 1
ATOM 5584 N N . HIS B 1 292 ? 9.953 -38.656 -0.122 1 97.94 292 HIS B N 1
ATOM 5585 C CA . HIS B 1 292 ? 10.461 -39.5 -1.198 1 97.94 292 HIS B CA 1
ATOM 5586 C C . HIS B 1 292 ? 11.211 -38.656 -2.238 1 97.94 292 HIS B C 1
ATOM 5588 O O . HIS B 1 292 ? 11.086 -38.906 -3.439 1 97.94 292 HIS B O 1
ATOM 5594 N N . ALA B 1 293 ? 11.883 -37.688 -1.771 1 97.56 293 ALA B N 1
ATOM 5595 C CA . ALA B 1 293 ? 12.586 -36.75 -2.643 1 97.56 293 ALA B CA 1
ATOM 5596 C C . ALA B 1 293 ? 14.086 -37 -2.648 1 97.56 293 ALA B C 1
ATOM 5598 O O . ALA B 1 293 ? 14.609 -37.656 -1.744 1 97.56 293 ALA B O 1
ATOM 5599 N N . ASN B 1 294 ? 14.711 -36.5 -3.682 1 96.06 294 ASN B N 1
ATOM 5600 C CA . ASN B 1 294 ? 16.172 -36.562 -3.812 1 96.06 294 ASN B CA 1
ATOM 5601 C C . ASN B 1 294 ? 16.672 -38 -3.762 1 96.06 294 ASN B C 1
ATOM 5603 O O . ASN B 1 294 ? 17.688 -38.281 -3.104 1 96.06 294 ASN B O 1
ATOM 5607 N N . VAL B 1 295 ? 16 -38.812 -4.406 1 89.56 295 VAL B N 1
ATOM 5608 C CA . VAL B 1 295 ? 16.281 -40.25 -4.355 1 89.56 295 VAL B CA 1
ATOM 5609 C C . VAL B 1 295 ? 17.484 -40.562 -5.246 1 89.56 295 VAL B C 1
ATOM 5611 O O . VAL B 1 295 ? 18.125 -41.625 -5.094 1 89.56 295 VAL B O 1
ATOM 5614 N N . THR B 1 296 ? 17.812 -39.688 -6.117 1 88.12 296 THR B N 1
ATOM 5615 C CA . THR B 1 296 ? 18.922 -39.938 -7.039 1 88.12 296 THR B CA 1
ATOM 5616 C C . THR B 1 296 ? 20.188 -39.219 -6.566 1 88.12 296 THR B C 1
ATOM 5618 O O . THR B 1 296 ? 21.234 -39.344 -7.199 1 88.12 296 THR B O 1
ATOM 5621 N N . GLY B 1 297 ? 20.062 -38.469 -5.512 1 90.12 297 GLY B N 1
ATOM 5622 C CA . GLY B 1 297 ? 21.219 -37.719 -5.035 1 90.12 297 GLY B CA 1
ATOM 5623 C C . GLY B 1 297 ? 21.547 -36.531 -5.891 1 90.12 297 GLY B C 1
ATOM 5624 O O . GLY B 1 297 ? 22.594 -36.469 -6.527 1 90.12 297 GLY B O 1
ATOM 5625 N N . LEU B 1 298 ? 20.766 -35.531 -5.848 1 91.06 298 LEU B N 1
ATOM 5626 C CA . LEU B 1 298 ? 20.953 -34.312 -6.617 1 91.06 298 LEU B CA 1
ATOM 5627 C C . LEU B 1 298 ? 22.234 -33.594 -6.207 1 91.06 298 LEU B C 1
ATOM 5629 O O . LEU B 1 298 ? 22.594 -33.562 -5.027 1 91.06 298 LEU B O 1
ATOM 5633 N N . PRO B 1 299 ? 22.906 -33 -7.137 1 87 299 PRO B N 1
ATOM 5634 C CA . PRO B 1 299 ? 24.219 -32.375 -6.875 1 87 299 PRO B CA 1
ATOM 5635 C C . PRO B 1 299 ? 24.125 -31.109 -6.047 1 87 299 PRO B C 1
ATOM 5637 O O . PRO B 1 299 ? 25.094 -30.703 -5.402 1 87 299 PRO B O 1
ATOM 5640 N N . ASN B 1 300 ? 23.078 -30.406 -6.156 1 91.62 300 ASN B N 1
ATOM 5641 C CA . ASN B 1 300 ? 22.891 -29.141 -5.438 1 91.62 300 ASN B CA 1
ATOM 5642 C C . ASN B 1 300 ? 21.766 -29.25 -4.41 1 91.62 300 ASN B C 1
ATOM 5644 O O . ASN B 1 300 ? 20.828 -30.031 -4.586 1 91.62 300 ASN B O 1
ATOM 5648 N N . PRO B 1 301 ? 21.922 -28.438 -3.322 1 96.25 301 PRO B N 1
ATOM 5649 C CA . PRO B 1 301 ? 20.781 -28.391 -2.391 1 96.25 301 PRO B CA 1
ATOM 5650 C C . PRO B 1 301 ? 19.516 -27.859 -3.039 1 96.25 301 PRO B C 1
ATOM 5652 O O . PRO B 1 301 ? 19.578 -27.188 -4.074 1 96.25 301 PRO B O 1
ATOM 5655 N N . TRP B 1 302 ? 18.438 -28.25 -2.439 1 97.5 302 TRP B N 1
ATOM 5656 C CA . TRP B 1 302 ? 17.188 -27.656 -2.879 1 97.5 302 TRP B CA 1
ATOM 5657 C C . TRP B 1 302 ? 17.234 -26.141 -2.783 1 97.5 302 TRP B C 1
ATOM 5659 O O . TRP B 1 302 ? 17.766 -25.578 -1.826 1 97.5 302 TRP B O 1
ATOM 5669 N N . ASP B 1 303 ? 16.656 -25.453 -3.707 1 97.19 303 ASP B N 1
ATOM 5670 C CA . ASP B 1 303 ? 16.516 -24 -3.711 1 97.19 303 ASP B CA 1
ATOM 5671 C C . ASP B 1 303 ? 15.156 -23.578 -4.285 1 97.19 303 ASP B C 1
ATOM 5673 O O . ASP B 1 303 ? 14.547 -24.344 -5.043 1 97.19 303 ASP B O 1
ATOM 5677 N N . SER B 1 304 ? 14.711 -22.422 -3.816 1 96.94 304 SER B N 1
ATOM 5678 C CA . SER B 1 304 ? 13.414 -21.906 -4.223 1 96.94 304 SER B CA 1
ATOM 5679 C C . SER B 1 304 ? 13.336 -21.734 -5.738 1 96.94 304 SER B C 1
ATOM 5681 O O . SER B 1 304 ? 12.336 -22.094 -6.359 1 96.94 304 SER B O 1
ATOM 5683 N N . CYS B 1 305 ? 14.359 -21.141 -6.309 1 97.06 305 CYS B N 1
ATOM 5684 C CA . CYS B 1 305 ? 14.477 -20.969 -7.754 1 97.06 305 CYS B CA 1
ATOM 5685 C C . CYS B 1 305 ? 15.828 -21.469 -8.25 1 97.06 305 CYS B C 1
ATOM 5687 O O . CYS B 1 305 ? 16.859 -21.234 -7.602 1 97.06 305 CYS B O 1
ATOM 5689 N N . SER B 1 306 ? 15.797 -22.156 -9.359 1 95.94 306 SER B N 1
ATOM 5690 C CA . SER B 1 306 ? 17.031 -22.641 -9.961 1 95.94 306 SER B CA 1
ATOM 5691 C C . SER B 1 306 ? 17.688 -21.562 -10.82 1 95.94 306 SER B C 1
ATOM 5693 O O . SER B 1 306 ? 17.25 -21.281 -11.93 1 95.94 306 SER B O 1
ATOM 5695 N N . VAL B 1 307 ? 18.734 -21.094 -10.344 1 92.62 307 VAL B N 1
ATOM 5696 C CA . VAL B 1 307 ? 19.484 -20.078 -11.07 1 92.62 307 VAL B CA 1
ATOM 5697 C C . VAL B 1 307 ? 19.953 -20.641 -12.406 1 92.62 307 VAL B C 1
ATOM 5699 O O . VAL B 1 307 ? 19.922 -19.953 -13.43 1 92.62 307 VAL B O 1
ATOM 5702 N N . GLU B 1 308 ? 20.359 -21.844 -12.383 1 91.38 308 GLU B N 1
ATOM 5703 C CA . GLU B 1 308 ? 20.859 -22.5 -13.586 1 91.38 308 GLU B CA 1
ATOM 5704 C C . GLU B 1 308 ? 19.781 -22.594 -14.664 1 91.38 308 GLU B C 1
ATOM 5706 O O . GLU B 1 308 ? 20.031 -22.25 -15.82 1 91.38 308 GLU B O 1
ATOM 5711 N N . ILE B 1 309 ? 18.656 -23.094 -14.242 1 93.25 309 ILE B N 1
ATOM 5712 C CA . ILE B 1 309 ? 17.562 -23.25 -15.188 1 93.25 309 ILE B CA 1
ATOM 5713 C C . ILE B 1 309 ? 17.156 -21.875 -15.727 1 93.25 309 ILE B C 1
ATOM 5715 O O . ILE B 1 309 ? 16.891 -21.719 -16.922 1 93.25 309 ILE B O 1
ATOM 5719 N N . ASN B 1 310 ? 17.125 -20.891 -14.859 1 92.69 310 ASN B N 1
ATOM 5720 C CA . ASN B 1 310 ? 16.766 -19.547 -15.273 1 92.69 310 ASN B CA 1
ATOM 5721 C C . ASN B 1 310 ? 17.75 -18.984 -16.297 1 92.69 310 ASN B C 1
ATOM 5723 O O . ASN B 1 310 ? 17.344 -18.375 -17.281 1 92.69 310 ASN B O 1
ATOM 5727 N N . ASN B 1 311 ? 19 -19.234 -16.125 1 92.31 311 ASN B N 1
ATOM 5728 C CA . ASN B 1 311 ? 20.062 -18.703 -16.969 1 92.31 311 ASN B CA 1
ATOM 5729 C C . ASN B 1 311 ? 20.047 -19.328 -18.359 1 92.31 311 ASN B C 1
ATOM 5731 O O . ASN B 1 311 ? 20.438 -18.672 -19.344 1 92.31 311 ASN B O 1
ATOM 5735 N N . ILE B 1 312 ? 19.609 -20.516 -18.469 1 92.38 312 ILE B N 1
ATOM 5736 C CA . ILE B 1 312 ? 19.734 -21.203 -19.75 1 92.38 312 ILE B CA 1
ATOM 5737 C C . ILE B 1 312 ? 18.359 -21.344 -20.391 1 92.38 312 ILE B C 1
ATOM 5739 O O . ILE B 1 312 ? 18.156 -22.188 -21.266 1 92.38 312 ILE B O 1
ATOM 5743 N N . TRP B 1 313 ? 17.469 -20.594 -20.016 1 94.56 313 TRP B N 1
ATOM 5744 C CA . TRP B 1 313 ? 16.109 -20.672 -20.516 1 94.56 313 TRP B CA 1
ATOM 5745 C C . TRP B 1 313 ? 16.078 -20.359 -22.016 1 94.56 313 TRP B C 1
ATOM 5747 O O . TRP B 1 313 ? 16.484 -19.266 -22.438 1 94.56 313 TRP B O 1
ATOM 5757 N N . LYS B 1 314 ? 15.664 -21.234 -22.938 1 89 314 LYS B N 1
ATOM 5758 C CA . LYS B 1 314 ? 15.828 -21.109 -24.375 1 89 314 LYS B CA 1
ATOM 5759 C C . LYS B 1 314 ? 14.562 -20.562 -25.031 1 89 314 LYS B C 1
ATOM 5761 O O . LYS B 1 314 ? 14.625 -19.812 -26.016 1 89 314 LYS B O 1
ATOM 5766 N N . ASP B 1 315 ? 13.43 -21.031 -24.797 1 90.81 315 ASP B N 1
ATOM 5767 C CA . ASP B 1 315 ? 12.195 -20.625 -25.453 1 90.81 315 ASP B CA 1
ATOM 5768 C C . ASP B 1 315 ? 11.242 -19.953 -24.469 1 90.81 315 ASP B C 1
ATOM 5770 O O . ASP B 1 315 ? 10.82 -20.578 -23.484 1 90.81 315 ASP B O 1
ATOM 5774 N N . SER B 1 316 ? 11.062 -18.75 -24.797 1 92.75 316 SER B N 1
ATOM 5775 C CA . SER B 1 316 ? 10.117 -17.891 -24.078 1 92.75 316 SER B CA 1
ATOM 5776 C C . SER B 1 316 ? 9.477 -16.875 -25.016 1 92.75 316 SER B C 1
ATOM 5778 O O . SER B 1 316 ? 10.047 -15.812 -25.266 1 92.75 316 SER B O 1
ATOM 5780 N N . PRO B 1 317 ? 8.305 -17.266 -25.547 1 94.94 317 PRO B N 1
ATOM 5781 C CA . PRO B 1 317 ? 7.652 -16.281 -26.391 1 94.94 317 PRO B CA 1
ATOM 5782 C C . PRO B 1 317 ? 7.457 -14.938 -25.688 1 94.94 317 PRO B C 1
ATOM 5784 O O . PRO B 1 317 ? 7.168 -14.898 -24.484 1 94.94 317 PRO B O 1
ATOM 5787 N N . THR B 1 318 ? 7.582 -13.859 -26.438 1 95.06 318 THR B N 1
ATOM 5788 C CA . THR B 1 318 ? 7.465 -12.531 -25.859 1 95.06 318 THR B CA 1
ATOM 5789 C C . THR B 1 318 ? 6.02 -12.234 -25.469 1 95.06 318 THR B C 1
ATOM 5791 O O . THR B 1 318 ? 5.75 -11.289 -24.719 1 95.06 318 THR B O 1
ATOM 5794 N N . THR B 1 319 ? 5.094 -13.016 -26.062 1 97.31 319 THR B N 1
ATOM 5795 C CA . THR B 1 319 ? 3.688 -12.781 -25.766 1 97.31 319 THR B CA 1
ATOM 5796 C C . THR B 1 319 ? 2.91 -14.094 -25.734 1 97.31 319 THR B C 1
ATOM 5798 O O . THR B 1 319 ? 3.166 -14.992 -26.531 1 97.31 319 THR B O 1
ATOM 5801 N N . ILE B 1 320 ? 2.061 -14.219 -24.781 1 98.25 320 ILE B N 1
ATOM 5802 C CA . ILE B 1 320 ? 1.159 -15.359 -24.656 1 98.25 320 ILE B CA 1
ATOM 5803 C C . ILE B 1 320 ? -0.271 -14.93 -24.969 1 98.25 320 ILE B C 1
ATOM 5805 O O . ILE B 1 320 ? -1.212 -15.711 -24.812 1 98.25 320 ILE B O 1
ATOM 5809 N N . LEU B 1 321 ? -0.482 -13.695 -25.391 1 98.56 321 LEU B N 1
ATOM 5810 C CA . LEU B 1 321 ? -1.801 -13.109 -25.609 1 98.56 321 LEU B CA 1
ATOM 5811 C C . LEU B 1 321 ? -2.6 -13.914 -26.625 1 98.56 321 LEU B C 1
ATOM 5813 O O . LEU B 1 321 ? -3.785 -14.188 -26.406 1 98.56 321 LEU B O 1
ATOM 5817 N N . PRO B 1 322 ? -1.979 -14.383 -27.734 1 98.56 322 PRO B N 1
ATOM 5818 C CA . PRO B 1 322 ? -2.766 -15.172 -28.688 1 98.56 322 PRO B CA 1
ATOM 5819 C C . PRO B 1 322 ? -3.297 -16.469 -28.078 1 98.56 322 PRO B C 1
ATOM 5821 O O . PRO B 1 322 ? -4.422 -16.875 -28.391 1 98.56 322 PRO B O 1
ATOM 5824 N N . VAL B 1 323 ? -2.498 -17.125 -27.25 1 98.75 323 VAL B N 1
ATOM 5825 C CA . VAL B 1 323 ? -2.926 -18.359 -26.609 1 98.75 323 VAL B CA 1
ATOM 5826 C C . VAL B 1 323 ? -4.09 -18.062 -25.656 1 98.75 323 VAL B C 1
ATOM 5828 O O . VAL B 1 323 ? -5.086 -18.797 -25.641 1 98.75 323 VAL B O 1
ATOM 5831 N N . ILE B 1 324 ? -4.004 -17 -24.875 1 98.88 324 ILE B N 1
ATOM 5832 C CA . ILE B 1 324 ? -5.062 -16.641 -23.938 1 98.88 324 ILE B CA 1
ATOM 5833 C C . ILE B 1 324 ? -6.336 -16.281 -24.719 1 98.88 324 ILE B C 1
ATOM 5835 O O . ILE B 1 324 ? -7.438 -16.672 -24.312 1 98.88 324 ILE B O 1
ATOM 5839 N N . GLN B 1 325 ? -6.18 -15.594 -25.797 1 98.5 325 GLN B N 1
ATOM 5840 C CA . GLN B 1 325 ? -7.336 -15.25 -26.625 1 98.5 325 GLN B CA 1
ATOM 5841 C C . GLN B 1 325 ? -8.055 -16.516 -27.109 1 98.5 325 GLN B C 1
ATOM 5843 O O . GLN B 1 325 ? -9.289 -16.547 -27.141 1 98.5 325 GLN B O 1
ATOM 5848 N N . GLU B 1 326 ? -7.293 -17.5 -27.531 1 98.56 326 GLU B N 1
ATOM 5849 C CA . GLU B 1 326 ? -7.871 -18.781 -27.922 1 98.56 326 GLU B CA 1
ATOM 5850 C C . GLU B 1 326 ? -8.625 -19.422 -26.75 1 98.56 326 GLU B C 1
ATOM 5852 O O . GLU B 1 326 ? -9.734 -19.938 -26.938 1 98.56 326 GLU B O 1
ATOM 5857 N N . LEU B 1 327 ? -8.055 -19.375 -25.578 1 98.81 327 LEU B N 1
ATOM 5858 C CA . LEU B 1 327 ? -8.672 -19.969 -24.406 1 98.81 327 LEU B CA 1
ATOM 5859 C C . LEU B 1 327 ? -9.945 -19.219 -24.016 1 98.81 327 LEU B C 1
ATOM 5861 O O . LEU B 1 327 ? -10.898 -19.828 -23.531 1 98.81 327 LEU B O 1
ATOM 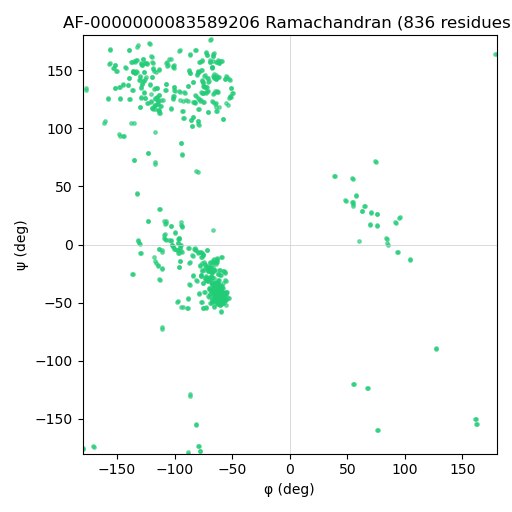5865 N N . MET B 1 328 ? -9.945 -17.891 -24.234 1 98.44 328 MET B N 1
ATOM 5866 C CA . MET B 1 328 ? -11.109 -17.062 -23.938 1 98.44 328 MET B CA 1
ATOM 5867 C C . MET B 1 328 ? -12.32 -17.516 -24.75 1 98.44 328 MET B C 1
ATOM 5869 O O . MET B 1 328 ? -13.461 -17.281 -24.359 1 98.44 328 MET B O 1
ATOM 5873 N N . LYS B 1 329 ? -12.086 -18.125 -25.875 1 97.75 329 LYS B N 1
ATOM 5874 C CA . LYS B 1 329 ? -13.148 -18.562 -26.781 1 97.75 329 LYS B CA 1
ATOM 5875 C C . LYS B 1 329 ? -13.5 -20.016 -26.547 1 97.75 329 LYS B C 1
ATOM 5877 O O . LYS B 1 329 ? -14.383 -20.562 -27.219 1 97.75 329 LYS B O 1
ATOM 5882 N N . SER B 1 330 ? -12.805 -20.594 -25.656 1 96.5 330 SER B N 1
ATOM 5883 C CA . SER B 1 330 ? -13.078 -21.984 -25.312 1 96.5 330 SER B CA 1
ATOM 5884 C C . SER B 1 330 ? -14.133 -22.094 -24.219 1 96.5 330 SER B C 1
ATOM 5886 O O . SER B 1 330 ? -14.727 -21.094 -23.828 1 96.5 330 SER B O 1
ATOM 5888 N N . ASN B 1 331 ? -14.547 -23.266 -23.734 1 94 331 ASN B N 1
ATOM 5889 C CA . ASN B 1 331 ? -15.602 -23.484 -22.75 1 94 331 ASN B CA 1
ATOM 5890 C C . ASN B 1 331 ? -15.031 -23.578 -21.344 1 94 331 ASN B C 1
ATOM 5892 O O . ASN B 1 331 ? -15.672 -24.125 -20.438 1 94 331 ASN B O 1
ATOM 5896 N N . ILE B 1 332 ? -13.789 -23.062 -21.172 1 98.12 332 ILE B N 1
ATOM 5897 C CA . ILE B 1 332 ? -13.242 -23.094 -19.828 1 98.12 332 ILE B CA 1
ATOM 5898 C C . ILE B 1 332 ? -13.219 -21.688 -19.234 1 98.12 332 ILE B C 1
ATOM 5900 O O . ILE B 1 332 ? -13.234 -20.703 -19.969 1 98.12 332 ILE B O 1
ATOM 5904 N N . SER B 1 333 ? -13.211 -21.609 -17.906 1 98.62 333 SER B N 1
ATOM 5905 C CA . SER B 1 333 ? -13.086 -20.344 -17.203 1 98.62 333 SER B CA 1
ATOM 5906 C C . SER B 1 333 ? -11.648 -19.828 -17.219 1 98.62 333 SER B C 1
ATOM 5908 O O . SER B 1 333 ? -10.711 -20.594 -16.953 1 98.62 333 SER B O 1
ATOM 5910 N N . VAL B 1 334 ? -11.43 -18.562 -17.594 1 98.88 334 VAL B N 1
ATOM 5911 C CA . VAL B 1 334 ? -10.102 -17.953 -17.625 1 98.88 334 VAL B CA 1
ATOM 5912 C C . VAL B 1 334 ? -10.055 -16.75 -16.672 1 98.88 334 VAL B C 1
ATOM 5914 O O . VAL B 1 334 ? -10.781 -15.773 -16.859 1 98.88 334 VAL B O 1
ATOM 5917 N N . TRP B 1 335 ? -9.195 -16.812 -15.625 1 98.94 335 TRP B N 1
ATOM 5918 C CA . TRP B 1 335 ? -9.039 -15.727 -14.664 1 98.94 335 TRP B CA 1
ATOM 5919 C C . TRP B 1 335 ? -7.602 -15.219 -14.625 1 98.94 335 TRP B C 1
ATOM 5921 O O . TRP B 1 335 ? -6.66 -16.016 -14.703 1 98.94 335 TRP B O 1
ATOM 5931 N N . ILE B 1 336 ? -7.477 -13.969 -14.57 1 98.94 336 ILE B N 1
ATOM 5932 C CA . ILE B 1 336 ? -6.238 -13.328 -14.148 1 98.94 336 ILE B CA 1
ATOM 5933 C C . ILE B 1 336 ? -6.473 -12.57 -12.844 1 98.94 336 ILE B C 1
ATOM 5935 O O . ILE B 1 336 ? -7.453 -11.836 -12.711 1 98.94 336 ILE B O 1
ATOM 5939 N N . PHE B 1 337 ? -5.68 -12.812 -11.844 1 98.94 337 PHE B N 1
ATOM 5940 C CA . PHE B 1 337 ? -5.797 -12.039 -10.617 1 98.94 337 PHE B CA 1
ATOM 5941 C C . PHE B 1 337 ? -4.469 -11.383 -10.258 1 98.94 337 PHE B C 1
ATOM 5943 O O . PHE B 1 337 ? -3.42 -11.766 -10.781 1 98.94 337 PHE B O 1
ATOM 5950 N N . SER B 1 338 ? -4.516 -10.32 -9.523 1 98.88 338 SER B N 1
ATOM 5951 C CA . SER B 1 338 ? -3.314 -9.531 -9.266 1 98.88 338 SER B CA 1
ATOM 5952 C C . SER B 1 338 ? -3.352 -8.898 -7.883 1 98.88 338 SER B C 1
ATOM 5954 O O . SER B 1 338 ? -4.34 -8.258 -7.516 1 98.88 338 SER B O 1
ATOM 5956 N N . GLY B 1 339 ? -2.268 -9.18 -7.105 1 98.88 339 GLY B N 1
ATOM 5957 C CA . GLY B 1 339 ? -2.049 -8.305 -5.965 1 98.88 339 GLY B CA 1
ATOM 5958 C C . GLY B 1 339 ? -1.696 -6.883 -6.359 1 98.88 339 GLY B C 1
ATOM 5959 O O . GLY B 1 339 ? -0.941 -6.664 -7.309 1 98.88 339 GLY B O 1
ATOM 5960 N N . ASP B 1 340 ? -2.15 -5.918 -5.629 1 98.81 340 ASP B N 1
ATOM 5961 C CA . ASP B 1 340 ? -2.109 -4.551 -6.141 1 98.81 340 ASP B CA 1
ATOM 5962 C C . ASP B 1 340 ? -0.886 -3.803 -5.613 1 98.81 340 ASP B C 1
ATOM 5964 O O . ASP B 1 340 ? -0.664 -2.643 -5.965 1 98.81 340 ASP B O 1
ATOM 5968 N N . VAL B 1 341 ? -0.018 -4.465 -4.812 1 98.75 341 VAL B N 1
ATOM 5969 C CA . VAL B 1 341 ? 1.199 -3.789 -4.371 1 98.75 341 VAL B CA 1
ATOM 5970 C C . VAL B 1 341 ? 2.422 -4.602 -4.789 1 98.75 341 VAL B C 1
ATOM 5972 O O . VAL B 1 341 ? 3.484 -4.5 -4.172 1 98.75 341 VAL B O 1
ATOM 5975 N N . ASP B 1 342 ? 2.254 -5.469 -5.766 1 98.75 342 ASP B N 1
ATOM 5976 C CA . ASP B 1 342 ? 3.338 -6.18 -6.438 1 98.75 342 ASP B CA 1
ATOM 5977 C C . ASP B 1 342 ? 4.09 -5.262 -7.398 1 98.75 342 ASP B C 1
ATOM 5979 O O . ASP B 1 342 ? 3.51 -4.758 -8.359 1 98.75 342 ASP B O 1
ATOM 5983 N N . GLY B 1 343 ? 5.379 -5.133 -7.211 1 98.5 343 GLY B N 1
ATOM 5984 C CA . GLY B 1 343 ? 6.164 -4.285 -8.094 1 98.5 343 GLY B CA 1
ATOM 5985 C C . GLY B 1 343 ? 6.867 -5.059 -9.195 1 98.5 343 GLY B C 1
ATOM 5986 O O . GLY B 1 343 ? 7.496 -4.465 -10.07 1 98.5 343 GLY B O 1
ATOM 5987 N N . ARG B 1 344 ? 6.789 -6.34 -9.195 1 98.19 344 ARG B N 1
ATOM 5988 C CA . ARG B 1 344 ? 7.465 -7.18 -10.18 1 98.19 344 ARG B CA 1
ATOM 5989 C C . ARG B 1 344 ? 6.582 -7.406 -11.406 1 98.19 344 ARG B C 1
ATOM 5991 O O . ARG B 1 344 ? 7.031 -7.246 -12.539 1 98.19 344 ARG B O 1
ATOM 5998 N N . VAL B 1 345 ? 5.387 -7.883 -11.211 1 98.69 345 VAL B N 1
ATOM 5999 C CA . VAL B 1 345 ? 4.316 -7.961 -12.195 1 98.69 345 VAL B CA 1
ATOM 6000 C C . VAL B 1 345 ? 3.08 -7.23 -11.68 1 98.69 345 VAL B C 1
ATOM 6002 O O . VAL B 1 345 ? 2.111 -7.863 -11.25 1 98.69 345 VAL B O 1
ATOM 6005 N N . PRO B 1 346 ? 3.123 -5.941 -11.789 1 98.75 346 PRO B N 1
ATOM 6006 C CA . PRO B 1 346 ? 2.111 -5.129 -11.109 1 98.75 346 PRO B CA 1
ATOM 6007 C C . PRO B 1 346 ? 0.734 -5.23 -11.758 1 98.75 346 PRO B C 1
ATOM 6009 O O . PRO B 1 346 ? 0.613 -5.727 -12.883 1 98.75 346 PRO B O 1
ATOM 6012 N N . VAL B 1 347 ? -0.236 -4.828 -11.008 1 98.69 347 VAL B N 1
ATOM 6013 C CA . VAL B 1 347 ? -1.618 -4.805 -11.477 1 98.69 347 VAL B CA 1
ATOM 6014 C C . VAL B 1 347 ? -1.718 -3.986 -12.758 1 98.69 347 VAL B C 1
ATOM 6016 O O . VAL B 1 347 ? -2.514 -4.305 -13.648 1 98.69 347 VAL B O 1
ATOM 6019 N N . THR B 1 348 ? -0.876 -2.957 -12.938 1 98.44 348 THR B N 1
ATOM 6020 C CA . THR B 1 348 ? -0.857 -2.125 -14.133 1 98.44 348 THR B CA 1
ATOM 6021 C C . THR B 1 348 ? -0.434 -2.939 -15.352 1 98.44 348 THR B C 1
ATOM 6023 O O . THR B 1 348 ? -0.965 -2.75 -16.453 1 98.44 348 THR B O 1
ATOM 6026 N N . SER B 1 349 ? 0.541 -3.824 -15.188 1 98.38 349 SER B N 1
ATOM 6027 C CA . SER B 1 349 ? 0.942 -4.719 -16.266 1 98.38 349 SER B CA 1
ATOM 6028 C C . SER B 1 349 ? -0.212 -5.613 -16.703 1 98.38 349 SER B C 1
ATOM 6030 O O . SER B 1 349 ? -0.461 -5.781 -17.891 1 98.38 349 SER B O 1
ATOM 6032 N N . SER B 1 350 ? -0.895 -6.207 -15.742 1 98.56 350 SER B N 1
ATOM 6033 C CA . SER B 1 350 ? -2.041 -7.062 -16.031 1 98.56 350 SER B CA 1
ATOM 6034 C C . SER B 1 350 ? -3.123 -6.297 -16.781 1 98.56 350 SER B C 1
ATOM 6036 O O . SER B 1 350 ? -3.654 -6.785 -17.781 1 98.56 350 SER B O 1
ATOM 6038 N N . ARG B 1 351 ? -3.4 -5.105 -16.312 1 98.44 351 ARG B N 1
ATOM 6039 C CA . ARG B 1 351 ? -4.445 -4.293 -16.938 1 98.44 351 ARG B CA 1
ATOM 6040 C C . ARG B 1 351 ? -4.09 -3.932 -18.375 1 98.44 351 ARG B C 1
ATOM 6042 O O . ARG B 1 351 ? -4.938 -4 -19.266 1 98.44 351 ARG B O 1
ATOM 6049 N N . TYR B 1 352 ? -2.82 -3.504 -18.547 1 98.06 352 TYR B N 1
ATOM 6050 C CA . TYR B 1 352 ? -2.393 -3.15 -19.906 1 98.06 352 TYR B CA 1
ATOM 6051 C C . TYR B 1 352 ? -2.498 -4.348 -20.844 1 98.06 352 TYR B C 1
ATOM 6053 O O . TYR B 1 352 ? -2.951 -4.215 -21.984 1 98.06 352 TYR B O 1
ATOM 6061 N N . SER B 1 353 ? -2.109 -5.52 -20.375 1 98.44 353 SER B N 1
ATOM 6062 C CA . SER B 1 353 ? -2.178 -6.73 -21.188 1 98.44 353 SER B CA 1
ATOM 6063 C C . SER B 1 353 ? -3.621 -7.09 -21.531 1 98.44 353 SER B C 1
ATOM 6065 O O . SER B 1 353 ? -3.941 -7.387 -22.688 1 98.44 353 SER B O 1
ATOM 6067 N N . ILE B 1 354 ? -4.473 -7.09 -20.547 1 98.56 354 ILE B N 1
ATOM 6068 C CA . ILE B 1 354 ? -5.871 -7.48 -20.719 1 98.56 354 ILE B CA 1
ATOM 6069 C C . ILE B 1 354 ? -6.562 -6.523 -21.688 1 98.56 354 ILE B C 1
ATOM 6071 O O . ILE B 1 354 ? -7.398 -6.938 -22.484 1 98.56 354 ILE B O 1
ATOM 6075 N N . SER B 1 355 ? -6.18 -5.25 -21.594 1 97.75 355 SER B N 1
ATOM 6076 C CA . SER B 1 355 ? -6.812 -4.23 -22.422 1 97.75 355 SER B CA 1
ATOM 6077 C C . SER B 1 355 ? 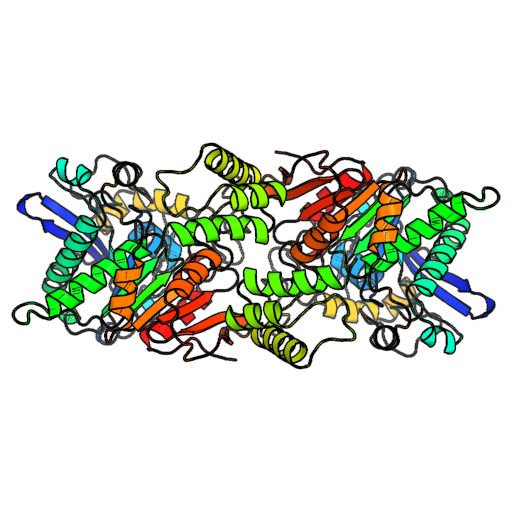-6.578 -4.508 -23.906 1 97.75 355 SER B C 1
ATOM 6079 O O . SER B 1 355 ? -7.359 -4.07 -24.75 1 97.75 355 SER B O 1
ATOM 6081 N N . THR B 1 356 ? -5.535 -5.203 -24.25 1 97.56 356 THR B N 1
ATOM 6082 C CA . THR B 1 356 ? -5.207 -5.461 -25.641 1 97.56 356 THR B CA 1
ATOM 6083 C C . THR B 1 356 ? -6.238 -6.391 -26.281 1 97.56 356 THR B C 1
ATOM 6085 O O . THR B 1 356 ? -6.367 -6.438 -27.5 1 97.56 356 THR B O 1
ATOM 6088 N N . PHE B 1 357 ? -6.922 -7.16 -25.453 1 98.12 357 PHE B N 1
ATOM 6089 C CA . PHE B 1 357 ? -7.922 -8.078 -25.984 1 98.12 357 PHE B CA 1
ATOM 6090 C C . PHE B 1 357 ? -9.125 -7.316 -26.531 1 98.12 357 PHE B C 1
ATOM 6092 O O . PHE B 1 357 ? -9.906 -7.855 -27.312 1 98.12 357 PHE B O 1
ATOM 6099 N N . ASN B 1 358 ? -9.312 -6.059 -26.109 1 97.38 358 ASN B N 1
ATOM 6100 C CA . ASN B 1 358 ? -10.461 -5.242 -26.5 1 97.38 358 ASN B CA 1
ATOM 6101 C C . ASN B 1 358 ? -11.773 -6 -26.344 1 97.38 358 ASN B C 1
ATOM 6103 O O . ASN B 1 358 ? -12.625 -5.969 -27.219 1 97.38 358 ASN B O 1
ATOM 6107 N N . ALA B 1 359 ? -11.812 -6.777 -25.281 1 97.88 359 ALA B N 1
ATOM 6108 C CA . ALA B 1 359 ? -13.008 -7.566 -25.016 1 97.88 359 ALA B CA 1
ATOM 6109 C C . ALA B 1 359 ? -14.102 -6.711 -24.375 1 97.88 359 ALA B C 1
ATOM 6111 O O . ALA B 1 359 ? -13.805 -5.789 -23.609 1 97.88 359 ALA B O 1
ATOM 6112 N N . SER B 1 360 ? -15.344 -7.02 -24.625 1 97.75 360 SER B N 1
ATOM 6113 C CA . SER B 1 360 ? -16.469 -6.285 -24.047 1 97.75 360 SER B CA 1
ATOM 6114 C C . SER B 1 360 ? -16.641 -6.629 -22.578 1 97.75 360 SER B C 1
ATOM 6116 O O . SER B 1 360 ? -16.453 -7.781 -22.172 1 97.75 360 SER B O 1
ATOM 6118 N N . VAL B 1 361 ? -17.047 -5.648 -21.828 1 98.19 361 VAL B N 1
ATOM 6119 C CA . VAL B 1 361 ? -17.312 -5.844 -20.406 1 98.19 361 VAL B CA 1
ATOM 6120 C C . VAL B 1 361 ? -18.656 -6.539 -20.219 1 98.19 361 VAL B C 1
ATOM 6122 O O . VAL B 1 361 ? -19.672 -6.09 -20.75 1 98.19 361 VAL B O 1
ATOM 6125 N N . LYS B 1 362 ? -18.688 -7.594 -19.562 1 98.12 362 LYS B N 1
ATOM 6126 C CA . LYS B 1 362 ? -19.906 -8.312 -19.219 1 98.12 362 LYS B CA 1
ATOM 6127 C C . LYS B 1 362 ? -20.406 -7.914 -17.828 1 98.12 362 LYS B C 1
ATOM 6129 O O . LYS B 1 362 ? -21.594 -7.625 -17.656 1 98.12 362 LYS B O 1
ATOM 6134 N N . THR B 1 363 ? -19.594 -8 -16.828 1 98.31 363 THR B N 1
ATOM 6135 C CA . THR B 1 363 ? -19.859 -7.512 -15.477 1 98.31 363 THR B CA 1
ATOM 6136 C C . THR B 1 363 ? -18.922 -6.348 -15.133 1 98.31 363 THR B C 1
ATOM 6138 O O . THR B 1 363 ? -17.703 -6.516 -15.086 1 98.31 363 THR B O 1
ATOM 6141 N N . PRO B 1 364 ? -19.5 -5.168 -14.93 1 97.94 364 PRO B N 1
ATOM 6142 C CA . PRO B 1 364 ? -18.656 -4.004 -14.672 1 97.94 364 PRO B CA 1
ATOM 6143 C C . PRO B 1 364 ? -17.859 -4.137 -13.375 1 97.94 364 PRO B C 1
ATOM 6145 O O . PRO B 1 364 ? -18.266 -4.859 -12.461 1 97.94 364 PRO B O 1
ATOM 6148 N N . TRP B 1 365 ? -16.812 -3.412 -13.359 1 98.44 365 TRP B N 1
ATOM 6149 C CA . TRP B 1 365 ? -15.891 -3.32 -12.234 1 98.44 365 TRP B CA 1
ATOM 6150 C C . TRP B 1 365 ? -16.641 -3.059 -10.938 1 98.44 365 TRP B C 1
ATOM 6152 O O . TRP B 1 365 ? -17.516 -2.176 -10.875 1 98.44 365 TRP B O 1
ATOM 6162 N N . TYR B 1 366 ? -16.359 -3.848 -9.852 1 98.25 366 TYR B N 1
ATOM 6163 C CA . TYR B 1 366 ? -16.984 -3.635 -8.555 1 98.25 366 TYR B CA 1
ATOM 6164 C C . TYR B 1 366 ? -16.078 -4.117 -7.43 1 98.25 366 TYR B C 1
ATOM 6166 O O . TYR B 1 366 ? -15.227 -4.988 -7.637 1 98.25 366 TYR B O 1
ATOM 6174 N N . PRO B 1 367 ? -16.219 -3.559 -6.23 1 98.62 367 PRO B N 1
ATOM 6175 C CA . PRO B 1 367 ? -15.492 -4.082 -5.066 1 98.62 367 PRO B CA 1
ATOM 6176 C C . PRO B 1 367 ? -16.094 -5.383 -4.539 1 98.62 367 PRO B C 1
ATOM 6178 O O . PRO B 1 367 ? -17.312 -5.492 -4.406 1 98.62 367 PRO B O 1
ATOM 6181 N N . TRP B 1 368 ? -15.289 -6.352 -4.34 1 98.75 368 TRP B N 1
ATOM 6182 C CA . TRP B 1 368 ? -15.766 -7.547 -3.652 1 98.75 368 TRP B CA 1
ATOM 6183 C C . TRP B 1 368 ? -15.328 -7.547 -2.189 1 98.75 368 TRP B C 1
ATOM 6185 O O . TRP B 1 368 ? -14.383 -6.848 -1.817 1 98.75 368 TRP B O 1
ATOM 6195 N N . TYR B 1 369 ? -16.094 -8.234 -1.303 1 97.69 369 TYR B N 1
ATOM 6196 C CA . TYR B 1 369 ? -15.922 -8.094 0.139 1 97.69 369 TYR B CA 1
ATOM 6197 C C . TYR B 1 369 ? -15.688 -9.445 0.8 1 97.69 369 TYR B C 1
ATOM 6199 O O . TYR B 1 369 ? -16.203 -10.469 0.338 1 97.69 369 TYR B O 1
ATOM 6207 N N . THR B 1 370 ? -14.922 -9.461 1.723 1 95.56 370 THR B N 1
ATOM 6208 C CA . THR B 1 370 ? -14.695 -10.57 2.645 1 95.56 370 THR B CA 1
ATOM 6209 C C . THR B 1 370 ? -14.328 -10.047 4.031 1 95.56 370 THR B C 1
ATOM 6211 O O . THR B 1 370 ? -13.633 -9.039 4.16 1 95.56 370 THR B O 1
ATOM 6214 N N . GLN B 1 371 ? -14.922 -10.633 5.09 1 90.56 371 GLN B N 1
ATOM 6215 C CA . GLN B 1 371 ? -14.656 -10.234 6.473 1 90.56 371 GLN B CA 1
ATOM 6216 C C . GLN B 1 371 ? -14.906 -8.742 6.672 1 90.56 371 GLN B C 1
ATOM 6218 O O . GLN B 1 371 ? -14.078 -8.055 7.273 1 90.56 371 GLN B O 1
ATOM 6223 N N . GLU B 1 372 ? -15.852 -8.18 5.988 1 90.88 372 GLU B N 1
ATOM 6224 C CA . GLU B 1 372 ? -16.391 -6.836 6.16 1 90.88 372 GLU B CA 1
ATOM 6225 C C . GLU B 1 372 ? -15.445 -5.781 5.59 1 90.88 372 GLU B C 1
ATOM 6227 O O . GLU B 1 372 ? -15.562 -4.598 5.922 1 90.88 372 GLU B O 1
ATOM 6232 N N . GLU B 1 373 ? -14.578 -6.203 4.824 1 95.62 373 GLU B N 1
ATOM 6233 C CA . GLU B 1 373 ? -13.648 -5.289 4.164 1 95.62 373 GLU B CA 1
ATOM 6234 C C . GLU B 1 373 ? -13.609 -5.535 2.656 1 95.62 373 GLU B C 1
ATOM 6236 O O . GLU B 1 373 ? -13.938 -6.629 2.193 1 95.62 373 GLU B O 1
ATOM 6241 N N . VAL B 1 374 ? -13.25 -4.531 1.928 1 98 374 VAL B N 1
ATOM 6242 C CA . VAL B 1 374 ? -12.992 -4.73 0.507 1 98 374 VAL B CA 1
ATOM 6243 C C . VAL B 1 374 ? -11.805 -5.676 0.33 1 98 374 VAL B C 1
ATOM 6245 O O . VAL B 1 374 ? -10.695 -5.387 0.787 1 98 374 VAL B O 1
ATOM 6248 N N . GLY B 1 375 ? -12.039 -6.824 -0.225 1 98.5 375 GLY B N 1
ATOM 6249 C CA . GLY B 1 375 ? -10.969 -7.766 -0.523 1 98.5 375 GLY B CA 1
ATOM 6250 C C . GLY B 1 375 ? -10.172 -7.391 -1.761 1 98.5 375 GLY B C 1
ATOM 6251 O O . GLY B 1 375 ? -9.008 -7.758 -1.888 1 98.5 375 GLY B O 1
ATOM 6252 N N . GLY B 1 376 ? -10.789 -6.707 -2.65 1 98.75 376 GLY B N 1
ATOM 6253 C CA . GLY B 1 376 ? -10.281 -6.254 -3.936 1 98.75 376 GLY B CA 1
ATOM 6254 C C . GLY B 1 376 ? -11.375 -5.867 -4.91 1 98.75 376 GLY B C 1
ATOM 6255 O O . GLY B 1 376 ? -12.414 -5.332 -4.504 1 98.75 376 GLY B O 1
ATOM 6256 N N . TYR B 1 377 ? -11.086 -6.035 -6.137 1 98.88 377 TYR B N 1
ATOM 6257 C CA . TYR B 1 377 ? -12.039 -5.648 -7.172 1 98.88 377 TYR B CA 1
ATOM 6258 C C . TYR B 1 377 ? -12.117 -6.699 -8.266 1 98.88 377 TYR B C 1
ATOM 6260 O O . TYR B 1 377 ? -11.188 -7.496 -8.438 1 98.88 377 TYR B O 1
ATOM 6268 N N . ALA B 1 378 ? -13.234 -6.711 -8.969 1 98.81 378 ALA B N 1
ATOM 6269 C CA . ALA B 1 378 ? -13.438 -7.699 -10.023 1 98.81 378 ALA B CA 1
ATOM 6270 C C . ALA B 1 378 ? -14.109 -7.066 -11.242 1 98.81 378 ALA B C 1
ATOM 6272 O O . ALA B 1 378 ? -14.906 -6.137 -11.109 1 98.81 378 ALA B O 1
ATOM 6273 N N . VAL B 1 379 ? -13.758 -7.465 -12.375 1 98.75 379 VAL B N 1
ATOM 6274 C CA . VAL B 1 379 ? -14.414 -7.145 -13.641 1 98.75 379 VAL B CA 1
ATOM 6275 C C . VAL B 1 379 ? -14.438 -8.383 -14.531 1 98.75 379 VAL B C 1
ATOM 6277 O O . VAL B 1 379 ? -13.492 -9.172 -14.539 1 98.75 379 VAL B O 1
ATOM 6280 N N . GLU B 1 380 ? -15.523 -8.641 -15.188 1 98.69 380 GLU B N 1
ATOM 6281 C CA . GLU B 1 380 ? -15.648 -9.742 -16.125 1 98.69 380 GLU B CA 1
ATOM 6282 C C . GLU B 1 380 ? -15.805 -9.234 -17.562 1 98.69 380 GLU B C 1
ATOM 6284 O O . GLU B 1 380 ? -16.719 -8.453 -17.844 1 98.69 380 GLU B O 1
ATOM 6289 N N . TYR B 1 381 ? -14.906 -9.602 -18.344 1 98.38 381 TYR B N 1
ATOM 6290 C CA . TYR B 1 381 ? -14.984 -9.398 -19.781 1 98.38 381 TYR B CA 1
ATOM 6291 C C . TYR B 1 381 ? -15.523 -10.641 -20.484 1 98.38 381 TYR B C 1
ATOM 6293 O O . TYR B 1 381 ? -15.68 -11.688 -19.859 1 98.38 381 TYR B O 1
ATOM 6301 N N . GLN B 1 382 ? -15.891 -10.484 -21.75 1 98.19 382 GLN B N 1
ATOM 6302 C CA . GLN B 1 382 ? -16.219 -11.672 -22.531 1 98.19 382 GLN B CA 1
ATOM 6303 C C . GLN B 1 382 ? -15.039 -12.641 -22.578 1 98.19 382 GLN B C 1
ATOM 6305 O O . GLN B 1 382 ? -13.992 -12.336 -23.156 1 98.19 382 GLN B O 1
ATOM 6310 N N . GLY B 1 383 ? -15.133 -13.781 -21.875 1 98.06 383 GLY B N 1
ATOM 6311 C CA . GLY B 1 383 ? -14.156 -14.859 -21.938 1 98.06 383 GLY B CA 1
ATOM 6312 C C . GLY B 1 383 ? -13.086 -14.773 -20.875 1 98.06 383 GLY B C 1
ATOM 6313 O O . GLY B 1 383 ? -12.242 -15.656 -20.75 1 98.06 383 GLY B O 1
ATOM 6314 N N . LEU B 1 384 ? -13.062 -13.648 -20.062 1 98.69 384 LEU B N 1
ATOM 6315 C CA . LEU B 1 384 ? -11.984 -13.477 -19.094 1 98.69 384 LEU B CA 1
ATOM 6316 C C . LEU B 1 384 ? -12.461 -12.656 -17.906 1 98.69 384 LEU B C 1
ATOM 6318 O O . LEU B 1 384 ? -13.156 -11.656 -18.062 1 98.69 384 LEU B O 1
ATOM 6322 N N . ALA B 1 385 ? -12.125 -13.109 -16.734 1 98.88 385 ALA B N 1
ATOM 6323 C CA . ALA B 1 385 ? -12.344 -12.312 -15.531 1 98.88 385 ALA B CA 1
ATOM 6324 C C . ALA B 1 385 ? -11.031 -11.781 -14.977 1 98.88 385 ALA B C 1
ATOM 6326 O O . ALA B 1 385 ? -10.016 -12.484 -14.992 1 98.88 385 ALA B O 1
ATOM 6327 N N . PHE B 1 386 ? -11.016 -10.57 -14.562 1 98.88 386 PHE B N 1
ATOM 6328 C CA . PHE B 1 386 ? -9.891 -9.945 -13.883 1 98.88 386 PHE B CA 1
ATOM 6329 C C . PHE B 1 386 ? -10.25 -9.594 -12.445 1 98.88 386 PHE B C 1
ATOM 6331 O O . PHE B 1 386 ? -11.25 -8.922 -12.195 1 98.88 386 PHE B O 1
ATOM 6338 N N . VAL B 1 387 ? -9.477 -10.094 -11.469 1 98.94 387 VAL B N 1
ATOM 6339 C CA . VAL B 1 387 ? -9.75 -9.891 -10.047 1 98.94 387 VAL B CA 1
ATOM 6340 C C . VAL B 1 387 ? -8.492 -9.375 -9.352 1 98.94 387 VAL B C 1
ATOM 6342 O O . VAL B 1 387 ? -7.406 -9.938 -9.508 1 98.94 387 VAL B O 1
ATOM 6345 N N . THR B 1 388 ? -8.617 -8.289 -8.648 1 98.94 388 THR B N 1
ATOM 6346 C CA . THR B 1 388 ? -7.484 -7.789 -7.867 1 98.94 388 THR B CA 1
ATOM 6347 C C . THR B 1 388 ? -7.641 -8.156 -6.395 1 98.94 388 THR B C 1
ATOM 6349 O O . THR B 1 388 ? -8.742 -8.445 -5.934 1 98.94 388 THR B O 1
ATOM 6352 N N . VAL B 1 389 ? -6.594 -8.273 -5.746 1 98.88 389 VAL B N 1
ATOM 6353 C CA . VAL B 1 389 ? -6.574 -8.492 -4.305 1 98.88 389 VAL B CA 1
ATOM 6354 C C . VAL B 1 389 ? -5.887 -7.312 -3.615 1 98.88 389 VAL B C 1
ATOM 6356 O O . VAL B 1 389 ? -4.719 -7.027 -3.885 1 98.88 389 VAL B O 1
ATOM 6359 N N . ARG B 1 390 ? -6.598 -6.633 -2.748 1 98.62 390 ARG B N 1
ATOM 6360 C CA . ARG B 1 390 ? -6.156 -5.41 -2.086 1 98.62 390 ARG B CA 1
ATOM 6361 C C . ARG B 1 390 ? -5.066 -5.707 -1.059 1 98.62 390 ARG B C 1
ATOM 6363 O O . ARG B 1 390 ? -5.207 -6.621 -0.247 1 98.62 390 ARG B O 1
ATOM 6370 N N . ASP B 1 391 ? -3.959 -4.875 -1.147 1 98.12 391 ASP B N 1
ATOM 6371 C CA . ASP B 1 391 ? -2.838 -4.918 -0.213 1 98.12 391 ASP B CA 1
ATOM 6372 C C . ASP B 1 391 ? -2.094 -6.25 -0.308 1 98.12 391 ASP B C 1
ATOM 6374 O O . ASP B 1 391 ? -1.634 -6.781 0.704 1 98.12 391 ASP B O 1
ATOM 6378 N N . ALA B 1 392 ? -2.051 -6.816 -1.478 1 98.69 392 ALA B N 1
ATOM 6379 C CA . ALA B 1 392 ? -1.326 -8.062 -1.699 1 98.69 392 ALA B CA 1
ATOM 6380 C C . ALA B 1 392 ? -0.152 -7.855 -2.65 1 98.69 392 ALA B C 1
ATOM 6382 O O . ALA B 1 392 ? -0.283 -7.176 -3.67 1 98.69 392 ALA B O 1
ATOM 6383 N N . GLY B 1 393 ? 1.003 -8.398 -2.307 1 98.44 393 GLY B N 1
ATOM 6384 C CA . GLY B 1 393 ? 2.152 -8.414 -3.197 1 98.44 393 GLY B CA 1
ATOM 6385 C C . GLY B 1 393 ? 2.088 -9.531 -4.23 1 98.44 393 GLY B C 1
ATOM 6386 O O . GLY B 1 393 ? 1.001 -9.945 -4.633 1 98.44 393 GLY B O 1
ATOM 6387 N N . HIS B 1 394 ? 3.23 -9.914 -4.703 1 98.38 394 HIS B N 1
ATOM 6388 C CA . HIS B 1 394 ? 3.406 -10.883 -5.777 1 98.38 394 HIS B CA 1
ATOM 6389 C C . HIS B 1 394 ? 2.834 -12.242 -5.395 1 98.38 394 HIS B C 1
ATOM 6391 O O . HIS B 1 394 ? 2.191 -12.906 -6.211 1 98.38 394 HIS B O 1
ATOM 6397 N N . PHE B 1 395 ? 3.119 -12.656 -4.152 1 98.44 395 PHE B N 1
ATOM 6398 C CA . PHE B 1 395 ? 2.627 -13.922 -3.617 1 98.44 395 PHE B CA 1
ATOM 6399 C C . PHE B 1 395 ? 1.321 -13.719 -2.857 1 98.44 395 PHE B C 1
ATOM 6401 O O . PHE B 1 395 ? 1.289 -13.812 -1.63 1 98.44 395 PHE B O 1
ATOM 6408 N N . VAL B 1 396 ? 0.239 -13.57 -3.609 1 98.75 396 VAL B N 1
ATOM 6409 C CA . VAL B 1 396 ? -1.052 -13.102 -3.119 1 98.75 396 VAL B CA 1
ATOM 6410 C C . VAL B 1 396 ? -1.49 -13.945 -1.923 1 98.75 396 VAL B C 1
ATOM 6412 O O . VAL B 1 396 ? -1.834 -13.406 -0.868 1 98.75 396 VAL B O 1
ATOM 6415 N N . PRO B 1 397 ? -1.39 -15.312 -1.969 1 98.62 397 PRO B N 1
ATOM 6416 C CA . PRO B 1 397 ? -1.893 -16.094 -0.838 1 98.62 397 PRO B CA 1
ATOM 6417 C C . PRO B 1 397 ? -1.04 -15.93 0.418 1 98.62 397 PRO B C 1
ATOM 6419 O O . PRO B 1 397 ? -1.485 -16.266 1.519 1 98.62 397 PRO B O 1
ATOM 6422 N N . SER B 1 398 ? 0.247 -15.508 0.234 1 98.06 398 SER B N 1
ATOM 6423 C CA . SER B 1 398 ? 1.095 -15.266 1.397 1 98.06 398 SER B CA 1
ATOM 6424 C C . SER B 1 398 ? 0.697 -13.984 2.115 1 98.06 398 SER B C 1
ATOM 6426 O O . SER B 1 398 ? 0.572 -13.961 3.342 1 98.06 398 SER B O 1
ATOM 6428 N N . TYR B 1 399 ? 0.393 -12.961 1.382 1 97.62 399 TYR B N 1
ATOM 6429 C CA . TYR B 1 399 ? 0.19 -11.633 1.953 1 97.62 399 TYR B CA 1
ATOM 6430 C C . TYR B 1 399 ? -1.253 -11.453 2.408 1 97.62 399 TYR B C 1
ATOM 6432 O O . TYR B 1 399 ? -1.524 -10.703 3.348 1 97.62 399 TYR B O 1
ATOM 6440 N N . GLN B 1 400 ? -2.158 -12.078 1.644 1 97.81 400 GLN B N 1
ATOM 6441 C CA . GLN B 1 400 ? -3.582 -12 1.953 1 97.81 400 GLN B CA 1
ATOM 6442 C C . GLN B 1 400 ? -4.25 -13.367 1.852 1 97.81 400 GLN B C 1
ATOM 6444 O O . GLN B 1 400 ? -5.062 -13.602 0.957 1 97.81 400 GLN B O 1
ATOM 6449 N N . PRO B 1 401 ? -3.961 -14.242 2.84 1 98 401 PRO B N 1
ATOM 6450 C CA . PRO B 1 401 ? -4.391 -15.641 2.729 1 98 401 PRO B CA 1
ATOM 6451 C C . PRO B 1 401 ? -5.91 -15.789 2.699 1 98 401 PRO B C 1
ATOM 6453 O O . PRO B 1 401 ? -6.445 -16.547 1.882 1 98 401 PRO B O 1
ATOM 6456 N N . ALA B 1 402 ? -6.633 -15.055 3.602 1 97.69 402 ALA B N 1
ATOM 6457 C CA . ALA B 1 402 ? -8.086 -15.164 3.645 1 97.69 402 ALA B CA 1
ATOM 6458 C C . ALA B 1 402 ? -8.719 -14.656 2.35 1 97.69 402 ALA B C 1
ATOM 6460 O O . ALA B 1 402 ? -9.641 -15.273 1.814 1 97.69 402 ALA B O 1
ATOM 6461 N N . ARG B 1 403 ? -8.289 -13.531 1.879 1 98.38 403 ARG B N 1
ATOM 6462 C CA . ARG B 1 403 ? -8.789 -12.961 0.634 1 98.38 403 ARG B CA 1
ATOM 6463 C C . ARG B 1 403 ? -8.5 -13.883 -0.548 1 98.38 403 ARG B C 1
ATOM 6465 O O . ARG B 1 403 ? -9.344 -14.062 -1.425 1 98.38 403 ARG B O 1
ATOM 6472 N N . ALA B 1 404 ? -7.281 -14.43 -0.555 1 98.75 404 ALA B N 1
ATOM 6473 C CA . ALA B 1 404 ? -6.883 -15.336 -1.628 1 98.75 404 ALA B CA 1
ATOM 6474 C C . ALA B 1 404 ? -7.777 -16.578 -1.661 1 98.75 404 ALA B C 1
ATOM 6476 O O . ALA B 1 404 ? -8.164 -17.031 -2.736 1 98.75 404 ALA B O 1
ATOM 6477 N N . LEU B 1 405 ? -8.102 -17.109 -0.499 1 98.81 405 LEU B N 1
ATOM 6478 C CA . LEU B 1 405 ? -8.961 -18.281 -0.435 1 98.81 405 LEU B CA 1
ATOM 6479 C C . LEU B 1 405 ? -10.367 -17.938 -0.922 1 98.81 405 LEU B C 1
ATOM 6481 O O . LEU B 1 405 ? -11.008 -18.75 -1.592 1 98.81 405 LEU B O 1
ATOM 6485 N N . THR B 1 406 ? -10.867 -16.734 -0.574 1 98.69 406 THR B N 1
ATOM 6486 C CA . THR B 1 406 ? -12.172 -16.297 -1.057 1 98.69 406 THR B CA 1
ATOM 6487 C C . THR B 1 406 ? -12.18 -16.203 -2.58 1 98.69 406 THR B C 1
ATOM 6489 O O . THR B 1 406 ? -13.117 -16.672 -3.229 1 98.69 406 THR B O 1
ATOM 6492 N N . LEU B 1 407 ? -11.18 -15.578 -3.145 1 98.81 407 LEU B N 1
ATOM 6493 C CA . LEU B 1 407 ? -11.023 -15.477 -4.59 1 98.81 407 LEU B CA 1
ATOM 6494 C C . LEU B 1 407 ? -10.984 -16.859 -5.238 1 98.81 407 LEU B C 1
ATOM 6496 O O . LEU B 1 407 ? -11.727 -17.125 -6.184 1 98.81 407 LEU B O 1
ATOM 6500 N N . PHE B 1 408 ? -10.188 -17.766 -4.703 1 98.88 408 PHE B N 1
ATOM 6501 C CA . PHE B 1 408 ? -10.016 -19.094 -5.262 1 98.88 408 PHE B CA 1
ATOM 6502 C C . PHE B 1 408 ? -11.312 -19.891 -5.176 1 98.88 408 PHE B C 1
ATOM 6504 O O . PHE B 1 408 ? -11.703 -20.562 -6.133 1 98.88 408 PHE B O 1
ATOM 6511 N N . SER B 1 409 ? -11.93 -19.828 -3.998 1 98.81 409 SER B N 1
ATOM 6512 C CA . SER B 1 409 ? -13.203 -20.531 -3.812 1 98.81 409 SER B CA 1
ATOM 6513 C C . SER B 1 409 ? -14.234 -20.062 -4.832 1 98.81 409 SER B C 1
ATOM 6515 O O . SER B 1 409 ? -14.984 -20.875 -5.371 1 98.81 409 SER B O 1
ATOM 6517 N N . SER B 1 410 ? -14.281 -18.766 -5.055 1 98.75 410 SER B N 1
ATOM 6518 C CA . SER B 1 410 ? -15.195 -18.219 -6.055 1 98.75 410 SER B CA 1
ATOM 6519 C C . SER B 1 410 ? -14.875 -18.766 -7.445 1 98.75 410 SER B C 1
ATOM 6521 O O . SER B 1 410 ? -15.773 -19.125 -8.203 1 98.75 410 SER B O 1
ATOM 6523 N N . PHE B 1 411 ? -13.641 -18.859 -7.77 1 98.81 411 PHE B N 1
ATOM 6524 C CA . PHE B 1 411 ? -13.172 -19.328 -9.062 1 98.81 411 PHE B CA 1
ATOM 6525 C C . PHE B 1 411 ? -13.633 -20.766 -9.312 1 98.81 411 PHE B C 1
ATOM 6527 O O . PHE B 1 411 ? -14.219 -21.062 -10.352 1 98.81 411 PHE B O 1
ATOM 6534 N N . ILE B 1 412 ? -13.359 -21.656 -8.336 1 98.31 412 ILE B N 1
ATOM 6535 C CA . ILE B 1 412 ? -13.656 -23.078 -8.531 1 98.31 412 ILE B CA 1
ATOM 6536 C C . ILE B 1 412 ? -15.172 -23.281 -8.539 1 98.31 412 ILE B C 1
ATOM 6538 O O . ILE B 1 412 ? -15.664 -24.25 -9.125 1 98.31 412 ILE B O 1
ATOM 6542 N N . LYS B 1 413 ? -15.945 -22.344 -7.918 1 97.5 413 LYS B N 1
ATOM 6543 C CA . LYS B 1 413 ? -17.406 -22.438 -7.918 1 97.5 413 LYS B CA 1
ATOM 6544 C C . LYS B 1 413 ? -17.984 -21.828 -9.188 1 97.5 413 LYS B C 1
ATOM 6546 O O . LYS B 1 413 ? -19.188 -21.953 -9.445 1 97.5 413 LYS B O 1
ATOM 6551 N N . GLY B 1 414 ? -17.141 -21.188 -9.945 1 96.69 414 GLY B N 1
ATOM 6552 C CA . GLY B 1 414 ? -17.609 -20.578 -11.188 1 96.69 414 GLY B CA 1
ATOM 6553 C C . GLY B 1 414 ? -18.391 -19.312 -10.977 1 96.69 414 GLY B C 1
ATOM 6554 O O . GLY B 1 414 ? -19.297 -18.984 -11.75 1 96.69 414 GLY B O 1
ATOM 6555 N N . LYS B 1 415 ? -18.109 -18.625 -9.836 1 97.25 415 LYS B N 1
ATOM 6556 C CA . LYS B 1 415 ? -18.75 -17.359 -9.492 1 97.25 415 LYS B CA 1
ATOM 6557 C C . LYS B 1 415 ? -17.703 -16.297 -9.188 1 97.25 415 LYS B C 1
ATOM 6559 O O . LYS B 1 415 ? -16.688 -16.578 -8.562 1 97.25 415 LYS B O 1
ATOM 6564 N N . LEU B 1 416 ? -17.984 -15.039 -9.656 1 98.25 416 LEU B N 1
ATOM 6565 C CA . LEU B 1 416 ? -17.109 -13.945 -9.273 1 98.25 416 LEU B CA 1
ATOM 6566 C C . LEU B 1 416 ? -17.125 -13.75 -7.758 1 98.25 416 LEU B C 1
ATOM 6568 O O . LEU B 1 416 ? -18.062 -14.172 -7.078 1 98.25 416 LEU B O 1
ATOM 6572 N N . PRO B 1 417 ? -16.109 -13.125 -7.219 1 98.5 417 PRO B N 1
ATOM 6573 C CA . PRO B 1 417 ? -16.062 -12.945 -5.766 1 98.5 417 PRO B CA 1
ATOM 6574 C C . PRO B 1 417 ? -17.2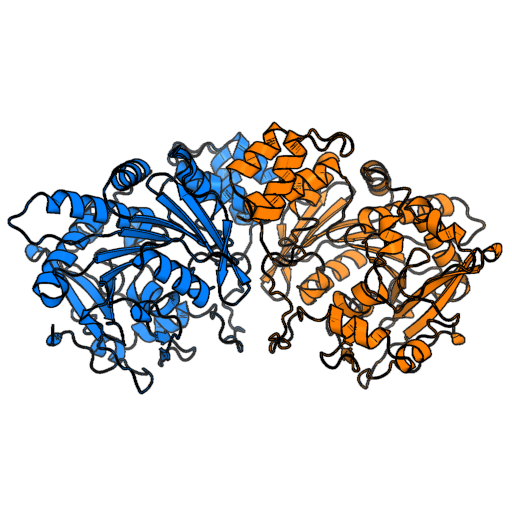5 -12.148 -5.23 1 98.5 417 PRO B C 1
ATOM 6576 O O . PRO B 1 417 ? -17.859 -11.375 -5.969 1 98.5 417 PRO B O 1
ATOM 6579 N N . PRO B 1 418 ? -17.562 -12.297 -3.98 1 97.88 418 PRO B N 1
ATOM 6580 C CA . PRO B 1 418 ? -18.812 -11.781 -3.43 1 97.88 418 PRO B CA 1
ATOM 6581 C C . PRO B 1 418 ? -18.844 -10.258 -3.352 1 97.88 418 PRO B C 1
ATOM 6583 O O . PRO B 1 418 ? -17.844 -9.633 -3.027 1 97.88 418 PRO B O 1
ATOM 6586 N N . ARG B 1 419 ? -20 -9.711 -3.666 1 95.25 419 ARG B N 1
ATOM 6587 C CA . ARG B 1 419 ? -20.281 -8.289 -3.469 1 95.25 419 ARG B CA 1
ATOM 6588 C C . ARG B 1 419 ? -20.688 -8.008 -2.027 1 95.25 419 ARG B C 1
ATOM 6590 O O . ARG B 1 419 ? -20.844 -8.938 -1.23 1 95.25 419 ARG B O 1
ATOM 6597 N N . ASN B 1 420 ? -20.734 -6.688 -1.604 1 84.69 420 ASN B N 1
ATOM 6598 C CA . ASN B 1 420 ? -21.141 -6.316 -0.251 1 84.69 420 ASN B CA 1
ATOM 6599 C C . ASN B 1 420 ? -22.562 -6.785 0.062 1 84.69 420 ASN B C 1
ATOM 6601 O O . ASN B 1 420 ? -23.422 -6.777 -0.812 1 84.69 420 ASN B O 1
#

Sequence (840 aa):
MEADKIDGLPGQPAGVKFDQYAGYVTVDPGHGRALFYYFAEAPVEPSTKPLVLWLNGGPGCSSFGDGAMMELGPFRVRSDGKTLYQNPHAWNNVANIIFLESPAGVGFSYSNTTSDYNLSGDKRTAEDSYAFLINWLERFPQYKTRDFYITGESYAGHYVPQLAQKILQNNKITNQTVINLRGIAIGNAWIDDETGYKGLYDFLWTHALTSDEIHEGISLNCNFSSVTSLSEACISYLSQAIRSVGIIYIYNIYFPLCTTSSSPPTDGGFDPCSENYIYSYLNLPQVQKALHANVTGLPNPWDSCSVEINNIWKDSPTTILPVIQELMKSNISVWIFSGDVDGRVPVTSSRYSISTFNASVKTPWYPWYTQEEVGGYAVEYQGLAFVTVRDAGHFVPSYQPARALTLFSSFIKGKLPPRNMEADKIDGLPGQPAGVKFDQYAGYVTVDPGHGRALFYYFAEAPVEPSTKPLVLWLNGGPGCSSFGDGAMMELGPFRVRSDGKTLYQNPHAWNNVANIIFLESPAGVGFSYSNTTSDYNLSGDKRTAEDSYAFLINWLERFPQYKTRDFYITGESYAGHYVPQLAQKILQNNKITNQTVINLRGIAIGNAWIDDETGYKGLYDFLWTHALTSDEIHEGISLNCNFSSVTSLSEACISYLSQAIRSVGIIYIYNIYFPLCTTSSSPPTDGGFDPCSENYIYSYLNLPQVQKALHANVTGLPNPWDSCSVEINNIWKDSPTTILPVIQELMKSNISVWIFSGDVDGRVPVTSSRYSISTFNASVKTPWYPWYTQEEVGGYAVEYQGLAFVTVRDAGHFVPSYQPARALTLFSSFIKGKLPPRN

Solvent-accessible surface area (backbone atoms only — not comparable to full-atom values): 41813 Å² total; per-residue (Å²): 93,76,86,28,48,37,94,60,60,66,46,51,59,87,84,73,66,47,60,35,33,22,30,71,40,67,53,34,74,91,45,50,26,27,34,26,38,40,35,38,42,14,56,67,62,43,90,78,34,37,39,34,39,38,31,42,14,69,61,24,17,14,6,43,57,46,37,30,39,53,32,37,26,61,38,32,56,35,91,82,20,58,37,35,40,77,37,92,47,19,50,29,72,71,21,22,36,36,19,40,16,46,42,60,58,7,43,69,10,33,51,73,33,74,69,56,53,66,56,34,26,51,67,51,35,29,53,42,51,52,38,32,52,56,53,48,32,66,54,41,56,91,52,43,81,34,51,26,36,41,34,29,25,31,40,14,28,48,50,50,52,50,33,51,53,51,50,61,60,50,44,73,46,75,92,49,88,51,72,44,68,46,32,39,39,23,30,21,39,46,36,35,49,35,38,32,53,54,17,25,58,50,45,37,38,76,59,63,37,35,44,71,67,43,50,50,45,32,66,74,48,46,78,48,82,47,75,89,64,60,45,70,67,20,53,51,28,53,53,49,39,58,60,27,48,49,80,64,40,48,49,22,64,76,52,72,74,64,50,94,83,60,68,77,52,88,84,72,56,68,46,64,50,44,67,60,16,43,44,47,32,63,58,32,67,69,40,25,58,47,38,55,39,58,80,84,60,67,92,62,78,56,44,58,54,25,64,66,54,47,72,42,55,66,45,72,76,63,55,38,56,69,58,48,54,55,47,32,74,45,95,35,49,39,37,41,32,21,16,54,39,11,54,69,46,15,42,49,11,44,49,49,48,57,56,72,66,69,56,55,75,70,40,73,61,37,38,19,41,51,97,91,33,60,33,25,29,37,33,29,34,67,40,37,35,42,34,41,33,57,72,6,17,55,56,33,33,35,60,30,28,66,52,39,37,49,47,49,53,18,55,79,70,73,39,79,58,47,62,123,93,76,87,27,48,37,93,60,60,66,45,52,59,85,83,75,66,47,60,36,32,23,29,72,40,66,52,34,75,92,45,49,26,28,34,25,39,40,34,38,41,14,55,67,63,44,90,78,34,36,39,34,39,37,33,41,16,68,62,25,18,14,6,43,57,46,36,30,39,54,32,35,26,58,39,33,55,33,91,82,20,58,36,37,40,76,36,94,45,18,50,29,70,72,20,23,36,36,20,40,15,47,42,61,58,7,42,70,9,34,50,75,36,73,71,56,53,68,57,35,27,51,66,51,36,29,52,42,51,50,37,32,52,57,50,47,33,68,54,41,55,90,53,44,81,33,53,26,34,41,35,29,26,32,39,13,29,48,50,49,50,52,33,50,52,50,50,60,59,50,42,71,46,74,93,48,88,53,73,46,68,47,32,37,39,24,28,22,39,46,36,35,49,35,37,33,53,53,16,26,57,50,44,36,37,77,59,62,36,35,43,72,68,44,50,50,46,30,67,74,46,46,66,50,84,42,76,89,65,62,44,71,67,18,52,52,29,53,51,50,39,59,60,28,47,50,80,63,40,47,50,24,64,74,51,72,73,63,51,94,83,59,67,76,52,88,85,72,55,68,45,66,50,44,66,61,16,43,43,48,31,64,59,33,68,67,40,26,57,44,38,54,38,60,80,83,61,67,92,61,79,55,44,57,54,25,65,67,54,47,73,42,54,67,46,70,78,64,54,38,54,71,58,47,54,55,46,31,74,45,95,35,47,40,36,40,31,21,16,54,37,10,53,70,48,15,41,50,11,46,50,49,46,56,55,70,66,70,56,56,74,70,41,72,61,37,39,18,41,51,96,91,32,62,34,25,30,36,32,28,34,68,40,36,34,41,34,41,32,57,70,6,17,53,55,33,33,35,59,31,28,66,50,39,36,49,47,50,53,19,54,79,69,73,39,78,58,47,63,123

Nearest PDB structures (foldseek):
  4ci9-assembly1_A-2  TM=9.047E-01  e=9.743E-45  Homo sapiens
  4cib-assembly1_A-2  TM=9.026E-01  e=1.477E-44  Homo sapiens
  1ivy-assembly1_A  TM=8.968E-01  e=8.926E-43  Homo sapiens
  3sc2-assembly1_A-2  TM=9.391E-01  e=1.366E-30  Triticum aestivum
  1bcs-assembly1_B  TM=9.802E-01  e=1.228E-14  Triticum aestivum

InterPro domains:
  IPR001563 Peptidase S10, serine carboxypeptidase [PF00450] (10-414)
  IPR001563 Peptidase S10, serine carboxypeptidase [PR00724] (87-99)
  IPR001563 Peptidase S10, serine carboxypeptidase [PR00724] (100-110)
  IPR001563 Peptidase S10, serine carboxypeptidase [PR00724] (136-161)
  IPR001563 Peptidase S10, serine carboxypeptidase [PR00724] (384-397)
  IPR001563 Peptidase S10, serine carboxypeptidase [PTHR11802] (9-401)
  IPR018202 Serine carboxypeptidase, serine active site [PS00131] (150-157)
  IPR029058 Alpha/Beta hydrolase fold [G3DSA:3.40.50.1820] (1-260)
  IPR029058 Alpha/Beta hydrolase fold [SSF53474] (6-415)
  IPR033124 Serine carboxypeptidases, histidine active site [PS00560] (384-401)

Foldseek 3Di:
DVVFWFPDFFQEDPDQQWTKGWDWDQLDVVFQWIKIKIKIAASPPSLQAFEEEEDEPPPFFFCCLCVQAFFAHQWHFDPVLGHIYGDPLHLNNRHIYMTIRDDAPHFQTHTNHPVVLLVAALVSRLSSVLSRVQRVCVVVVSNLPGAYEYEYFEQCLSNRLSNVLVLVVCLVVPVGRRHNYAEYEYELHDFAQQLQVLLLLVLCVVVPQFDPVLNVQLVVQPRRPDVVDGDPSNVVSVVRSVVSNPDADLLFRPDDADDPPDDPDPVPAFGNCRQVSSQSNQQDPSSCVSNNGCVVPDPDRGHRGRPSSSVSHDDDDNGNLVSLLVQLPPNHAYEYEYEQRRSNSHPSSVVSSVVVSVFAWDADKDFADDPRDGQFIWTDTRSYIYTYGYSAGRSRCRRPVNSVSQCVSCVSVVHGRHHD/DVVFWFPDFFQEDPDQQWTKGWDWDQLDPVFQWIKIKIKIAANPPSLQAFEEEEDEPPPFFFCCLCVQAFFAHQWHFDPVLGHIYGDPLHLNNRHIYMTIRDDAPHFQTHTNHPCVLLVAAQVNRLSSVLSRVQRVCVVVVSNLPGAYEYEYFEQCLSNRLSNVLVLVVCLVVPVGRRHNYAEYEYELHDFAQQLQVLLLLVLCVVVPQFDPVLNVQLVVQPGRPDPVDGDPSNVVSVVRSVVSNPDADLLFRPDDADDPPADPDPVPAFGNCRQVSSQSNQQDPSSCVSNNGCVVPDPDRGHRGRPSSSVSHDDDDNGNLVSLLVQLPPNHAYEYEYEQRRSNSHPSSVVSSVVVSVFAWDADKDFADDPRDGQFIWTDTRSYIYTYGYSAGRSRCRRPVNSVSQCVSCVSVVHGGHHD

Secondary structure (DSSP, 8-state):
-GGGB-S--TTPPS---S-EEEEEEEEETTTTEEEEEEEE--SS-GGGSPEEEEE--TTTB-IIIIIIIIISSSEEE-TTSS-EEE-TT-GGGTSEEEEEE-STTSTT-B-SSGGGGGG-SHHHHHHHHHHHHHHHHHHSGGGTTS-EEEEEETTHHHHHHHHHHHHHHHTT-TTSPPP-EEEEEEET---BHHHHHHHHHHHHHHTTSS-HHHHHHHHHH---S-GGG--HHHHHHHHHHHHHH-S--TTSTTSPP--TT----TTS---TTHHHHHHHHHT-HHHHHHTT--TT--SS---SB-HHHHHT-----SB-HHHHHHHHTSSSEEEEEEETT-SSS-HHHHHHHHHTT-PPEEEEEEEEEETTEEEEEEEEETTEEEEEETT--SSHHHH-HHHHHHHHHHHHHT-PPPP-/-GGGB-S--TTPPS---S-EEEEEEEEETTTTEEEEEEEE--SS-GGGSPEEEEE--TTTB-IIIIIIIIISSSEEE-TTSS-EEE-TT-GGGTSEEEEEE-STTSTT-B-SSGGGGGG-SHHHHHHHHHHHHHHHHHHSGGGTTS-EEEEEETTHHHHHHHHHHHHHHHTT-TTSPPP-EEEEEEET---BHHHHHHHHHHHHHHTTSS-HHHHHHHHHH--TT-GGG--HHHHHHHHHHHHHH-S--TTSTTSPP--TT----TTS---TTHHHHHHHHHT-HHHHHHTT--TT--SS---SB-HHHHHT-----SB-HHHHHHHHTSSSEEEEEEETT-SSS-HHHHHHHHHTT-PPEEEEEEEEEETTEEEEEEEEETTEEEEEETT--SSHHHH-HHHHHHHHHHHHHT-PPPP-

Organism: NCBI:txid337451